Protein AF-A0A0B7N0Z1-F1 (afdb_monomer)

Nearest PDB structures (foldseek):
  6rzz-assembly1_u  TM=1.588E-01  e=2.566E+00  Saccharomyces cerevisiae
  6ywx-assembly1_UU  TM=1.601E-01  e=4.530E+00  Neurospora crassa OR74A

Foldseek 3Di:
DDDDDDDDDDDDDDDDDDDDDDDDDDDDDDDDDDDDDDDDDDDDDDDDDDDDDDDDDDDDDDDDDDDDDDDDDDDDDDDDDDDDDDDDDDDDDDDDDDDDDDDDDDDDDDDDDDDDDDDDDDDDDDDDDDDDDDDDDDDDDDDDDDDDDDDDDDDDDDDDDDDYDDDDDDDDDDDDDDDDDDDDDDDDDDDDDDDDQPPPDQADLCDPQLAGPSVGDGDPDSVRSNVCCCPPVVDPHDDDQDDLPQPAPPDDADLCPPQLAGPRSRDGDPDSVVSNVCCCRPVVDPDDDDDDDDDQPPPDDADLDDPQLAGPRVRDGDPDSVVSNVCCCPPVVDPRDPDPPDAPPDPVQQADLPPVQLARSVVRDGDPDSVVSNVCCCPRRVDPDDDPAQDPQQDQVDDFDLPPPQLAGRNRGDGDPDNQVSNVCCCPPVVPPDPDPCPDPQDFPALPDQADLPPVQLAGPRRRDGDPDSVVSVVCCCRRVVDDDDDDDDDDDQPPPDQADLQPPQLAGPSVRDRDDDSVVSNVCSCPVVVDDPDDLQADPQADCVDDFDLCPVQLAGRNRGDHDPDSVRSNVCCCPPVVDPDDDDDDDPDDDPVVPPDAPPLPDPQLAGPSPGDGDPDSVVSNVCCCPPVVDDDDPPLPPDDQQPLPDDFDLCPPQLAGPRRRDGDPDSQVSNVNCCVNVVDPDDPPDLPVQADPPPDADLCPVQLAGPRNRDGDPDSVVSNVCCCPVVVDDDDQPPPDAPACPDDQPLPDPQLAGPRHGDGDPDSVVSNVCCCPRVVDPDRDDPDDDFPALPDQADLPPPQLAGPRRRDGDPDSVVSNVCCCPPVVDPRDDDPQDFDDDDDFDLCPVQLAGPRSRDGDPDNVVSLVCCCPVVVPVVSVDDDDDDDAADLPPVQLAGPRVRDGDPDSVVSVVCCCVPVVDDPVVPPDDDDDDDDDDDDDDDDDDDDDDDDDDDDDDDDDDDDDDDDDDDD

Sequence (971 aa):
MVDPSKSKHDLKGDIRRYLSVSCSSDSNKAARSASTSPQPSSGDQGPVKKRAREPEEDSLLDSEKRKQRLVYCLAPQDKENDPPSQADSLVVFDTQTPDSGRLTPDSGRLTPDSGRLTPDSGRSTPNVNASPSLSQSPTPTIVDLVSPEPSDNMETSSVTSTPEKPSNLKVKSENEDVKVDSTQQHVVVKVKNANKNNPEVLPDENDPDNFCCACQKTYGDRNKYRNHLRQYHKMKLTKIPPATSIKHPDLEPDIDDPNWSCRACETQYPTRARYRSHLKGCHGFVLAPLFGDDKVVSDIIPDEFDKNFHCVACNITKPSRSTYRGHLKHYHRMKLTNMRYKMIDDPKNMPDPLDPNFYCRVCKITKSCSKEYRCHLREKHSMKLPPPYKGPNANPSLKPDLEDPNFYCRTCDTKQISRARYRTHLRSAHKIDLPPIITKTVHNKNPDILPDLYDPNFWCRSCLIRKDTLARYRHHCRTVHKMQFKPIKGKPKIRSTKLPDPDDPNFYCRVCKVTKKDKQTYRSHCSVSHFMDLGSRHKGPNADPSLVPDVDDPNFYCRTCDSTKPNNSSFRTHLRLVHNMELAPFCPKPPVPLEELEKLPDPDDPTFYCCICDKTKESRGTFRTHLRDVHKMVFPSEARRFFDKDPNIIPDIDDPNFYCRSCKIYKSDRRIYRKHLRAAHNMVLKPLKGEESRDPNAVIDVDDPNFYCASCMLHKPDRRRYRNHLRRVHHMVLEPIYKQWPFPDAPINVNDPNFHCARCDVRLKNKSKFRHHVRYVHNIILKPITRRKYTNPDIIPDIDDPNFYCKSCLITKDSRSHYRRHLITFHKMKVPPLKVKPKEKIVPDVNDPNFYCKVCQLSCSDNYQYRAHLVQDHKMKHLIQCKDKRLPPDPDDSNFYCRLCKLIYADREKYWSHLRNKHDMIPELFGNTGPQIKTEDVFDNQVLNQEDQPMEDASAEPDVYNETKETFPCR

Structure (mmCIF, N/CA/C/O backbone):
data_AF-A0A0B7N0Z1-F1
#
_entry.id   AF-A0A0B7N0Z1-F1
#
loop_
_atom_site.group_PDB
_atom_site.id
_atom_site.type_symbol
_atom_site.label_atom_id
_atom_site.label_alt_id
_atom_site.label_comp_id
_atom_site.label_asym_id
_atom_site.label_entity_id
_atom_site.label_seq_id
_atom_site.pdbx_PDB_ins_code
_atom_site.Cartn_x
_atom_site.Cartn_y
_atom_site.Cartn_z
_atom_site.occupancy
_atom_site.B_iso_or_equiv
_atom_site.auth_seq_id
_atom_site.auth_comp_id
_atom_site.auth_asym_id
_atom_site.auth_atom_id
_atom_site.pdbx_PDB_model_num
ATOM 1 N N . MET A 1 1 ? -36.728 -45.225 -56.119 1.00 30.39 1 MET A N 1
ATOM 2 C CA . MET A 1 1 ? -37.350 -46.540 -55.854 1.00 30.39 1 MET A CA 1
ATOM 3 C C . MET A 1 1 ? -36.954 -46.993 -54.456 1.00 30.39 1 MET A C 1
ATOM 5 O O . MET A 1 1 ? -35.814 -46.756 -54.093 1.00 30.39 1 MET A O 1
ATOM 9 N N . VAL A 1 2 ? -37.891 -47.623 -53.738 1.00 34.03 2 VAL A N 1
ATOM 10 C CA . VAL A 1 2 ? -37.685 -48.614 -52.656 1.00 34.03 2 VAL A CA 1
ATOM 11 C C . VAL A 1 2 ? -36.739 -48.237 -51.494 1.00 34.03 2 VAL A C 1
ATOM 13 O O . VAL A 1 2 ? -35.554 -48.549 -51.490 1.00 34.03 2 VAL A O 1
ATOM 16 N N . ASP A 1 3 ? -37.346 -47.661 -50.455 1.00 40.84 3 ASP A N 1
ATOM 17 C CA . ASP A 1 3 ? -37.020 -47.907 -49.037 1.00 40.84 3 ASP A CA 1
ATOM 18 C C . ASP A 1 3 ? -37.389 -49.362 -48.658 1.00 40.84 3 ASP A C 1
ATOM 20 O O . ASP A 1 3 ? -38.383 -49.873 -49.188 1.00 40.84 3 ASP A O 1
ATOM 24 N N . PRO A 1 4 ? -36.642 -50.030 -47.754 1.00 55.88 4 PRO A N 1
ATOM 25 C CA . PRO A 1 4 ? -37.336 -50.864 -46.769 1.00 55.88 4 PRO A CA 1
ATOM 26 C C . PRO A 1 4 ? -36.768 -50.822 -45.325 1.00 55.88 4 PRO A C 1
ATOM 28 O O . PRO A 1 4 ? -36.019 -51.696 -44.903 1.00 55.88 4 PRO A O 1
ATOM 31 N N . SER A 1 5 ? -37.319 -49.917 -44.513 1.00 32.53 5 SER A N 1
ATOM 32 C CA . SER A 1 5 ? -38.251 -50.251 -43.412 1.00 32.53 5 SER A CA 1
ATOM 33 C C . SER A 1 5 ? -37.786 -50.940 -42.102 1.00 32.53 5 SER A C 1
ATOM 35 O O . SER A 1 5 ? -37.188 -52.006 -42.135 1.00 32.53 5 SER A O 1
ATOM 37 N N . LYS A 1 6 ? -38.368 -50.450 -40.981 1.00 34.41 6 LYS A N 1
ATOM 38 C CA . LYS A 1 6 ? -38.932 -51.204 -39.814 1.00 34.41 6 LYS A CA 1
ATOM 39 C C . LYS A 1 6 ? -37.961 -52.022 -38.913 1.00 34.41 6 LYS A C 1
ATOM 41 O O . LYS A 1 6 ? -36.929 -52.487 -39.355 1.00 34.41 6 LYS A O 1
ATOM 46 N N . SER A 1 7 ? -38.218 -52.242 -37.612 1.00 29.81 7 SER A N 1
ATOM 47 C CA . SER A 1 7 ? -39.331 -51.848 -36.711 1.00 29.81 7 SER A CA 1
ATOM 48 C C . SER A 1 7 ? -38.903 -51.773 -35.226 1.00 29.81 7 SER A C 1
ATOM 50 O O . SER A 1 7 ? -37.854 -52.276 -34.841 1.00 29.81 7 SER A O 1
ATOM 52 N N . LYS A 1 8 ? -39.761 -51.174 -34.385 1.00 36.84 8 LYS A N 1
ATOM 53 C CA . LYS A 1 8 ? -39.700 -51.171 -32.904 1.00 36.84 8 LYS A CA 1
ATOM 54 C C . LYS A 1 8 ? -39.861 -52.589 -32.314 1.00 36.84 8 LYS A C 1
ATOM 56 O O . LYS A 1 8 ? -40.658 -53.341 -32.870 1.00 36.84 8 LYS A O 1
ATOM 61 N N . HIS A 1 9 ? -39.292 -52.885 -31.135 1.00 30.45 9 HIS A N 1
ATOM 62 C CA . HIS A 1 9 ? -40.002 -52.763 -29.837 1.00 30.45 9 HIS A CA 1
ATOM 63 C C . HIS A 1 9 ? -39.111 -53.082 -28.609 1.00 30.45 9 HIS A C 1
ATOM 65 O O . HIS A 1 9 ? -37.903 -53.258 -28.743 1.00 30.45 9 HIS A O 1
ATOM 71 N N . ASP A 1 10 ? -39.708 -53.041 -27.413 1.00 34.44 10 ASP A N 1
ATOM 72 C CA . ASP A 1 10 ? -39.074 -52.918 -26.092 1.00 34.44 10 ASP A CA 1
ATOM 73 C C . ASP A 1 10 ? -38.993 -54.237 -25.278 1.00 34.44 10 ASP A C 1
ATOM 75 O O . ASP A 1 10 ? -39.617 -55.232 -25.633 1.00 34.44 10 ASP A O 1
ATOM 79 N N . LEU A 1 11 ? -38.358 -54.128 -24.091 1.00 31.75 11 LEU A N 1
ATOM 80 C CA . LEU A 1 11 ? -38.522 -54.902 -22.830 1.00 31.75 11 LEU A CA 1
ATOM 81 C C . LEU A 1 11 ? -37.482 -55.988 -22.441 1.00 31.75 11 LEU A C 1
ATOM 83 O O . LEU A 1 11 ? -37.425 -57.056 -23.026 1.00 31.75 11 LEU A O 1
ATOM 87 N N . LYS A 1 12 ? -36.808 -55.707 -21.302 1.00 30.45 12 LYS A N 1
ATOM 88 C CA . LYS A 1 12 ? -36.380 -56.584 -20.169 1.00 30.45 12 LYS A CA 1
ATOM 89 C C . LYS A 1 12 ? -35.660 -57.926 -20.458 1.00 30.45 12 LYS A C 1
ATOM 91 O O . LYS A 1 12 ? -36.245 -58.806 -21.070 1.00 30.45 12 LYS A O 1
ATOM 96 N N . GLY A 1 13 ? -34.474 -58.159 -19.854 1.00 28.33 13 GLY A N 1
ATOM 97 C CA . GLY A 1 13 ? -33.757 -59.442 -20.054 1.00 28.33 13 GLY A CA 1
ATOM 98 C C . GLY A 1 13 ? -32.618 -59.935 -19.127 1.00 28.33 13 GLY A C 1
ATOM 99 O O . GLY A 1 13 ? -32.231 -61.076 -19.317 1.00 28.33 13 GLY A O 1
ATOM 100 N N . ASP A 1 14 ? -32.136 -59.185 -18.121 1.00 32.56 14 ASP A N 1
ATOM 101 C CA . ASP A 1 14 ? -31.448 -59.724 -16.907 1.00 32.56 14 ASP A CA 1
ATOM 102 C C . ASP A 1 14 ? -30.088 -60.519 -17.012 1.00 32.56 14 ASP A C 1
ATOM 104 O O . ASP A 1 14 ? -29.581 -60.823 -18.085 1.00 32.56 14 ASP A O 1
ATOM 108 N N . ILE A 1 15 ? -29.517 -60.865 -15.838 1.00 30.62 15 ILE A N 1
ATOM 109 C CA . ILE A 1 15 ? -28.527 -61.936 -15.512 1.00 30.62 15 ILE A CA 1
ATOM 110 C C . ILE A 1 15 ? -26.999 -61.728 -15.763 1.00 30.62 15 ILE A C 1
ATOM 112 O O . ILE A 1 15 ? -26.480 -62.011 -16.835 1.00 30.62 15 ILE A O 1
ATOM 116 N N . ARG A 1 16 ? -26.269 -61.493 -14.639 1.00 30.83 16 ARG A N 1
ATOM 117 C CA . ARG A 1 16 ? -24.847 -61.856 -14.293 1.00 30.83 16 ARG A CA 1
ATOM 118 C C . ARG A 1 16 ? -23.722 -61.270 -15.197 1.00 30.83 16 ARG A C 1
ATOM 120 O O . ARG A 1 16 ? -23.930 -61.000 -16.362 1.00 30.83 16 ARG A O 1
ATOM 127 N N . ARG A 1 17 ? -22.469 -61.016 -14.776 1.00 31.98 17 ARG A N 1
ATOM 128 C CA . ARG A 1 17 ? -21.570 -61.336 -13.625 1.00 31.98 17 ARG A CA 1
ATOM 129 C C . ARG A 1 17 ? -20.771 -60.042 -13.232 1.00 31.98 17 ARG A C 1
ATOM 131 O O . ARG A 1 17 ? -20.855 -59.088 -13.990 1.00 31.98 17 ARG A O 1
ATOM 138 N N . TYR A 1 18 ? -19.961 -59.875 -12.165 1.00 30.47 18 TYR A N 1
ATOM 139 C CA . TYR A 1 18 ? -19.541 -60.665 -10.979 1.00 30.47 18 TYR A CA 1
ATOM 140 C C . TYR A 1 18 ? -18.934 -59.745 -9.868 1.00 30.47 18 TYR A C 1
ATOM 142 O O . TYR A 1 18 ? -18.933 -58.527 -9.998 1.00 30.47 18 TYR A O 1
ATOM 150 N N . LEU A 1 19 ? -18.451 -60.386 -8.790 1.00 31.61 19 LEU A N 1
ATOM 151 C CA . LEU A 1 19 ? -17.374 -60.065 -7.815 1.00 31.61 19 LEU A CA 1
ATOM 152 C C . LEU A 1 19 ? -16.468 -58.814 -8.009 1.00 31.61 19 LEU A C 1
ATOM 154 O O . LEU A 1 19 ? -16.116 -58.492 -9.138 1.00 31.61 19 LEU A O 1
ATOM 158 N N . SER A 1 20 ? -15.886 -58.184 -6.967 1.00 32.41 20 SER A N 1
ATOM 159 C CA . SER A 1 20 ? -16.095 -58.175 -5.486 1.00 32.41 20 SER A CA 1
ATOM 160 C C . SER A 1 20 ? -15.146 -57.114 -4.848 1.00 32.41 20 SER A C 1
ATOM 162 O O . SER A 1 20 ? -14.058 -56.927 -5.377 1.00 32.41 20 SER A O 1
ATOM 164 N N . VAL A 1 21 ? -15.538 -56.270 -3.868 1.00 34.66 21 VAL A N 1
ATOM 165 C CA . VAL A 1 21 ? -15.423 -56.432 -2.377 1.00 34.66 21 VAL A CA 1
ATOM 166 C C . VAL A 1 21 ? -13.966 -56.683 -1.904 1.00 34.66 21 VAL A C 1
ATOM 168 O O . VAL A 1 21 ? -13.270 -57.456 -2.547 1.00 34.66 21 VAL A O 1
ATOM 171 N N . SER A 1 22 ? -13.395 -56.077 -0.846 1.00 32.25 22 SER A N 1
ATOM 172 C CA . SER A 1 22 ? -13.902 -55.408 0.390 1.00 32.25 22 SER A CA 1
ATOM 173 C C . SER A 1 22 ? -13.052 -54.152 0.746 1.00 32.25 22 SER A C 1
ATOM 175 O O . SER A 1 22 ? -12.024 -53.935 0.114 1.00 32.25 22 SER A O 1
ATOM 177 N N . CYS A 1 23 ? -13.416 -53.197 1.624 1.00 32.12 23 CYS A N 1
ATOM 178 C CA . CYS A 1 23 ? -13.969 -53.254 3.005 1.00 32.12 23 CYS A CA 1
ATOM 179 C C . CYS A 1 23 ? -12.964 -53.884 4.012 1.00 32.12 23 CYS A C 1
ATOM 181 O O . CYS A 1 23 ? -12.013 -54.524 3.583 1.00 32.12 23 CYS A O 1
ATOM 183 N N . SER A 1 24 ? -13.016 -53.712 5.335 1.00 32.78 24 SER A N 1
ATOM 184 C CA . SER A 1 24 ? -13.995 -53.156 6.297 1.00 32.78 24 SER A CA 1
ATOM 185 C C . SER A 1 24 ? -13.195 -52.482 7.446 1.00 32.78 24 SER A C 1
ATOM 187 O O . SER A 1 24 ? -11.989 -52.697 7.514 1.00 32.78 24 SER A O 1
ATOM 189 N N . SER A 1 25 ? -13.698 -51.689 8.399 1.00 36.34 25 SER A N 1
ATOM 190 C CA . SER A 1 25 ? -15.000 -51.044 8.710 1.00 36.34 25 SER A CA 1
ATOM 191 C C . SER A 1 25 ? -14.661 -49.823 9.627 1.00 36.34 25 SER A C 1
ATOM 193 O O . SER A 1 25 ? -13.683 -49.156 9.302 1.00 36.34 25 SER A O 1
ATOM 195 N N . ASP A 1 26 ? -15.289 -49.350 10.718 1.00 31.91 26 ASP A N 1
ATOM 196 C CA . ASP A 1 26 ? -16.497 -49.591 11.544 1.00 31.91 26 ASP A CA 1
ATOM 197 C C . ASP A 1 26 ? -16.783 -48.267 12.325 1.00 31.91 26 ASP A C 1
ATOM 199 O O . ASP A 1 26 ? -16.157 -47.240 12.067 1.00 31.91 26 ASP A O 1
ATOM 203 N N . SER A 1 27 ? -17.594 -48.238 13.385 1.00 34.25 27 SER A N 1
ATOM 204 C CA . SER A 1 27 ? -19.055 -48.096 13.428 1.00 34.25 27 SER A CA 1
ATOM 205 C C . SER A 1 27 ? -19.498 -47.743 14.863 1.00 34.25 27 SER A C 1
ATOM 207 O O . SER A 1 27 ? -18.866 -48.161 15.833 1.00 34.25 27 SER A O 1
ATOM 209 N N . ASN A 1 28 ? -20.582 -46.964 15.012 1.00 30.62 28 ASN A N 1
ATOM 210 C CA . ASN A 1 28 ? -21.635 -47.189 16.023 1.00 30.62 28 ASN A CA 1
ATOM 211 C C . ASN A 1 28 ? -22.805 -46.192 15.907 1.00 30.62 28 ASN A C 1
ATOM 213 O O . ASN A 1 28 ? -22.640 -45.094 15.373 1.00 30.62 28 ASN A O 1
ATOM 217 N N . LYS A 1 29 ? -24.012 -46.598 16.348 1.00 35.41 29 LYS A N 1
ATOM 218 C CA . LYS A 1 29 ? -25.278 -45.900 16.025 1.00 35.41 29 LYS A CA 1
ATOM 219 C C . LYS A 1 29 ? -26.486 -46.323 16.896 1.00 35.41 29 LYS A C 1
ATOM 221 O O . LYS A 1 29 ? -27.092 -47.351 16.617 1.00 35.41 29 LYS A O 1
ATOM 226 N N . ALA A 1 30 ? -26.910 -45.485 17.851 1.00 32.94 30 ALA A N 1
ATOM 227 C CA . ALA A 1 30 ? -28.267 -45.409 18.449 1.00 32.94 30 ALA A CA 1
ATOM 228 C C . ALA A 1 30 ? -28.353 -44.129 19.328 1.00 32.94 30 ALA A C 1
ATOM 230 O O . ALA A 1 30 ? -27.326 -43.736 19.867 1.00 32.94 30 ALA A O 1
ATOM 231 N N . ALA A 1 31 ? -29.428 -43.343 19.509 1.00 35.97 31 ALA A N 1
ATOM 232 C CA . ALA A 1 31 ? -30.869 -43.388 19.192 1.00 35.97 31 ALA A CA 1
ATOM 233 C C . ALA A 1 31 ? -31.825 -43.906 20.295 1.00 35.97 31 ALA A C 1
ATOM 235 O O . ALA A 1 31 ? -32.183 -45.081 20.288 1.00 35.97 31 ALA A O 1
ATOM 236 N N . ARG A 1 32 ? -32.358 -42.992 21.136 1.00 30.28 32 ARG A N 1
ATOM 237 C CA . ARG A 1 32 ? -33.791 -42.939 21.528 1.00 30.28 32 ARG A CA 1
ATOM 238 C C . ARG A 1 32 ? -34.197 -41.620 22.219 1.00 30.28 32 ARG A C 1
ATOM 240 O O . ARG A 1 32 ? -33.378 -40.729 22.407 1.00 30.28 32 ARG A O 1
ATOM 247 N N . SER A 1 33 ? -35.501 -41.488 22.450 1.00 32.88 33 SER A N 1
ATOM 248 C CA . SER A 1 33 ? -36.309 -40.273 22.646 1.00 32.88 33 SER A CA 1
ATOM 249 C C . SER A 1 33 ? -36.763 -39.997 24.091 1.00 32.88 33 SER A C 1
ATOM 251 O O . SER A 1 33 ? -36.730 -40.910 24.908 1.00 32.88 33 SER A O 1
ATOM 253 N N . ALA A 1 34 ? -37.372 -38.811 24.289 1.00 29.16 34 ALA A N 1
ATOM 254 C CA . ALA A 1 34 ? -38.479 -38.471 25.216 1.00 29.16 34 ALA A CA 1
ATOM 255 C C . ALA A 1 34 ? -38.211 -37.410 26.315 1.00 29.16 34 ALA A C 1
ATOM 257 O O . ALA A 1 34 ? -37.082 -37.011 26.581 1.00 29.16 34 ALA A O 1
ATOM 258 N N . SER A 1 35 ? -39.326 -36.896 26.851 1.00 30.20 35 SER A N 1
ATOM 259 C CA . SER A 1 35 ? -39.515 -35.850 27.875 1.00 30.20 35 SER A CA 1
ATOM 260 C C . SER A 1 35 ? -39.006 -36.284 29.275 1.00 30.20 35 SER A C 1
ATOM 262 O O . SER A 1 35 ? -38.624 -37.434 29.445 1.00 30.20 35 SER A O 1
ATOM 264 N N . THR A 1 36 ? -38.926 -35.457 30.332 1.00 29.08 36 THR A N 1
ATOM 265 C CA . THR A 1 36 ? -39.916 -34.488 30.868 1.00 29.08 36 THR A CA 1
ATOM 266 C C . THR A 1 36 ? -39.249 -33.510 31.868 1.00 29.08 36 THR A C 1
ATOM 268 O O . THR A 1 36 ? -38.127 -33.744 32.306 1.00 29.08 36 THR A O 1
ATOM 271 N N . SER A 1 37 ? -39.915 -32.410 32.249 1.00 32.66 37 SER A N 1
ATOM 272 C CA . SER A 1 37 ? -39.528 -31.558 33.404 1.00 32.66 37 SER A CA 1
ATOM 273 C C . SER A 1 37 ? -39.855 -32.243 34.751 1.00 32.66 37 SER A C 1
ATOM 275 O O . SER A 1 37 ? -40.707 -33.133 34.754 1.00 32.66 37 SER A O 1
ATOM 277 N N . PRO A 1 38 ? -39.232 -31.853 35.890 1.00 42.41 38 PRO A N 1
ATOM 278 C CA . PRO A 1 38 ? -39.784 -30.728 36.669 1.00 42.41 38 PRO A CA 1
ATOM 279 C C . PRO A 1 38 ? -38.769 -29.860 37.470 1.00 42.41 38 PRO A C 1
ATOM 281 O O . PRO A 1 38 ? -37.569 -30.112 37.528 1.00 42.41 38 PRO A O 1
ATOM 284 N N . GLN A 1 39 ? -39.313 -28.822 38.111 1.00 34.38 39 GLN A N 1
ATOM 285 C CA . GLN A 1 39 ? -38.827 -28.066 39.287 1.00 34.38 39 GLN A CA 1
ATOM 286 C C . GLN A 1 39 ? -39.868 -28.313 40.419 1.00 34.38 39 GLN A C 1
ATOM 288 O O . GLN A 1 39 ? -40.984 -28.687 40.041 1.00 34.38 39 GLN A O 1
ATOM 293 N N . PRO A 1 40 ? -39.618 -28.096 41.741 1.00 47.03 40 PRO A N 1
ATOM 294 C CA . PRO A 1 40 ? -38.900 -26.927 42.286 1.00 47.03 40 PRO A CA 1
ATOM 295 C C . PRO A 1 40 ? -38.151 -27.108 43.649 1.00 47.03 40 PRO A C 1
ATOM 297 O O . PRO A 1 40 ? -38.001 -28.206 44.168 1.00 47.03 40 PRO A O 1
ATOM 300 N N . SER A 1 41 ? -37.773 -25.955 44.234 1.00 30.70 41 SER A N 1
ATOM 301 C CA . SER A 1 41 ? -37.743 -25.595 45.679 1.00 30.70 41 SER A CA 1
ATOM 302 C C . SER A 1 41 ? -36.686 -26.143 46.662 1.00 30.70 41 SER A C 1
ATOM 304 O O . SER A 1 41 ? -36.515 -27.345 46.806 1.00 30.70 41 SER A O 1
ATOM 306 N N . SER A 1 42 ? -36.162 -25.201 47.476 1.00 31.20 42 SER A N 1
ATOM 307 C CA . SER A 1 42 ? -35.501 -25.338 48.804 1.00 31.20 42 SER A CA 1
ATOM 308 C C . SER A 1 42 ? -34.209 -26.181 48.925 1.00 31.20 42 SER A C 1
ATOM 310 O O . SER A 1 42 ? -34.004 -27.133 48.190 1.00 31.20 42 SER A O 1
ATOM 312 N N . GLY A 1 43 ? -33.289 -25.878 49.852 1.00 29.83 43 GLY A N 1
ATOM 313 C CA . GLY A 1 43 ? -33.206 -24.685 50.705 1.00 29.83 43 GLY A CA 1
ATOM 314 C C . GLY A 1 43 ? -32.174 -24.784 51.844 1.00 29.83 43 GLY A C 1
ATOM 315 O O . GLY A 1 43 ? -32.049 -25.828 52.464 1.00 29.83 43 GLY A O 1
ATOM 316 N N . ASP A 1 44 ? -31.544 -23.640 52.127 1.00 32.16 44 ASP A N 1
ATOM 317 C CA . ASP A 1 44 ? -31.001 -23.186 53.422 1.00 32.16 44 ASP A CA 1
ATOM 318 C C . ASP A 1 44 ? -29.704 -23.775 54.054 1.00 32.16 44 ASP A C 1
ATOM 320 O O . ASP A 1 44 ? -29.377 -24.947 53.925 1.00 32.16 44 ASP A O 1
ATOM 324 N N . GLN A 1 45 ? -29.006 -22.873 54.769 1.00 33.59 45 GLN A N 1
ATOM 325 C CA . GLN A 1 45 ? -27.969 -23.020 55.821 1.00 33.59 45 GLN A CA 1
ATOM 326 C C . GLN A 1 45 ? -26.666 -23.858 55.637 1.00 33.59 45 GLN A C 1
ATOM 328 O O . GLN A 1 45 ? -26.577 -24.868 54.950 1.00 33.59 45 GLN A O 1
ATOM 333 N N . GLY A 1 46 ? -25.607 -23.387 56.322 1.00 27.52 46 GLY A N 1
ATOM 334 C CA . GLY A 1 46 ? -24.370 -24.127 56.658 1.00 27.52 46 GLY A CA 1
ATOM 335 C C . GLY A 1 46 ? -24.330 -24.431 58.175 1.00 27.52 46 GLY A C 1
ATOM 336 O O . GLY A 1 46 ? -25.396 -24.705 58.717 1.00 27.52 46 GLY A O 1
ATOM 337 N N . PRO A 1 47 ? -23.201 -24.280 58.918 1.00 52.72 47 PRO A N 1
ATOM 338 C CA . PRO A 1 47 ? -21.850 -23.899 58.475 1.00 52.72 47 PRO A CA 1
ATOM 339 C C . PRO A 1 47 ? -20.671 -24.591 59.251 1.00 52.72 47 PRO A C 1
ATOM 341 O O . PRO A 1 47 ? -20.876 -25.445 60.102 1.00 52.72 47 PRO A O 1
ATOM 344 N N . VAL A 1 48 ? -19.423 -24.149 58.998 1.00 34.03 48 VAL A N 1
ATOM 345 C CA . VAL A 1 48 ? -18.187 -24.278 59.833 1.00 34.03 48 VAL A CA 1
ATOM 346 C C . VAL A 1 48 ? -17.740 -25.670 60.356 1.00 34.03 48 VAL A C 1
ATOM 348 O O . VAL A 1 48 ? -18.284 -26.179 61.331 1.00 34.03 48 VAL A O 1
ATOM 351 N N . LYS A 1 49 ? -16.538 -26.122 59.934 1.00 33.31 49 LYS A N 1
ATOM 352 C CA . LYS A 1 49 ? -15.411 -26.414 60.867 1.00 33.31 49 LYS A CA 1
ATOM 353 C C . LYS A 1 49 ? -14.039 -26.543 60.185 1.00 33.31 49 LYS A C 1
ATOM 355 O O . LYS A 1 49 ? -13.935 -26.824 58.999 1.00 33.31 49 LYS A O 1
ATOM 360 N N . LYS A 1 50 ? -12.988 -26.270 60.970 1.00 36.34 50 LYS A N 1
ATOM 361 C CA . LYS A 1 50 ? -11.564 -26.266 60.581 1.00 36.34 50 LYS A CA 1
ATOM 362 C C . LYS A 1 50 ? -10.910 -27.622 60.875 1.00 36.34 50 LYS A C 1
ATOM 364 O O . LYS A 1 50 ? -11.218 -28.207 61.912 1.00 36.34 50 LYS A O 1
ATOM 369 N N . ARG A 1 51 ? -9.865 -27.985 60.124 1.00 31.73 51 ARG A N 1
ATOM 370 C CA . ARG A 1 51 ? -8.617 -28.527 60.701 1.00 31.73 51 ARG A CA 1
ATOM 371 C C . ARG A 1 51 ? -7.447 -28.358 59.729 1.00 31.73 51 ARG A C 1
ATOM 373 O O . ARG A 1 51 ? -7.657 -28.305 58.525 1.00 31.73 51 ARG A O 1
ATOM 380 N N . ALA A 1 52 ? -6.243 -28.247 60.279 1.00 35.72 52 ALA A N 1
ATOM 381 C CA . ALA A 1 52 ? -4.981 -28.157 59.551 1.00 35.72 52 ALA A CA 1
ATOM 382 C C . ALA A 1 52 ? -4.016 -29.222 60.090 1.00 35.72 52 ALA A C 1
ATOM 384 O O . ALA A 1 52 ? -4.140 -29.595 61.261 1.00 35.72 52 ALA A O 1
ATOM 385 N N . ARG A 1 53 ? -3.073 -29.674 59.255 1.00 30.19 53 ARG A N 1
ATOM 386 C CA . ARG A 1 53 ? -1.809 -30.304 59.668 1.00 30.19 53 ARG A CA 1
ATOM 387 C C . ARG A 1 53 ? -0.846 -30.429 58.482 1.00 30.19 53 ARG A C 1
ATOM 389 O O . ARG A 1 53 ? -1.138 -31.130 57.522 1.00 30.19 53 ARG A O 1
ATOM 396 N N . GLU A 1 54 ? 0.287 -29.760 58.616 1.00 37.84 54 GLU A N 1
ATOM 397 C CA . GLU A 1 54 ? 1.612 -30.196 58.154 1.00 37.84 54 GLU A CA 1
ATOM 398 C C . GLU A 1 54 ? 2.376 -30.663 59.425 1.00 37.84 54 GLU A C 1
ATOM 400 O O . GLU A 1 54 ? 1.806 -30.524 60.522 1.00 37.84 54 GLU A O 1
ATOM 405 N N . PRO A 1 55 ? 3.639 -31.132 59.363 1.00 58.44 55 PRO A N 1
ATOM 406 C CA . PRO A 1 55 ? 4.438 -31.598 58.220 1.00 58.44 55 PRO A CA 1
ATOM 407 C C . PRO A 1 55 ? 4.871 -33.078 58.397 1.00 58.44 55 PRO A C 1
ATOM 409 O O . PRO A 1 55 ? 4.427 -33.729 59.338 1.00 58.44 55 PRO A O 1
ATOM 412 N N . GLU A 1 56 ? 5.705 -33.613 57.496 1.00 32.00 56 GLU A N 1
ATOM 413 C CA . GLU A 1 56 ? 7.081 -34.090 57.797 1.00 32.00 56 GLU A CA 1
ATOM 414 C C . GLU A 1 56 ? 7.759 -34.703 56.552 1.00 32.00 56 GLU A C 1
ATOM 416 O O . GLU A 1 56 ? 7.115 -34.944 55.528 1.00 32.00 56 GLU A O 1
ATOM 421 N N . GLU A 1 57 ? 9.081 -34.867 56.626 1.00 40.59 57 GLU A N 1
ATOM 422 C CA . GLU A 1 57 ? 9.954 -35.447 55.595 1.00 40.59 57 GLU A CA 1
ATOM 423 C C . GLU A 1 57 ? 10.253 -36.932 55.911 1.00 40.59 57 GLU A C 1
ATOM 425 O O . GLU A 1 57 ? 10.021 -37.373 57.034 1.00 40.59 57 GLU A O 1
ATOM 430 N N . ASP A 1 58 ? 10.760 -37.708 54.939 1.00 31.30 58 ASP A N 1
ATOM 431 C CA . ASP A 1 58 ? 12.139 -38.267 54.942 1.00 31.30 58 ASP A CA 1
ATOM 432 C C . ASP A 1 58 ? 12.302 -39.561 54.087 1.00 31.30 58 ASP A C 1
ATOM 434 O O . ASP A 1 58 ? 11.357 -40.297 53.806 1.00 31.30 58 ASP A O 1
ATOM 438 N N . SER A 1 59 ? 13.555 -39.876 53.749 1.00 31.59 59 SER A N 1
ATOM 439 C CA . SER A 1 59 ? 14.134 -41.195 53.427 1.00 31.59 59 SER A CA 1
ATOM 440 C C . SER A 1 59 ? 13.857 -41.916 52.081 1.00 31.59 59 SER A C 1
ATOM 442 O O . SER A 1 59 ? 12.827 -42.517 51.794 1.00 31.59 59 SER A O 1
ATOM 444 N N . LEU A 1 60 ? 14.940 -41.899 51.302 1.00 40.22 60 LEU A N 1
ATOM 445 C CA . LEU A 1 60 ? 15.485 -42.805 50.276 1.00 40.22 60 LEU A CA 1
ATOM 446 C C . LEU A 1 60 ? 15.239 -44.347 50.332 1.00 40.22 60 LEU A C 1
ATOM 448 O O . LEU A 1 60 ? 15.032 -44.929 51.388 1.00 40.22 60 LEU A O 1
ATOM 452 N N . LEU A 1 61 ? 15.558 -44.974 49.175 1.00 34.53 61 LEU A N 1
ATOM 453 C CA . LEU A 1 61 ? 16.202 -46.300 48.940 1.00 34.53 61 LEU A CA 1
ATOM 454 C C . LEU A 1 61 ? 15.384 -47.614 48.728 1.00 34.53 61 LEU A C 1
ATOM 456 O O . LEU A 1 61 ? 14.984 -48.295 49.662 1.00 34.53 61 LEU A O 1
ATOM 460 N N . ASP A 1 62 ? 15.382 -48.045 47.451 1.00 30.89 62 ASP A N 1
ATOM 461 C CA . ASP A 1 62 ? 16.045 -49.273 46.925 1.00 30.89 62 ASP A CA 1
ATOM 462 C C . ASP A 1 62 ? 15.230 -50.483 46.385 1.00 30.89 62 ASP A C 1
ATOM 464 O O . ASP A 1 62 ? 14.239 -50.938 46.948 1.00 30.89 62 ASP A O 1
ATOM 468 N N . SER A 1 63 ? 15.796 -51.074 45.320 1.00 31.89 63 SER A N 1
ATOM 469 C CA . SER A 1 63 ? 15.534 -52.373 44.670 1.00 31.89 63 SER A CA 1
ATOM 470 C C . SER A 1 63 ? 14.161 -52.597 43.995 1.00 31.89 63 SER A C 1
ATOM 472 O O . SER A 1 63 ? 13.146 -52.091 44.449 1.00 31.89 63 SER A O 1
ATOM 474 N N . GLU A 1 64 ? 13.935 -53.385 42.932 1.00 31.33 64 GLU A N 1
ATOM 475 C CA . GLU A 1 64 ? 14.653 -54.165 41.888 1.00 31.33 64 GLU A CA 1
ATOM 476 C C . GLU A 1 64 ? 13.872 -55.488 41.661 1.00 31.33 64 GLU A C 1
ATOM 478 O O . GLU A 1 64 ? 13.210 -55.988 42.569 1.00 31.33 64 GLU A O 1
ATOM 483 N N . LYS A 1 65 ? 14.045 -56.116 40.483 1.00 35.00 65 LYS A N 1
ATOM 484 C CA . LYS A 1 65 ? 13.405 -57.379 40.009 1.00 35.00 65 LYS A CA 1
ATOM 485 C C . LYS A 1 65 ? 11.946 -57.208 39.512 1.00 35.00 65 LYS A C 1
ATOM 487 O O . LYS A 1 65 ? 11.211 -56.353 39.977 1.00 35.00 65 LYS A O 1
ATOM 492 N N . ARG A 1 66 ? 11.470 -57.990 38.525 1.00 31.89 66 ARG A N 1
ATOM 493 C CA . ARG A 1 66 ? 11.995 -59.258 37.957 1.00 31.89 66 ARG A CA 1
ATOM 494 C C . ARG A 1 66 ? 11.864 -59.327 36.415 1.00 31.89 66 ARG A C 1
ATOM 496 O O . ARG A 1 66 ? 11.005 -58.678 35.835 1.00 31.89 66 ARG A O 1
ATOM 503 N N . LYS A 1 67 ? 12.727 -60.123 35.763 1.00 37.09 67 LYS A N 1
ATOM 504 C CA . LYS A 1 67 ? 12.848 -60.322 34.291 1.00 37.09 67 LYS A CA 1
ATOM 505 C C . LYS A 1 67 ? 12.291 -61.692 33.819 1.00 37.09 67 LYS A C 1
ATOM 507 O O . LYS A 1 67 ? 11.971 -62.523 34.664 1.00 37.09 67 LYS A O 1
ATOM 512 N N . GLN A 1 68 ? 12.423 -61.951 32.500 1.00 37.47 68 GLN A N 1
ATOM 513 C CA . GLN A 1 68 ? 12.364 -63.235 31.736 1.00 37.47 68 GLN A CA 1
ATOM 514 C C . GLN A 1 68 ? 11.006 -63.552 31.068 1.00 37.47 68 GLN A C 1
ATOM 516 O O . GLN A 1 68 ? 9.979 -63.210 31.639 1.00 37.47 68 GLN A O 1
ATOM 521 N N . ARG A 1 69 ? 10.912 -64.185 29.875 1.00 37.94 69 ARG A N 1
ATOM 522 C CA . ARG A 1 69 ? 11.858 -64.826 28.889 1.00 37.94 69 ARG A CA 1
ATOM 523 C C . ARG A 1 69 ? 11.185 -64.747 27.471 1.00 37.94 69 ARG A C 1
ATOM 525 O O . ARG A 1 69 ? 10.057 -64.275 27.435 1.00 37.94 69 ARG A O 1
ATOM 532 N N . LEU A 1 70 ? 11.673 -65.123 26.270 1.00 34.12 70 LEU A N 1
ATOM 533 C CA . LEU A 1 70 ? 12.792 -65.898 25.654 1.00 34.12 70 LEU A CA 1
ATOM 534 C C . LEU A 1 70 ? 13.559 -64.990 24.613 1.00 34.12 70 LEU A C 1
ATOM 536 O O . LEU A 1 70 ? 13.308 -63.790 24.648 1.00 34.12 70 LEU A O 1
ATOM 540 N N . VAL A 1 71 ? 14.570 -65.317 23.765 1.00 38.28 71 VAL A N 1
ATOM 541 C CA . VAL A 1 71 ? 15.130 -66.529 23.071 1.00 38.28 71 VAL A CA 1
ATOM 542 C C . VAL A 1 71 ? 14.295 -66.956 21.821 1.00 38.28 71 VAL A C 1
ATOM 544 O O . VAL A 1 71 ? 13.076 -66.912 21.909 1.00 38.28 71 VAL A O 1
ATOM 547 N N . TYR A 1 72 ? 14.804 -67.298 20.610 1.00 33.00 72 TYR A N 1
ATOM 548 C CA . TYR A 1 72 ? 16.114 -67.836 20.127 1.00 33.00 72 TYR A CA 1
ATOM 549 C C . TYR A 1 72 ? 16.853 -66.987 19.033 1.00 33.00 72 TYR A C 1
ATOM 551 O O . TYR A 1 72 ? 16.540 -65.816 18.851 1.00 33.00 72 TYR A O 1
ATOM 559 N N . CYS A 1 73 ? 17.877 -67.553 18.358 1.00 31.75 73 CYS A N 1
ATOM 560 C CA . CYS A 1 73 ? 19.024 -66.866 17.710 1.00 31.75 73 CYS A CA 1
ATOM 561 C C . CYS A 1 73 ? 19.268 -67.248 16.225 1.00 31.75 73 CYS A C 1
ATOM 563 O O . CYS A 1 73 ? 18.774 -68.288 15.802 1.00 31.75 73 CYS A O 1
ATOM 565 N N . LEU A 1 74 ? 20.142 -66.506 15.503 1.00 30.48 74 LEU A N 1
ATOM 566 C CA . LEU A 1 74 ? 21.337 -67.018 14.766 1.00 30.48 74 LEU A CA 1
ATOM 567 C C . LEU A 1 74 ? 22.222 -65.872 14.176 1.00 30.48 74 LEU A C 1
ATOM 569 O O . LEU A 1 74 ? 21.939 -64.707 14.448 1.00 30.48 74 LEU A O 1
ATOM 573 N N . ALA A 1 75 ? 23.338 -66.195 13.492 1.00 32.34 75 ALA A N 1
ATOM 574 C CA . ALA A 1 75 ? 24.554 -65.355 13.332 1.00 32.34 75 ALA A CA 1
ATOM 575 C C . ALA A 1 75 ? 25.074 -65.198 11.851 1.00 32.34 75 ALA A C 1
ATOM 577 O O . ALA A 1 75 ? 24.455 -65.783 10.962 1.00 32.34 75 ALA A O 1
ATOM 578 N N . PRO A 1 76 ? 26.141 -64.400 11.553 1.00 49.53 76 PRO A N 1
ATOM 579 C CA . PRO A 1 76 ? 26.469 -63.870 10.202 1.00 49.53 76 PRO A CA 1
ATOM 580 C C . PRO A 1 76 ? 27.726 -64.465 9.502 1.00 49.53 76 PRO A C 1
ATOM 582 O O . PRO A 1 76 ? 28.438 -65.254 10.116 1.00 49.53 76 PRO A O 1
ATOM 585 N N . GLN A 1 77 ? 28.037 -64.006 8.267 1.00 34.03 77 GLN A N 1
ATOM 586 C CA . GLN A 1 77 ? 29.368 -64.089 7.607 1.00 34.03 77 GLN A CA 1
ATOM 587 C C . GLN A 1 77 ? 29.675 -62.909 6.636 1.00 34.03 77 GLN A C 1
ATOM 589 O O . GLN A 1 77 ? 28.973 -62.725 5.648 1.00 34.03 77 GLN A O 1
ATOM 594 N N . ASP A 1 78 ? 30.714 -62.131 6.969 1.00 33.59 78 ASP A N 1
ATOM 595 C CA . ASP A 1 78 ? 31.964 -61.783 6.239 1.00 33.59 78 ASP A CA 1
ATOM 596 C C . ASP A 1 78 ? 32.069 -61.292 4.763 1.00 33.59 78 ASP A C 1
ATOM 598 O O . ASP A 1 78 ? 31.333 -61.697 3.867 1.00 33.59 78 ASP A O 1
ATOM 602 N N . LYS A 1 79 ? 33.186 -60.552 4.549 1.00 32.22 79 LYS A N 1
ATOM 603 C CA . LYS A 1 79 ? 33.926 -60.132 3.319 1.00 32.22 79 LYS A CA 1
ATOM 604 C C . LYS A 1 79 ? 33.660 -58.715 2.777 1.00 32.22 79 LYS A C 1
ATOM 606 O O . LYS A 1 79 ? 32.551 -58.398 2.369 1.00 32.22 79 LYS A O 1
ATOM 611 N N . GLU A 1 80 ? 34.585 -57.749 2.905 1.00 32.09 80 GLU A N 1
ATOM 612 C CA . GLU A 1 80 ? 35.973 -57.598 2.371 1.00 32.09 80 GLU A CA 1
ATOM 613 C C . GLU A 1 80 ? 36.032 -57.035 0.933 1.00 32.09 80 GLU A C 1
ATOM 615 O O . GLU A 1 80 ? 35.813 -57.772 -0.028 1.00 32.09 80 GLU A O 1
ATOM 620 N N . ASN A 1 81 ? 36.410 -55.755 0.778 1.00 32.06 81 ASN A N 1
ATOM 621 C CA . ASN A 1 81 ? 37.719 -55.316 0.238 1.00 32.06 81 ASN A CA 1
ATOM 622 C C . ASN A 1 81 ? 37.803 -53.776 0.091 1.00 32.06 81 ASN A C 1
ATOM 624 O O . ASN A 1 81 ? 36.795 -53.119 -0.160 1.00 32.06 81 ASN A O 1
ATOM 628 N N . ASP A 1 82 ? 39.017 -53.227 0.221 1.00 36.22 82 ASP A N 1
ATOM 629 C CA . ASP A 1 82 ? 39.355 -51.790 0.135 1.00 36.22 82 ASP A CA 1
ATOM 630 C C . ASP A 1 82 ? 40.203 -51.464 -1.130 1.00 36.22 82 ASP A C 1
ATOM 632 O O . ASP A 1 82 ? 40.653 -52.387 -1.816 1.00 36.22 82 ASP A O 1
ATOM 636 N N . PRO A 1 83 ? 40.414 -50.179 -1.497 1.00 52.94 83 PRO A N 1
ATOM 637 C CA . PRO A 1 83 ? 41.028 -49.783 -2.772 1.00 52.94 83 PRO A CA 1
ATOM 638 C C . PRO A 1 83 ? 42.558 -49.541 -2.717 1.00 52.94 83 PRO A C 1
ATOM 640 O O . PRO A 1 83 ? 43.087 -49.150 -1.676 1.00 52.94 83 PRO A O 1
ATOM 643 N N . PRO A 1 84 ? 43.279 -49.658 -3.854 1.00 52.34 84 PRO A N 1
ATOM 644 C CA . PRO A 1 84 ? 44.690 -49.276 -3.982 1.00 52.34 84 PRO A CA 1
ATOM 645 C C . PRO A 1 84 ? 44.899 -47.848 -4.533 1.00 52.34 84 PRO A C 1
ATOM 647 O O . PRO A 1 84 ? 43.991 -47.229 -5.090 1.00 52.34 84 PRO A O 1
ATOM 650 N N . SER A 1 85 ? 46.132 -47.333 -4.431 1.00 38.91 85 SER A N 1
ATOM 651 C CA . SER A 1 85 ? 46.565 -46.060 -5.036 1.00 38.91 85 SER A CA 1
ATOM 652 C C . SER A 1 85 ? 48.077 -46.041 -5.346 1.00 38.91 85 SER A C 1
ATOM 654 O O . SER A 1 85 ? 48.800 -46.893 -4.842 1.00 38.91 85 SER A O 1
ATOM 656 N N . GLN A 1 86 ? 48.517 -45.012 -6.092 1.00 36.66 86 GLN A N 1
ATOM 657 C CA . GLN A 1 86 ? 49.906 -44.560 -6.357 1.00 36.66 86 GLN A CA 1
ATOM 658 C C . GLN A 1 86 ? 50.739 -45.166 -7.520 1.00 36.66 86 GLN A C 1
ATOM 660 O O . GLN A 1 86 ? 50.685 -46.353 -7.816 1.00 36.66 86 GLN A O 1
ATOM 665 N N . ALA A 1 87 ? 51.579 -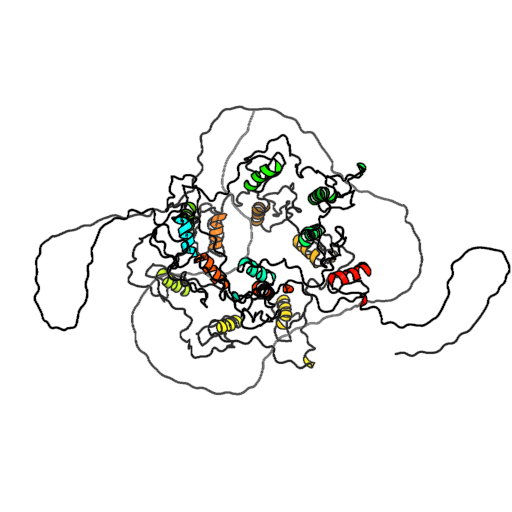44.260 -8.060 1.00 33.69 87 ALA A N 1
ATOM 666 C CA . ALA A 1 87 ? 52.931 -44.421 -8.634 1.00 33.69 87 ALA A CA 1
ATOM 667 C C . ALA A 1 87 ? 53.163 -44.770 -10.136 1.00 33.69 87 ALA A C 1
ATOM 669 O O . ALA A 1 87 ? 53.212 -45.926 -10.535 1.00 33.69 87 ALA A O 1
ATOM 670 N N . ASP A 1 88 ? 53.482 -43.700 -10.885 1.00 32.94 88 ASP A N 1
ATOM 671 C CA . ASP A 1 88 ? 54.757 -43.461 -11.606 1.00 32.94 88 ASP A CA 1
ATOM 672 C C . ASP A 1 88 ? 55.108 -43.983 -13.026 1.00 32.94 88 ASP A C 1
ATOM 674 O O . ASP A 1 88 ? 54.771 -45.074 -13.467 1.00 32.94 88 ASP A O 1
ATOM 678 N N . SER A 1 89 ? 55.950 -43.145 -13.666 1.00 31.77 89 SER A N 1
ATOM 679 C CA . SER A 1 89 ? 56.889 -43.379 -14.788 1.00 31.77 89 SER A CA 1
ATOM 680 C C . SER A 1 89 ? 56.423 -43.337 -16.260 1.00 31.77 89 SER A C 1
ATOM 682 O O . SER A 1 89 ? 56.269 -44.363 -16.906 1.00 31.77 89 SER A O 1
ATOM 684 N N . LEU A 1 90 ? 56.414 -42.102 -16.796 1.00 33.56 90 LEU A N 1
ATOM 685 C CA . LEU A 1 90 ? 57.277 -41.598 -17.901 1.00 33.56 90 LEU A CA 1
ATOM 686 C C . LEU A 1 90 ? 57.261 -42.210 -19.334 1.00 33.56 90 LEU A C 1
ATOM 688 O O . LEU A 1 90 ? 56.953 -43.368 -19.563 1.00 33.56 90 LEU A O 1
ATOM 692 N N . VAL A 1 91 ? 57.779 -41.384 -20.268 1.00 34.25 91 VAL A N 1
ATOM 693 C CA . VAL A 1 91 ? 58.193 -41.661 -21.673 1.00 34.25 91 VAL A CA 1
ATOM 694 C C . VAL A 1 91 ? 57.055 -41.762 -22.726 1.00 34.25 91 VAL A C 1
ATOM 696 O O . VAL A 1 91 ? 56.033 -42.373 -22.453 1.00 34.25 91 VAL A O 1
ATOM 699 N N . VAL A 1 92 ? 57.164 -41.281 -23.985 1.00 33.53 92 VAL A N 1
ATOM 700 C CA . VAL A 1 92 ? 57.648 -39.981 -24.533 1.00 33.53 92 VAL A CA 1
ATOM 701 C C . VAL A 1 92 ? 57.189 -39.819 -26.017 1.00 33.53 92 VAL A C 1
ATOM 703 O O . VAL A 1 92 ? 57.080 -40.819 -26.712 1.00 33.53 92 VAL A O 1
ATOM 706 N N . PHE A 1 93 ? 56.988 -38.575 -26.492 1.00 32.84 93 PHE A N 1
ATOM 707 C CA . PHE A 1 93 ? 56.895 -38.105 -27.908 1.00 32.84 93 PHE A CA 1
ATOM 708 C C . PHE A 1 93 ? 55.731 -38.523 -28.869 1.00 32.84 93 PHE A C 1
ATOM 710 O O . PHE A 1 93 ? 55.626 -39.655 -29.320 1.00 32.84 93 PHE A O 1
ATOM 717 N N . ASP A 1 94 ? 54.981 -37.485 -29.283 1.00 31.31 94 ASP A N 1
ATOM 718 C CA . ASP A 1 94 ? 54.750 -36.994 -30.667 1.00 31.31 94 ASP A CA 1
ATOM 719 C C . ASP A 1 94 ? 53.752 -37.538 -31.738 1.00 31.31 94 ASP A C 1
ATOM 721 O O . ASP A 1 94 ? 53.471 -38.717 -31.911 1.00 31.31 94 ASP A O 1
ATOM 725 N N . THR A 1 95 ? 53.274 -36.517 -32.482 1.00 31.06 95 THR A N 1
ATOM 726 C CA . THR A 1 95 ? 52.853 -36.387 -33.904 1.00 31.06 95 THR A CA 1
ATOM 727 C C . THR A 1 95 ? 51.595 -37.048 -34.526 1.00 31.06 95 THR A C 1
ATOM 729 O O . THR A 1 95 ? 51.629 -38.118 -35.112 1.00 31.06 95 THR A O 1
ATOM 732 N N . GLN A 1 96 ? 50.566 -36.188 -34.658 1.00 32.47 96 GLN A N 1
ATOM 733 C CA . GLN A 1 96 ? 49.883 -35.772 -35.914 1.00 32.47 96 GLN A CA 1
ATOM 734 C C . GLN A 1 96 ? 48.874 -36.669 -36.690 1.00 32.47 96 GLN A C 1
ATOM 736 O O . GLN A 1 96 ? 49.086 -37.834 -36.983 1.00 32.47 96 GLN A O 1
ATOM 741 N N . THR A 1 97 ? 47.825 -35.967 -37.164 1.00 34.72 97 THR A N 1
ATOM 742 C CA . THR A 1 97 ? 46.964 -36.193 -38.359 1.00 34.72 97 THR A CA 1
ATOM 743 C C . THR A 1 97 ? 46.148 -37.493 -38.522 1.00 34.72 97 THR A C 1
ATOM 745 O O . THR A 1 97 ? 46.719 -38.560 -38.715 1.00 34.72 97 THR A O 1
ATOM 748 N N . PRO A 1 98 ? 44.803 -37.393 -38.621 1.00 42.03 98 PRO A N 1
ATOM 749 C CA . PRO A 1 98 ? 43.938 -38.436 -39.179 1.00 42.03 98 PRO A CA 1
ATOM 750 C C . PRO A 1 98 ? 43.570 -38.172 -40.655 1.00 42.03 98 PRO A C 1
ATOM 752 O O . PRO A 1 98 ? 43.281 -37.030 -41.016 1.00 42.03 98 PRO A O 1
ATOM 755 N N . ASP A 1 99 ? 43.458 -39.221 -41.479 1.00 31.97 99 ASP A N 1
ATOM 756 C CA . ASP A 1 99 ? 42.776 -39.157 -42.784 1.00 31.97 99 ASP A CA 1
ATOM 757 C C . ASP A 1 99 ? 42.103 -40.501 -43.168 1.00 31.97 99 ASP A C 1
ATOM 759 O O . ASP A 1 99 ? 42.632 -41.569 -42.884 1.00 31.97 99 ASP A O 1
ATOM 763 N N . SER A 1 100 ? 40.935 -40.392 -43.815 1.00 35.88 100 SER A N 1
ATOM 764 C CA . SER A 1 100 ? 40.228 -41.319 -44.729 1.00 35.88 100 SER A CA 1
ATOM 765 C C . SER A 1 100 ? 39.997 -42.822 -44.421 1.00 35.88 100 SER A C 1
ATOM 767 O O . SER A 1 100 ? 40.901 -43.589 -44.124 1.00 35.88 100 SER A O 1
ATOM 769 N N . GLY A 1 101 ? 38.759 -43.282 -44.705 1.00 30.44 101 GLY A N 1
ATOM 770 C CA . GLY A 1 101 ? 38.369 -44.708 -44.850 1.00 30.44 101 GLY A CA 1
ATOM 771 C C . GLY A 1 101 ? 37.350 -45.205 -43.802 1.00 30.44 101 GLY A C 1
ATOM 772 O O . GLY A 1 101 ? 37.748 -45.675 -42.749 1.00 30.44 101 GLY A O 1
ATOM 773 N N . ARG A 1 102 ? 36.020 -45.028 -43.917 1.00 32.16 102 ARG A N 1
ATOM 774 C CA . ARG A 1 102 ? 35.034 -45.490 -44.933 1.00 32.16 102 ARG A CA 1
ATOM 775 C C . ARG A 1 102 ? 34.761 -47.010 -44.906 1.00 32.16 102 ARG A C 1
ATOM 777 O O . ARG A 1 102 ? 35.582 -47.748 -45.430 1.00 32.16 102 ARG A O 1
ATOM 784 N N . LEU A 1 103 ? 33.559 -47.432 -44.456 1.00 32.09 103 LEU A N 1
ATOM 785 C CA . LEU A 1 103 ? 32.587 -48.288 -45.197 1.00 32.09 103 LEU A CA 1
ATOM 786 C C . LEU A 1 103 ? 31.364 -48.766 -44.355 1.00 32.09 103 LEU A C 1
ATOM 788 O O . LEU A 1 103 ? 31.532 -49.233 -43.236 1.00 32.09 103 LEU A O 1
ATOM 792 N N . THR A 1 104 ? 30.174 -48.792 -44.993 1.00 34.59 104 THR A N 1
ATOM 793 C CA . THR A 1 104 ? 28.982 -49.673 -44.749 1.00 34.59 104 THR A CA 1
ATOM 794 C C . THR A 1 104 ? 28.167 -49.596 -43.428 1.00 34.59 104 THR A C 1
ATOM 796 O O . THR A 1 104 ? 28.719 -49.239 -42.394 1.00 34.59 104 THR A O 1
ATOM 799 N N . PRO A 1 105 ? 26.886 -50.056 -43.403 1.00 47.69 105 PRO A N 1
ATOM 800 C CA . PRO A 1 105 ? 25.838 -49.921 -44.438 1.00 47.69 105 PRO A CA 1
ATOM 801 C C . PRO A 1 105 ? 24.417 -49.568 -43.894 1.00 47.69 105 PRO A C 1
ATOM 803 O O . PRO A 1 105 ? 24.208 -49.327 -42.709 1.00 47.69 105 PRO A O 1
ATOM 806 N N . ASP A 1 106 ? 23.440 -49.553 -44.807 1.00 31.52 106 ASP A N 1
ATOM 807 C CA . ASP A 1 106 ? 22.027 -49.157 -44.681 1.00 31.52 106 ASP A CA 1
ATOM 808 C C . ASP A 1 106 ? 21.147 -49.797 -43.586 1.00 31.52 106 ASP A C 1
ATOM 810 O O . ASP A 1 106 ? 21.236 -50.981 -43.267 1.00 31.52 106 ASP A O 1
ATOM 814 N N . SER A 1 107 ? 20.103 -49.057 -43.191 1.00 37.03 107 SER A N 1
ATOM 815 C CA . SER A 1 107 ? 18.707 -49.519 -43.360 1.00 37.03 107 SER A CA 1
ATOM 816 C C . SER A 1 107 ? 17.710 -48.359 -43.203 1.00 37.03 107 SER A C 1
ATOM 818 O O . SER A 1 107 ? 17.826 -47.541 -42.295 1.00 37.03 107 SER A O 1
ATOM 820 N N . GLY A 1 108 ? 16.719 -48.262 -44.098 1.00 33.50 108 GLY A N 1
ATOM 821 C CA . GLY A 1 108 ? 15.750 -47.156 -44.119 1.00 33.50 108 GLY A CA 1
ATOM 822 C C . GLY A 1 108 ? 14.297 -47.609 -44.278 1.00 33.50 108 GLY A C 1
ATOM 823 O O . GLY A 1 108 ? 14.022 -48.729 -44.712 1.00 33.50 108 GLY A O 1
ATOM 824 N N . ARG A 1 109 ? 13.345 -46.721 -43.962 1.00 31.80 109 ARG A N 1
ATOM 825 C CA . ARG A 1 109 ? 11.931 -46.878 -44.344 1.00 31.80 109 ARG A CA 1
ATOM 826 C C . ARG A 1 109 ? 11.232 -45.527 -44.506 1.00 31.80 109 ARG A C 1
ATOM 828 O O . ARG A 1 109 ? 11.549 -44.571 -43.808 1.00 31.80 109 ARG A O 1
ATOM 835 N N . LEU A 1 110 ? 10.299 -45.473 -45.454 1.00 38.19 110 LEU A N 1
ATOM 836 C CA . LEU A 1 110 ? 9.650 -44.258 -45.957 1.00 38.19 110 LEU A CA 1
ATOM 837 C C . LEU A 1 110 ? 8.216 -44.101 -45.426 1.00 38.19 110 LEU A C 1
ATOM 839 O O . LEU A 1 110 ? 7.496 -45.093 -45.312 1.00 38.19 110 LEU A O 1
ATOM 843 N N . THR A 1 111 ? 7.765 -42.853 -45.281 1.00 36.41 111 THR A N 1
ATOM 844 C CA . THR A 1 111 ? 6.372 -42.426 -45.524 1.00 36.41 111 THR A CA 1
ATOM 845 C C . THR A 1 111 ? 6.376 -41.060 -46.244 1.00 36.41 111 THR A C 1
ATOM 847 O O . THR A 1 111 ? 7.365 -40.336 -46.117 1.00 36.41 111 THR A O 1
ATOM 850 N N . PRO A 1 112 ? 5.358 -40.722 -47.069 1.00 48.91 112 PRO A N 1
ATOM 851 C CA . PRO A 1 112 ? 5.547 -39.767 -48.168 1.00 48.91 112 PRO A CA 1
ATOM 852 C C . PRO A 1 112 ? 4.880 -38.391 -47.989 1.00 48.91 112 PRO A C 1
ATOM 854 O O . PRO A 1 112 ? 3.890 -38.243 -47.274 1.00 48.91 112 PRO A O 1
ATOM 857 N N . ASP A 1 113 ? 5.373 -37.417 -48.758 1.00 34.91 113 ASP A N 1
ATOM 858 C CA . ASP A 1 113 ? 4.669 -36.173 -49.087 1.00 34.91 113 ASP A CA 1
ATOM 859 C C . ASP A 1 113 ? 3.491 -36.416 -50.047 1.00 34.91 113 ASP A C 1
ATOM 861 O O . ASP A 1 113 ? 3.583 -37.216 -50.981 1.00 34.91 113 ASP A O 1
ATOM 865 N N . SER A 1 114 ? 2.414 -35.638 -49.894 1.00 37.19 114 SER A N 1
ATOM 866 C CA . SER A 1 114 ? 1.393 -35.474 -50.939 1.00 37.19 114 SER A CA 1
ATOM 867 C C . SER A 1 114 ? 0.595 -34.179 -50.752 1.00 37.19 114 SER A C 1
ATOM 869 O O . SER A 1 114 ? -0.268 -34.092 -49.878 1.00 37.19 114 SER A O 1
ATOM 871 N N . GLY A 1 115 ? 0.844 -33.172 -51.592 1.00 32.81 115 GLY A N 1
ATOM 872 C CA . GLY A 1 115 ? 0.034 -31.951 -51.648 1.00 32.81 115 GLY A CA 1
ATOM 873 C C . GLY A 1 115 ? -0.957 -31.964 -52.814 1.00 32.81 115 GLY A C 1
ATOM 874 O O . GLY A 1 115 ? -0.608 -32.401 -53.910 1.00 32.81 115 GLY A O 1
ATOM 875 N N . ARG A 1 116 ? -2.172 -31.425 -52.623 1.00 30.67 116 ARG A N 1
ATOM 876 C CA . ARG A 1 116 ? -3.039 -30.996 -53.738 1.00 30.67 116 ARG A CA 1
ATOM 877 C C . ARG A 1 116 ? -4.086 -29.942 -53.344 1.00 30.67 116 ARG A C 1
ATOM 879 O O . ARG A 1 116 ? -4.873 -30.156 -52.435 1.00 30.67 116 ARG A O 1
ATOM 886 N N . LEU A 1 117 ? -4.091 -28.861 -54.128 1.00 32.69 117 LEU A N 1
ATOM 887 C CA . LEU A 1 117 ? -5.235 -28.078 -54.629 1.00 32.69 117 LEU A CA 1
ATOM 888 C C . LEU A 1 117 ? -6.410 -27.731 -53.688 1.00 32.69 117 LEU A C 1
ATOM 890 O O . LEU A 1 117 ? -7.261 -28.557 -53.370 1.00 32.69 117 LEU A O 1
ATOM 894 N N . THR A 1 118 ? -6.560 -26.429 -53.444 1.00 35.88 118 THR A N 1
ATOM 895 C CA . THR A 1 118 ? -7.835 -25.774 -53.115 1.00 35.88 118 THR A CA 1
ATOM 896 C C . THR A 1 118 ? -8.775 -25.722 -54.331 1.00 35.88 118 THR A C 1
ATOM 898 O O . THR A 1 118 ? -8.315 -25.340 -55.410 1.00 35.88 118 THR A O 1
ATOM 901 N N . PRO A 1 119 ? -10.084 -25.992 -54.180 1.00 44.28 119 PRO A N 1
ATOM 902 C CA . PRO A 1 119 ? -11.097 -25.610 -55.160 1.00 44.28 119 PRO A CA 1
ATOM 903 C C . PRO A 1 119 ? -11.710 -24.237 -54.831 1.00 44.28 119 PRO A C 1
ATOM 905 O O . PRO A 1 119 ? -12.105 -23.980 -53.693 1.00 44.28 119 PRO A O 1
ATOM 908 N N . ASP A 1 120 ? -11.841 -23.376 -55.839 1.00 36.97 120 ASP A N 1
ATOM 909 C CA . ASP A 1 120 ? -12.682 -22.175 -55.766 1.00 36.97 120 ASP A CA 1
ATOM 910 C C . ASP A 1 120 ? -14.172 -22.552 -55.836 1.00 36.97 120 ASP A C 1
ATOM 912 O O . ASP A 1 120 ? -14.558 -23.482 -56.547 1.00 36.97 120 ASP A O 1
ATOM 916 N N . SER A 1 121 ? -15.034 -21.817 -55.129 1.00 34.81 121 SER A N 1
ATOM 917 C CA . SER A 1 121 ? -16.500 -21.909 -55.259 1.00 34.81 121 SER A CA 1
ATOM 918 C C . SER A 1 121 ? -17.165 -20.660 -54.685 1.00 34.81 121 SER A C 1
ATOM 920 O O . SER A 1 121 ? -17.277 -20.492 -53.472 1.00 34.81 121 SER A O 1
ATOM 922 N N . GLY A 1 122 ? -17.589 -19.754 -55.564 1.00 31.80 122 GLY A N 1
ATOM 923 C CA . GLY A 1 122 ? -18.182 -18.479 -55.169 1.00 31.80 122 GLY A CA 1
ATOM 924 C C . GLY A 1 122 ? -19.712 -18.473 -55.099 1.00 31.80 122 GLY A C 1
ATOM 925 O O . GLY A 1 122 ? -20.392 -19.334 -55.646 1.00 31.80 122 GLY A O 1
ATOM 926 N N . ARG A 1 123 ? -20.225 -17.365 -54.544 1.00 32.53 123 ARG A N 1
ATOM 927 C CA . ARG A 1 123 ? -21.532 -16.755 -54.853 1.00 32.53 123 ARG A CA 1
ATOM 928 C C . ARG A 1 123 ? -22.798 -17.524 -54.446 1.00 32.53 123 ARG A C 1
ATOM 930 O O . ARG A 1 123 ? -23.335 -18.311 -55.216 1.00 32.53 123 ARG A O 1
ATOM 937 N N . SER A 1 124 ? -23.435 -17.050 -53.373 1.00 28.94 124 SER A N 1
ATOM 938 C CA . SER A 1 124 ? -24.829 -16.569 -53.449 1.00 28.94 124 SER A CA 1
ATOM 939 C C . SER A 1 124 ? -25.205 -15.674 -52.269 1.00 28.94 124 SER A C 1
ATOM 941 O O . SER A 1 124 ? -24.862 -15.951 -51.124 1.00 28.94 124 SER A O 1
ATOM 943 N N . THR A 1 125 ? -25.922 -14.590 -52.560 1.00 39.00 125 THR A N 1
ATOM 944 C CA . THR A 1 125 ? -26.680 -13.809 -51.575 1.00 39.00 125 THR A CA 1
ATOM 945 C C . THR A 1 125 ? -28.091 -14.382 -51.445 1.00 39.00 125 THR A C 1
ATOM 947 O O . THR A 1 125 ? -28.618 -14.957 -52.397 1.00 39.00 125 THR A O 1
ATOM 950 N N . PRO A 1 126 ? -28.749 -14.153 -50.302 1.00 40.44 126 PRO A N 1
ATOM 951 C CA . PRO A 1 126 ? -30.154 -13.765 -50.353 1.00 40.44 126 PRO A CA 1
ATOM 952 C C . PRO A 1 126 ? -30.400 -12.442 -49.617 1.00 40.44 126 PRO A C 1
ATOM 954 O O . PRO A 1 126 ? -29.832 -12.174 -48.560 1.00 40.44 126 PRO A O 1
ATOM 957 N N . ASN A 1 127 ? -31.280 -11.618 -50.184 1.00 35.47 127 ASN A N 1
ATOM 958 C CA . ASN A 1 127 ? -31.785 -10.389 -49.577 1.00 35.47 127 ASN A CA 1
ATOM 959 C C . ASN A 1 127 ? -33.239 -10.620 -49.144 1.00 35.47 127 ASN A C 1
ATOM 961 O O . ASN A 1 127 ? -34.086 -10.849 -50.004 1.00 35.47 127 ASN A O 1
ATOM 965 N N . VAL A 1 128 ? -33.532 -10.556 -47.842 1.00 36.19 128 VAL A N 1
ATOM 966 C CA . VAL A 1 128 ? -34.904 -10.611 -47.309 1.00 36.19 128 VAL A CA 1
ATOM 967 C C . VAL A 1 128 ? -35.042 -9.625 -46.149 1.00 36.19 128 VAL A C 1
ATOM 969 O O . VAL A 1 128 ? -34.264 -9.656 -45.197 1.00 36.19 128 VAL A O 1
ATOM 972 N N . ASN A 1 129 ? -36.059 -8.764 -46.219 1.00 36.22 129 ASN A N 1
ATOM 973 C CA . ASN A 1 129 ? -36.410 -7.830 -45.151 1.00 36.22 129 ASN A CA 1
ATOM 974 C C . ASN A 1 129 ? -37.120 -8.550 -43.995 1.00 36.22 129 ASN A C 1
ATOM 976 O O . ASN A 1 129 ? -38.148 -9.185 -44.219 1.00 36.22 129 ASN A O 1
ATOM 980 N N . ALA A 1 130 ? -36.657 -8.355 -42.757 1.00 31.27 130 ALA A N 1
ATOM 981 C CA . ALA A 1 130 ? -37.464 -8.582 -41.556 1.00 31.27 130 ALA A CA 1
ATOM 982 C C . ALA A 1 130 ? -36.946 -7.742 -40.375 1.00 31.27 130 ALA A C 1
ATOM 984 O O . ALA A 1 130 ? -35.822 -7.930 -39.911 1.00 31.27 130 ALA A O 1
ATOM 985 N N . SER A 1 131 ? -37.780 -6.839 -39.859 1.00 40.69 131 SER A N 1
ATOM 986 C CA . SER A 1 131 ? -37.536 -6.144 -38.588 1.00 40.69 131 SER A CA 1
ATOM 987 C C . SER A 1 131 ? -38.023 -6.995 -37.414 1.00 40.69 131 SER A C 1
ATOM 989 O O . SER A 1 131 ? -39.142 -7.503 -37.476 1.00 40.69 131 SER A O 1
ATOM 991 N N . PRO A 1 132 ? -37.273 -7.058 -36.300 1.00 38.47 132 PRO A N 1
ATOM 992 C CA . PRO A 1 132 ? -37.884 -7.276 -34.990 1.00 38.47 132 PRO A CA 1
ATOM 993 C C . PRO A 1 132 ? -37.710 -6.082 -34.044 1.00 38.47 132 PRO A C 1
ATOM 995 O O . PRO A 1 132 ? -36.639 -5.498 -33.893 1.00 38.47 132 PRO A O 1
ATOM 998 N N . SER A 1 133 ? -38.812 -5.781 -33.370 1.00 32.72 133 SER A N 1
ATOM 999 C CA . SER A 1 133 ? -38.994 -4.857 -32.251 1.00 32.72 133 SER A CA 1
ATOM 1000 C C . SER A 1 133 ? -37.987 -4.977 -31.096 1.00 32.72 133 SER A C 1
ATOM 1002 O O . SER A 1 133 ? -37.435 -6.042 -30.827 1.00 32.72 133 SER A O 1
ATOM 1004 N N . LEU A 1 134 ? -37.876 -3.884 -30.330 1.00 40.56 134 LEU A N 1
ATOM 1005 C CA . LEU A 1 134 ? -37.150 -3.777 -29.060 1.00 40.56 134 LEU A CA 1
ATOM 1006 C C . LEU A 1 134 ? -37.331 -4.992 -28.127 1.00 40.56 134 LEU A C 1
ATOM 1008 O O . LEU A 1 134 ? -38.452 -5.311 -27.731 1.00 40.56 134 LEU A O 1
ATOM 1012 N N . SER A 1 135 ? -36.220 -5.544 -27.634 1.00 31.64 135 SER A N 1
ATOM 1013 C CA . SER A 1 135 ? -36.180 -6.350 -26.409 1.00 31.64 135 SER A CA 1
ATOM 1014 C C . SER A 1 135 ? -35.548 -5.538 -25.269 1.00 31.64 135 SER A C 1
ATOM 1016 O O . SER A 1 135 ? -34.507 -4.898 -25.426 1.00 31.64 135 SER A O 1
ATOM 1018 N N . GLN A 1 136 ? -36.219 -5.492 -24.117 1.00 33.47 136 GLN A N 1
ATOM 1019 C CA . GLN A 1 136 ? -35.811 -4.650 -22.987 1.00 33.47 136 GLN A CA 1
ATOM 1020 C C . GLN A 1 136 ? -34.659 -5.289 -22.196 1.00 33.47 136 GLN A C 1
ATOM 1022 O O . GLN A 1 136 ? -34.594 -6.508 -22.044 1.00 33.47 136 GLN A O 1
ATOM 1027 N N . SER A 1 137 ? -33.757 -4.468 -21.646 1.00 31.38 137 SER A N 1
ATOM 1028 C CA . SER A 1 137 ? -32.689 -4.955 -20.764 1.00 31.38 137 SER A CA 1
ATOM 1029 C C . SER A 1 137 ? -33.188 -5.123 -19.317 1.00 31.38 137 SER A C 1
ATOM 1031 O O . SER A 1 137 ? -33.961 -4.290 -18.837 1.00 31.38 137 SER A O 1
ATOM 1033 N N . PRO A 1 138 ? -32.766 -6.180 -18.592 1.00 35.22 138 PRO A N 1
ATOM 1034 C CA . PRO A 1 138 ? -33.280 -6.464 -17.256 1.00 35.22 138 PRO A CA 1
ATOM 1035 C C . PRO A 1 138 ? -32.808 -5.421 -16.236 1.00 35.22 138 PRO A C 1
ATOM 1037 O O . PRO A 1 138 ? -31.609 -5.205 -16.032 1.00 35.22 138 PRO A O 1
ATOM 1040 N N . THR A 1 139 ? -33.764 -4.791 -15.557 1.00 36.16 139 THR A N 1
ATOM 1041 C CA . THR A 1 139 ? -33.506 -3.852 -14.462 1.00 36.16 139 THR A CA 1
ATOM 1042 C C . THR A 1 139 ? -33.013 -4.584 -13.203 1.00 36.16 139 THR A C 1
ATOM 1044 O O . THR A 1 139 ? -33.370 -5.738 -12.962 1.00 36.16 139 THR A O 1
ATOM 1047 N N . PRO A 1 140 ? -32.164 -3.952 -12.369 1.00 32.19 140 PRO A N 1
ATOM 1048 C CA . PRO A 1 140 ? -31.625 -4.600 -11.177 1.00 32.19 140 PRO A CA 1
ATOM 1049 C C . PRO A 1 140 ? -32.702 -4.746 -10.094 1.00 32.19 140 PRO A C 1
ATOM 1051 O O . PRO A 1 140 ? -33.103 -3.760 -9.477 1.00 32.19 140 PRO A O 1
ATOM 1054 N N . THR A 1 141 ? -33.127 -5.983 -9.830 1.00 33.94 141 THR A N 1
ATOM 1055 C CA . THR A 1 141 ? -34.155 -6.313 -8.834 1.00 33.94 141 THR A CA 1
ATOM 1056 C C . THR A 1 141 ? -33.781 -5.802 -7.439 1.00 33.94 141 THR A C 1
ATOM 1058 O O . THR A 1 141 ? -32.797 -6.244 -6.836 1.00 33.94 141 THR A O 1
ATOM 1061 N N . ILE A 1 142 ? -34.590 -4.890 -6.900 1.00 37.66 142 ILE A N 1
ATOM 1062 C CA . ILE A 1 142 ? -34.567 -4.523 -5.482 1.00 37.66 142 ILE A CA 1
ATOM 1063 C C . ILE A 1 142 ? -35.584 -5.422 -4.783 1.00 37.66 142 ILE A C 1
ATOM 1065 O O . ILE A 1 142 ? -36.773 -5.343 -5.064 1.00 37.66 142 ILE A O 1
ATOM 1069 N N . VAL A 1 143 ? -35.105 -6.294 -3.895 1.00 35.06 143 VAL A N 1
ATOM 1070 C CA . VAL A 1 143 ? -35.968 -7.142 -3.066 1.00 35.06 143 VAL A CA 1
ATOM 1071 C C . VAL A 1 143 ? -36.242 -6.414 -1.754 1.00 35.06 143 VAL A C 1
ATOM 1073 O O . VAL A 1 143 ? -35.385 -6.392 -0.865 1.00 35.06 143 VAL A O 1
ATOM 1076 N N . ASP A 1 144 ? -37.427 -5.823 -1.648 1.00 31.31 144 ASP A N 1
ATOM 1077 C CA . ASP A 1 144 ? -38.020 -5.418 -0.375 1.00 31.31 144 ASP A CA 1
ATOM 1078 C C . ASP A 1 144 ? -39.004 -6.509 0.077 1.00 31.31 144 ASP A C 1
ATOM 1080 O O . ASP A 1 144 ? -39.747 -7.063 -0.733 1.00 31.31 144 ASP A O 1
ATOM 1084 N N . LEU A 1 145 ? -38.967 -6.868 1.364 1.00 34.47 145 LEU A N 1
ATOM 1085 C CA . LEU A 1 145 ? -39.869 -7.869 1.936 1.00 34.47 145 LEU A CA 1
ATOM 1086 C C . LEU A 1 145 ? -41.120 -7.181 2.483 1.00 34.47 145 LEU A C 1
ATOM 1088 O O . LEU A 1 145 ? -41.018 -6.333 3.370 1.00 34.47 145 LEU A O 1
ATOM 1092 N N . VAL A 1 146 ? -42.282 -7.619 2.006 1.00 35.56 146 VAL A N 1
ATOM 1093 C CA . VAL A 1 146 ? -43.568 -7.427 2.687 1.00 35.56 146 VAL A CA 1
ATOM 1094 C C . VAL A 1 146 ? -43.706 -8.488 3.787 1.00 35.56 146 VAL A C 1
ATOM 1096 O O . VAL A 1 146 ? -43.121 -9.571 3.713 1.00 35.56 146 VAL A O 1
ATOM 1099 N N . SER A 1 147 ? -44.461 -8.185 4.837 1.00 31.83 147 SER A N 1
ATOM 1100 C CA . SER A 1 147 ? -44.951 -9.145 5.835 1.00 31.83 147 SER A CA 1
ATOM 1101 C C . SER A 1 147 ? -46.314 -8.636 6.336 1.00 31.83 147 SER A C 1
ATOM 1103 O O . SER A 1 147 ? -46.525 -7.424 6.284 1.00 31.83 147 SER A O 1
ATOM 1105 N N . PRO A 1 148 ? -47.254 -9.516 6.725 1.00 42.62 148 PRO A N 1
ATOM 1106 C CA . PRO A 1 148 ? -48.671 -9.155 6.810 1.00 42.62 148 PRO A CA 1
ATOM 1107 C C . PRO A 1 148 ? -49.069 -8.415 8.097 1.00 42.62 148 PRO A C 1
ATOM 1109 O O . PRO A 1 148 ? -48.530 -8.675 9.172 1.00 42.62 148 PRO A O 1
ATOM 1112 N N . GLU A 1 149 ? -50.077 -7.553 7.961 1.00 36.56 149 GLU A N 1
ATOM 1113 C CA . GLU A 1 149 ? -50.916 -7.026 9.048 1.00 36.56 149 GLU A CA 1
ATOM 1114 C C . GLU A 1 149 ? -51.999 -8.061 9.429 1.00 36.56 149 GLU A C 1
ATOM 1116 O O . GLU A 1 149 ? -52.432 -8.828 8.562 1.00 36.56 149 GLU A O 1
ATOM 1121 N N . PRO A 1 150 ? -52.491 -8.045 10.680 1.00 46.09 150 PRO A N 1
ATOM 1122 C CA . PRO A 1 150 ? -53.825 -8.536 11.013 1.00 46.09 150 PRO A CA 1
ATOM 1123 C C . PRO A 1 150 ? -54.716 -7.454 11.660 1.00 46.09 150 PRO A C 1
ATOM 1125 O O . PRO A 1 150 ? -54.375 -6.872 12.690 1.00 46.09 150 PRO A O 1
ATOM 1128 N N . SER A 1 151 ? -55.886 -7.257 11.058 1.00 35.22 151 SER A N 1
ATOM 1129 C CA . SER A 1 151 ? -57.127 -6.699 11.623 1.00 35.22 151 SER A CA 1
ATOM 1130 C C . SER A 1 151 ? -57.732 -7.624 12.710 1.00 35.22 151 SER A C 1
ATOM 1132 O O . SER A 1 151 ? -57.296 -8.769 12.829 1.00 35.22 151 SER A O 1
ATOM 1134 N N . ASP A 1 152 ? -58.740 -7.271 13.525 1.00 35.88 152 ASP A N 1
ATOM 1135 C CA . ASP A 1 152 ? -59.479 -6.012 13.796 1.00 35.88 152 ASP A CA 1
ATOM 1136 C C . ASP A 1 152 ? -60.241 -6.136 15.149 1.00 35.88 152 ASP A C 1
ATOM 1138 O O . ASP A 1 152 ? -60.413 -7.251 15.643 1.00 35.88 152 ASP A O 1
ATOM 1142 N N . ASN A 1 153 ? -60.801 -5.020 15.661 1.00 36.25 153 ASN A N 1
ATOM 1143 C CA . ASN A 1 153 ? -61.881 -4.932 16.684 1.00 36.25 153 ASN A CA 1
ATOM 1144 C C . ASN A 1 153 ? -61.561 -5.465 18.116 1.00 36.25 153 ASN A C 1
ATOM 1146 O O . ASN A 1 153 ? -60.538 -6.106 18.330 1.00 36.25 153 ASN A O 1
ATOM 1150 N N . MET A 1 154 ? -62.319 -5.206 19.200 1.00 30.73 154 MET A N 1
ATOM 1151 C CA . MET A 1 154 ? -63.546 -4.416 19.501 1.00 30.73 154 MET A CA 1
ATOM 1152 C C . MET A 1 154 ? -63.216 -3.390 20.630 1.00 30.73 154 MET A C 1
ATOM 1154 O O . MET A 1 154 ? -62.324 -3.657 21.428 1.00 30.73 154 MET A O 1
ATOM 1158 N N . GLU A 1 155 ? -63.682 -2.131 20.648 1.00 31.28 155 GLU A N 1
ATOM 1159 C CA . GLU A 1 155 ? -65.032 -1.564 20.928 1.00 31.28 155 GLU A CA 1
ATOM 1160 C C . GLU A 1 155 ? -65.329 -1.289 22.432 1.00 31.28 155 GLU A C 1
ATOM 1162 O O . GLU A 1 155 ? -64.833 -1.996 23.302 1.00 31.28 155 GLU A O 1
ATOM 1167 N N . THR A 1 156 ? -66.186 -0.278 22.692 1.00 30.12 156 THR A N 1
ATOM 1168 C CA . THR A 1 156 ? -66.946 0.103 23.923 1.00 30.12 156 THR A CA 1
ATOM 1169 C C . THR A 1 156 ? -66.554 1.392 24.702 1.00 30.12 156 THR A C 1
ATOM 1171 O O . THR A 1 156 ? -65.507 1.479 25.330 1.00 30.12 156 THR A O 1
ATOM 1174 N N . SER A 1 157 ? -67.452 2.400 24.610 1.00 30.72 157 SER A N 1
ATOM 1175 C CA . SER A 1 157 ? -68.067 3.285 25.651 1.00 30.72 157 SER A CA 1
ATOM 1176 C C . SER A 1 157 ? -67.322 3.738 26.936 1.00 30.72 157 SER A C 1
ATOM 1178 O O . SER A 1 157 ? -66.586 2.959 27.520 1.00 30.72 157 SER A O 1
ATOM 1180 N N . SER A 1 158 ? -67.605 4.896 27.570 1.00 30.67 158 SER A N 1
ATOM 1181 C CA . SER A 1 158 ? -68.388 6.129 27.259 1.00 30.67 158 SER A CA 1
ATOM 1182 C C . SER A 1 158 ? -68.250 7.150 28.439 1.00 30.67 158 SER A C 1
ATOM 1184 O O . SER A 1 158 ? -67.363 6.974 29.269 1.00 30.67 158 SER A O 1
ATOM 1186 N N . VAL A 1 159 ? -69.144 8.161 28.543 1.00 30.22 159 VAL A N 1
ATOM 1187 C CA . VAL A 1 159 ? -69.340 9.143 29.660 1.00 30.22 159 VAL A CA 1
ATOM 1188 C C . VAL A 1 159 ? -68.285 10.285 29.717 1.00 30.22 159 VAL A C 1
ATOM 1190 O O . VAL A 1 159 ? -67.090 10.020 29.739 1.00 30.22 159 VAL A O 1
ATOM 1193 N N . THR A 1 160 ? -68.606 11.568 29.449 1.00 29.77 160 THR A N 1
ATOM 1194 C CA . THR A 1 160 ? -69.122 12.661 30.343 1.00 29.77 160 THR A CA 1
ATOM 1195 C C . THR A 1 160 ? -68.342 12.882 31.667 1.00 29.77 160 THR A C 1
ATOM 1197 O O . THR A 1 160 ? -67.819 11.935 32.230 1.00 29.77 160 THR A O 1
ATOM 1200 N N . SER A 1 161 ? -68.185 14.091 32.236 1.00 31.20 161 SER A N 1
ATOM 1201 C CA . SER A 1 161 ? -68.697 15.443 31.914 1.00 31.20 161 SER A CA 1
ATOM 1202 C C . SER A 1 161 ? -67.760 16.578 32.408 1.00 31.20 161 SER A C 1
ATOM 1204 O O . SER A 1 161 ? -66.822 16.356 33.167 1.00 31.20 161 SER A O 1
ATOM 1206 N N . THR A 1 162 ? -68.053 17.819 32.002 1.00 32.56 162 THR A N 1
ATOM 1207 C CA . THR A 1 162 ? -67.666 19.099 32.657 1.00 32.56 162 THR A CA 1
ATOM 1208 C C . THR A 1 162 ? -68.439 19.300 33.996 1.00 32.56 162 THR A C 1
ATOM 1210 O O . THR A 1 162 ? -69.318 18.465 34.237 1.00 32.56 162 THR A O 1
ATOM 1213 N N . PRO A 1 163 ? -68.216 20.344 34.853 1.00 47.50 163 PRO A N 1
ATOM 1214 C CA . PRO A 1 163 ? -67.593 21.658 34.575 1.00 47.50 163 PRO A CA 1
ATOM 1215 C C . PRO A 1 163 ? -66.720 22.320 35.691 1.00 47.50 163 PRO A C 1
ATOM 1217 O O . PRO A 1 163 ? -66.404 21.733 36.717 1.00 47.50 163 PRO A O 1
ATOM 1220 N N . GLU A 1 164 ? -66.405 23.605 35.450 1.00 28.83 164 GLU A N 1
ATOM 1221 C CA . GLU A 1 164 ? -66.348 24.721 36.424 1.00 28.83 164 GLU A CA 1
ATOM 1222 C C . GLU A 1 164 ? -65.075 25.166 37.191 1.00 28.83 164 GLU A C 1
ATOM 1224 O O . GLU A 1 164 ? -64.015 24.547 37.216 1.00 28.83 164 GLU A O 1
ATOM 1229 N N . LYS A 1 165 ? -65.214 26.410 37.676 1.00 36.06 165 LYS A N 1
ATOM 1230 C CA . LYS A 1 165 ? -64.305 27.357 38.370 1.00 36.06 165 LYS A CA 1
ATOM 1231 C C . LYS A 1 165 ? -64.843 27.509 39.834 1.00 36.06 165 LYS A C 1
ATOM 1233 O O . LYS A 1 165 ? -65.762 26.757 40.141 1.00 36.06 165 LYS A O 1
ATOM 1238 N N . PRO A 1 166 ? -64.425 28.450 40.731 1.00 45.66 166 PRO A N 1
ATOM 1239 C CA . PRO A 1 166 ? -63.551 29.632 40.580 1.00 45.66 166 PRO A CA 1
ATOM 1240 C C . PRO A 1 166 ? -62.522 29.864 41.734 1.00 45.66 166 PRO A C 1
ATOM 1242 O O . PRO A 1 166 ? -62.454 29.106 42.689 1.00 45.66 166 PRO A O 1
ATOM 1245 N N . SER A 1 167 ? -61.830 31.021 41.687 1.00 31.88 167 SER A N 1
ATOM 1246 C CA . SER A 1 167 ? -61.451 31.893 42.841 1.00 31.88 167 SER A CA 1
ATOM 1247 C C . SER A 1 167 ? -60.517 31.393 43.973 1.00 31.88 167 SER A C 1
ATOM 1249 O O . SER A 1 167 ? -60.238 30.212 44.080 1.00 31.88 167 SER A O 1
ATOM 1251 N N . ASN A 1 168 ? -60.055 32.239 44.914 1.00 29.22 168 ASN A N 1
ATOM 1252 C CA . ASN A 1 168 ? -59.379 33.563 44.854 1.00 29.22 168 ASN A CA 1
ATOM 1253 C C . ASN A 1 168 ? -58.867 33.920 46.285 1.00 29.22 168 ASN A C 1
ATOM 1255 O O . ASN A 1 168 ? -59.440 33.417 47.242 1.00 29.22 168 ASN A O 1
ATOM 1259 N N . LEU A 1 169 ? -57.909 34.858 46.423 1.00 31.45 169 LEU A N 1
ATOM 1260 C CA . LEU A 1 169 ? -57.391 35.459 47.689 1.00 31.45 169 LEU A CA 1
ATOM 1261 C C . LEU A 1 169 ? -56.630 34.479 48.638 1.00 31.45 169 LEU A C 1
ATOM 1263 O O . LEU A 1 169 ? -56.982 33.313 48.717 1.00 31.45 169 LEU A O 1
ATOM 1267 N N . LYS A 1 170 ? -55.515 34.778 49.340 1.00 30.62 170 LYS A N 1
ATOM 1268 C CA . LYS A 1 170 ? -54.767 35.991 49.787 1.00 30.62 170 LYS A CA 1
ATOM 1269 C C . LYS A 1 170 ? -55.156 36.546 51.173 1.00 30.62 170 LYS A C 1
ATOM 1271 O O . LYS A 1 170 ? -56.187 37.194 51.272 1.00 30.62 170 LYS A O 1
ATOM 1276 N N . VAL A 1 171 ? -54.239 36.442 52.154 1.00 32.62 171 VAL A N 1
ATOM 1277 C CA . VAL A 1 171 ? -54.076 37.266 53.390 1.00 32.62 171 VAL A CA 1
ATOM 1278 C C . VAL A 1 171 ? -52.712 36.871 54.031 1.00 32.62 171 VAL A C 1
ATOM 1280 O O . VAL A 1 171 ? -52.441 35.678 54.075 1.00 32.62 171 VAL A O 1
ATOM 1283 N N . LYS A 1 172 ? -51.736 37.804 54.153 1.00 30.36 172 LYS A N 1
ATOM 1284 C CA . LYS A 1 172 ? -51.099 38.360 55.398 1.00 30.36 172 LYS A CA 1
ATOM 1285 C C . LYS A 1 172 ? -50.211 37.373 56.209 1.00 30.36 172 LYS A C 1
ATOM 1287 O O . LYS A 1 172 ? -50.517 36.191 56.195 1.00 30.36 172 LYS A O 1
ATOM 1292 N N . SER A 1 173 ? -49.145 37.734 56.942 1.00 34.28 173 SER A N 1
ATOM 1293 C CA . SER A 1 173 ? -48.307 38.954 57.188 1.00 34.28 173 SER A CA 1
ATOM 1294 C C . SER A 1 173 ? -47.136 38.513 58.132 1.00 34.28 173 SER A C 1
ATOM 1296 O O . SER A 1 173 ? -47.005 37.304 58.317 1.00 34.28 173 SER A O 1
ATOM 1298 N N . GLU A 1 174 ? -46.204 39.267 58.746 1.00 33.62 174 GLU A N 1
ATOM 1299 C CA . GLU A 1 174 ? -45.751 40.689 58.872 1.00 33.62 174 GLU A CA 1
ATOM 1300 C C . GLU A 1 174 ? -44.384 40.852 58.099 1.00 33.62 174 GLU A C 1
ATOM 1302 O O . GLU A 1 174 ? -44.166 40.046 57.193 1.00 33.62 174 GLU A O 1
ATOM 1307 N N . ASN A 1 175 ? -43.438 41.818 58.172 1.00 35.22 175 ASN A N 1
ATOM 1308 C CA . ASN A 1 175 ? -42.927 42.915 59.049 1.00 35.22 175 ASN A CA 1
ATOM 1309 C C . ASN A 1 175 ? -41.983 42.495 60.211 1.00 35.22 175 ASN A C 1
ATOM 1311 O O . ASN A 1 175 ? -42.239 41.490 60.864 1.00 35.22 175 ASN A O 1
ATOM 1315 N N . GLU A 1 176 ? -40.872 43.189 60.538 1.00 35.44 176 GLU A N 1
ATOM 1316 C CA . GLU A 1 176 ? -40.160 44.392 60.002 1.00 35.44 176 GLU A CA 1
ATOM 1317 C C . GLU A 1 176 ? -38.680 44.372 60.508 1.00 35.44 176 GLU A C 1
ATOM 1319 O O . GLU A 1 176 ? -38.388 43.623 61.438 1.00 35.44 176 GLU A O 1
ATOM 1324 N N . ASP A 1 177 ? -37.673 45.127 60.033 1.00 35.16 177 ASP A N 1
ATOM 1325 C CA . ASP A 1 177 ? -37.531 46.058 58.886 1.00 35.16 177 ASP A CA 1
ATOM 1326 C C . ASP A 1 177 ? -36.401 45.539 57.927 1.00 35.16 177 ASP A C 1
ATOM 1328 O O . ASP A 1 177 ? -36.683 44.590 57.199 1.00 35.16 177 ASP A O 1
ATOM 1332 N N . VAL A 1 178 ? -35.112 45.944 57.865 1.00 38.81 178 VAL A N 1
ATOM 1333 C CA . VAL A 1 178 ? -34.357 47.072 58.451 1.00 38.81 178 VAL A CA 1
ATOM 1334 C C . VAL A 1 178 ? -33.275 47.641 57.503 1.00 38.81 178 VAL A C 1
ATOM 1336 O O . VAL A 1 178 ? -32.492 46.906 56.904 1.00 38.81 178 VAL A O 1
ATOM 1339 N N . LYS A 1 179 ? -33.262 48.981 57.405 1.00 37.03 179 LYS A N 1
ATOM 1340 C CA . LYS A 1 179 ? -32.193 49.939 57.001 1.00 37.03 179 LYS A CA 1
ATOM 1341 C C . LYS A 1 179 ? -30.744 49.404 56.986 1.00 37.03 179 LYS A C 1
ATOM 1343 O O . LYS A 1 179 ? -30.330 48.759 57.942 1.00 37.03 179 LYS A O 1
ATOM 1348 N N . VAL A 1 180 ? -29.862 49.729 56.025 1.00 35.44 180 VAL A N 1
ATOM 1349 C CA . VAL A 1 180 ? -29.652 50.985 55.245 1.00 35.44 180 VAL A CA 1
ATOM 1350 C C . VAL A 1 180 ? -28.769 50.661 53.999 1.00 35.44 180 VAL A C 1
ATOM 1352 O O . VAL A 1 180 ? -27.961 49.741 54.088 1.00 35.44 180 VAL A O 1
ATOM 1355 N N . ASP A 1 181 ? -28.765 51.352 52.843 1.00 29.53 181 ASP A N 1
ATOM 1356 C CA . ASP A 1 181 ? -29.730 52.272 52.202 1.00 29.53 181 ASP A CA 1
ATOM 1357 C C . ASP A 1 181 ? -29.330 52.567 50.714 1.00 29.53 181 ASP A C 1
ATOM 1359 O O . ASP A 1 181 ? -28.496 51.881 50.127 1.00 29.53 181 ASP A O 1
ATOM 1363 N N . SER A 1 182 ? -29.949 53.598 50.126 1.00 39.06 182 SER A N 1
ATOM 1364 C CA . SER A 1 182 ? -29.662 54.433 48.937 1.00 39.06 182 SER A CA 1
ATOM 1365 C C . SER A 1 182 ? -28.239 54.472 48.337 1.00 39.06 182 SER A C 1
ATOM 1367 O O . SER A 1 182 ? -27.251 54.501 49.059 1.00 39.06 182 SER A O 1
ATOM 1369 N N . THR A 1 183 ? -28.027 54.662 47.021 1.00 34.44 183 THR A N 1
ATOM 1370 C CA . THR A 1 183 ? -28.897 54.834 45.815 1.00 34.44 183 THR A CA 1
ATOM 1371 C C . THR A 1 183 ? -28.079 54.437 44.551 1.00 34.44 183 THR A C 1
ATOM 1373 O O . THR A 1 183 ? -26.933 54.033 44.701 1.00 34.44 183 THR A O 1
ATOM 1376 N N . GLN A 1 184 ? -28.509 54.481 43.275 1.00 35.81 184 GLN A N 1
ATOM 1377 C CA . GLN A 1 184 ? -29.701 54.968 42.534 1.00 35.81 184 GLN A CA 1
ATOM 1378 C C . GLN A 1 184 ? -29.965 53.940 41.393 1.00 35.81 184 GLN A C 1
ATOM 1380 O O . GLN A 1 184 ? -29.032 53.333 40.879 1.00 35.81 184 GLN A O 1
ATOM 1385 N N . GLN A 1 185 ? -31.201 53.524 41.098 1.00 34.16 185 GLN A N 1
ATOM 1386 C CA . GLN A 1 185 ? -32.124 54.099 40.094 1.00 34.16 185 GLN A CA 1
ATOM 1387 C C . GLN A 1 185 ? -31.505 54.336 38.691 1.00 34.16 185 GLN A C 1
ATOM 1389 O O . GLN A 1 185 ? -30.602 55.144 38.540 1.00 34.16 185 GLN A O 1
ATOM 1394 N N . HIS A 1 186 ? -31.846 53.520 37.677 1.00 30.25 186 HIS A N 1
ATOM 1395 C CA . HIS A 1 186 ? -33.035 53.591 36.781 1.00 30.25 186 HIS A CA 1
ATOM 1396 C C . HIS A 1 186 ? -32.846 54.582 35.602 1.00 30.25 186 HIS A C 1
ATOM 1398 O O . HIS A 1 186 ? -32.148 55.571 35.738 1.00 30.25 186 HIS A O 1
ATOM 1404 N N . VAL A 1 187 ? -33.384 54.375 34.389 1.00 30.89 187 VAL A N 1
ATOM 1405 C CA . VAL A 1 187 ? -34.613 53.661 33.973 1.00 30.89 187 VAL A CA 1
ATOM 1406 C C . VAL A 1 187 ? -34.379 52.730 32.766 1.00 30.89 187 VAL A C 1
ATOM 1408 O O . VAL A 1 187 ? -33.630 53.053 31.848 1.00 30.89 187 VAL A O 1
ATOM 1411 N N . VAL A 1 188 ? -35.101 51.603 32.702 1.00 37.28 188 VAL A N 1
ATOM 1412 C CA . VAL A 1 188 ? -35.202 50.760 31.492 1.00 37.28 188 VAL A CA 1
ATOM 1413 C C . VAL A 1 188 ? -36.243 51.328 30.518 1.00 37.28 188 VAL A C 1
ATOM 1415 O O . VAL A 1 188 ? -37.433 51.326 30.827 1.00 37.28 188 VAL A O 1
ATOM 1418 N N . VAL A 1 189 ? -35.831 51.712 29.303 1.00 32.22 189 VAL A N 1
ATOM 1419 C CA . VAL A 1 189 ? -36.753 52.057 28.200 1.00 32.22 189 VAL A CA 1
ATOM 1420 C C . VAL A 1 189 ? -36.651 51.020 27.079 1.00 32.22 189 VAL A C 1
ATOM 1422 O O . VAL A 1 189 ? -35.572 50.714 26.576 1.00 32.22 189 VAL A O 1
ATOM 1425 N N . LYS A 1 190 ? -37.794 50.450 26.684 1.00 38.78 190 LYS A N 1
ATOM 1426 C CA . LYS A 1 190 ? -37.884 49.260 25.820 1.00 38.78 190 LYS A CA 1
ATOM 1427 C C . LYS A 1 190 ? -38.353 49.621 24.403 1.00 38.78 190 LYS A C 1
ATOM 1429 O O . LYS A 1 190 ? -39.517 49.420 24.059 1.00 38.78 190 LYS A O 1
ATOM 1434 N N . VAL A 1 191 ? -37.451 50.162 23.581 1.00 32.28 191 VAL A N 1
ATOM 1435 C CA . VAL A 1 191 ? -37.745 50.568 22.188 1.00 32.28 191 VAL A CA 1
ATOM 1436 C C . VAL A 1 191 ? -37.620 49.386 21.211 1.00 32.28 191 VAL A C 1
ATOM 1438 O O . VAL A 1 191 ? -36.821 48.471 21.404 1.00 32.28 191 VAL A O 1
ATOM 1441 N N . LYS A 1 192 ? -38.455 49.386 20.164 1.00 33.81 192 LYS A N 1
ATOM 1442 C CA . LYS A 1 192 ? -38.563 48.328 19.143 1.00 33.81 192 LYS A CA 1
ATOM 1443 C C . LYS A 1 192 ? -37.698 48.638 17.911 1.00 33.81 192 LYS A C 1
ATOM 1445 O O . LYS A 1 192 ? -37.519 49.798 17.570 1.00 33.81 192 LYS A O 1
ATOM 1450 N N . ASN A 1 193 ? -37.260 47.583 17.217 1.00 43.22 193 ASN A N 1
ATOM 1451 C CA . ASN A 1 193 ? -36.785 47.535 15.823 1.00 43.22 193 ASN A CA 1
ATOM 1452 C C . ASN A 1 193 ? -36.496 48.871 15.100 1.00 43.22 193 ASN A C 1
ATOM 1454 O O . ASN A 1 193 ? -37.355 49.398 14.395 1.00 43.22 193 ASN A O 1
ATOM 1458 N N . ALA A 1 194 ? -35.229 49.281 15.095 1.00 34.53 194 ALA A N 1
ATOM 1459 C CA . ALA A 1 194 ? -34.652 50.035 13.986 1.00 34.53 194 ALA A CA 1
ATOM 1460 C C . ALA A 1 194 ? -33.175 49.651 13.837 1.00 34.53 194 ALA A C 1
ATOM 1462 O O . ALA A 1 194 ? -32.359 49.980 14.689 1.00 34.53 194 ALA A O 1
ATOM 1463 N N . ASN A 1 195 ? -32.822 48.953 12.755 1.00 33.81 195 ASN A N 1
ATOM 1464 C CA . ASN A 1 195 ? -31.424 48.775 12.362 1.00 33.81 195 ASN A CA 1
ATOM 1465 C C . ASN A 1 195 ? -31.266 49.141 10.882 1.00 33.81 195 ASN A C 1
ATOM 1467 O O . ASN A 1 195 ? -31.133 48.284 10.007 1.00 33.81 195 ASN A O 1
ATOM 1471 N N . LYS A 1 196 ? -31.361 50.447 10.604 1.00 39.41 196 LYS A N 1
ATOM 1472 C CA . LYS A 1 196 ? -30.827 51.015 9.367 1.00 39.41 196 LYS A CA 1
ATOM 1473 C C . LYS A 1 196 ? -29.305 50.965 9.497 1.00 39.41 196 LYS A C 1
ATOM 1475 O O . LYS A 1 196 ? -28.761 51.626 10.376 1.00 39.41 196 LYS A O 1
ATOM 1480 N N . ASN A 1 197 ? -28.632 50.204 8.636 1.00 41.09 197 ASN A N 1
ATOM 1481 C CA . ASN A 1 197 ? -27.173 50.236 8.568 1.00 41.09 197 ASN A CA 1
ATOM 1482 C C . ASN A 1 197 ? -26.739 51.662 8.195 1.00 41.09 197 ASN A C 1
ATOM 1484 O O . ASN A 1 197 ? -27.011 52.087 7.072 1.00 41.09 197 ASN A O 1
ATOM 1488 N N . ASN A 1 198 ? -26.082 52.390 9.101 1.00 45.78 198 ASN A N 1
ATOM 1489 C CA . ASN A 1 198 ? -25.443 53.653 8.742 1.00 45.78 198 ASN A CA 1
ATOM 1490 C C . ASN A 1 198 ? -24.190 53.328 7.894 1.00 45.78 198 ASN A C 1
ATOM 1492 O O . ASN A 1 198 ? -23.294 52.671 8.430 1.00 45.78 198 ASN A O 1
ATOM 1496 N N . PRO A 1 199 ? -24.111 53.682 6.593 1.00 57.62 199 PRO A N 1
ATOM 1497 C CA . PRO A 1 199 ? -23.085 53.123 5.702 1.00 57.62 199 PRO A CA 1
ATOM 1498 C C . PRO A 1 199 ? -21.659 53.636 5.941 1.00 57.62 199 PRO A C 1
ATOM 1500 O O . PRO A 1 199 ? -20.717 53.071 5.389 1.00 57.62 199 PRO A O 1
ATOM 1503 N N . GLU A 1 200 ? -21.508 54.720 6.702 1.00 68.06 200 GLU A N 1
ATOM 1504 C CA . GLU A 1 200 ? -20.353 55.621 6.603 1.00 68.06 200 GLU A CA 1
ATOM 1505 C C . GLU A 1 200 ? -19.280 55.413 7.687 1.00 68.06 200 GLU A C 1
ATOM 1507 O O . GLU A 1 200 ? -18.152 55.886 7.553 1.00 68.06 200 GLU A O 1
ATOM 1512 N N . VAL A 1 201 ? -19.579 54.645 8.743 1.00 80.31 201 VAL A N 1
ATOM 1513 C CA . VAL A 1 201 ? -18.602 54.335 9.800 1.00 80.31 201 VAL A CA 1
ATOM 1514 C C . VAL A 1 201 ? -17.641 53.243 9.320 1.00 80.31 201 VAL A C 1
ATOM 1516 O O . VAL A 1 201 ? -17.924 52.047 9.421 1.00 80.31 201 VAL A O 1
ATOM 1519 N N . LEU A 1 202 ? -16.486 53.652 8.794 1.00 88.50 202 LEU A N 1
ATOM 1520 C CA . LEU A 1 202 ? -15.399 52.743 8.425 1.00 88.50 202 LEU A CA 1
ATOM 1521 C C . LEU A 1 202 ? -14.738 52.134 9.682 1.00 88.50 202 LEU A C 1
ATOM 1523 O O . LEU A 1 202 ? -14.382 52.879 10.594 1.00 88.50 202 LEU A O 1
ATOM 1527 N N . PRO A 1 203 ? -14.523 50.804 9.747 1.00 92.31 203 PRO A N 1
ATOM 1528 C CA . PRO A 1 203 ? -13.738 50.191 10.818 1.00 92.31 203 PRO A CA 1
ATOM 1529 C C . PRO A 1 203 ? -12.278 50.638 10.799 1.00 92.31 203 PRO A C 1
ATOM 1531 O O . PRO A 1 203 ? -11.669 50.676 9.730 1.00 92.31 203 PRO A O 1
ATOM 1534 N N . ASP A 1 204 ? -11.682 50.862 11.972 1.00 94.00 204 ASP A N 1
ATOM 1535 C CA . ASP A 1 204 ? -10.230 51.007 12.064 1.00 94.00 204 ASP A CA 1
ATOM 1536 C C . ASP A 1 204 ? -9.552 49.666 11.737 1.00 94.00 204 ASP A C 1
ATOM 1538 O O . ASP A 1 204 ? -9.811 48.630 12.350 1.00 94.00 204 ASP A O 1
ATOM 1542 N N . GLU A 1 205 ? -8.641 49.688 10.768 1.00 95.62 205 GLU A N 1
ATOM 1543 C CA . GLU A 1 205 ? -7.780 48.567 10.398 1.00 95.62 205 GLU A CA 1
ATOM 1544 C C . GLU A 1 205 ? -6.910 48.056 11.573 1.00 95.62 205 GLU A C 1
ATOM 1546 O O . GLU A 1 205 ? -6.442 46.902 11.559 1.00 95.62 205 GLU A O 1
ATOM 1551 N N . ASN A 1 206 ? -6.669 48.917 12.564 1.00 93.00 206 ASN A N 1
ATOM 1552 C CA . ASN A 1 206 ? -5.697 48.733 13.629 1.00 93.00 206 ASN A CA 1
ATOM 1553 C C . ASN A 1 206 ? -6.266 48.661 15.053 1.00 93.00 206 ASN A C 1
ATOM 1555 O O . ASN A 1 206 ? -5.451 48.488 15.966 1.00 93.00 206 ASN A O 1
ATOM 1559 N N . ASP A 1 207 ? -7.592 48.674 15.211 1.00 93.25 207 ASP A N 1
ATOM 1560 C CA . ASP A 1 207 ? -8.322 48.640 16.487 1.00 93.25 207 ASP A CA 1
ATOM 1561 C C . ASP A 1 207 ? -7.656 47.705 17.532 1.00 93.25 207 ASP A C 1
ATOM 1563 O O . ASP A 1 207 ? -7.329 46.552 17.199 1.00 93.25 207 ASP A O 1
ATOM 1567 N N . PRO A 1 208 ? -7.380 48.187 18.764 1.00 90.56 208 PRO A N 1
ATOM 1568 C CA . PRO A 1 208 ? -6.577 47.456 19.746 1.00 90.56 208 PRO A CA 1
ATOM 1569 C C . PRO A 1 208 ? -7.308 46.226 20.299 1.00 90.56 208 PRO A C 1
ATOM 1571 O O . PRO A 1 208 ? -6.717 45.142 20.370 1.00 90.56 208 PRO A O 1
ATOM 1574 N N . ASP A 1 209 ? -8.601 46.365 20.598 1.00 94.88 209 ASP A N 1
ATOM 1575 C CA . ASP A 1 209 ? -9.472 45.295 21.098 1.00 94.88 209 ASP A CA 1
ATOM 1576 C C . ASP A 1 209 ? -9.939 44.346 19.986 1.00 94.88 209 ASP A C 1
ATOM 1578 O O . ASP A 1 209 ? -10.465 43.261 20.247 1.00 94.88 209 ASP A O 1
ATOM 1582 N N . ASN A 1 210 ? -9.638 44.688 18.731 1.00 96.88 210 ASN A N 1
ATOM 1583 C CA . ASN A 1 210 ? -10.002 43.962 17.522 1.00 96.88 210 ASN A CA 1
ATOM 1584 C C . ASN A 1 210 ? -11.530 43.953 17.311 1.00 96.88 210 ASN A C 1
ATOM 1586 O O . ASN A 1 210 ? -12.120 42.936 16.920 1.00 96.88 210 ASN A O 1
ATOM 1590 N N . PHE A 1 211 ? -12.169 45.084 17.609 1.00 96.94 211 PHE A N 1
ATOM 1591 C CA . PHE A 1 211 ? -13.597 45.342 17.500 1.00 96.94 211 PHE A CA 1
ATOM 1592 C C . PHE A 1 211 ? -13.961 45.993 16.160 1.00 96.94 211 PHE A C 1
ATOM 1594 O O . PHE A 1 211 ? -13.495 47.068 15.805 1.00 96.94 211 PHE A O 1
ATOM 1601 N N . CYS A 1 212 ? -14.858 45.363 15.399 1.00 97.56 212 CYS A N 1
ATOM 1602 C CA . CYS A 1 212 ? -15.442 46.000 14.223 1.00 97.56 212 CYS A CA 1
ATOM 1603 C C . CYS A 1 212 ? -16.645 46.851 14.636 1.00 97.56 212 CYS A C 1
ATOM 1605 O O . CYS A 1 212 ? -17.728 46.300 14.845 1.00 97.56 212 CYS A O 1
ATOM 1607 N N . CYS A 1 213 ? -16.496 48.175 14.670 1.00 95.50 213 CYS A N 1
ATOM 1608 C CA . CYS A 1 213 ? -17.613 49.095 14.903 1.00 95.50 213 CYS A CA 1
ATOM 1609 C C . CYS A 1 213 ? -18.758 48.899 13.884 1.00 95.50 213 CYS A C 1
ATOM 1611 O O . CYS A 1 213 ? -19.915 48.760 14.280 1.00 95.50 213 CYS A O 1
ATOM 1613 N N . ALA A 1 214 ? -18.441 48.746 12.592 1.00 93.94 214 ALA A N 1
ATOM 1614 C CA . ALA A 1 214 ? -19.420 48.600 11.506 1.00 93.94 214 ALA A CA 1
ATOM 1615 C C . ALA A 1 214 ? -20.216 47.277 11.502 1.00 93.94 214 ALA A C 1
ATOM 1617 O O . ALA A 1 214 ? -21.130 47.113 10.693 1.00 93.94 214 ALA A O 1
ATOM 1618 N N . CYS A 1 215 ? -19.888 46.304 12.361 1.00 95.19 215 CYS A N 1
ATOM 1619 C CA . CYS A 1 215 ? -20.738 45.123 12.566 1.00 95.19 215 CYS A CA 1
ATOM 1620 C C . CYS A 1 215 ? -20.880 44.675 14.032 1.00 95.19 215 CYS A C 1
ATOM 1622 O O . CYS A 1 215 ? -21.413 43.588 14.281 1.00 95.19 215 CYS A O 1
ATOM 1624 N N . GLN A 1 216 ? -20.412 45.516 14.962 1.00 96.06 216 GLN A N 1
ATOM 1625 C CA . GLN A 1 216 ? -20.429 45.369 16.421 1.00 96.06 216 GLN A CA 1
ATOM 1626 C C . GLN A 1 216 ? -19.918 44.005 16.916 1.00 96.06 216 GLN A C 1
ATOM 1628 O O . GLN A 1 216 ? -20.606 43.286 17.642 1.00 96.06 216 GLN A O 1
ATOM 1633 N N . LYS A 1 217 ? -18.707 43.612 16.489 1.00 95.81 217 LYS A N 1
ATOM 1634 C CA . LYS A 1 217 ? -18.091 42.316 16.848 1.00 95.81 217 LYS A CA 1
ATOM 1635 C C . LYS A 1 217 ? -16.621 42.437 17.212 1.00 95.81 217 LYS A C 1
ATOM 1637 O O . LYS A 1 217 ? -15.815 42.864 16.390 1.00 95.81 217 LYS A O 1
ATOM 1642 N N . THR A 1 218 ? -16.279 41.947 18.397 1.00 94.56 218 THR A N 1
ATOM 1643 C CA . THR A 1 218 ? -14.905 41.745 18.872 1.00 94.56 218 THR A CA 1
ATOM 1644 C C . THR A 1 218 ? -14.346 40.417 18.358 1.00 94.56 218 THR A C 1
ATOM 1646 O O . THR A 1 218 ? -15.040 39.396 18.350 1.00 94.56 218 THR A O 1
ATOM 1649 N N . TYR A 1 219 ? -13.081 40.400 17.939 1.00 95.94 219 TYR A N 1
ATOM 1650 C CA . TYR A 1 219 ? -12.422 39.220 17.379 1.00 95.94 219 TYR A CA 1
ATOM 1651 C C . TYR A 1 219 ? -11.176 38.856 18.182 1.00 95.94 219 TYR A C 1
ATOM 1653 O O . TYR A 1 219 ? -10.165 39.537 18.096 1.00 95.94 219 TYR A O 1
ATOM 1661 N N . GLY A 1 220 ? -11.185 37.711 18.872 1.00 89.38 220 GLY A N 1
ATOM 1662 C CA . GLY A 1 220 ? -10.059 37.249 19.706 1.00 89.38 220 GLY A CA 1
ATOM 1663 C C . GLY A 1 220 ? -8.771 36.830 18.967 1.00 89.38 220 GLY A C 1
ATOM 1664 O O . GLY A 1 220 ? -8.163 35.840 19.359 1.00 89.38 220 GLY A O 1
ATOM 1665 N N . ASP A 1 221 ? -8.441 37.441 17.824 1.00 91.25 221 ASP A N 1
ATOM 1666 C CA . ASP A 1 221 ? -7.075 37.806 17.409 1.00 91.25 221 ASP A CA 1
ATOM 1667 C C . ASP A 1 221 ? -7.100 38.761 16.189 1.00 91.25 221 ASP A C 1
ATOM 1669 O O . ASP A 1 221 ? -8.013 38.723 15.354 1.00 91.25 221 ASP A O 1
ATOM 1673 N N . ARG A 1 222 ? -6.040 39.567 16.039 1.00 92.75 222 ARG A N 1
ATOM 1674 C CA . ARG A 1 222 ? -5.868 40.565 14.963 1.00 92.75 222 ARG A CA 1
ATOM 1675 C C . ARG A 1 222 ? -5.888 39.979 13.547 1.00 92.75 222 ARG A C 1
ATOM 1677 O O . ARG A 1 222 ? -6.250 40.673 12.598 1.00 92.75 222 ARG A O 1
ATOM 1684 N N . ASN A 1 223 ? -5.557 38.696 13.367 1.00 90.56 223 ASN A N 1
ATOM 1685 C CA . ASN A 1 223 ? -5.647 38.032 12.062 1.00 90.56 223 ASN A CA 1
ATOM 1686 C C . ASN A 1 223 ? -7.088 37.627 11.719 1.00 90.56 223 ASN A C 1
ATOM 1688 O O . ASN A 1 223 ? -7.477 37.734 10.554 1.00 90.56 223 ASN A O 1
ATOM 1692 N N . LYS A 1 224 ? -7.908 37.205 12.693 1.00 93.50 224 LYS A N 1
ATOM 1693 C CA . LYS A 1 224 ? -9.360 37.031 12.509 1.00 93.50 224 LYS A CA 1
ATOM 1694 C C . LYS A 1 224 ? -10.006 38.367 12.153 1.00 93.50 224 LYS A C 1
ATOM 1696 O O . LYS A 1 224 ? -10.717 38.421 11.152 1.00 93.50 224 LYS A O 1
ATOM 1701 N N . TYR A 1 225 ? -9.695 39.427 12.901 1.00 97.19 225 TYR A N 1
ATOM 1702 C CA . TYR A 1 225 ? -10.217 40.775 12.666 1.00 97.19 225 TYR A CA 1
ATOM 1703 C C . TYR A 1 225 ? -9.913 41.276 11.251 1.00 97.19 225 TYR A C 1
ATOM 1705 O O . TYR A 1 225 ? -10.817 41.511 10.450 1.00 97.19 225 TYR A O 1
ATOM 1713 N N . ARG A 1 226 ? -8.633 41.289 10.867 1.00 95.38 226 ARG A N 1
ATOM 1714 C CA . ARG A 1 226 ? -8.184 41.739 9.540 1.00 95.38 226 ARG A CA 1
ATOM 1715 C C . ARG A 1 226 ? -8.612 40.809 8.395 1.00 95.38 226 ARG A C 1
ATOM 1717 O O . ARG A 1 226 ? -8.662 41.221 7.236 1.00 95.38 226 ARG A O 1
ATOM 1724 N N . ASN A 1 227 ? -8.962 39.552 8.670 1.00 94.25 227 ASN A N 1
ATOM 1725 C CA . ASN A 1 227 ? -9.629 38.696 7.682 1.00 94.25 227 ASN A CA 1
ATOM 1726 C C . ASN A 1 227 ? -11.126 39.000 7.565 1.00 94.25 227 ASN A C 1
ATOM 1728 O O . ASN A 1 227 ? -11.656 38.950 6.458 1.00 94.25 227 ASN A O 1
ATOM 1732 N N . HIS A 1 228 ? -11.792 39.363 8.660 1.00 97.12 228 HIS A N 1
ATOM 1733 C CA . HIS A 1 228 ? -13.173 39.825 8.643 1.00 97.12 228 HIS A CA 1
ATOM 1734 C C . HIS A 1 228 ? -13.313 41.164 7.891 1.00 97.12 228 HIS A C 1
ATOM 1736 O O . HIS A 1 228 ? -14.108 41.230 6.954 1.00 97.12 228 HIS A O 1
ATOM 1742 N N . LEU A 1 229 ? -12.487 42.177 8.181 1.00 96.62 229 LEU A N 1
ATOM 1743 C CA . LEU A 1 229 ? -12.506 43.454 7.450 1.00 96.62 229 LEU A CA 1
ATOM 1744 C C . LEU A 1 229 ? -12.318 43.261 5.932 1.00 96.62 229 LEU A C 1
ATOM 1746 O O . LEU A 1 229 ? -13.056 43.834 5.130 1.00 96.62 229 LEU A O 1
ATOM 1750 N N . ARG A 1 230 ? -11.402 42.369 5.520 1.00 95.75 230 ARG A N 1
ATOM 1751 C CA . ARG A 1 230 ? -11.194 42.015 4.101 1.00 95.75 230 ARG A CA 1
ATOM 1752 C C . ARG A 1 230 ? -12.367 41.262 3.466 1.00 95.75 230 ARG A C 1
ATOM 1754 O O . ARG A 1 230 ? -12.621 41.451 2.282 1.00 95.75 230 ARG A O 1
ATOM 1761 N N . GLN A 1 231 ? -13.060 40.397 4.209 1.00 94.62 231 GLN A N 1
ATOM 1762 C CA . GLN A 1 231 ? -14.136 39.553 3.665 1.00 94.62 231 GLN A CA 1
ATOM 1763 C C . GLN A 1 231 ? -15.511 40.229 3.661 1.00 94.62 231 GLN A C 1
ATOM 1765 O O . GLN A 1 231 ? -16.276 40.015 2.725 1.00 94.62 231 GLN A O 1
ATOM 1770 N N . TYR A 1 232 ? -15.825 41.021 4.688 1.00 94.62 232 TYR A N 1
ATOM 1771 C CA . TYR A 1 232 ? -17.163 41.584 4.908 1.00 94.62 232 TYR A CA 1
ATOM 1772 C C . TYR A 1 232 ? -17.227 43.080 4.579 1.00 94.62 232 TYR A C 1
ATOM 1774 O O . TYR A 1 232 ? -18.208 43.519 3.988 1.00 94.62 232 TYR A O 1
ATOM 1782 N N . HIS A 1 233 ? -16.158 43.834 4.859 1.00 94.44 233 HIS A N 1
ATOM 1783 C CA . HIS A 1 233 ? -16.070 45.280 4.592 1.00 94.44 233 HIS A CA 1
ATOM 1784 C C . HIS A 1 233 ? -15.202 45.612 3.361 1.00 94.44 233 HIS A C 1
ATOM 1786 O O . HIS A 1 233 ? -15.019 46.775 3.022 1.00 94.44 233 HIS A O 1
ATOM 1792 N N . LYS A 1 234 ? -14.675 44.589 2.662 1.00 94.00 234 LYS A N 1
ATOM 1793 C CA . LYS A 1 234 ? -13.845 44.681 1.437 1.00 94.00 234 LYS A CA 1
ATOM 1794 C C . LYS A 1 234 ? -12.598 45.583 1.546 1.00 94.00 234 LYS A C 1
ATOM 1796 O O . LYS A 1 234 ? -12.004 45.927 0.524 1.00 94.00 234 LYS A O 1
ATOM 1801 N N . MET A 1 235 ? -12.167 45.941 2.757 1.00 93.06 235 MET A N 1
ATOM 1802 C CA . MET A 1 235 ? -11.075 46.895 2.977 1.00 93.06 235 MET A CA 1
ATOM 1803 C C . MET A 1 235 ? -9.736 46.381 2.423 1.00 93.06 235 MET A C 1
ATOM 1805 O O . MET A 1 235 ? -9.336 45.242 2.684 1.00 93.06 235 MET A O 1
ATOM 1809 N N . LYS A 1 236 ? -9.003 47.234 1.695 1.00 90.81 236 LYS A N 1
ATOM 1810 C CA . LYS A 1 236 ? -7.652 46.946 1.178 1.00 90.81 236 LYS A CA 1
ATOM 1811 C C . LYS A 1 236 ? -6.594 47.131 2.272 1.00 90.81 236 LYS A C 1
ATOM 1813 O O . LYS A 1 236 ? -5.811 48.072 2.221 1.00 90.81 236 LYS A O 1
ATOM 1818 N N . LEU A 1 237 ? -6.582 46.231 3.253 1.00 90.25 237 LEU A N 1
ATOM 1819 C CA . LEU A 1 237 ? -5.708 46.394 4.416 1.00 90.25 237 LEU A CA 1
ATOM 1820 C C . LEU A 1 237 ? -4.216 46.373 4.072 1.00 90.25 237 LEU A C 1
ATOM 1822 O O . LEU A 1 237 ? -3.785 45.593 3.212 1.00 90.25 237 LEU A O 1
ATOM 1826 N N . THR A 1 238 ? -3.420 47.134 4.824 1.00 85.88 238 THR A N 1
ATOM 1827 C CA . THR A 1 238 ? -1.958 47.138 4.688 1.00 85.88 238 THR A CA 1
ATOM 1828 C C . THR A 1 238 ? -1.341 45.762 4.995 1.00 85.88 238 THR A C 1
ATOM 1830 O O . THR A 1 238 ? -1.922 44.895 5.674 1.00 85.88 238 THR A O 1
ATOM 1833 N N . LYS A 1 239 ? -0.131 45.530 4.472 1.00 68.75 239 LYS A N 1
ATOM 1834 C CA . LYS A 1 239 ? 0.661 44.336 4.787 1.00 68.75 239 LYS A CA 1
ATOM 1835 C C . LYS A 1 239 ? 1.355 44.542 6.133 1.00 68.75 239 LYS A C 1
ATOM 1837 O O . LYS A 1 239 ? 2.350 45.253 6.194 1.00 68.75 239 LYS A O 1
ATOM 1842 N N . ILE A 1 240 ? 0.869 43.867 7.175 1.00 57.19 240 ILE A N 1
ATOM 1843 C CA . ILE A 1 240 ? 1.605 43.760 8.443 1.00 57.19 240 ILE A CA 1
ATOM 1844 C C . ILE A 1 240 ? 2.983 43.132 8.149 1.00 57.19 240 ILE A C 1
ATOM 1846 O O . ILE A 1 240 ? 3.017 42.090 7.478 1.00 57.19 240 ILE A O 1
ATOM 1850 N N . PRO A 1 241 ? 4.095 43.701 8.647 1.00 49.97 241 PRO A N 1
ATOM 1851 C CA . PRO A 1 241 ? 5.379 43.009 8.697 1.00 49.97 241 PRO A CA 1
ATOM 1852 C C . PRO A 1 241 ? 5.257 41.645 9.407 1.00 49.97 241 PRO A C 1
ATOM 1854 O O . PRO A 1 241 ? 4.383 41.467 10.262 1.00 49.97 241 PRO A O 1
ATOM 1857 N N . PRO A 1 242 ? 6.089 40.644 9.066 1.00 52.22 242 PRO A N 1
ATOM 1858 C CA . PRO A 1 242 ? 6.048 39.348 9.736 1.00 52.22 242 PRO A CA 1
ATOM 1859 C C . PRO A 1 242 ? 6.384 39.516 11.223 1.00 52.22 242 PRO A C 1
ATOM 1861 O O . PRO A 1 242 ? 7.449 40.012 11.571 1.00 52.22 242 PRO A O 1
ATOM 1864 N N . ALA A 1 243 ? 5.471 39.093 12.099 1.00 49.56 243 ALA A N 1
ATOM 1865 C CA . ALA A 1 243 ? 5.555 39.357 13.533 1.00 49.56 243 ALA A CA 1
ATOM 1866 C C . ALA A 1 243 ? 6.665 38.554 14.244 1.00 49.56 243 ALA A C 1
ATOM 1868 O O . ALA A 1 243 ? 6.405 37.541 14.892 1.00 49.56 243 ALA A O 1
ATOM 1869 N N . THR A 1 244 ? 7.897 39.055 14.178 1.00 53.56 244 THR A N 1
ATOM 1870 C CA . THR A 1 244 ? 8.772 39.106 15.353 1.00 53.56 244 THR A CA 1
ATOM 1871 C C . THR A 1 244 ? 8.602 40.490 15.962 1.00 53.56 244 THR A C 1
ATOM 1873 O O . THR A 1 244 ? 9.061 41.471 15.381 1.00 53.56 244 THR A O 1
ATOM 1876 N N . SER A 1 245 ? 7.921 40.591 17.103 1.00 61.50 245 SER A N 1
ATOM 1877 C CA . SER A 1 245 ? 7.944 41.822 17.893 1.00 61.50 245 SER A CA 1
ATOM 1878 C C . SER A 1 245 ? 9.389 42.104 18.295 1.00 61.50 245 SER A C 1
ATOM 1880 O O . SER A 1 245 ? 10.024 41.253 18.928 1.00 61.50 245 SER A O 1
ATOM 1882 N N . ILE A 1 246 ? 9.905 43.271 17.923 1.00 83.81 246 ILE A N 1
ATOM 1883 C CA . ILE A 1 246 ? 11.130 43.796 18.518 1.00 83.81 246 ILE A CA 1
ATOM 1884 C C . ILE A 1 246 ? 10.781 44.059 19.986 1.00 83.81 246 ILE A C 1
ATOM 1886 O O . ILE A 1 246 ? 9.855 44.813 20.272 1.00 83.81 246 ILE A O 1
ATOM 1890 N N . LYS A 1 247 ? 11.414 43.312 20.892 1.00 84.94 247 LYS A N 1
ATOM 1891 C CA . LYS A 1 247 ? 11.170 43.378 22.339 1.00 84.94 247 LYS A CA 1
ATOM 1892 C C . LYS A 1 247 ? 11.903 44.559 22.958 1.00 84.94 247 LYS A C 1
ATOM 1894 O O . LYS A 1 247 ? 11.352 45.229 23.818 1.00 84.94 247 LYS A O 1
ATOM 1899 N N . HIS A 1 248 ? 13.118 44.784 22.468 1.00 88.62 248 HIS A N 1
ATOM 1900 C CA . HIS A 1 248 ? 14.027 45.837 22.893 1.00 88.62 248 HIS A CA 1
ATOM 1901 C C . HIS A 1 248 ? 14.323 46.689 21.654 1.00 88.62 248 HIS A C 1
ATOM 1903 O O . HIS A 1 248 ? 15.229 46.332 20.898 1.00 88.62 248 HIS A O 1
ATOM 1909 N N . PRO A 1 249 ? 13.506 47.719 21.354 1.00 86.00 249 PRO A N 1
ATOM 1910 C CA . PRO A 1 249 ? 13.686 48.547 20.159 1.00 86.00 249 PRO A CA 1
ATOM 1911 C C . PRO A 1 249 ? 14.998 49.339 20.195 1.00 86.00 249 PRO A C 1
ATOM 1913 O O . PRO A 1 249 ? 15.559 49.625 19.144 1.00 86.00 249 PRO A O 1
ATOM 1916 N N . ASP A 1 250 ? 15.504 49.613 21.396 1.00 87.88 250 ASP A N 1
ATOM 1917 C CA . ASP A 1 250 ? 16.706 50.408 21.662 1.00 87.88 250 ASP A CA 1
ATOM 1918 C C . ASP A 1 250 ? 18.007 49.578 21.602 1.00 87.88 250 ASP A C 1
ATOM 1920 O O . ASP A 1 250 ? 19.100 50.114 21.764 1.00 87.88 250 ASP A O 1
ATOM 1924 N N . LEU A 1 251 ? 17.909 48.258 21.381 1.00 90.94 251 LEU A N 1
ATOM 1925 C CA . LEU A 1 251 ? 19.064 47.378 21.194 1.00 90.94 251 LEU A CA 1
ATOM 1926 C C . LEU A 1 251 ? 19.262 47.066 19.713 1.00 90.94 251 LEU A C 1
ATOM 1928 O O . LEU A 1 251 ? 18.486 46.313 19.125 1.00 90.94 251 LEU A O 1
ATOM 1932 N N . GLU A 1 252 ? 20.354 47.548 19.123 1.00 91.94 252 GLU A N 1
ATOM 1933 C CA . GLU A 1 252 ? 20.716 47.158 17.761 1.00 91.94 252 GLU A CA 1
ATOM 1934 C C . GLU A 1 252 ? 21.083 45.657 17.681 1.00 91.94 252 GLU A C 1
ATOM 1936 O O . GLU A 1 252 ? 21.844 45.139 18.508 1.00 91.94 252 GLU A O 1
ATOM 1941 N N . PRO A 1 253 ? 20.556 44.907 16.694 1.00 94.44 253 PRO A N 1
ATOM 1942 C CA . PRO A 1 253 ? 21.006 43.548 16.424 1.00 94.44 253 PRO A CA 1
ATOM 1943 C C . PRO A 1 253 ? 22.439 43.500 15.875 1.00 94.44 253 PRO A C 1
ATOM 1945 O O . PRO A 1 253 ? 22.693 43.938 14.755 1.00 94.44 253 PRO A O 1
ATOM 1948 N N . ASP A 1 254 ? 23.344 42.856 16.613 1.00 95.50 254 ASP A N 1
ATOM 1949 C CA . ASP A 1 254 ? 24.674 42.476 16.121 1.00 95.50 254 ASP A CA 1
ATOM 1950 C C . ASP A 1 254 ? 24.548 41.641 14.832 1.00 95.50 254 ASP A C 1
ATOM 1952 O O . ASP A 1 254 ? 23.976 40.548 14.829 1.00 95.50 254 ASP A O 1
ATOM 1956 N N . ILE A 1 255 ? 25.066 42.169 13.723 1.00 95.88 255 ILE A N 1
ATOM 1957 C CA . ILE A 1 255 ? 24.922 41.599 12.378 1.00 95.88 255 ILE A CA 1
ATOM 1958 C C . ILE A 1 255 ? 25.578 40.213 12.257 1.00 95.88 255 ILE A C 1
ATOM 1960 O O . ILE A 1 255 ? 25.127 39.388 11.447 1.00 95.88 255 ILE A O 1
ATOM 1964 N N . ASP A 1 256 ? 26.607 39.944 13.061 1.00 91.50 256 ASP A N 1
ATOM 1965 C CA . ASP A 1 256 ? 27.450 38.756 12.961 1.00 91.50 256 ASP A CA 1
ATOM 1966 C C . ASP A 1 256 ? 27.637 38.012 14.300 1.00 91.50 256 ASP A C 1
ATOM 1968 O O . ASP A 1 256 ? 28.544 37.188 14.423 1.00 91.50 256 ASP A O 1
ATOM 1972 N N . ASP A 1 257 ? 26.687 38.196 15.236 1.00 92.62 257 ASP A N 1
ATOM 1973 C CA . ASP A 1 257 ? 26.556 37.442 16.496 1.00 92.62 257 ASP A CA 1
ATOM 1974 C C . ASP A 1 257 ? 26.874 35.944 16.286 1.00 92.62 257 ASP A C 1
ATOM 1976 O O . ASP A 1 257 ? 26.180 35.263 15.512 1.00 92.62 257 ASP A O 1
ATOM 1980 N N . PRO A 1 258 ? 27.895 35.387 16.967 1.00 90.19 258 PRO A N 1
ATOM 1981 C CA . PRO A 1 258 ? 28.419 34.053 16.664 1.00 90.19 258 PRO A CA 1
ATOM 1982 C C . PRO A 1 258 ? 27.436 32.929 17.020 1.00 90.19 258 PRO A C 1
ATOM 1984 O O . PRO A 1 258 ? 27.540 31.819 16.496 1.00 90.19 258 PRO A O 1
ATOM 1987 N N . ASN A 1 259 ? 26.449 33.216 17.874 1.00 92.88 259 ASN A N 1
ATOM 1988 C CA . ASN A 1 259 ? 25.367 32.306 18.239 1.00 92.88 259 ASN A CA 1
ATOM 1989 C C . ASN A 1 259 ? 24.132 32.455 17.331 1.00 92.88 259 ASN A C 1
ATOM 1991 O O . ASN A 1 259 ? 23.145 31.736 17.528 1.00 92.88 259 ASN A O 1
ATOM 1995 N N . TRP A 1 260 ? 24.182 33.360 16.346 1.00 96.44 260 TRP A N 1
ATOM 1996 C CA . TRP A 1 260 ? 23.105 33.716 15.421 1.00 96.44 260 TRP A CA 1
ATOM 1997 C C . TRP A 1 260 ? 21.819 34.137 16.146 1.00 96.44 260 TRP A C 1
ATOM 1999 O O . TR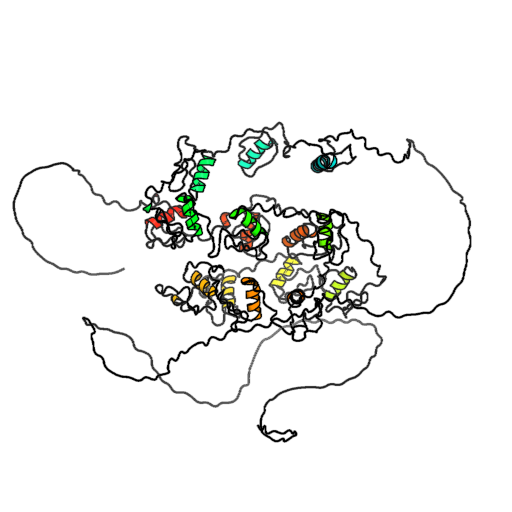P A 1 260 ? 20.710 33.706 15.801 1.00 96.44 260 TRP A O 1
ATOM 2009 N N . SER A 1 261 ? 21.979 34.948 17.190 1.00 96.25 261 SER A N 1
ATOM 2010 C CA . SER A 1 261 ? 20.933 35.388 18.105 1.00 96.25 261 SER A CA 1
ATOM 2011 C C . SER A 1 261 ? 20.653 36.888 17.999 1.00 96.25 261 SER A C 1
ATOM 2013 O O . SER A 1 261 ? 21.518 37.731 18.195 1.00 96.25 261 SER A O 1
ATOM 2015 N N . CYS A 1 262 ? 19.400 37.238 17.697 1.00 97.56 262 CYS A N 1
ATOM 2016 C CA . CYS A 1 262 ? 18.972 38.632 17.697 1.00 97.56 262 CYS A CA 1
ATOM 2017 C C . CYS A 1 262 ? 18.681 39.064 19.133 1.00 97.56 262 CYS A C 1
ATOM 2019 O O . CYS A 1 262 ? 17.695 38.590 19.704 1.00 97.56 262 CYS A O 1
ATOM 2021 N N . ARG A 1 263 ? 19.477 39.988 19.684 1.00 95.50 263 ARG A N 1
ATOM 2022 C CA . ARG A 1 263 ? 19.230 40.581 21.012 1.00 95.50 263 ARG A CA 1
ATOM 2023 C C . ARG A 1 263 ? 17.899 41.341 21.046 1.00 95.50 263 ARG A C 1
ATOM 2025 O O . ARG A 1 263 ? 17.036 41.011 21.853 1.00 95.50 263 ARG A O 1
ATOM 2032 N N . ALA A 1 264 ? 17.668 42.224 20.074 1.00 94.50 264 ALA A N 1
ATOM 2033 C CA . ALA A 1 264 ? 16.447 43.029 19.929 1.00 94.50 264 ALA A CA 1
ATOM 2034 C C . ALA A 1 264 ? 15.127 42.222 19.895 1.00 94.50 264 ALA A C 1
ATOM 2036 O O . ALA A 1 264 ? 14.075 42.711 20.301 1.00 94.50 264 ALA A O 1
ATOM 2037 N N . CYS A 1 265 ? 15.159 40.969 19.420 1.00 94.94 265 CYS A N 1
ATOM 2038 C CA . CYS A 1 265 ? 14.005 40.055 19.389 1.00 94.94 265 CYS A CA 1
ATOM 2039 C C . CYS A 1 265 ? 14.131 38.854 20.348 1.00 94.94 265 CYS A C 1
ATOM 2041 O O . CYS A 1 265 ? 13.275 37.967 20.309 1.00 94.94 265 CYS A O 1
ATOM 2043 N N . GLU A 1 266 ? 15.193 38.770 21.155 1.00 94.88 266 GLU A N 1
ATOM 2044 C CA . GLU A 1 266 ? 15.564 37.608 21.988 1.00 94.88 266 GLU A CA 1
ATOM 2045 C C . GLU A 1 266 ? 15.404 36.249 21.270 1.00 94.88 266 GLU A C 1
ATOM 2047 O O . GLU A 1 266 ? 14.868 35.284 21.821 1.00 94.88 266 GLU A O 1
ATOM 2052 N N . THR A 1 267 ? 15.786 36.172 19.991 1.00 92.50 267 THR A N 1
ATOM 2053 C CA . THR A 1 267 ? 15.494 35.004 19.140 1.00 92.50 267 THR A CA 1
ATOM 2054 C C . THR A 1 267 ? 16.760 34.445 18.503 1.00 92.50 267 THR A C 1
ATOM 2056 O O . THR A 1 267 ? 17.423 35.129 17.726 1.00 92.50 267 THR A O 1
ATOM 2059 N N . GLN A 1 268 ? 17.061 33.174 18.785 1.00 93.06 268 GLN A N 1
ATOM 2060 C CA . GLN A 1 268 ? 18.179 32.439 18.189 1.00 93.06 268 GLN A CA 1
ATOM 2061 C C . GLN A 1 268 ? 17.774 31.699 16.905 1.00 93.06 268 GLN A C 1
ATOM 2063 O O . GLN A 1 268 ? 16.715 31.065 16.835 1.00 93.06 268 GLN A O 1
ATOM 2068 N N . TYR A 1 269 ? 18.641 31.739 15.892 1.00 93.69 269 TYR A N 1
ATOM 2069 C CA . TYR A 1 269 ? 18.410 31.159 14.571 1.00 93.69 269 TYR A CA 1
ATOM 2070 C C . TYR A 1 269 ? 19.405 30.028 14.265 1.00 93.69 269 TYR A C 1
ATOM 2072 O O . TYR A 1 269 ? 20.597 30.171 14.490 1.00 93.69 269 TYR A O 1
ATOM 2080 N N . PRO A 1 270 ? 18.974 28.901 13.666 1.00 83.69 270 PRO A N 1
ATOM 2081 C CA . PRO A 1 270 ? 19.820 27.708 13.534 1.00 83.69 270 PRO A CA 1
ATOM 2082 C C . PRO A 1 270 ? 20.882 27.776 12.413 1.00 83.69 270 PRO A C 1
ATOM 2084 O O . PRO A 1 270 ? 21.463 26.746 12.087 1.00 83.69 270 PRO A O 1
ATOM 2087 N N . THR A 1 271 ? 21.073 28.933 11.762 1.00 90.06 271 THR A N 1
ATOM 2088 C CA . THR A 1 271 ? 22.005 29.157 10.629 1.00 90.06 271 THR A CA 1
ATOM 2089 C C . THR A 1 271 ? 22.223 30.665 10.394 1.00 90.06 271 THR A C 1
ATOM 2091 O O . THR A 1 271 ? 21.210 31.368 10.286 1.00 90.06 271 THR A O 1
ATOM 2094 N N . ARG A 1 272 ? 23.463 31.138 10.142 1.00 92.25 272 ARG A N 1
ATOM 2095 C CA . ARG A 1 272 ? 23.795 32.546 9.758 1.00 92.25 272 ARG A CA 1
ATOM 2096 C C . ARG A 1 272 ? 22.891 33.084 8.632 1.00 92.25 272 ARG A C 1
ATOM 2098 O O . ARG A 1 272 ? 22.399 34.205 8.695 1.00 92.25 272 ARG A O 1
ATOM 2105 N N . ALA A 1 273 ? 22.560 32.246 7.643 1.00 86.88 273 ALA A N 1
ATOM 2106 C CA . ALA A 1 273 ? 21.662 32.602 6.535 1.00 86.88 273 ALA A CA 1
ATOM 2107 C C . ALA A 1 273 ? 20.208 32.909 6.963 1.00 86.88 273 ALA A C 1
ATOM 2109 O O . ALA A 1 273 ? 19.577 33.809 6.410 1.00 86.88 273 ALA A O 1
ATOM 2110 N N . ARG A 1 274 ? 19.659 32.193 7.958 1.00 88.25 274 ARG A N 1
ATOM 2111 C CA . ARG A 1 274 ? 18.337 32.518 8.533 1.00 88.25 274 ARG A CA 1
ATOM 2112 C C . ARG A 1 274 ? 18.397 33.738 9.438 1.00 88.25 274 ARG A C 1
ATOM 2114 O O . ARG A 1 274 ? 17.444 34.507 9.432 1.00 88.25 274 ARG A O 1
ATOM 2121 N N . TYR A 1 275 ? 19.504 33.921 10.154 1.00 96.38 275 TYR A N 1
ATOM 2122 C CA . TYR A 1 275 ? 19.721 35.095 10.989 1.00 96.38 275 TYR A CA 1
ATOM 2123 C C . TYR A 1 275 ? 19.720 36.380 10.157 1.00 96.38 275 TYR A C 1
ATOM 2125 O O . TYR A 1 275 ? 18.847 37.225 10.330 1.00 96.38 275 TYR A O 1
ATOM 2133 N N . ARG A 1 276 ? 20.570 36.458 9.127 1.00 93.31 276 ARG A N 1
ATOM 2134 C CA . ARG A 1 276 ? 20.621 37.608 8.207 1.00 93.31 276 ARG A CA 1
ATOM 2135 C C . ARG A 1 276 ? 19.310 37.802 7.424 1.00 93.31 276 ARG A C 1
ATOM 2137 O O . ARG A 1 276 ? 18.925 38.933 7.141 1.00 93.31 276 ARG A O 1
ATOM 2144 N N . SER A 1 277 ? 18.557 36.730 7.147 1.00 90.25 277 SER A N 1
ATOM 2145 C CA . SER A 1 277 ? 17.196 36.834 6.588 1.00 90.25 277 SER A CA 1
ATOM 2146 C C . SER A 1 277 ? 16.160 37.399 7.573 1.00 90.25 277 SER A C 1
ATOM 2148 O O . SER A 1 277 ? 15.171 37.972 7.117 1.00 90.25 277 SER A O 1
ATOM 2150 N N . HIS A 1 278 ? 16.346 37.232 8.885 1.00 95.94 278 HIS A N 1
ATOM 2151 C CA . HIS A 1 278 ? 15.534 37.885 9.912 1.00 95.94 278 HIS A CA 1
ATOM 2152 C C . HIS A 1 278 ? 15.938 39.352 10.070 1.00 95.94 278 HIS A C 1
ATOM 2154 O O . HIS A 1 278 ? 15.065 40.208 9.976 1.00 95.94 278 HIS A O 1
ATOM 2160 N N . LEU A 1 279 ? 17.237 39.652 10.199 1.00 94.81 279 LEU A N 1
ATOM 2161 C CA . LEU A 1 279 ? 17.746 41.026 10.290 1.00 94.81 279 LEU A CA 1
ATOM 2162 C C . LEU A 1 279 ? 17.237 41.897 9.134 1.00 94.81 279 LEU A C 1
ATOM 2164 O O . LEU A 1 279 ? 16.609 42.927 9.362 1.00 94.81 279 LEU A O 1
ATOM 2168 N N . LYS A 1 280 ? 17.368 41.417 7.893 1.00 92.81 280 LYS A N 1
ATOM 2169 C CA . LYS A 1 280 ? 16.842 42.108 6.707 1.00 92.81 280 LYS A CA 1
ATOM 2170 C C . LYS A 1 280 ? 15.309 42.195 6.653 1.00 92.81 280 LYS A C 1
ATOM 2172 O O . LYS A 1 280 ? 14.770 43.132 6.077 1.00 92.81 280 LYS A O 1
ATOM 2177 N N . GLY A 1 281 ? 14.599 41.200 7.188 1.00 88.44 281 GLY A N 1
ATOM 2178 C CA . GLY A 1 281 ? 13.138 41.096 7.079 1.00 88.44 281 GLY A CA 1
ATOM 2179 C C . GLY A 1 281 ? 12.344 41.753 8.212 1.00 88.44 281 GLY A C 1
ATOM 2180 O O . GLY A 1 281 ? 11.151 41.988 8.040 1.00 88.44 281 GLY A O 1
ATOM 2181 N N . CYS A 1 282 ? 12.983 41.997 9.359 1.00 91.94 282 CYS A N 1
ATOM 2182 C CA . CYS A 1 282 ? 12.333 42.429 10.603 1.00 91.94 282 CYS A CA 1
ATOM 2183 C C . CYS A 1 282 ? 12.950 43.712 11.180 1.00 91.94 282 CYS A C 1
ATOM 2185 O O . CYS A 1 282 ? 12.236 44.476 11.814 1.00 91.94 282 CYS A O 1
ATOM 2187 N N . HIS A 1 283 ? 14.237 43.961 10.910 1.00 92.50 283 HIS A N 1
ATOM 2188 C CA . HIS A 1 283 ? 14.996 45.136 11.367 1.00 92.50 283 HIS A CA 1
ATOM 2189 C C . HIS A 1 283 ? 15.517 45.996 10.199 1.00 92.50 283 HIS A C 1
ATOM 2191 O O . HIS A 1 283 ? 16.314 46.902 10.390 1.00 92.50 283 HIS A O 1
ATOM 2197 N N . GLY A 1 284 ? 15.117 45.691 8.960 1.00 89.12 284 GLY A N 1
ATOM 2198 C CA . GLY A 1 284 ? 15.427 46.494 7.769 1.00 89.12 284 GLY A CA 1
ATOM 2199 C C . GLY A 1 284 ? 16.869 46.438 7.239 1.00 89.12 284 GLY A C 1
ATOM 2200 O O . GLY A 1 284 ? 17.100 46.940 6.141 1.00 89.12 284 GLY A O 1
ATOM 2201 N N . PHE A 1 285 ? 17.822 45.808 7.942 1.00 91.62 285 PHE A N 1
ATOM 2202 C CA . PHE A 1 285 ? 19.247 45.843 7.576 1.00 91.62 285 PHE A CA 1
ATOM 2203 C C . PHE A 1 285 ? 19.526 45.483 6.105 1.00 91.62 285 PHE A C 1
ATOM 2205 O O . PHE A 1 285 ? 19.205 44.388 5.621 1.00 91.62 285 PHE A O 1
ATOM 2212 N N . VAL A 1 286 ? 20.235 46.378 5.411 1.00 87.44 286 VAL A N 1
ATOM 2213 C CA . VAL A 1 286 ? 20.703 46.196 4.028 1.00 87.44 286 VAL A CA 1
ATOM 2214 C C . VAL A 1 286 ? 21.967 45.328 4.017 1.00 87.44 286 VAL A C 1
ATOM 2216 O O . VAL A 1 286 ? 23.062 45.759 3.677 1.00 87.44 286 VAL A O 1
ATOM 2219 N N . LEU A 1 287 ? 21.818 44.068 4.426 1.00 83.88 287 LEU A N 1
ATOM 2220 C CA . LEU A 1 287 ? 22.951 43.158 4.568 1.00 83.88 287 LEU A CA 1
ATOM 2221 C C . LEU A 1 287 ? 23.535 42.733 3.220 1.00 83.88 287 LEU A C 1
ATOM 2223 O O . LEU A 1 287 ? 22.814 42.245 2.338 1.00 83.88 287 LEU A O 1
ATOM 2227 N N . ALA A 1 288 ? 24.862 42.839 3.118 1.00 77.38 288 ALA A N 1
ATOM 2228 C CA . AL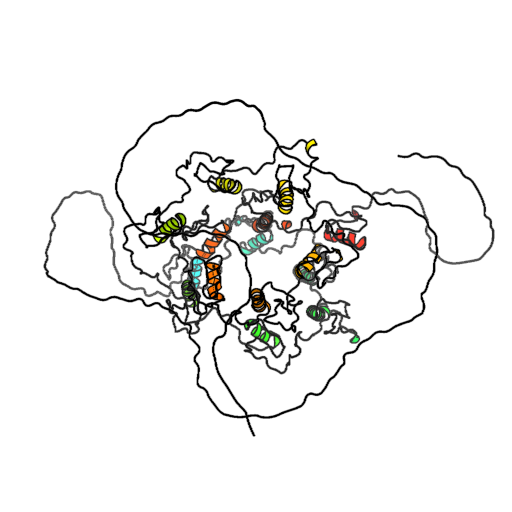A A 1 288 ? 25.644 42.268 2.031 1.00 77.38 288 ALA A CA 1
ATOM 2229 C C . ALA A 1 288 ? 25.423 40.740 1.932 1.00 77.38 288 ALA A C 1
ATOM 2231 O O . ALA A 1 288 ? 25.235 40.080 2.970 1.00 77.38 288 ALA A O 1
ATOM 2232 N N . PRO A 1 289 ? 25.437 40.161 0.711 1.00 64.12 289 PRO A N 1
ATOM 2233 C CA . PRO A 1 289 ? 25.341 38.717 0.518 1.00 64.12 289 PRO A CA 1
ATOM 2234 C C . PRO A 1 289 ? 26.453 37.978 1.266 1.00 64.12 289 PRO A C 1
ATOM 2236 O O . PRO A 1 289 ? 27.603 38.404 1.231 1.00 64.12 289 PRO A O 1
ATOM 2239 N N . LEU A 1 290 ? 26.119 36.848 1.895 1.00 51.78 290 LEU A N 1
ATOM 2240 C CA . LEU A 1 290 ? 27.130 35.954 2.460 1.00 51.78 290 LEU A CA 1
ATOM 2241 C C . LEU A 1 290 ? 27.910 35.273 1.332 1.00 51.78 290 LEU A C 1
ATOM 2243 O O . LEU A 1 290 ? 27.452 34.282 0.757 1.00 51.78 290 LEU A O 1
ATOM 2247 N N . PHE A 1 291 ? 29.096 35.803 1.061 1.00 51.12 291 PHE A N 1
ATOM 2248 C CA . PHE A 1 291 ? 30.232 34.992 0.644 1.00 51.12 291 PHE A CA 1
ATOM 2249 C C . PHE A 1 291 ? 30.842 34.333 1.896 1.00 51.12 291 PHE A C 1
ATOM 2251 O O . PHE A 1 291 ? 30.444 34.654 3.018 1.00 51.12 291 PHE A O 1
ATOM 2258 N N . GLY A 1 292 ? 31.698 33.331 1.707 1.00 51.91 292 GLY A N 1
ATOM 2259 C CA . GLY A 1 292 ? 32.339 32.627 2.815 1.00 51.91 292 GLY A CA 1
ATOM 2260 C C . GLY A 1 292 ? 33.691 33.245 3.141 1.00 51.91 292 GLY A C 1
ATOM 2261 O O . GLY A 1 292 ? 34.538 33.331 2.256 1.00 51.91 292 GLY A O 1
ATOM 2262 N N . ASP A 1 293 ? 33.868 33.620 4.399 1.00 47.81 293 ASP A N 1
ATOM 2263 C CA . ASP A 1 293 ? 35.168 33.865 5.024 1.00 47.81 293 ASP A CA 1
ATOM 2264 C C . ASP A 1 293 ? 35.874 32.482 5.145 1.00 47.81 293 ASP A C 1
ATOM 2266 O O . ASP A 1 293 ? 35.216 31.503 5.509 1.00 47.81 293 ASP A O 1
ATOM 2270 N N . ASP A 1 294 ? 37.140 32.253 4.771 1.00 41.12 294 ASP A N 1
ATOM 2271 C CA . ASP A 1 294 ? 38.234 33.169 4.408 1.00 41.12 294 ASP A CA 1
ATOM 2272 C C . ASP A 1 294 ? 38.898 32.855 3.045 1.00 41.12 294 ASP A C 1
ATOM 2274 O O . ASP A 1 294 ? 38.717 31.785 2.462 1.00 41.12 294 ASP A O 1
ATOM 2278 N N . LYS A 1 295 ? 39.758 33.783 2.589 1.00 42.41 295 LYS A N 1
ATOM 2279 C CA . LYS A 1 295 ? 40.639 33.701 1.399 1.00 42.41 295 LYS A CA 1
ATOM 2280 C C . LYS A 1 295 ? 39.933 33.610 0.037 1.00 42.41 295 LYS A C 1
ATOM 2282 O O . LYS A 1 295 ? 40.168 32.698 -0.755 1.00 42.41 295 LYS A O 1
ATOM 2287 N N . VAL A 1 296 ? 39.190 34.662 -0.308 1.00 41.53 296 VAL A N 1
ATOM 2288 C CA . VAL A 1 296 ? 38.999 35.028 -1.722 1.00 41.53 296 VAL A CA 1
ATOM 2289 C C . VAL A 1 296 ? 40.290 35.672 -2.237 1.00 41.53 296 VAL A C 1
ATOM 2291 O O . VAL A 1 296 ? 40.567 36.829 -1.933 1.00 41.53 296 VAL A O 1
ATOM 2294 N N . VAL A 1 297 ? 41.065 34.941 -3.041 1.00 44.22 297 VAL A N 1
ATOM 2295 C CA . VAL A 1 297 ? 42.014 35.562 -3.980 1.00 44.22 297 VAL A CA 1
ATOM 2296 C C . VAL A 1 297 ? 41.175 36.109 -5.134 1.00 44.22 297 VAL A C 1
ATOM 2298 O O . VAL A 1 297 ? 40.501 35.336 -5.817 1.00 44.22 297 VAL A O 1
AT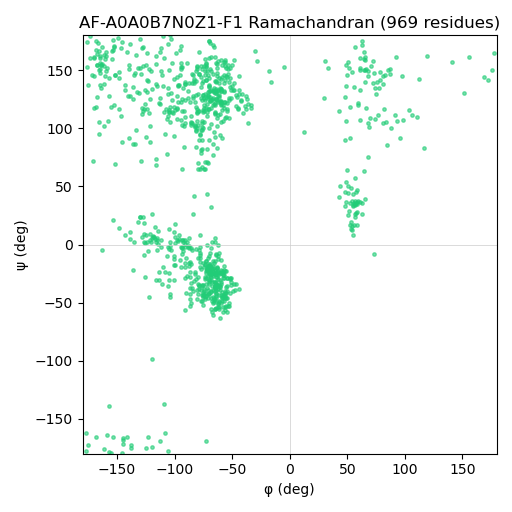OM 2301 N N . SER A 1 298 ? 41.158 37.430 -5.319 1.00 48.06 298 SER A N 1
ATOM 2302 C CA . SER A 1 298 ? 40.235 38.127 -6.232 1.00 48.06 298 SER A CA 1
ATOM 2303 C C . SER A 1 298 ? 40.396 37.747 -7.706 1.00 48.06 298 SER A C 1
ATOM 2305 O O . SER A 1 298 ? 39.443 37.866 -8.476 1.00 48.06 298 SER A O 1
ATOM 2307 N N . ASP A 1 299 ? 41.580 37.264 -8.079 1.00 60.75 299 ASP A N 1
ATOM 2308 C CA . ASP A 1 299 ? 42.046 37.276 -9.469 1.00 60.75 299 ASP A CA 1
ATOM 2309 C C . ASP A 1 299 ? 41.943 35.898 -10.151 1.00 60.75 299 ASP A C 1
ATOM 2311 O O . ASP A 1 299 ? 42.172 35.763 -11.353 1.00 60.75 299 ASP A O 1
ATOM 2315 N N . ILE A 1 300 ? 41.554 34.855 -9.403 1.00 73.31 300 ILE A N 1
ATOM 2316 C CA . ILE A 1 300 ? 41.394 33.496 -9.936 1.00 73.31 300 ILE A CA 1
ATOM 2317 C C . ILE A 1 300 ? 40.070 33.398 -10.703 1.00 73.31 300 ILE A C 1
ATOM 2319 O O . ILE A 1 300 ? 39.015 33.094 -10.144 1.00 73.31 300 ILE A O 1
ATOM 2323 N N . ILE A 1 301 ? 40.127 33.610 -12.017 1.00 85.75 301 ILE A N 1
ATOM 2324 C CA . ILE A 1 301 ? 39.011 33.332 -12.929 1.00 85.75 301 ILE A CA 1
ATOM 2325 C C . ILE A 1 301 ? 38.857 31.802 -13.070 1.00 85.75 301 ILE A C 1
ATOM 2327 O O . ILE A 1 301 ? 39.799 31.144 -13.512 1.00 85.75 301 ILE A O 1
ATOM 2331 N N . PRO A 1 302 ? 37.697 31.195 -12.740 1.00 87.00 302 PRO A N 1
ATOM 2332 C CA . PRO A 1 302 ? 37.479 29.767 -12.969 1.00 87.00 302 PRO A CA 1
ATOM 2333 C C . PRO A 1 302 ? 37.495 29.423 -14.460 1.00 87.00 302 PRO A C 1
ATOM 2335 O O . PRO A 1 302 ? 36.869 30.125 -15.256 1.00 87.00 302 PRO A O 1
ATOM 2338 N N . ASP A 1 303 ? 38.097 28.295 -14.840 1.00 92.88 303 ASP A N 1
ATOM 2339 C CA . ASP A 1 303 ? 37.973 27.804 -16.213 1.00 92.88 303 ASP A CA 1
ATOM 2340 C C . ASP A 1 303 ? 36.520 27.378 -16.506 1.00 92.88 303 ASP A C 1
ATOM 2342 O O . ASP A 1 303 ? 35.967 26.461 -15.888 1.00 92.88 303 ASP A O 1
ATOM 2346 N N . GLU A 1 304 ? 35.896 28.023 -17.497 1.00 94.56 304 GLU A N 1
ATOM 2347 C CA . GLU A 1 304 ? 34.583 27.651 -18.037 1.00 94.56 304 GLU A CA 1
ATOM 2348 C C . GLU A 1 304 ? 34.568 26.210 -18.604 1.00 94.56 304 GLU A C 1
ATOM 2350 O O . GLU A 1 304 ? 33.500 25.582 -18.729 1.00 94.56 304 GLU A O 1
ATOM 2355 N N . PHE A 1 305 ? 35.745 25.682 -18.947 1.00 92.06 305 PHE A N 1
ATOM 2356 C CA . PHE A 1 305 ? 35.938 24.434 -19.661 1.00 92.06 305 PHE A CA 1
ATOM 2357 C C . PHE A 1 305 ? 36.441 23.260 -18.821 1.00 92.06 305 PHE A C 1
ATOM 2359 O O . PHE A 1 305 ? 36.428 22.155 -19.374 1.00 92.06 305 PHE A O 1
ATOM 2366 N N . ASP A 1 306 ? 36.707 23.450 -17.523 1.00 91.31 306 ASP A N 1
ATOM 2367 C CA . ASP A 1 306 ? 37.375 22.473 -16.655 1.00 91.31 306 ASP A CA 1
ATOM 2368 C C . ASP A 1 306 ? 36.852 21.035 -16.841 1.00 91.31 306 ASP A C 1
ATOM 2370 O O . ASP A 1 306 ? 35.639 20.763 -16.839 1.00 91.31 306 ASP A O 1
ATOM 2374 N N . LYS A 1 307 ? 37.796 20.105 -17.039 1.00 88.69 307 LYS A N 1
ATOM 2375 C CA . LYS A 1 307 ? 37.522 18.699 -17.384 1.00 88.69 307 LYS A CA 1
ATOM 2376 C C . LYS A 1 307 ? 36.901 17.923 -16.218 1.00 88.69 307 LYS A C 1
ATOM 2378 O O . LYS A 1 307 ? 36.108 17.013 -16.459 1.00 88.69 307 LYS A O 1
ATOM 2383 N N . ASN A 1 308 ? 37.233 18.304 -14.985 1.00 92.88 308 ASN A N 1
ATOM 2384 C CA . ASN A 1 308 ? 36.795 17.664 -13.745 1.00 92.88 308 ASN A CA 1
ATOM 2385 C C . ASN A 1 308 ? 35.523 18.306 -13.161 1.00 92.88 308 ASN A C 1
ATOM 2387 O O . ASN A 1 308 ? 34.958 17.786 -12.199 1.00 92.88 308 ASN A O 1
ATOM 2391 N N . PHE A 1 309 ? 35.052 19.407 -13.757 1.00 96.19 309 PHE A N 1
ATOM 2392 C CA . PHE A 1 309 ? 33.969 20.266 -13.275 1.00 96.19 309 PHE A CA 1
ATOM 2393 C C . PHE A 1 309 ? 34.280 20.929 -11.922 1.00 96.19 309 PHE A C 1
ATOM 2395 O O . PHE A 1 309 ? 33.388 21.095 -11.082 1.00 96.19 309 PHE A O 1
ATOM 2402 N N . HIS A 1 310 ? 35.547 21.281 -11.710 1.00 95.81 310 HIS A N 1
ATOM 2403 C CA . HIS A 1 310 ? 36.092 21.884 -10.504 1.00 95.81 310 HIS A CA 1
ATOM 2404 C C . HIS A 1 310 ? 36.199 23.411 -10.614 1.00 95.81 310 HIS A C 1
ATOM 2406 O O . HIS A 1 310 ? 36.865 23.931 -11.501 1.00 95.81 310 HIS A O 1
ATOM 2412 N N . CYS A 1 311 ? 35.563 24.144 -9.694 1.00 96.00 311 CYS A N 1
ATOM 2413 C CA . CYS A 1 311 ? 35.684 25.601 -9.632 1.00 96.00 311 CYS A CA 1
ATOM 2414 C C . CYS A 1 311 ? 36.793 25.987 -8.654 1.00 96.00 311 CYS A C 1
ATOM 2416 O O . CYS A 1 311 ? 36.565 25.964 -7.442 1.00 96.00 311 CYS A O 1
ATOM 2418 N N . VAL A 1 312 ? 37.961 26.370 -9.180 1.00 91.56 312 VAL A N 1
ATOM 2419 C CA . VAL A 1 312 ? 39.135 26.756 -8.376 1.00 91.56 312 VAL A CA 1
ATOM 2420 C C . VAL A 1 312 ? 38.794 27.902 -7.412 1.00 91.56 312 VAL A C 1
ATOM 2422 O O . VAL A 1 312 ? 39.036 27.785 -6.216 1.00 91.56 312 VAL A O 1
ATOM 2425 N N . ALA A 1 313 ? 38.107 28.949 -7.888 1.00 87.31 313 ALA A N 1
ATOM 2426 C CA . ALA A 1 313 ? 37.759 30.144 -7.103 1.00 87.31 313 ALA A CA 1
ATOM 2427 C C . ALA A 1 313 ? 36.738 29.929 -5.963 1.00 87.31 313 ALA A C 1
ATOM 2429 O O . ALA A 1 313 ? 36.319 30.887 -5.315 1.00 87.31 313 ALA A O 1
ATOM 2430 N N . CYS A 1 314 ? 36.281 28.698 -5.725 1.00 90.62 314 CYS A N 1
ATOM 2431 C CA . CYS A 1 314 ? 35.603 28.338 -4.477 1.00 90.62 314 CYS A CA 1
ATOM 2432 C C . CYS A 1 314 ? 35.944 26.923 -3.978 1.00 90.62 314 CYS A C 1
ATOM 2434 O O . CYS A 1 314 ? 35.280 26.439 -3.066 1.00 90.62 314 CYS A O 1
ATOM 2436 N N . ASN A 1 315 ? 36.911 26.240 -4.600 1.00 90.12 315 ASN A N 1
ATOM 2437 C CA . ASN A 1 315 ? 37.280 24.847 -4.339 1.00 90.12 315 ASN A CA 1
ATOM 2438 C C . ASN A 1 315 ? 36.079 23.860 -4.358 1.00 90.12 315 ASN A C 1
ATOM 2440 O O . ASN A 1 315 ? 35.936 23.016 -3.474 1.00 90.12 315 ASN A O 1
ATOM 2444 N N . ILE A 1 316 ? 35.161 23.966 -5.342 1.00 90.50 316 ILE A N 1
ATOM 2445 C CA . ILE A 1 316 ? 34.006 23.039 -5.447 1.00 90.50 316 ILE A CA 1
ATOM 2446 C C . ILE A 1 316 ? 33.917 22.324 -6.797 1.00 90.50 316 ILE A C 1
ATOM 2448 O O . ILE A 1 316 ? 33.566 22.915 -7.820 1.00 90.50 316 ILE A O 1
ATOM 2452 N N . THR A 1 317 ? 34.054 20.999 -6.752 1.00 93.75 317 THR A N 1
ATOM 2453 C CA . THR A 1 317 ? 33.731 20.078 -7.852 1.00 93.75 317 THR A CA 1
ATOM 2454 C C . THR A 1 317 ? 32.219 19.844 -7.970 1.00 93.75 317 THR A C 1
ATOM 2456 O O . THR A 1 317 ? 31.523 19.632 -6.973 1.00 93.75 317 THR A O 1
ATOM 2459 N N . LYS A 1 318 ? 31.668 19.874 -9.191 1.00 95.88 318 LYS A N 1
ATOM 2460 C CA . LYS A 1 318 ? 30.239 19.627 -9.473 1.00 95.88 318 LYS A CA 1
ATOM 2461 C C . LYS A 1 318 ? 30.045 18.308 -10.233 1.00 95.88 318 LYS A C 1
ATOM 2463 O O . LYS A 1 318 ? 30.840 17.981 -11.099 1.00 95.88 318 LYS A O 1
ATOM 2468 N N . PRO A 1 319 ? 28.949 17.558 -10.013 1.00 85.12 319 PRO A N 1
ATOM 2469 C CA . PRO A 1 319 ? 28.788 16.212 -10.581 1.00 85.12 319 PRO A CA 1
ATOM 2470 C C . PRO A 1 319 ? 28.537 16.166 -12.102 1.00 85.12 319 PRO A C 1
ATOM 2472 O O . PRO A 1 319 ? 28.329 15.087 -12.650 1.00 85.12 319 PRO A O 1
ATOM 2475 N N . SER A 1 320 ? 28.473 17.310 -12.792 1.00 91.31 320 SER A N 1
ATOM 2476 C CA . SER A 1 320 ? 28.292 17.375 -14.247 1.00 91.31 320 SER A CA 1
ATOM 2477 C C . SER A 1 320 ? 28.619 18.763 -14.802 1.00 91.31 320 SER A C 1
ATOM 2479 O O . SER A 1 320 ? 28.432 19.773 -14.121 1.00 91.31 320 SER A O 1
ATOM 2481 N N . ARG A 1 321 ? 28.966 18.846 -16.092 1.00 90.12 321 ARG A N 1
ATOM 2482 C CA . ARG A 1 321 ? 29.194 20.126 -16.787 1.00 90.12 321 ARG A CA 1
ATOM 2483 C C . ARG A 1 321 ? 27.986 21.079 -16.764 1.00 90.12 321 ARG A C 1
ATOM 2485 O O . ARG A 1 321 ? 28.175 22.290 -16.809 1.00 90.12 321 ARG A O 1
ATOM 2492 N N . SER A 1 322 ? 26.748 20.577 -16.692 1.00 87.06 322 SER A N 1
ATOM 2493 C CA . SER A 1 322 ? 25.556 21.438 -16.609 1.00 87.06 322 SER A CA 1
ATOM 2494 C C . SER A 1 322 ? 25.400 22.060 -15.220 1.00 87.06 322 SER A C 1
ATOM 2496 O O . SER A 1 322 ? 25.166 23.263 -15.117 1.00 87.06 322 SER A O 1
ATOM 2498 N N . THR A 1 323 ? 25.610 21.285 -14.150 1.00 90.81 323 THR A N 1
ATOM 2499 C CA . THR A 1 323 ? 25.638 21.812 -12.774 1.00 90.81 323 THR A CA 1
ATOM 2500 C C . THR A 1 323 ? 26.854 22.704 -12.515 1.00 90.81 323 THR A C 1
ATOM 2502 O O . THR A 1 323 ? 26.735 23.667 -11.762 1.00 90.81 323 THR A O 1
ATOM 2505 N N . TYR A 1 324 ? 27.980 22.453 -13.188 1.00 95.94 324 TYR A N 1
ATOM 2506 C CA . TYR A 1 324 ? 29.164 23.317 -13.188 1.00 95.94 324 TYR A CA 1
ATOM 2507 C C . TYR A 1 324 ? 28.893 24.686 -13.811 1.00 95.94 324 TYR A C 1
ATOM 2509 O O . TYR A 1 324 ? 29.034 25.710 -13.150 1.00 95.94 324 TYR A O 1
ATOM 2517 N N . ARG A 1 325 ? 28.386 24.714 -15.047 1.00 93.06 325 ARG A N 1
ATOM 2518 C CA . ARG A 1 325 ? 28.046 25.960 -15.749 1.00 93.06 325 ARG A CA 1
ATOM 2519 C C . ARG A 1 325 ? 26.908 26.719 -15.060 1.00 93.06 325 ARG A C 1
ATOM 2521 O O . ARG A 1 325 ? 26.951 27.941 -14.967 1.00 93.06 325 ARG A O 1
ATOM 2528 N N . GLY A 1 326 ? 25.925 26.013 -14.496 1.00 90.56 326 GLY A N 1
ATOM 2529 C CA . GLY A 1 326 ? 24.932 26.627 -13.611 1.00 90.56 326 GLY A CA 1
ATOM 2530 C C . GLY A 1 326 ? 25.583 27.312 -12.404 1.00 90.56 326 GLY A C 1
ATOM 2531 O O . GLY A 1 326 ? 25.246 28.446 -12.078 1.00 90.56 326 GLY A O 1
ATOM 2532 N N . HIS A 1 327 ? 26.565 26.665 -11.776 1.00 96.06 327 HIS A N 1
ATOM 2533 C CA . HIS A 1 327 ? 27.303 27.229 -10.652 1.00 96.06 327 HIS A CA 1
ATOM 2534 C C . HIS A 1 327 ? 28.164 28.446 -11.038 1.00 96.06 327 HIS A C 1
ATOM 2536 O O . HIS A 1 327 ? 28.002 29.493 -10.414 1.00 96.06 327 HIS A O 1
ATOM 2542 N N . LEU A 1 328 ? 28.993 28.372 -12.084 1.00 93.81 328 LEU A N 1
ATOM 2543 C CA . LEU A 1 328 ? 29.794 29.516 -12.545 1.00 93.81 328 LEU A CA 1
ATOM 2544 C C . LEU A 1 328 ? 28.915 30.731 -12.893 1.00 93.81 328 LEU A C 1
ATOM 2546 O O . LEU A 1 328 ? 29.196 31.853 -12.471 1.00 93.81 328 LEU A O 1
ATOM 2550 N N . LYS A 1 329 ? 27.788 30.504 -13.583 1.00 93.25 329 LYS A N 1
ATOM 2551 C CA . LYS A 1 329 ? 26.835 31.562 -13.948 1.00 93.25 329 LYS A CA 1
ATOM 2552 C C . LYS A 1 329 ? 26.118 32.182 -12.742 1.00 93.25 329 LYS A C 1
ATOM 2554 O O . LYS A 1 329 ? 25.881 33.386 -12.740 1.00 93.25 329 LYS A O 1
ATOM 2559 N N . HIS A 1 330 ? 25.732 31.386 -11.742 1.00 90.31 330 HIS A N 1
ATOM 2560 C CA . HIS A 1 330 ? 24.925 31.872 -10.613 1.00 90.31 330 HIS A CA 1
ATOM 2561 C C . HIS A 1 330 ? 25.738 32.366 -9.409 1.00 90.31 330 HIS A C 1
ATOM 2563 O O . HIS A 1 330 ? 25.257 33.250 -8.705 1.00 90.31 330 HIS A O 1
ATOM 2569 N N . TYR A 1 331 ? 26.939 31.830 -9.176 1.00 87.31 331 TYR A N 1
ATOM 2570 C CA . TYR A 1 331 ? 27.768 32.162 -8.009 1.00 87.31 331 TYR A CA 1
ATOM 2571 C C . TYR A 1 331 ? 28.928 33.097 -8.372 1.00 87.31 331 TYR A C 1
ATOM 2573 O O . TYR A 1 331 ? 29.135 34.086 -7.680 1.00 87.31 331 TYR A O 1
ATOM 2581 N N . HIS A 1 332 ? 29.606 32.856 -9.500 1.00 90.69 332 HIS A N 1
ATOM 2582 C CA . HIS A 1 332 ? 30.730 33.681 -9.976 1.00 90.69 332 HIS A CA 1
ATOM 2583 C C . HIS A 1 332 ? 30.308 34.719 -11.035 1.00 90.69 332 HIS A C 1
ATOM 2585 O O . HIS A 1 332 ? 31.144 35.423 -11.587 1.00 90.69 332 HIS A O 1
ATOM 2591 N N . ARG A 1 333 ? 29.001 34.812 -11.341 1.00 89.25 333 ARG A N 1
ATOM 2592 C CA . ARG A 1 333 ? 28.389 35.728 -12.332 1.00 89.25 333 ARG A CA 1
ATOM 2593 C C . ARG A 1 333 ? 29.009 35.687 -13.741 1.00 89.25 333 ARG A C 1
ATOM 2595 O O . ARG A 1 333 ? 28.749 36.583 -14.544 1.00 89.25 333 ARG A O 1
ATOM 2602 N N . MET A 1 334 ? 29.777 34.648 -14.070 1.00 90.31 334 MET A N 1
ATOM 2603 C CA . MET A 1 334 ? 30.508 34.566 -15.335 1.00 90.31 334 MET A CA 1
ATOM 2604 C C . MET A 1 334 ? 29.557 34.626 -16.538 1.00 90.31 334 MET A C 1
ATOM 2606 O O . MET A 1 334 ? 28.573 33.878 -16.615 1.00 90.31 334 MET A O 1
ATOM 2610 N N . LYS A 1 335 ? 29.890 35.477 -17.518 1.00 89.06 335 LYS A N 1
ATOM 2611 C CA . LYS A 1 335 ? 29.255 35.508 -18.845 1.00 89.06 335 LYS A CA 1
ATOM 2612 C C . LYS A 1 335 ? 29.729 34.307 -19.671 1.00 89.06 335 LYS A C 1
ATOM 2614 O O . LYS A 1 335 ? 30.496 34.459 -20.613 1.00 89.06 335 LYS A O 1
ATOM 2619 N N . LEU A 1 336 ? 29.274 33.117 -19.284 1.00 88.06 336 LEU A N 1
ATOM 2620 C CA . LEU A 1 336 ? 29.620 31.861 -19.946 1.00 88.06 336 LEU A CA 1
ATOM 2621 C C . LEU A 1 336 ? 29.344 31.930 -21.448 1.00 88.06 336 LEU A C 1
ATOM 2623 O O . LEU A 1 336 ? 28.218 32.227 -21.864 1.00 88.06 336 LEU A O 1
ATOM 2627 N N . THR A 1 337 ? 30.363 31.621 -22.242 1.00 84.94 337 THR A N 1
ATOM 2628 C CA . THR A 1 337 ? 30.270 31.573 -23.697 1.00 84.94 337 THR A CA 1
ATOM 2629 C C . THR A 1 337 ? 29.216 30.549 -24.122 1.00 84.94 337 THR A C 1
ATOM 2631 O O . THR A 1 337 ? 29.145 29.423 -23.620 1.00 84.94 337 THR A O 1
ATOM 2634 N N . ASN A 1 338 ? 28.341 30.919 -25.060 1.00 64.81 338 ASN A N 1
ATOM 2635 C CA . ASN A 1 338 ? 27.448 29.939 -25.671 1.00 64.81 338 ASN A CA 1
ATOM 2636 C C . ASN A 1 338 ? 28.306 29.003 -26.525 1.00 64.81 338 ASN A C 1
ATOM 2638 O O . ASN A 1 338 ? 28.715 29.390 -27.618 1.00 64.81 338 ASN A O 1
ATOM 2642 N N . MET A 1 339 ? 28.568 27.783 -26.039 1.00 54.34 339 MET A N 1
ATOM 2643 C CA . MET A 1 339 ? 29.296 26.773 -26.808 1.00 54.34 339 MET A CA 1
ATOM 2644 C C . MET A 1 339 ? 28.538 26.448 -28.102 1.00 54.34 339 MET A C 1
ATOM 2646 O O . MET A 1 339 ? 27.691 25.551 -28.140 1.00 54.34 339 MET A O 1
ATOM 2650 N N . ARG A 1 340 ? 28.920 27.127 -29.187 1.00 45.16 340 ARG A N 1
ATOM 2651 C CA . ARG A 1 340 ? 28.949 26.522 -30.514 1.00 45.16 340 ARG A CA 1
ATOM 2652 C C . ARG A 1 340 ? 29.904 25.331 -30.414 1.00 45.16 340 ARG A C 1
ATOM 2654 O O . ARG A 1 340 ? 31.111 25.478 -30.572 1.00 45.16 340 ARG A O 1
ATOM 2661 N N . TYR A 1 341 ? 29.360 24.153 -30.106 1.00 55.34 341 TYR A N 1
ATOM 2662 C CA . TYR A 1 341 ? 29.996 22.908 -30.534 1.00 55.34 341 TYR A CA 1
ATOM 2663 C C . TYR A 1 341 ? 30.323 23.055 -32.026 1.00 55.34 341 TYR A C 1
ATOM 2665 O O . TYR A 1 341 ? 29.501 23.633 -32.747 1.00 55.34 341 TYR A O 1
ATOM 2673 N N . LYS A 1 342 ? 31.506 22.587 -32.465 1.00 51.66 342 LYS A N 1
ATOM 2674 C CA . LYS A 1 342 ? 31.897 22.633 -33.884 1.00 51.66 342 LYS A CA 1
ATOM 2675 C C . LYS A 1 342 ? 30.716 22.181 -34.740 1.00 51.66 342 LYS A C 1
ATOM 2677 O O . LYS A 1 342 ? 30.069 21.181 -34.409 1.00 51.66 342 LYS A O 1
ATOM 2682 N N . MET A 1 343 ? 30.423 22.932 -35.799 1.00 56.00 343 MET A N 1
ATOM 2683 C CA . MET A 1 343 ? 29.483 22.432 -36.789 1.00 56.00 343 MET A CA 1
ATOM 2684 C C . MET A 1 343 ? 30.090 21.180 -37.431 1.00 56.00 343 MET A C 1
ATOM 2686 O O . MET A 1 343 ? 31.290 20.919 -37.333 1.00 56.00 343 MET A O 1
ATOM 2690 N N . ILE A 1 344 ? 29.232 20.318 -37.969 1.00 64.12 344 ILE A N 1
ATOM 2691 C CA . ILE A 1 344 ? 29.696 19.117 -38.660 1.00 64.12 344 ILE A CA 1
ATOM 2692 C C . ILE A 1 344 ? 30.067 19.586 -40.066 1.00 64.12 344 ILE A C 1
ATOM 2694 O O . ILE A 1 344 ? 29.233 19.575 -40.966 1.00 64.12 344 ILE A O 1
ATOM 2698 N N . ASP A 1 345 ? 31.292 20.098 -40.186 1.00 68.75 345 ASP A N 1
ATOM 2699 C CA . ASP A 1 345 ? 31.783 20.796 -41.380 1.00 68.75 345 ASP A CA 1
ATOM 2700 C C . ASP A 1 345 ? 31.960 19.839 -42.582 1.00 68.75 345 ASP A C 1
ATOM 2702 O O . ASP A 1 345 ? 31.937 20.272 -43.730 1.00 68.75 345 ASP A O 1
ATOM 2706 N N . ASP A 1 346 ? 32.055 18.527 -42.324 1.00 75.88 346 ASP A N 1
ATOM 2707 C CA . ASP A 1 346 ? 31.986 17.455 -43.326 1.00 75.88 346 ASP A CA 1
ATOM 2708 C C . ASP A 1 346 ? 30.633 16.708 -43.258 1.00 75.88 346 ASP A C 1
ATOM 2710 O O . ASP A 1 346 ? 30.404 15.934 -42.317 1.00 75.88 346 ASP A O 1
ATOM 2714 N N . PRO A 1 347 ? 29.752 16.849 -44.271 1.00 79.56 347 PRO A N 1
ATOM 2715 C CA . PRO A 1 347 ? 28.473 16.141 -44.341 1.00 79.56 347 PRO A CA 1
ATOM 2716 C C . PRO A 1 347 ? 28.569 14.611 -44.229 1.00 79.56 347 PRO A C 1
ATOM 2718 O O . PRO A 1 347 ? 27.633 13.989 -43.721 1.00 79.56 347 PRO A O 1
ATOM 2721 N N . LYS A 1 348 ? 29.684 13.989 -44.648 1.00 83.12 348 LYS A N 1
ATOM 2722 C CA . LYS A 1 348 ? 29.874 12.524 -44.592 1.00 83.12 348 LYS A CA 1
ATOM 2723 C C . LYS A 1 348 ? 29.965 11.996 -43.158 1.00 83.12 348 LYS A C 1
ATOM 2725 O O . LYS A 1 348 ? 29.699 10.820 -42.918 1.00 83.12 348 LYS A O 1
ATOM 2730 N N . ASN A 1 349 ? 30.297 12.862 -42.201 1.00 83.69 349 ASN A N 1
ATOM 2731 C CA . ASN A 1 349 ? 30.391 12.532 -40.782 1.00 83.69 349 ASN A CA 1
ATOM 2732 C C . ASN A 1 349 ? 29.093 12.798 -39.990 1.00 83.69 349 ASN A C 1
ATOM 2734 O O . ASN A 1 349 ? 29.071 12.589 -38.774 1.00 83.69 349 ASN A O 1
ATOM 2738 N N . MET A 1 350 ? 27.991 13.218 -40.629 1.00 88.44 350 MET A N 1
ATOM 2739 C CA . MET A 1 350 ? 26.714 13.403 -39.929 1.00 88.44 350 MET A CA 1
ATOM 2740 C C . MET A 1 350 ? 26.197 12.062 -39.353 1.00 88.44 350 MET A C 1
ATOM 2742 O O . MET A 1 350 ? 26.105 11.075 -40.083 1.00 88.44 350 MET A O 1
ATOM 2746 N N . PRO A 1 351 ? 25.846 11.983 -38.054 1.00 92.38 351 PRO A N 1
ATOM 2747 C CA . PRO A 1 351 ? 25.475 10.723 -37.421 1.00 92.38 351 PRO A CA 1
ATOM 2748 C C . PRO A 1 351 ? 24.010 10.394 -37.726 1.00 92.38 351 PRO A C 1
ATOM 2750 O O . PRO A 1 351 ? 23.123 11.221 -37.502 1.00 92.38 351 PRO A O 1
ATOM 2753 N N . ASP A 1 352 ? 23.749 9.183 -38.219 1.00 92.94 352 ASP A N 1
ATOM 2754 C CA . ASP A 1 352 ? 22.407 8.744 -38.613 1.00 92.94 352 ASP A CA 1
ATOM 2755 C C . ASP A 1 352 ? 21.423 8.806 -37.421 1.00 92.94 352 ASP A C 1
ATOM 2757 O O . ASP A 1 352 ? 21.635 8.111 -36.424 1.00 92.94 352 ASP A O 1
ATOM 2761 N N . PRO A 1 353 ? 20.323 9.589 -37.491 1.00 93.50 353 PRO A N 1
ATOM 2762 C CA . PRO A 1 353 ? 19.290 9.653 -36.451 1.00 93.50 353 PRO A CA 1
ATOM 2763 C C . PRO A 1 353 ? 18.503 8.357 -36.199 1.00 93.50 353 PRO A C 1
ATOM 2765 O O . PRO A 1 353 ? 17.670 8.331 -35.277 1.00 93.50 353 PRO A O 1
ATOM 2768 N N . LEU A 1 354 ? 18.697 7.342 -37.044 1.00 92.12 354 LEU A N 1
ATOM 2769 C CA . LEU A 1 354 ? 18.068 6.023 -37.007 1.00 92.12 354 LEU A CA 1
ATOM 2770 C C . LEU A 1 354 ? 19.070 4.871 -36.802 1.00 92.12 354 LEU A C 1
ATOM 2772 O O . LEU A 1 354 ? 18.624 3.726 -36.805 1.00 92.12 354 LEU A O 1
ATOM 2776 N N . ASP A 1 355 ? 20.359 5.162 -36.552 1.00 91.62 355 ASP A N 1
ATOM 2777 C CA . ASP A 1 355 ? 21.411 4.154 -36.322 1.00 91.62 355 ASP A CA 1
ATOM 2778 C C . ASP A 1 355 ? 20.915 3.055 -35.351 1.00 91.62 355 ASP A C 1
ATOM 2780 O O . ASP A 1 355 ? 20.585 3.366 -34.196 1.00 91.62 355 ASP A O 1
ATOM 2784 N N . PRO A 1 356 ? 20.812 1.785 -35.794 1.00 91.06 356 PRO A N 1
ATOM 2785 C CA . PRO A 1 356 ? 20.133 0.733 -35.035 1.00 91.06 356 PRO A CA 1
ATOM 2786 C C . PRO A 1 356 ? 20.919 0.295 -33.795 1.00 91.06 356 PRO A C 1
ATOM 2788 O O . PRO A 1 356 ? 20.330 -0.224 -32.848 1.00 91.06 356 PRO A O 1
ATOM 2791 N N . ASN A 1 357 ? 22.228 0.559 -33.773 1.00 94.38 357 ASN A N 1
ATOM 2792 C CA . ASN A 1 357 ? 23.103 0.336 -32.625 1.00 94.38 357 ASN A CA 1
ATOM 2793 C C . ASN A 1 357 ? 23.141 1.551 -31.683 1.00 94.38 357 ASN A C 1
ATOM 2795 O O . ASN A 1 357 ? 23.794 1.503 -30.641 1.00 94.38 357 ASN A O 1
ATOM 2799 N N . PHE A 1 358 ? 22.442 2.641 -32.024 1.00 96.69 358 PHE A N 1
ATOM 2800 C CA . PHE A 1 358 ? 22.418 3.904 -31.288 1.00 96.69 358 PHE A CA 1
ATOM 2801 C C . PHE A 1 358 ? 23.814 4.539 -31.137 1.00 96.69 358 PHE A C 1
ATOM 2803 O O . PHE A 1 358 ? 24.121 5.142 -30.099 1.00 96.69 358 PHE A O 1
ATOM 2810 N N . TYR A 1 359 ? 24.666 4.382 -32.155 1.00 96.56 359 TYR A N 1
ATOM 2811 C CA . TYR A 1 359 ? 26.063 4.812 -32.160 1.00 96.56 359 TYR A CA 1
ATOM 2812 C C . TYR A 1 359 ? 26.266 6.162 -32.862 1.00 96.56 359 TYR A C 1
ATOM 2814 O O . TYR A 1 359 ? 26.068 6.308 -34.066 1.00 96.56 359 TYR A O 1
ATOM 2822 N N . CYS A 1 360 ? 26.724 7.176 -32.121 1.00 96.69 360 CYS A N 1
ATOM 2823 C CA . CYS A 1 360 ? 27.020 8.481 -32.709 1.00 96.69 360 CYS A CA 1
ATOM 2824 C C . CYS A 1 360 ? 28.436 8.511 -33.285 1.00 96.69 360 CYS A C 1
ATOM 2826 O O . CYS A 1 360 ? 29.405 8.660 -32.537 1.00 96.69 360 CYS A O 1
ATOM 2828 N N . ARG A 1 361 ? 28.550 8.455 -34.616 1.00 93.19 361 ARG A N 1
ATOM 2829 C CA . ARG A 1 361 ? 29.835 8.482 -35.341 1.00 93.19 361 ARG A CA 1
ATOM 2830 C C . ARG A 1 361 ? 30.711 9.695 -34.981 1.00 93.19 361 ARG A C 1
ATOM 2832 O O . ARG A 1 361 ? 31.903 9.520 -34.754 1.00 93.19 361 ARG A O 1
ATOM 2839 N N . VAL A 1 362 ? 30.118 10.885 -34.812 1.00 93.00 362 VAL A N 1
ATOM 2840 C CA . VAL A 1 362 ? 30.839 12.148 -34.519 1.00 93.00 362 VAL A CA 1
ATOM 2841 C C . VAL A 1 362 ? 31.597 12.127 -33.189 1.00 93.00 362 VAL A C 1
ATOM 2843 O O . VAL A 1 362 ? 32.676 12.701 -33.092 1.00 93.00 362 VAL A O 1
ATOM 2846 N N . CYS A 1 363 ? 31.039 11.510 -32.143 1.00 93.06 363 CYS A N 1
ATOM 2847 C CA . CYS A 1 363 ? 31.677 11.466 -30.818 1.00 93.06 363 CYS A CA 1
ATOM 2848 C C . CYS A 1 363 ? 32.090 10.059 -30.366 1.00 93.06 363 CYS A C 1
ATOM 2850 O O . CYS A 1 363 ? 32.621 9.917 -29.268 1.00 93.06 363 CYS A O 1
ATOM 2852 N N . LYS A 1 364 ? 31.853 9.039 -31.199 1.00 94.31 364 LYS A N 1
ATOM 2853 C CA . LYS A 1 364 ? 32.115 7.616 -30.938 1.00 94.31 364 LYS A CA 1
ATOM 2854 C C . LYS A 1 364 ? 31.420 7.070 -29.676 1.00 94.31 364 LYS A C 1
ATOM 2856 O O . LYS A 1 364 ? 31.960 6.214 -28.984 1.00 94.31 364 LYS A O 1
ATOM 2861 N N . ILE A 1 365 ? 30.209 7.556 -29.367 1.00 91.62 365 ILE A N 1
ATOM 2862 C CA . ILE A 1 365 ? 29.431 7.129 -28.187 1.00 91.62 365 ILE A CA 1
ATOM 2863 C C . ILE A 1 365 ? 28.163 6.368 -28.589 1.00 91.62 365 ILE A C 1
ATOM 2865 O O . ILE A 1 365 ? 27.252 6.934 -29.197 1.00 91.62 365 ILE A O 1
ATOM 2869 N N . THR A 1 366 ? 28.059 5.121 -28.130 1.00 94.31 366 THR A N 1
ATOM 2870 C CA . THR A 1 366 ? 26.832 4.307 -28.133 1.00 94.31 366 THR A CA 1
ATOM 2871 C C . THR A 1 366 ? 25.879 4.734 -27.007 1.00 94.31 366 THR A C 1
ATOM 2873 O O . THR A 1 366 ? 26.322 5.090 -25.909 1.00 94.31 366 THR A O 1
ATOM 2876 N N . LYS A 1 367 ? 24.560 4.705 -27.236 1.00 96.88 367 LYS A N 1
ATOM 2877 C CA . LYS A 1 367 ? 23.526 4.981 -26.214 1.00 96.88 367 LYS A CA 1
ATOM 2878 C C . LYS A 1 367 ? 22.646 3.765 -25.940 1.00 96.88 367 LYS A C 1
ATOM 2880 O O . LYS A 1 367 ? 22.499 2.898 -26.786 1.00 96.88 367 LYS A O 1
ATOM 2885 N N . SER A 1 368 ? 22.039 3.694 -24.750 1.00 88.31 368 SER A N 1
ATOM 2886 C CA . SER A 1 368 ? 21.326 2.475 -24.327 1.00 88.31 368 SER A CA 1
ATOM 2887 C C . SER A 1 368 ? 19.981 2.262 -25.035 1.00 88.31 368 SER A C 1
ATOM 2889 O O . SER A 1 368 ? 19.433 1.161 -25.001 1.00 88.31 368 SER A O 1
ATOM 2891 N N . CYS A 1 369 ? 19.435 3.311 -25.661 1.00 90.81 369 CYS A N 1
ATOM 2892 C CA . CYS A 1 369 ? 18.222 3.253 -26.472 1.00 90.81 369 CYS A CA 1
ATOM 2893 C C . CYS A 1 369 ? 18.098 4.457 -27.426 1.00 90.81 369 CYS A C 1
ATOM 2895 O O . CYS A 1 369 ? 18.618 5.545 -27.153 1.00 90.81 369 CYS A O 1
ATOM 2897 N N . SER A 1 370 ? 17.284 4.308 -28.479 1.00 89.56 370 SER A N 1
ATOM 2898 C CA . SER A 1 370 ? 16.934 5.372 -29.441 1.00 89.56 370 SER A CA 1
ATOM 2899 C C . SER A 1 370 ? 16.494 6.695 -28.786 1.00 89.56 370 SER A C 1
ATOM 2901 O O . SER A 1 370 ? 16.803 7.782 -29.277 1.00 89.56 370 SER A O 1
ATOM 2903 N N . LYS A 1 371 ? 15.807 6.647 -27.633 1.00 89.38 371 LYS A N 1
ATOM 2904 C CA . LYS A 1 371 ? 15.376 7.859 -26.915 1.00 89.38 371 LYS A CA 1
ATOM 2905 C C . LYS A 1 371 ? 16.562 8.664 -26.377 1.00 89.38 371 LYS A C 1
ATOM 2907 O O . LYS A 1 371 ? 16.573 9.885 -26.529 1.00 89.38 371 LYS A O 1
ATOM 2912 N N . GLU A 1 372 ? 17.533 7.999 -25.753 1.00 87.38 372 GLU A N 1
ATOM 2913 C CA . GLU A 1 372 ? 18.763 8.633 -25.265 1.00 87.38 372 GLU A CA 1
ATOM 2914 C C . GLU A 1 372 ? 19.634 9.100 -26.425 1.00 87.38 372 GLU A C 1
ATOM 2916 O O . GLU A 1 372 ? 20.150 10.213 -26.385 1.00 87.38 372 GLU A O 1
ATOM 2921 N N . TYR A 1 373 ? 19.722 8.297 -27.486 1.00 95.88 373 TYR A N 1
ATOM 2922 C CA . TYR A 1 373 ? 20.436 8.630 -28.713 1.00 95.88 373 TYR A CA 1
ATOM 2923 C C . TYR A 1 373 ? 19.917 9.920 -29.359 1.00 95.88 373 TYR A C 1
ATOM 2925 O O . TYR A 1 373 ? 20.658 10.890 -29.508 1.00 95.88 373 TYR A O 1
ATOM 2933 N N . ARG A 1 374 ? 18.607 10.012 -29.613 1.00 92.12 374 ARG A N 1
ATOM 2934 C CA . ARG A 1 374 ? 17.979 11.221 -30.171 1.00 92.12 374 ARG A CA 1
ATOM 2935 C C . ARG A 1 374 ? 18.020 12.416 -29.208 1.00 92.12 374 ARG A C 1
ATOM 2937 O O . ARG A 1 374 ? 17.882 13.548 -29.660 1.00 92.12 374 ARG A O 1
ATOM 2944 N N . CYS A 1 375 ? 18.201 12.207 -27.899 1.00 90.62 375 CYS A N 1
ATOM 2945 C CA . CYS A 1 375 ? 18.470 13.296 -26.949 1.00 90.62 375 CYS A CA 1
ATOM 2946 C C . CYS A 1 375 ? 19.915 13.785 -27.063 1.00 90.62 375 CYS A C 1
ATOM 2948 O O . CYS A 1 375 ? 20.148 14.973 -27.252 1.00 90.62 375 CYS A O 1
ATOM 2950 N N . HIS A 1 376 ? 20.867 12.856 -27.071 1.00 95.56 376 HIS A N 1
ATOM 2951 C CA . HIS A 1 376 ? 22.283 13.115 -27.289 1.00 95.56 376 HIS A CA 1
ATOM 2952 C C . HIS A 1 376 ? 22.551 13.869 -28.606 1.00 95.56 376 HIS A C 1
ATOM 2954 O O . HIS A 1 376 ? 23.256 14.876 -28.580 1.00 95.56 376 HIS A O 1
ATOM 2960 N N . LEU A 1 377 ? 21.938 13.466 -29.724 1.00 94.31 377 LEU A N 1
ATOM 2961 C CA . LEU A 1 377 ? 22.073 14.162 -31.011 1.00 94.31 377 LEU A CA 1
ATOM 2962 C C . LEU A 1 377 ? 21.533 15.607 -30.978 1.00 94.31 377 LEU A C 1
ATOM 2964 O O . LEU A 1 377 ? 22.137 16.503 -31.570 1.00 94.31 377 LEU A O 1
ATOM 2968 N N . ARG A 1 378 ? 20.451 15.873 -30.231 1.00 91.81 378 ARG A N 1
ATOM 2969 C CA . ARG A 1 378 ? 19.955 17.244 -29.996 1.00 91.81 378 ARG A CA 1
ATOM 2970 C C . ARG A 1 378 ? 20.877 18.059 -29.082 1.00 91.81 378 ARG A C 1
ATOM 2972 O O . ARG A 1 378 ? 21.088 19.236 -29.338 1.00 91.81 378 ARG A O 1
ATOM 2979 N N . GLU A 1 379 ? 21.406 17.456 -28.019 1.00 88.38 379 GLU A N 1
ATOM 2980 C CA . GLU A 1 379 ? 22.152 18.155 -26.955 1.00 88.38 379 GLU A CA 1
ATOM 2981 C C . GLU A 1 379 ? 23.653 18.334 -27.233 1.00 88.38 379 GLU A C 1
ATOM 2983 O O . GLU A 1 379 ? 24.282 19.207 -26.637 1.00 88.38 379 GLU A O 1
ATOM 2988 N N . LYS A 1 380 ? 24.248 17.489 -28.085 1.00 92.62 380 LYS A N 1
ATOM 2989 C CA . LYS A 1 380 ? 25.691 17.498 -28.400 1.00 92.62 380 LYS A CA 1
ATOM 2990 C C . LYS A 1 380 ? 26.016 17.882 -29.836 1.00 92.62 380 LYS A C 1
ATOM 2992 O O . LYS A 1 380 ? 27.114 18.367 -30.078 1.00 92.62 380 LYS A O 1
ATOM 2997 N N . HIS A 1 381 ? 25.072 17.693 -30.754 1.00 92.06 381 HIS A N 1
ATOM 2998 C CA . HIS A 1 381 ? 25.259 17.952 -32.185 1.00 92.06 381 HIS A CA 1
ATOM 2999 C C . HIS A 1 381 ? 24.200 18.916 -32.747 1.00 92.06 381 HIS A C 1
ATOM 3001 O O . HIS A 1 381 ? 24.129 19.121 -33.954 1.00 92.06 381 HIS A O 1
ATOM 3007 N N . SER A 1 382 ? 23.369 19.515 -31.879 1.00 88.69 382 SER A N 1
ATOM 3008 C CA . SER A 1 382 ? 22.327 20.501 -32.222 1.00 88.69 382 SER A CA 1
ATOM 3009 C C . SER A 1 382 ? 21.339 20.055 -33.314 1.00 88.69 382 SER A C 1
ATOM 3011 O O . SER A 1 382 ? 20.658 20.886 -33.919 1.00 88.69 382 SER A O 1
ATOM 3013 N N . MET A 1 383 ? 21.233 18.747 -33.580 1.00 90.56 383 MET A N 1
ATOM 3014 C CA . MET A 1 383 ? 20.483 18.234 -34.725 1.00 90.56 383 MET A CA 1
ATOM 3015 C C . MET A 1 383 ? 18.978 18.454 -34.549 1.00 90.56 383 MET A C 1
ATOM 3017 O O . MET A 1 383 ? 18.381 18.014 -33.562 1.00 90.56 383 MET A O 1
ATOM 3021 N N . LYS A 1 384 ? 18.337 19.075 -35.547 1.00 84.50 384 LYS A N 1
ATOM 3022 C CA . LYS A 1 384 ? 16.880 19.288 -35.614 1.00 84.50 384 LYS A CA 1
ATOM 3023 C C . LYS A 1 384 ? 16.138 17.983 -35.944 1.00 84.50 384 LYS A C 1
ATOM 3025 O O . LYS A 1 384 ? 15.538 17.842 -37.004 1.00 84.50 384 LYS A O 1
ATOM 3030 N N . LEU A 1 385 ? 16.199 17.007 -35.040 1.00 84.38 385 LEU A N 1
ATOM 3031 C CA . LEU A 1 385 ? 15.572 15.703 -35.250 1.00 84.38 385 LEU A CA 1
ATOM 3032 C C . LEU A 1 385 ? 14.037 15.786 -35.198 1.00 84.38 385 LEU A C 1
ATOM 3034 O O . LEU A 1 385 ? 13.505 16.362 -34.242 1.00 84.38 385 LEU A O 1
ATOM 3038 N N . PRO A 1 386 ? 13.314 15.138 -36.133 1.00 73.94 386 PRO A N 1
ATOM 3039 C CA . PRO A 1 386 ? 11.861 15.041 -36.058 1.00 73.94 386 PRO A CA 1
ATOM 3040 C C . PRO A 1 386 ? 11.415 14.250 -34.811 1.00 73.94 386 PRO A C 1
ATOM 3042 O O . PRO A 1 386 ? 12.183 13.417 -34.294 1.00 73.94 386 PRO A O 1
ATOM 3045 N N . PRO A 1 387 ? 10.179 14.477 -34.317 1.00 67.56 387 PRO A N 1
ATOM 3046 C CA . PRO A 1 387 ? 9.652 13.790 -33.142 1.00 67.56 387 PRO A CA 1
ATOM 3047 C C . PRO A 1 387 ? 9.780 12.261 -33.255 1.00 67.56 387 PRO A C 1
ATOM 3049 O O . PRO A 1 387 ? 9.503 11.706 -34.319 1.00 67.56 387 PRO A O 1
ATOM 3052 N N . PRO A 1 388 ? 10.214 11.557 -32.193 1.00 63.41 388 PRO A N 1
ATOM 3053 C CA . PRO A 1 388 ? 10.150 10.101 -32.166 1.00 63.41 388 PRO A CA 1
ATOM 3054 C C . PRO A 1 388 ? 8.685 9.645 -32.077 1.00 63.41 388 PRO A C 1
ATOM 3056 O O . PRO A 1 388 ? 7.870 10.328 -31.458 1.00 63.41 388 PRO A O 1
ATOM 3059 N N . TYR A 1 389 ? 8.395 8.465 -32.629 1.00 54.78 389 TYR A N 1
ATOM 3060 C CA . TYR A 1 389 ? 7.059 7.858 -32.716 1.00 54.78 389 TYR A CA 1
ATOM 3061 C C . TYR A 1 389 ? 6.085 8.592 -33.649 1.00 54.78 389 TYR A C 1
ATOM 3063 O O . TYR A 1 389 ? 5.122 9.236 -33.240 1.00 54.78 389 TYR A O 1
ATOM 3071 N N . LYS A 1 390 ? 6.329 8.393 -34.945 1.00 59.59 390 LYS A N 1
ATOM 3072 C CA . LYS A 1 390 ? 5.306 7.783 -35.796 1.00 59.59 390 LYS A CA 1
ATOM 3073 C C . LYS A 1 390 ? 5.411 6.266 -35.597 1.00 59.59 390 LYS A C 1
ATOM 3075 O O . LYS A 1 390 ? 6.506 5.737 -35.781 1.00 59.59 390 LYS A O 1
ATOM 3080 N N . GLY A 1 391 ? 4.345 5.586 -35.179 1.00 60.09 391 GLY A N 1
ATOM 3081 C CA . GLY A 1 391 ? 4.249 4.128 -35.356 1.00 60.09 391 GLY A CA 1
ATOM 3082 C C . GLY A 1 391 ? 4.074 3.760 -36.839 1.00 60.09 391 GLY A C 1
ATOM 3083 O O . GLY A 1 391 ? 3.915 4.662 -37.668 1.00 60.09 391 GLY A O 1
ATOM 3084 N N . PRO A 1 392 ? 4.108 2.467 -37.208 1.00 66.69 392 PRO A N 1
ATOM 3085 C CA . PRO A 1 392 ? 4.055 2.044 -38.610 1.00 66.69 392 PRO A CA 1
ATOM 3086 C C . PRO A 1 392 ? 2.779 2.498 -39.339 1.00 66.69 392 PRO A C 1
ATOM 3088 O O . PRO A 1 392 ? 2.820 2.698 -40.548 1.00 66.69 392 PRO A O 1
ATOM 3091 N N . ASN A 1 393 ? 1.675 2.745 -38.620 1.00 69.56 393 ASN A N 1
ATOM 3092 C CA . ASN A 1 393 ? 0.399 3.182 -39.203 1.00 69.56 393 ASN A CA 1
ATOM 3093 C C . ASN A 1 393 ? 0.151 4.701 -39.088 1.00 69.56 393 ASN A C 1
ATOM 3095 O O . ASN A 1 393 ? -0.942 5.184 -39.388 1.00 69.56 393 ASN A O 1
ATOM 3099 N N . ALA A 1 394 ? 1.133 5.473 -38.611 1.00 74.38 394 ALA A N 1
ATOM 3100 C CA . ALA A 1 394 ? 0.973 6.885 -38.266 1.00 74.38 394 ALA A CA 1
ATOM 3101 C C . ALA A 1 394 ? 0.938 7.810 -39.494 1.00 74.38 394 ALA A C 1
ATOM 3103 O O . ALA A 1 394 ? 1.937 8.445 -39.855 1.00 74.38 394 ALA A O 1
ATOM 3104 N N . ASN A 1 395 ? -0.234 7.919 -40.116 1.00 81.62 395 ASN A N 1
ATOM 3105 C CA . ASN A 1 395 ? -0.448 8.779 -41.273 1.00 81.62 395 ASN A CA 1
ATOM 3106 C C . ASN A 1 395 ? -0.671 10.258 -40.860 1.00 81.62 395 ASN A C 1
ATOM 3108 O O . ASN A 1 395 ? -1.688 10.561 -40.229 1.00 81.62 395 ASN A O 1
ATOM 3112 N N . PRO A 1 396 ? 0.213 11.208 -41.244 1.00 79.88 396 PRO A N 1
ATOM 3113 C CA . PRO A 1 396 ? 0.083 12.620 -40.875 1.00 79.88 396 PRO A CA 1
ATOM 3114 C C . PRO A 1 396 ? -1.100 13.354 -41.514 1.00 79.88 396 PRO A C 1
ATOM 3116 O O . PRO A 1 396 ? -1.480 14.403 -41.000 1.00 79.88 396 PRO A O 1
ATOM 3119 N N . SER A 1 397 ? -1.656 12.857 -42.628 1.00 87.00 397 SER A N 1
ATOM 3120 C CA . SER A 1 397 ? -2.796 13.508 -43.294 1.00 87.00 397 SER A CA 1
ATOM 3121 C C . SER A 1 397 ? -4.128 13.240 -42.587 1.00 87.00 397 SER A C 1
ATOM 3123 O O . SER A 1 397 ? -5.080 14.006 -42.749 1.00 87.00 397 SER A O 1
ATOM 3125 N N . LEU A 1 398 ? -4.200 12.197 -41.753 1.00 89.31 398 LEU A N 1
ATOM 3126 C CA . LEU A 1 398 ? -5.368 11.928 -40.923 1.00 89.31 398 LEU A CA 1
ATOM 3127 C C . LEU A 1 398 ? -5.422 12.923 -39.762 1.00 89.31 398 LEU A C 1
ATOM 3129 O O . LEU A 1 398 ? -4.486 13.018 -38.969 1.00 89.31 398 LEU A O 1
ATOM 3133 N N . LYS A 1 399 ? -6.548 13.622 -39.600 1.00 93.50 399 LYS A N 1
ATOM 3134 C CA . LYS A 1 399 ? -6.814 14.412 -38.388 1.00 93.50 399 LYS A CA 1
ATOM 3135 C C . LYS A 1 399 ? -7.055 13.459 -37.202 1.00 93.50 399 LYS A C 1
ATOM 3137 O O . LYS A 1 399 ? -7.785 12.481 -37.374 1.00 93.50 399 LYS A O 1
ATOM 3142 N N . PRO A 1 400 ? -6.495 13.716 -36.004 1.00 95.44 400 PRO A N 1
ATOM 3143 C CA . PRO A 1 400 ? -6.808 12.920 -34.824 1.00 95.44 400 PRO A CA 1
ATOM 3144 C C . PRO A 1 400 ? -8.296 12.994 -34.477 1.00 95.44 400 PRO A C 1
ATOM 3146 O O . PRO A 1 400 ? -8.861 14.085 -34.400 1.00 95.44 400 PRO A O 1
ATOM 3149 N N . ASP A 1 401 ? -8.907 11.849 -34.182 1.00 96.31 401 ASP A N 1
ATOM 3150 C CA . ASP A 1 401 ? -10.218 11.808 -33.535 1.00 96.31 401 ASP A CA 1
ATOM 3151 C C . ASP A 1 401 ? -10.087 12.399 -32.118 1.00 96.31 401 ASP A C 1
ATOM 3153 O O . ASP A 1 401 ? -9.278 11.943 -31.309 1.00 96.31 401 ASP A O 1
ATOM 3157 N N . LEU A 1 402 ? -10.853 13.449 -31.817 1.00 96.38 402 LEU A N 1
ATOM 3158 C CA . LEU A 1 402 ? -10.778 14.187 -30.549 1.00 96.38 402 LEU A CA 1
ATOM 3159 C C . LEU A 1 402 ? -11.429 13.432 -29.376 1.00 96.38 402 LEU A C 1
ATOM 3161 O O . LEU A 1 402 ? -11.214 13.784 -28.207 1.00 96.38 402 LEU A O 1
ATOM 3165 N N . GLU A 1 403 ? -12.232 12.419 -29.699 1.00 94.06 403 GLU A N 1
ATOM 3166 C CA . GLU A 1 403 ? -13.160 11.720 -28.817 1.00 94.06 403 GLU A CA 1
ATOM 3167 C C . GLU A 1 403 ? -12.947 10.192 -28.793 1.00 94.06 403 GLU A C 1
ATOM 3169 O O . GLU A 1 403 ? -13.642 9.523 -28.027 1.00 94.06 403 GLU A O 1
ATOM 3174 N N . ASP A 1 404 ? -11.952 9.671 -29.532 1.00 93.62 404 ASP A N 1
ATOM 3175 C CA . ASP A 1 404 ? -11.621 8.239 -29.674 1.00 93.62 404 ASP A CA 1
ATOM 3176 C C . ASP A 1 404 ? -11.805 7.457 -28.349 1.00 93.62 404 ASP A C 1
ATOM 3178 O O . ASP A 1 404 ? -11.097 7.729 -27.364 1.00 93.62 404 ASP A O 1
ATOM 3182 N N . PRO A 1 405 ? -12.733 6.475 -28.287 1.00 91.75 405 PRO A N 1
ATOM 3183 C CA . PRO A 1 405 ? -13.077 5.773 -27.044 1.00 91.75 405 PRO A CA 1
ATOM 3184 C C . PRO A 1 405 ? -11.916 4.996 -26.414 1.00 91.75 405 PRO A C 1
ATOM 3186 O O . PRO A 1 405 ? -11.930 4.711 -25.216 1.00 91.75 405 PRO A O 1
ATOM 3189 N N . ASN A 1 406 ? -10.913 4.647 -27.222 1.00 94.31 406 ASN A N 1
ATOM 3190 C CA . ASN A 1 406 ? -9.709 3.931 -26.825 1.00 94.31 406 ASN A CA 1
ATOM 3191 C C . ASN A 1 406 ? -8.547 4.873 -26.470 1.00 94.31 406 ASN A C 1
ATOM 3193 O O . ASN A 1 406 ? -7.496 4.390 -26.040 1.00 94.31 406 ASN A O 1
ATOM 3197 N N . PHE A 1 407 ? -8.726 6.189 -26.621 1.00 97.25 407 PHE A N 1
ATOM 3198 C CA . PHE A 1 407 ? -7.696 7.215 -26.455 1.00 97.25 407 PHE A CA 1
ATOM 3199 C C . PHE A 1 407 ? -6.501 7.011 -27.406 1.00 97.25 407 PHE A C 1
ATOM 3201 O O . PHE A 1 407 ? -5.345 7.209 -27.016 1.00 97.25 407 PHE A O 1
ATOM 3208 N N . TYR A 1 408 ? -6.776 6.567 -28.635 1.00 96.75 408 TYR A N 1
ATOM 3209 C CA . TYR A 1 408 ? -5.788 6.233 -29.659 1.00 96.75 408 TYR A CA 1
ATOM 3210 C C . TYR A 1 408 ? -5.683 7.317 -30.744 1.00 96.75 408 TYR A C 1
ATOM 3212 O O . TYR A 1 408 ? -6.635 7.592 -31.470 1.00 96.75 408 TYR A O 1
ATOM 3220 N N . CYS A 1 409 ? -4.502 7.930 -30.875 1.00 97.12 409 CYS A N 1
ATOM 3221 C CA . CYS A 1 409 ? -4.249 8.967 -31.872 1.00 97.12 409 CYS A CA 1
ATOM 3222 C C . CYS A 1 409 ? -3.721 8.341 -33.166 1.00 97.12 409 CYS A C 1
ATOM 3224 O O . CYS A 1 409 ? -2.545 7.987 -33.262 1.00 97.12 409 CYS A O 1
ATOM 3226 N N . ARG A 1 410 ? -4.588 8.263 -34.178 1.00 95.69 410 ARG A N 1
ATOM 3227 C CA . ARG A 1 410 ? -4.301 7.656 -35.494 1.00 95.69 410 ARG A CA 1
ATOM 3228 C C . ARG A 1 410 ? -3.183 8.378 -36.266 1.00 95.69 410 ARG A C 1
ATOM 3230 O O . ARG A 1 410 ? -2.467 7.759 -37.038 1.00 95.69 410 ARG A O 1
ATOM 3237 N N . THR A 1 411 ? -2.987 9.669 -36.005 1.00 93.88 411 THR A N 1
ATOM 3238 C CA . THR A 1 411 ? -2.015 10.541 -36.696 1.00 93.88 411 THR A CA 1
ATOM 3239 C C . THR A 1 411 ? -0.563 10.337 -36.246 1.00 93.88 411 THR A C 1
ATOM 3241 O O . THR A 1 411 ? 0.364 10.718 -36.958 1.00 93.88 411 THR A O 1
ATOM 3244 N N . CYS A 1 412 ? -0.338 9.764 -35.058 1.00 93.00 412 CYS A N 1
ATOM 3245 C CA . CYS A 1 412 ? 0.998 9.390 -34.566 1.00 93.00 412 CYS A CA 1
ATOM 3246 C C . CYS A 1 412 ? 1.131 7.905 -34.194 1.00 93.00 412 CYS A C 1
ATOM 3248 O O . CYS A 1 412 ? 2.243 7.472 -33.898 1.00 93.00 412 CYS A O 1
ATOM 3250 N N . ASP A 1 413 ? 0.033 7.139 -34.230 1.00 92.31 413 ASP A N 1
ATOM 3251 C CA . ASP A 1 413 ? -0.040 5.744 -33.777 1.00 92.31 413 ASP A CA 1
ATOM 3252 C C . ASP A 1 413 ? 0.400 5.623 -32.298 1.00 92.31 413 ASP A C 1
ATOM 3254 O O . ASP A 1 413 ? 1.367 4.953 -31.941 1.00 92.31 413 ASP A O 1
ATOM 3258 N N . THR A 1 414 ? -0.284 6.361 -31.402 1.00 91.56 414 THR A N 1
ATOM 3259 C CA . THR A 1 414 ? -0.074 6.240 -29.941 1.00 91.56 414 THR A CA 1
ATOM 3260 C C . THR A 1 414 ? -1.381 6.130 -29.153 1.00 91.56 414 THR A C 1
ATOM 3262 O O . THR A 1 414 ? -2.302 6.934 -29.311 1.00 91.56 414 THR A O 1
ATOM 3265 N N . LYS A 1 415 ? -1.454 5.144 -28.247 1.00 94.56 415 LYS A N 1
ATOM 3266 C CA . LYS A 1 415 ? -2.577 4.937 -27.317 1.00 94.56 415 LYS A CA 1
ATOM 3267 C C . LYS A 1 415 ? -2.255 5.528 -25.943 1.00 94.56 415 LYS A C 1
ATOM 3269 O O . LYS A 1 415 ? -1.209 5.247 -25.362 1.00 94.56 415 LYS A O 1
ATOM 3274 N N . GLN A 1 416 ? -3.145 6.361 -25.410 1.00 96.56 416 GLN A N 1
ATOM 3275 C CA . GLN A 1 416 ? -2.912 7.132 -24.186 1.00 96.56 416 GLN A CA 1
ATOM 3276 C C . GLN A 1 416 ? -3.695 6.553 -23.000 1.00 96.56 416 GLN A C 1
ATOM 3278 O O . GLN A 1 416 ? -4.888 6.304 -23.087 1.00 96.56 416 GLN A O 1
ATOM 3283 N N . ILE A 1 417 ? -3.057 6.413 -21.833 1.00 89.06 417 ILE A N 1
ATOM 3284 C CA . ILE A 1 417 ? -3.640 5.736 -20.648 1.00 89.06 417 ILE A CA 1
ATOM 3285 C C . ILE A 1 417 ? -4.922 6.372 -20.064 1.00 89.06 417 ILE A C 1
ATOM 3287 O O . ILE A 1 417 ? -5.495 5.846 -19.114 1.00 89.06 417 ILE A O 1
ATOM 3291 N N . SER A 1 418 ? -5.336 7.548 -20.544 1.00 93.50 418 SER A N 1
ATOM 3292 C CA . SER A 1 418 ? -6.595 8.201 -20.164 1.00 93.50 418 SER A CA 1
ATOM 3293 C C . SER A 1 418 ? -6.926 9.358 -21.105 1.00 93.50 418 SER A C 1
ATOM 3295 O O . SER A 1 418 ? -6.022 10.044 -21.587 1.00 93.50 418 SER A O 1
ATOM 3297 N N . ARG A 1 419 ? -8.217 9.686 -21.230 1.00 94.25 419 ARG A N 1
ATOM 3298 C CA . ARG A 1 419 ? -8.739 10.889 -21.906 1.00 94.25 419 ARG A CA 1
ATOM 3299 C C . ARG A 1 419 ? -8.022 12.199 -21.530 1.00 94.25 419 ARG A C 1
ATOM 3301 O O . ARG A 1 419 ? -7.860 13.084 -22.367 1.00 94.25 419 ARG A O 1
ATOM 3308 N N . ALA A 1 420 ? -7.571 12.329 -20.279 1.00 91.81 420 ALA A N 1
ATOM 3309 C CA . ALA A 1 420 ? -6.846 13.511 -19.807 1.00 91.81 420 ALA A CA 1
ATOM 3310 C C . ALA A 1 420 ? -5.424 13.603 -20.388 1.00 91.81 420 ALA A C 1
ATOM 3312 O O . ALA A 1 420 ? -4.987 14.688 -20.783 1.00 91.81 420 ALA A O 1
ATOM 3313 N N . ARG A 1 421 ? -4.718 12.468 -20.502 1.00 93.25 421 ARG A N 1
ATOM 3314 C CA . ARG A 1 421 ? -3.450 12.413 -21.243 1.00 93.25 421 ARG A CA 1
ATOM 3315 C C . ARG A 1 421 ? -3.669 12.522 -22.745 1.00 93.25 421 ARG A C 1
ATOM 3317 O O . ARG A 1 421 ? -2.920 13.254 -23.373 1.00 93.25 421 ARG A O 1
ATOM 3324 N N . TYR A 1 422 ? -4.735 11.933 -23.282 1.00 97.00 422 TYR A N 1
ATOM 3325 C CA . TYR A 1 422 ? -5.100 12.032 -24.695 1.00 97.00 422 TYR A CA 1
ATOM 3326 C C . TYR A 1 422 ? -5.227 13.481 -25.178 1.00 97.00 422 TYR A C 1
ATOM 3328 O O . TYR A 1 422 ? -4.454 13.921 -26.021 1.00 97.00 422 TYR A O 1
ATOM 3336 N N . ARG A 1 423 ? -6.095 14.288 -24.555 1.00 94.62 423 ARG A N 1
ATOM 3337 C CA . ARG A 1 423 ? -6.276 15.702 -24.946 1.00 94.62 423 ARG A CA 1
ATOM 3338 C C . ARG A 1 423 ? -5.065 16.589 -24.625 1.00 94.62 423 ARG A C 1
ATOM 3340 O O . ARG A 1 423 ? -4.953 17.689 -25.154 1.00 94.62 423 ARG A O 1
ATOM 3347 N N . THR A 1 424 ? -4.154 16.134 -23.764 1.00 93.81 424 THR A N 1
ATOM 3348 C CA . THR A 1 424 ? -2.862 16.805 -23.534 1.00 93.81 424 THR A CA 1
ATOM 3349 C C . THR A 1 424 ? -1.867 16.467 -24.642 1.00 93.81 424 THR A C 1
ATOM 3351 O O . THR A 1 424 ? -1.231 17.371 -25.168 1.00 93.81 424 THR A O 1
ATOM 3354 N N . HIS A 1 425 ? -1.809 15.199 -25.053 1.00 96.25 425 HIS A N 1
ATOM 3355 C CA . HIS A 1 425 ? -1.051 14.721 -26.205 1.00 96.25 425 HIS A CA 1
ATOM 3356 C C . HIS A 1 425 ? -1.503 15.409 -27.508 1.00 96.25 425 HIS A C 1
ATOM 3358 O O . HIS A 1 425 ? -0.654 15.905 -28.242 1.00 96.25 425 HIS A O 1
ATOM 3364 N N . LEU A 1 426 ? -2.813 15.538 -27.759 1.00 95.75 426 LEU A N 1
ATOM 3365 C CA . LEU A 1 426 ? -3.336 16.239 -28.942 1.00 95.75 426 LEU A CA 1
ATOM 3366 C C . LEU A 1 426 ? -2.917 17.721 -28.988 1.00 95.75 426 LEU A C 1
ATOM 3368 O O . LEU A 1 426 ? -2.510 18.206 -30.043 1.00 95.75 426 LEU A O 1
ATOM 3372 N N . ARG A 1 427 ? -2.906 18.416 -27.840 1.00 94.50 427 ARG A N 1
ATOM 3373 C CA . ARG A 1 427 ? -2.338 19.773 -27.733 1.00 94.50 427 ARG A CA 1
ATOM 3374 C C . ARG A 1 427 ? -0.826 19.796 -27.986 1.00 94.50 427 ARG A C 1
ATOM 3376 O O . ARG A 1 427 ? -0.357 20.620 -28.759 1.00 94.50 427 ARG A O 1
ATOM 3383 N N . SER A 1 428 ? -0.050 18.905 -27.363 1.00 92.25 428 SER A N 1
ATOM 3384 C CA . SER A 1 428 ? 1.420 18.978 -27.415 1.00 92.25 428 SER A CA 1
ATOM 3385 C C . SER A 1 428 ? 2.050 18.439 -28.703 1.00 92.25 428 SER A C 1
ATOM 3387 O O . SER A 1 428 ? 3.098 18.928 -29.106 1.00 92.25 428 SER A O 1
ATOM 3389 N N . ALA A 1 429 ? 1.460 17.409 -29.315 1.00 92.56 429 ALA A N 1
ATOM 3390 C CA . ALA A 1 429 ? 2.017 16.717 -30.481 1.00 92.56 429 ALA A CA 1
ATOM 3391 C C . ALA A 1 429 ? 1.376 17.158 -31.806 1.00 92.56 429 ALA A C 1
ATOM 3393 O O . ALA A 1 429 ? 2.055 17.171 -32.828 1.00 92.56 429 ALA A O 1
ATOM 3394 N N . HIS A 1 430 ? 0.097 17.548 -31.783 1.00 93.50 430 HIS A N 1
ATOM 3395 C CA . HIS A 1 430 ? -0.669 17.906 -32.984 1.00 93.50 430 HIS A CA 1
ATOM 3396 C C . HIS A 1 430 ? -1.127 19.374 -33.004 1.00 93.50 430 HIS A C 1
ATOM 3398 O O . HIS A 1 430 ? -1.802 19.774 -33.946 1.00 93.50 430 HIS A O 1
ATOM 3404 N N . LYS A 1 431 ? -0.762 20.178 -31.988 1.00 93.19 431 LYS A N 1
ATOM 3405 C CA . LYS A 1 431 ? -1.164 21.592 -31.826 1.00 93.19 431 LYS A CA 1
ATOM 3406 C C . LYS A 1 431 ? -2.679 21.832 -31.938 1.00 93.19 431 LYS A C 1
ATOM 3408 O O . LYS A 1 431 ? -3.108 22.906 -32.338 1.00 93.19 431 LYS A O 1
ATOM 3413 N N . ILE A 1 432 ? -3.501 20.842 -31.587 1.00 95.19 432 ILE A N 1
ATOM 3414 C CA . ILE A 1 432 ? -4.958 21.003 -31.625 1.00 95.19 432 ILE A CA 1
ATOM 3415 C C . ILE A 1 432 ? -5.383 21.751 -30.368 1.00 95.19 432 ILE A C 1
ATOM 3417 O O . ILE A 1 432 ? -5.283 21.195 -29.269 1.00 95.19 432 ILE A O 1
ATOM 3421 N N . ASP A 1 433 ? -5.893 22.971 -30.536 1.00 90.75 433 ASP A N 1
ATOM 3422 C CA . ASP A 1 433 ? -6.409 23.824 -29.460 1.00 90.75 433 ASP A CA 1
ATOM 3423 C C . ASP A 1 433 ? -7.731 23.300 -28.891 1.00 90.75 433 ASP A C 1
ATOM 3425 O O . ASP A 1 433 ? -8.821 23.847 -29.039 1.00 90.75 433 ASP A O 1
ATOM 3429 N N . LEU A 1 434 ? -7.616 22.181 -28.182 1.00 90.06 434 LEU A N 1
ATOM 3430 C CA . LEU A 1 434 ? -8.685 21.644 -27.368 1.00 90.06 434 LEU A CA 1
ATOM 3431 C C . LEU A 1 434 ? -8.876 22.549 -26.151 1.00 90.06 434 LEU A C 1
ATOM 3433 O O . LEU A 1 434 ? -7.901 22.743 -25.408 1.00 90.06 434 LEU A O 1
ATOM 3437 N N . PRO A 1 435 ? -10.110 23.008 -25.857 1.00 82.12 435 PRO A N 1
ATOM 3438 C CA . PRO A 1 435 ? -10.368 23.814 -24.675 1.00 82.12 435 PRO A CA 1
ATOM 3439 C C . PRO A 1 435 ? -9.850 23.100 -23.415 1.00 82.12 435 PRO A C 1
ATOM 3441 O O . PRO A 1 435 ? -9.841 21.854 -23.362 1.00 82.12 435 PRO A O 1
ATOM 3444 N N . PRO A 1 436 ? -9.373 23.850 -22.403 1.00 64.38 436 PRO A N 1
ATOM 3445 C CA . PRO A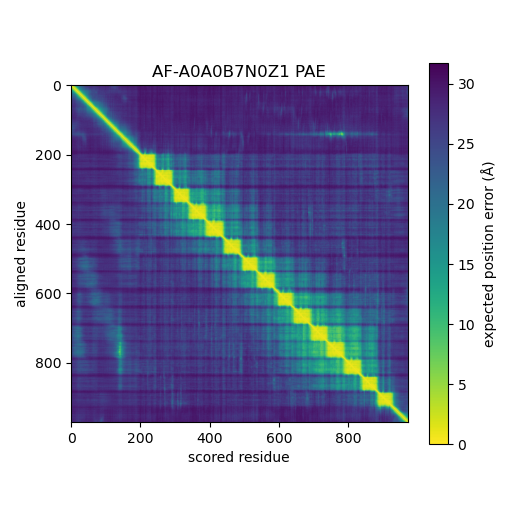 1 436 ? -8.838 23.264 -21.186 1.00 64.38 436 PRO A CA 1
ATOM 3446 C C . PRO A 1 436 ? -9.801 22.224 -20.619 1.00 64.38 436 PRO A C 1
ATOM 3448 O O . PRO A 1 436 ? -10.995 22.486 -20.464 1.00 64.38 436 PRO A O 1
ATOM 3451 N N . ILE A 1 437 ? -9.282 21.044 -20.256 1.00 56.41 437 ILE A N 1
ATOM 3452 C CA . ILE A 1 437 ? -10.034 20.192 -19.336 1.00 56.41 437 ILE A CA 1
ATOM 3453 C C . ILE A 1 437 ? -9.966 20.925 -18.005 1.00 56.41 437 ILE A C 1
ATOM 3455 O O . ILE A 1 437 ? -9.029 20.727 -17.234 1.00 56.41 437 ILE A O 1
ATOM 3459 N N . ILE A 1 438 ? -10.941 21.798 -17.753 1.00 41.72 438 ILE A N 1
ATOM 3460 C CA . ILE A 1 438 ? -11.135 22.369 -16.432 1.00 41.72 438 ILE A CA 1
ATOM 3461 C C . ILE A 1 438 ? -11.398 21.166 -15.530 1.00 41.72 438 ILE A C 1
ATOM 3463 O O . ILE A 1 438 ? -12.464 20.548 -15.594 1.00 41.72 438 ILE A O 1
ATOM 3467 N N . THR A 1 439 ? -10.412 20.795 -14.715 1.00 42.50 439 THR A N 1
ATOM 3468 C CA . THR A 1 439 ? -10.554 19.786 -13.664 1.00 42.50 439 THR A CA 1
ATOM 3469 C C . THR A 1 439 ? -11.409 20.400 -12.564 1.00 42.50 439 THR A C 1
ATOM 3471 O O . THR A 1 439 ? -10.899 20.801 -11.520 1.00 42.50 439 THR A O 1
ATOM 3474 N N . LYS A 1 440 ? -12.704 20.574 -12.866 1.00 45.22 440 LYS A N 1
ATOM 3475 C CA . LYS A 1 440 ? -13.635 21.401 -12.106 1.00 45.22 440 LYS A CA 1
ATOM 3476 C C . LYS A 1 440 ? -13.644 20.952 -10.646 1.00 45.22 440 LYS A C 1
ATOM 3478 O O . LYS A 1 440 ? -14.238 19.932 -10.295 1.00 45.22 440 LYS A O 1
ATOM 3483 N N . THR A 1 441 ? -13.085 21.803 -9.787 1.00 47.91 441 THR A N 1
ATOM 3484 C CA . THR A 1 441 ? -13.799 22.263 -8.594 1.00 47.91 441 THR A CA 1
ATOM 3485 C C . THR A 1 441 ? -15.263 22.416 -8.986 1.00 47.91 441 THR A C 1
ATOM 3487 O O . THR A 1 441 ? -15.610 23.287 -9.777 1.00 47.91 441 THR A O 1
ATOM 3490 N N . VAL A 1 442 ? -16.088 21.461 -8.556 1.00 46.69 442 VAL A N 1
ATOM 3491 C CA . VAL A 1 442 ? -17.393 21.201 -9.171 1.00 46.69 442 VAL A CA 1
ATOM 3492 C C . VAL A 1 442 ? -18.291 22.425 -9.015 1.00 46.69 442 VAL A C 1
ATOM 3494 O O . VAL A 1 442 ? -18.841 22.668 -7.948 1.00 46.69 442 VAL A O 1
ATOM 3497 N N . HIS A 1 443 ? -18.433 23.212 -10.077 1.00 51.16 443 HIS A N 1
ATOM 3498 C CA . HIS A 1 443 ? -19.555 24.130 -10.207 1.00 51.16 443 HIS A CA 1
ATOM 3499 C C . HIS A 1 443 ? -20.807 23.318 -10.533 1.00 51.16 443 HIS A C 1
ATOM 3501 O O . HIS A 1 443 ? -20.710 22.237 -11.129 1.00 51.16 443 HIS A O 1
ATOM 3507 N N . ASN A 1 444 ? -21.963 23.818 -10.092 1.00 55.53 444 ASN A N 1
ATOM 3508 C CA . ASN A 1 444 ? -23.251 23.204 -10.391 1.00 55.53 444 ASN A CA 1
ATOM 3509 C C . ASN A 1 444 ? -23.366 22.955 -11.899 1.00 55.53 444 ASN A C 1
ATOM 3511 O O . ASN A 1 444 ? -23.046 23.832 -12.698 1.00 55.53 444 ASN A O 1
ATOM 3515 N N . LYS A 1 445 ? -23.794 21.747 -12.275 1.00 60.34 445 LYS A N 1
ATOM 3516 C CA . LYS A 1 445 ? -24.213 21.470 -13.654 1.00 60.34 445 LYS A CA 1
ATOM 3517 C C . LYS A 1 445 ? -25.604 22.048 -13.892 1.00 60.34 445 LYS A C 1
ATOM 3519 O O . LYS A 1 445 ? -25.826 22.646 -14.931 1.00 60.34 445 LYS A O 1
ATOM 3524 N N . ASN A 1 446 ? -26.462 21.929 -12.879 1.00 71.62 446 ASN A N 1
ATOM 3525 C CA . ASN A 1 446 ? -27.789 22.521 -12.828 1.00 71.62 446 ASN A CA 1
ATOM 3526 C C . ASN A 1 446 ? -27.802 23.425 -11.579 1.00 71.62 446 ASN A C 1
ATOM 3528 O O . ASN A 1 446 ? -27.817 22.880 -10.469 1.00 71.62 446 ASN A O 1
ATOM 3532 N N . PRO A 1 447 ? -27.668 24.761 -11.704 1.00 72.38 447 PRO A N 1
ATOM 3533 C CA . PRO A 1 447 ? -27.592 25.650 -10.544 1.00 72.38 447 PRO A CA 1
ATOM 3534 C C . PRO A 1 447 ? -28.902 25.720 -9.756 1.00 72.38 447 PRO A C 1
ATOM 3536 O O . PRO A 1 447 ? -28.859 25.811 -8.531 1.00 72.38 447 PRO A O 1
ATOM 3539 N N . ASP A 1 448 ? -30.023 25.583 -10.457 1.00 80.06 448 ASP A N 1
ATOM 3540 C CA . ASP A 1 448 ? -31.385 25.834 -9.973 1.00 80.06 448 ASP A CA 1
ATOM 3541 C C . ASP A 1 448 ? -32.008 24.596 -9.304 1.00 80.06 448 ASP A C 1
ATOM 3543 O O . ASP A 1 448 ? -32.937 24.693 -8.505 1.00 80.06 448 ASP A O 1
ATOM 3547 N N . ILE A 1 449 ? -31.455 23.408 -9.575 1.00 82.75 449 ILE A N 1
ATOM 3548 C CA . ILE A 1 449 ? -31.854 22.162 -8.915 1.00 82.75 449 ILE A CA 1
ATOM 3549 C C . ILE A 1 449 ? -31.065 22.027 -7.613 1.00 82.75 449 ILE A C 1
ATOM 3551 O O . ILE A 1 449 ? -29.865 21.745 -7.632 1.00 82.75 449 ILE A O 1
ATOM 3555 N N . LEU A 1 450 ? -31.733 22.160 -6.467 1.00 87.62 450 LEU A N 1
ATOM 3556 C CA . LEU A 1 450 ? -31.125 21.910 -5.158 1.00 87.62 450 LEU A CA 1
ATOM 3557 C C . LEU A 1 450 ? -30.845 20.405 -4.932 1.00 87.62 450 LEU A C 1
ATOM 3559 O O . LEU A 1 450 ? -31.655 19.563 -5.328 1.00 87.62 450 LEU A O 1
ATOM 3563 N N . PRO A 1 451 ? -29.731 20.028 -4.270 1.00 91.38 451 PRO A N 1
ATOM 3564 C CA . PRO A 1 451 ? -29.486 18.639 -3.887 1.00 91.38 451 PRO A CA 1
ATOM 3565 C C . PRO A 1 451 ? -30.512 18.143 -2.860 1.00 91.38 451 PRO A C 1
ATOM 3567 O O . PRO A 1 451 ? -30.560 18.652 -1.738 1.00 91.38 451 PRO A O 1
ATOM 3570 N N . ASP A 1 452 ? -31.270 17.094 -3.192 1.00 91.75 452 ASP A N 1
ATOM 3571 C CA . ASP A 1 452 ? -32.057 16.354 -2.199 1.00 91.75 452 ASP A CA 1
ATOM 3572 C C . ASP A 1 452 ? -31.111 15.785 -1.130 1.00 91.75 452 ASP A C 1
ATOM 3574 O O . ASP A 1 452 ? -30.186 15.032 -1.427 1.00 91.75 452 ASP A O 1
ATOM 3578 N N . LEU A 1 453 ? -31.329 16.160 0.130 1.00 88.69 453 LEU A N 1
ATOM 3579 C CA . LEU A 1 453 ? -30.472 15.825 1.269 1.00 88.69 453 LEU A CA 1
ATOM 3580 C C . LEU A 1 453 ? -30.684 14.412 1.821 1.00 88.69 453 LEU A C 1
ATOM 3582 O O . LEU A 1 453 ? -29.889 13.961 2.664 1.00 88.69 453 LEU A O 1
ATOM 3586 N N . TYR A 1 454 ? -31.749 13.749 1.379 1.00 85.19 454 TYR A N 1
ATOM 3587 C CA . TYR A 1 454 ? -32.186 12.429 1.813 1.00 85.19 454 TYR A CA 1
ATOM 3588 C C . TYR A 1 454 ? -32.253 11.413 0.666 1.00 85.19 454 TYR A C 1
ATOM 3590 O O . TYR A 1 454 ? -32.573 10.260 0.950 1.00 85.19 454 TYR A O 1
ATOM 3598 N N . ASP A 1 455 ? -31.850 11.799 -0.558 1.00 85.94 455 ASP A N 1
ATOM 3599 C CA . ASP A 1 455 ? -31.733 10.922 -1.733 1.00 85.94 455 ASP A CA 1
ATOM 3600 C C . ASP A 1 455 ? -31.132 9.557 -1.326 1.00 85.94 455 ASP A C 1
ATOM 3602 O O . ASP A 1 455 ? -29.967 9.491 -0.895 1.00 85.94 455 ASP A O 1
ATOM 3606 N N . PRO A 1 456 ? -31.908 8.458 -1.414 1.00 84.19 456 PRO A N 1
ATOM 3607 C CA . PRO A 1 456 ? -31.522 7.169 -0.840 1.00 84.19 456 PRO A CA 1
ATOM 3608 C C . PRO A 1 456 ? -30.364 6.510 -1.601 1.00 84.19 456 PRO A C 1
ATOM 3610 O O . PRO A 1 456 ? -29.693 5.625 -1.068 1.00 84.19 456 PRO A O 1
ATOM 3613 N N . ASN A 1 457 ? -30.091 6.977 -2.824 1.00 89.94 457 ASN A N 1
ATOM 3614 C CA . ASN A 1 457 ? -28.985 6.547 -3.670 1.00 89.94 457 ASN A CA 1
ATOM 3615 C C . ASN A 1 457 ? -27.717 7.397 -3.472 1.00 89.94 457 ASN A C 1
ATOM 3617 O O . ASN A 1 457 ? -26.684 7.103 -4.081 1.00 89.94 457 ASN A O 1
ATOM 3621 N N . PHE A 1 458 ? -27.772 8.424 -2.616 1.00 95.81 458 PHE A N 1
ATOM 3622 C CA . PHE A 1 458 ? -26.704 9.390 -2.360 1.00 95.81 458 PHE A CA 1
ATOM 3623 C C . PHE A 1 458 ? -26.237 10.114 -3.636 1.00 95.81 458 PHE A C 1
ATOM 3625 O O . PHE A 1 458 ? -25.033 10.340 -3.830 1.00 95.81 458 PHE A O 1
ATOM 3632 N N . TRP A 1 459 ? -27.174 10.431 -4.532 1.00 96.00 459 TRP A N 1
ATOM 3633 C CA . TRP A 1 459 ? -26.923 11.006 -5.851 1.00 96.00 459 TRP A CA 1
ATOM 3634 C C . TRP A 1 459 ? -27.270 12.496 -5.918 1.00 96.00 459 TRP A C 1
ATOM 3636 O O . TRP A 1 459 ? -28.421 12.905 -5.824 1.00 96.00 459 TRP A O 1
ATOM 3646 N N . CYS A 1 460 ? -26.248 13.333 -6.110 1.00 96.56 460 CYS A N 1
ATOM 3647 C CA . CYS A 1 460 ? -26.434 14.779 -6.144 1.00 96.56 460 CYS A CA 1
ATOM 3648 C C . CYS A 1 460 ? -26.920 15.217 -7.527 1.00 96.56 460 CYS A C 1
ATOM 3650 O O . CYS A 1 460 ? -26.101 15.381 -8.435 1.00 96.56 460 CYS A O 1
ATOM 3652 N N . ARG A 1 461 ? -28.230 15.434 -7.688 1.00 93.25 461 ARG A N 1
ATOM 3653 C CA . ARG A 1 461 ? -28.846 15.836 -8.969 1.00 93.25 461 ARG A CA 1
ATOM 3654 C C . ARG A 1 461 ? -28.213 17.107 -9.567 1.00 93.25 461 ARG A C 1
ATOM 3656 O O . ARG A 1 461 ? -27.966 17.151 -10.765 1.00 93.25 461 ARG A O 1
ATOM 3663 N N . SER A 1 462 ? -27.815 18.074 -8.738 1.00 91.50 462 SER A N 1
ATOM 3664 C CA . SER A 1 462 ? -27.228 19.371 -9.140 1.00 91.50 462 SER A CA 1
ATOM 3665 C C . SER A 1 462 ? -25.864 19.285 -9.841 1.00 91.50 462 SER A C 1
ATOM 3667 O O . SER A 1 462 ? -25.454 20.209 -10.546 1.00 91.50 462 SER A O 1
ATOM 3669 N N . CYS A 1 463 ? -25.120 18.189 -9.656 1.00 92.62 463 CYS A N 1
ATOM 3670 C CA . CYS A 1 463 ? -23.837 17.955 -10.340 1.00 92.62 463 CYS A CA 1
ATOM 3671 C C . CYS A 1 463 ? -23.661 16.536 -10.910 1.00 92.62 463 CYS A C 1
ATOM 3673 O O . CYS A 1 463 ? -22.622 16.233 -11.503 1.00 92.62 463 CYS A O 1
ATOM 3675 N N . LEU A 1 464 ? -24.687 15.693 -10.771 1.00 92.75 464 LEU A N 1
ATOM 3676 C CA . LEU A 1 464 ? -24.774 14.293 -11.193 1.00 92.75 464 LEU A CA 1
ATOM 3677 C C . LEU A 1 464 ? -23.762 13.351 -10.505 1.00 92.75 464 LEU A C 1
ATOM 3679 O O . LEU A 1 464 ? -23.398 12.310 -11.051 1.00 92.75 464 LEU A O 1
ATOM 3683 N N . ILE A 1 465 ? -23.307 13.684 -9.291 1.00 89.31 465 ILE A N 1
ATOM 3684 C CA . ILE A 1 465 ? -22.287 12.912 -8.560 1.00 89.31 465 ILE A CA 1
ATOM 3685 C C . ILE A 1 465 ? -22.930 12.000 -7.509 1.00 89.31 465 ILE A C 1
ATOM 3687 O O . ILE A 1 465 ? -23.460 12.472 -6.504 1.00 89.31 465 ILE A O 1
ATOM 3691 N N . ARG A 1 466 ? -22.794 10.677 -7.680 1.00 91.69 466 ARG A N 1
ATOM 3692 C CA . ARG A 1 466 ? -23.152 9.687 -6.647 1.00 91.69 466 ARG A CA 1
ATOM 3693 C C . ARG A 1 466 ? -22.036 9.529 -5.610 1.00 91.69 466 ARG A C 1
ATOM 3695 O O . ARG A 1 466 ? -20.851 9.541 -5.955 1.00 91.69 466 ARG A O 1
ATOM 3702 N N . LYS A 1 467 ? -22.396 9.378 -4.334 1.00 95.06 467 LYS A N 1
ATOM 3703 C CA . LYS A 1 467 ? -21.484 9.041 -3.226 1.00 95.06 467 LYS A CA 1
ATOM 3704 C C . LYS A 1 467 ? -21.788 7.647 -2.669 1.00 95.06 467 LYS A C 1
ATOM 3706 O O . LYS A 1 467 ? -22.806 7.044 -2.965 1.00 95.06 467 LYS A O 1
ATOM 3711 N N . ASP A 1 468 ? -20.863 7.111 -1.882 1.00 81.56 468 ASP A N 1
ATOM 3712 C CA . ASP A 1 468 ? -20.924 5.751 -1.321 1.00 81.56 468 ASP A CA 1
ATOM 3713 C C . ASP A 1 468 ? -21.698 5.653 0.007 1.00 81.56 468 ASP A C 1
ATOM 3715 O O . ASP A 1 468 ? -22.001 4.557 0.478 1.00 81.56 468 ASP A O 1
ATOM 3719 N N . THR A 1 469 ? -21.952 6.795 0.649 1.00 84.19 469 THR A N 1
ATOM 3720 C CA . THR A 1 469 ? -22.491 6.907 2.005 1.00 84.19 469 THR A CA 1
ATOM 3721 C C . THR A 1 469 ? -23.174 8.259 2.207 1.00 84.19 469 THR A C 1
ATOM 3723 O O . THR A 1 469 ? -22.639 9.295 1.803 1.00 84.19 469 THR A O 1
ATOM 3726 N N . LEU A 1 470 ? -24.280 8.278 2.961 1.00 90.81 470 LEU A N 1
ATOM 3727 C CA . LEU A 1 470 ? -24.975 9.503 3.389 1.00 90.81 470 LEU A CA 1
ATOM 3728 C C . LEU A 1 470 ? -24.036 10.533 4.053 1.00 90.81 470 LEU A C 1
ATOM 3730 O O . LEU A 1 470 ? -24.215 11.740 3.906 1.00 90.81 470 LEU A O 1
ATOM 3734 N N . ALA A 1 471 ? -22.999 10.070 4.759 1.00 81.19 471 ALA A N 1
ATOM 3735 C CA . ALA A 1 471 ? -22.001 10.935 5.387 1.00 81.19 471 ALA A CA 1
ATOM 3736 C C . ALA A 1 471 ? -21.113 11.661 4.359 1.00 81.19 471 ALA A C 1
ATOM 3738 O O . ALA A 1 471 ? -20.925 12.874 4.465 1.00 81.19 471 ALA A O 1
ATOM 3739 N N . ARG A 1 472 ? -20.599 10.956 3.337 1.00 83.81 472 ARG A N 1
ATOM 3740 C CA . ARG A 1 472 ? -19.845 11.579 2.232 1.00 83.81 472 ARG A CA 1
ATOM 3741 C C . ARG A 1 472 ? -20.751 12.414 1.327 1.00 83.81 472 ARG A C 1
ATOM 3743 O O . ARG A 1 472 ? -20.302 13.439 0.822 1.00 83.81 472 ARG A O 1
ATOM 3750 N N . TYR A 1 473 ? -22.021 12.042 1.199 1.00 94.94 473 TYR A N 1
ATOM 3751 C CA . TYR A 1 473 ? -23.045 12.799 0.484 1.00 94.94 473 TYR A CA 1
ATOM 3752 C C . TYR A 1 473 ? -23.356 14.152 1.142 1.00 94.94 473 TYR A C 1
ATOM 3754 O O . TYR A 1 473 ? -23.128 15.203 0.545 1.00 94.94 473 TYR A O 1
ATOM 3762 N N . ARG A 1 474 ? -23.723 14.159 2.429 1.00 91.44 474 ARG A N 1
ATOM 3763 C CA . ARG A 1 474 ? -23.929 15.391 3.216 1.00 91.44 474 ARG A CA 1
ATOM 3764 C C . ARG A 1 474 ? -22.623 16.136 3.519 1.00 91.44 474 ARG A C 1
ATOM 3766 O O . ARG A 1 474 ? -22.658 17.253 4.029 1.00 91.44 474 ARG A O 1
ATOM 3773 N N . HIS A 1 475 ? -21.449 15.560 3.258 1.00 88.38 475 HIS A N 1
ATOM 3774 C CA . HIS A 1 475 ? -20.199 16.325 3.220 1.00 88.38 475 HIS A CA 1
ATOM 3775 C C . HIS A 1 475 ? -20.040 17.053 1.880 1.00 88.38 475 HIS A C 1
ATOM 3777 O O . HIS A 1 475 ? -19.783 18.252 1.879 1.00 88.38 475 HIS A O 1
ATOM 3783 N N . HIS A 1 476 ? -20.271 16.354 0.768 1.00 94.69 476 HIS A N 1
ATOM 3784 C CA . HIS A 1 476 ? -20.253 16.897 -0.589 1.00 94.69 476 HIS A CA 1
ATOM 3785 C C . HIS A 1 476 ? -21.251 18.051 -0.782 1.00 94.69 476 HIS A C 1
ATOM 3787 O O . HIS A 1 476 ? -20.854 19.099 -1.285 1.00 94.69 476 HIS A O 1
ATOM 3793 N N . CYS A 1 477 ? -22.491 17.918 -0.302 1.00 93.00 477 CYS A N 1
ATOM 3794 C CA . CYS A 1 477 ? -23.491 18.989 -0.391 1.00 93.00 477 CYS A CA 1
ATOM 3795 C C . CYS A 1 477 ? -23.096 20.241 0.419 1.00 93.00 477 CYS A C 1
ATOM 3797 O O . CYS A 1 477 ? -23.330 21.362 -0.023 1.00 93.00 477 CYS A O 1
ATOM 3799 N N . ARG A 1 478 ? -22.386 20.067 1.545 1.00 91.56 478 ARG A N 1
ATOM 3800 C CA . ARG A 1 478 ? -21.796 21.176 2.320 1.00 91.56 478 ARG A CA 1
ATOM 3801 C C . ARG A 1 478 ? -20.608 21.844 1.626 1.00 91.56 478 ARG A C 1
ATOM 3803 O O . ARG A 1 478 ? -20.477 23.060 1.684 1.00 91.56 478 ARG A O 1
ATOM 3810 N N . THR A 1 479 ? -19.697 21.082 1.018 1.00 84.56 479 THR A N 1
ATOM 3811 C CA . THR A 1 479 ? -18.448 21.653 0.474 1.00 84.56 479 THR A CA 1
ATOM 3812 C C . THR A 1 479 ? -18.606 22.230 -0.925 1.00 84.56 479 THR A C 1
ATOM 3814 O O . THR A 1 479 ? -18.049 23.297 -1.200 1.00 84.56 479 THR A O 1
ATOM 3817 N N . VAL A 1 480 ? -19.364 21.538 -1.779 1.00 90.94 480 VAL A N 1
ATOM 3818 C CA . VAL A 1 480 ? -19.594 21.894 -3.184 1.00 90.94 480 VAL A CA 1
ATOM 3819 C C . VAL A 1 480 ? -20.768 22.862 -3.308 1.00 90.94 480 VAL A C 1
ATOM 3821 O O . VAL A 1 480 ? -20.588 23.958 -3.824 1.00 90.94 480 VAL A O 1
ATOM 3824 N N . HIS A 1 481 ? -21.927 22.509 -2.746 1.00 91.50 481 HIS A N 1
ATOM 3825 C CA . HIS A 1 481 ? -23.178 23.271 -2.891 1.00 91.50 481 HIS A CA 1
ATOM 3826 C C . HIS A 1 481 ? -23.458 24.238 -1.723 1.00 91.50 481 HIS A C 1
ATOM 3828 O O . HIS A 1 481 ? -24.539 24.805 -1.638 1.00 91.50 481 HIS A O 1
ATOM 3834 N N . LYS A 1 482 ? -22.492 24.413 -0.805 1.00 88.56 482 LYS A N 1
ATOM 3835 C CA . LYS A 1 482 ? -22.514 25.331 0.361 1.00 88.56 482 LYS A CA 1
ATOM 3836 C C . LYS A 1 482 ? -23.697 25.191 1.334 1.00 88.56 482 LYS A C 1
ATOM 3838 O O . LYS A 1 482 ? -23.804 25.979 2.271 1.00 88.56 482 LYS A O 1
ATOM 3843 N N . MET A 1 483 ? -24.533 24.167 1.178 1.00 86.56 483 MET A N 1
ATOM 3844 C CA . MET A 1 483 ? -25.754 23.989 1.964 1.00 86.56 483 MET A CA 1
ATOM 3845 C C . MET A 1 483 ? -25.444 23.785 3.452 1.00 86.56 483 MET A C 1
ATOM 3847 O O . MET A 1 483 ? -24.632 22.929 3.810 1.00 86.56 483 MET A O 1
ATOM 3851 N N . GLN A 1 484 ? -26.121 24.532 4.323 1.00 70.81 484 GLN A N 1
ATOM 3852 C CA . GLN A 1 484 ? -26.024 24.387 5.778 1.00 70.81 484 GLN A CA 1
ATOM 3853 C C . GLN A 1 484 ? -27.147 23.483 6.308 1.00 70.81 484 GLN A C 1
ATOM 3855 O O . GLN A 1 484 ? -28.252 23.490 5.771 1.00 70.81 484 GLN A O 1
ATOM 3860 N N . PHE A 1 485 ? -26.884 22.695 7.359 1.00 80.06 485 PHE A N 1
ATOM 3861 C CA . PHE A 1 485 ? -27.832 21.697 7.878 1.00 80.06 485 PHE A CA 1
ATOM 3862 C C . PHE A 1 485 ? -28.015 21.810 9.392 1.00 80.06 485 PHE A C 1
ATOM 3864 O O . PHE A 1 485 ? -27.035 21.759 10.134 1.00 80.06 485 PHE A O 1
ATOM 3871 N N . LYS A 1 486 ? -29.273 21.855 9.846 1.00 60.22 486 LYS A N 1
ATOM 3872 C CA . LYS A 1 486 ? -29.635 21.662 11.259 1.00 60.22 486 LYS A CA 1
ATOM 3873 C C . LYS A 1 486 ? -29.480 20.174 11.658 1.00 60.22 486 LYS A C 1
ATOM 3875 O O . LYS A 1 486 ? -29.604 19.302 10.788 1.00 60.22 486 LYS A O 1
ATOM 3880 N N . PRO A 1 487 ? -29.215 19.847 12.939 1.00 46.97 487 PRO A N 1
ATOM 3881 C CA . PRO A 1 487 ? -29.250 18.468 13.431 1.00 46.97 487 PRO A CA 1
ATOM 3882 C C . PRO A 1 487 ? -30.638 17.834 13.252 1.00 46.97 487 PRO A C 1
ATOM 3884 O O . PRO A 1 487 ? -31.657 18.498 13.432 1.00 46.97 487 PRO A O 1
ATOM 3887 N N . ILE A 1 488 ? -30.686 16.542 12.915 1.00 46.91 488 ILE A N 1
ATOM 3888 C CA . ILE A 1 488 ? -31.949 15.805 12.750 1.00 46.91 488 ILE A CA 1
ATOM 3889 C C . ILE A 1 488 ? -32.485 15.432 14.138 1.00 46.91 488 ILE A C 1
ATOM 3891 O O . ILE A 1 488 ? -31.858 14.631 14.833 1.00 46.91 488 ILE A O 1
ATOM 3895 N N . LYS A 1 489 ? -33.641 15.982 14.524 1.00 38.94 489 LYS A N 1
ATOM 3896 C CA . LYS A 1 489 ? -34.425 15.519 15.681 1.00 38.94 489 LYS A CA 1
ATOM 3897 C C . LYS A 1 489 ? -35.320 14.338 15.267 1.00 38.94 489 LYS A C 1
ATOM 3899 O O . LYS A 1 489 ? -35.831 14.332 14.153 1.00 38.94 489 LYS A O 1
ATOM 3904 N N . GLY A 1 490 ? -35.545 13.391 16.183 1.00 54.03 490 GLY A N 1
ATOM 3905 C CA . GLY A 1 490 ? -36.583 12.354 16.067 1.00 54.03 490 GLY A CA 1
ATOM 3906 C C . GLY A 1 490 ? -36.098 10.934 15.732 1.00 54.03 490 GLY A C 1
ATOM 3907 O O . GLY A 1 490 ? -35.673 10.660 14.613 1.00 54.03 490 GLY A O 1
ATOM 3908 N N . LYS A 1 491 ? -36.224 10.030 16.716 1.00 42.31 491 LYS A N 1
ATOM 3909 C CA . LYS A 1 491 ? -36.480 8.569 16.649 1.00 42.31 491 LYS A CA 1
ATOM 3910 C C . LYS A 1 491 ? -36.943 8.131 18.067 1.00 42.31 491 LYS A C 1
ATOM 3912 O O . LYS A 1 491 ? -36.681 8.874 19.016 1.00 42.31 491 LYS A O 1
ATOM 3917 N N . PRO A 1 492 ? -37.704 7.032 18.226 1.00 36.31 492 PRO A N 1
ATOM 3918 C CA . PRO A 1 492 ? -38.573 6.836 19.397 1.00 36.31 492 PRO A CA 1
ATOM 3919 C C . PRO A 1 492 ? -37.847 6.410 20.685 1.00 36.31 492 PRO A C 1
ATOM 3921 O O . PRO A 1 492 ? -36.807 5.755 20.642 1.00 36.31 492 PRO A O 1
ATOM 3924 N N . LYS A 1 493 ? -38.444 6.746 21.840 1.00 37.56 493 LYS A N 1
ATOM 3925 C CA . LYS A 1 493 ? -38.016 6.282 23.171 1.00 37.56 493 LYS A CA 1
ATOM 3926 C C . LYS A 1 493 ? -38.408 4.811 23.369 1.00 37.56 493 LYS A C 1
ATOM 3928 O O . LYS A 1 493 ? -39.596 4.498 23.381 1.00 37.56 493 LYS A O 1
ATOM 3933 N N . ILE A 1 494 ? -37.436 3.929 23.598 1.00 39.41 494 ILE A N 1
ATOM 3934 C CA . ILE A 1 494 ? -37.692 2.553 24.057 1.00 39.41 494 ILE A CA 1
ATOM 3935 C C . ILE A 1 494 ? -38.072 2.622 25.544 1.00 39.41 494 ILE A C 1
ATOM 3937 O O . ILE A 1 494 ? -37.250 3.016 26.365 1.00 39.41 494 ILE A O 1
ATOM 3941 N N . ARG A 1 495 ? -39.312 2.258 25.900 1.00 38.97 495 ARG A N 1
ATOM 3942 C CA . ARG A 1 495 ? -39.852 2.346 27.276 1.00 38.97 495 ARG A CA 1
ATOM 3943 C C . ARG A 1 495 ? -39.508 1.136 28.176 1.00 38.97 495 ARG A C 1
ATOM 3945 O O . ARG A 1 495 ? -40.245 0.846 29.111 1.00 38.97 495 ARG A O 1
ATOM 3952 N N . SER A 1 496 ? -38.405 0.423 27.925 1.00 49.75 496 SER A N 1
ATOM 3953 C CA . SER A 1 496 ? -37.946 -0.635 28.844 1.00 49.75 496 SER A CA 1
ATOM 3954 C C . SER A 1 496 ? -37.205 -0.009 30.022 1.00 49.75 496 SER A C 1
ATOM 3956 O O . SER A 1 496 ? -36.046 0.373 29.883 1.00 49.75 496 SER A O 1
ATOM 3958 N N . THR A 1 497 ? -37.858 0.082 31.180 1.00 62.31 497 THR A N 1
ATOM 3959 C CA . THR A 1 497 ? -37.237 0.545 32.437 1.00 62.31 497 THR A CA 1
ATOM 3960 C C . THR A 1 497 ? -36.266 -0.472 33.037 1.00 62.31 497 THR A C 1
ATOM 3962 O O . THR A 1 497 ? -35.405 -0.105 33.829 1.00 62.31 497 THR A O 1
ATOM 3965 N N . LYS A 1 498 ? -36.376 -1.749 32.652 1.00 73.19 498 LYS A N 1
ATOM 3966 C CA . LYS A 1 498 ? -35.472 -2.815 33.095 1.00 73.19 498 LYS A CA 1
ATOM 3967 C C . LYS A 1 498 ? -34.218 -2.829 32.215 1.00 73.19 498 LYS A C 1
ATOM 3969 O O . LYS A 1 498 ? -34.330 -2.906 30.989 1.00 73.19 498 LYS A O 1
ATOM 3974 N N . LEU A 1 499 ? -33.046 -2.758 32.849 1.00 89.81 499 LEU A N 1
ATOM 3975 C CA . LEU A 1 499 ? -31.739 -3.010 32.231 1.00 89.81 499 LEU A CA 1
ATOM 3976 C C . LEU A 1 499 ? -31.540 -4.524 32.011 1.00 89.81 499 LEU A C 1
ATOM 3978 O O . LEU A 1 499 ? -32.141 -5.322 32.734 1.00 89.81 499 LEU A O 1
ATOM 3982 N N . PRO A 1 500 ? -30.725 -4.952 31.030 1.00 91.81 500 PRO A N 1
ATOM 3983 C CA . PRO A 1 500 ? -30.380 -6.361 30.890 1.00 91.81 500 PRO A CA 1
ATOM 3984 C C . PRO A 1 500 ? -29.353 -6.769 31.950 1.00 91.81 500 PRO A C 1
ATOM 3986 O O . PRO A 1 500 ? -28.392 -6.047 32.195 1.00 91.81 500 PRO A O 1
ATOM 3989 N N . ASP A 1 501 ? -29.522 -7.955 32.530 1.00 94.31 501 ASP A N 1
ATOM 3990 C CA . ASP A 1 501 ? -28.496 -8.585 33.365 1.00 94.31 501 ASP A CA 1
ATOM 3991 C C . ASP A 1 501 ? -27.189 -8.729 32.547 1.00 94.31 501 ASP A C 1
ATOM 3993 O O . ASP A 1 501 ? -27.228 -9.327 31.469 1.00 94.31 501 ASP A O 1
ATOM 3997 N N . PRO A 1 502 ? -26.045 -8.169 32.988 1.00 94.00 502 PRO A N 1
ATOM 3998 C CA . PRO A 1 502 ? -24.778 -8.214 32.259 1.00 94.00 502 PRO A CA 1
ATOM 3999 C C . PRO A 1 502 ? -23.963 -9.496 32.505 1.00 94.00 502 PRO A C 1
ATOM 4001 O O . PRO A 1 502 ? -22.898 -9.677 31.901 1.00 94.00 502 PRO A O 1
ATOM 4004 N N . ASP A 1 503 ? -24.423 -10.367 33.399 1.00 93.62 503 ASP A N 1
ATOM 4005 C CA . ASP A 1 503 ? -23.799 -11.631 33.766 1.00 93.62 503 ASP A CA 1
ATOM 4006 C C . ASP A 1 503 ? -24.644 -12.867 33.383 1.00 93.62 503 ASP A C 1
ATOM 4008 O O . ASP A 1 503 ? -24.089 -13.966 33.496 1.00 93.62 503 ASP A O 1
ATOM 4012 N N . ASP A 1 504 ? -25.872 -12.675 32.851 1.00 94.06 504 ASP A N 1
ATOM 4013 C CA . ASP A 1 504 ? -26.831 -13.698 32.361 1.00 94.06 504 ASP A CA 1
ATOM 4014 C C . ASP A 1 504 ? -26.116 -14.914 31.726 1.00 94.06 504 ASP A C 1
ATOM 4016 O O . ASP A 1 504 ? -25.361 -14.754 30.755 1.00 94.06 504 ASP A O 1
ATOM 4020 N N . PRO A 1 505 ? -26.325 -16.135 32.260 1.00 94.81 505 PRO A N 1
ATOM 4021 C CA . PRO A 1 505 ? -25.513 -17.305 31.921 1.00 94.81 505 PRO A CA 1
ATOM 4022 C C . PRO A 1 505 ? -25.770 -17.837 30.506 1.00 94.81 505 PRO A C 1
ATOM 4024 O O . PRO A 1 505 ? -24.897 -18.484 29.936 1.00 94.81 505 PRO A O 1
ATOM 4027 N N . ASN A 1 506 ? -26.930 -17.524 29.919 1.00 96.31 506 ASN A N 1
ATOM 4028 C CA . ASN A 1 506 ? -27.273 -17.869 28.538 1.00 96.31 506 ASN A CA 1
ATOM 4029 C C . ASN A 1 506 ? -26.842 -16.779 27.543 1.00 96.31 506 ASN A C 1
ATOM 4031 O O . ASN A 1 506 ? -27.121 -16.880 26.346 1.00 96.31 506 ASN A O 1
ATOM 4035 N N . PHE A 1 507 ? -26.186 -15.718 28.028 1.00 97.12 507 PHE A N 1
ATOM 4036 C CA . PHE A 1 507 ? -25.749 -14.567 27.243 1.00 97.12 507 PHE A CA 1
ATOM 4037 C C . PHE A 1 507 ? -26.905 -13.910 26.467 1.00 97.12 507 PHE A C 1
ATOM 4039 O O . PHE A 1 507 ? -26.711 -13.425 25.344 1.00 97.12 507 PHE A O 1
ATOM 4046 N N . TYR A 1 508 ? -28.118 -13.922 27.036 1.00 97.00 508 TYR A N 1
ATOM 4047 C CA . TYR A 1 508 ? -29.345 -13.497 26.364 1.00 97.00 508 TYR A CA 1
ATOM 4048 C C . TYR A 1 508 ? -29.861 -12.149 26.877 1.00 97.00 508 TYR A C 1
ATOM 4050 O O . TYR A 1 508 ? -30.440 -12.030 27.957 1.00 97.00 508 TYR A O 1
ATOM 4058 N N . CYS A 1 509 ? -29.730 -11.110 26.047 1.00 96.69 509 CYS A N 1
ATOM 4059 C CA . CYS A 1 509 ? -30.198 -9.781 26.416 1.00 96.69 509 CYS A CA 1
ATOM 4060 C C . CYS A 1 509 ? -31.721 -9.703 26.292 1.00 96.69 509 CYS A C 1
ATOM 4062 O O . CYS A 1 509 ? -32.261 -9.453 25.210 1.00 96.69 509 CYS A O 1
ATOM 4064 N N . ARG A 1 510 ? -32.412 -9.847 27.425 1.00 93.69 510 ARG A N 1
ATOM 4065 C CA . ARG A 1 510 ? -33.882 -9.786 27.525 1.00 93.69 510 ARG A CA 1
ATOM 4066 C C . ARG A 1 510 ? -34.477 -8.471 26.994 1.00 93.69 510 ARG A C 1
ATOM 4068 O O . ARG A 1 510 ? -35.603 -8.470 26.512 1.00 93.69 510 ARG A O 1
ATOM 4075 N N . VAL A 1 511 ? -33.712 -7.372 27.021 1.00 92.94 511 VAL A N 1
ATOM 4076 C CA . VAL A 1 511 ? -34.169 -6.019 26.634 1.00 92.94 511 VAL A CA 1
ATOM 4077 C C . VAL A 1 511 ? -34.196 -5.791 25.117 1.00 92.94 511 VAL A C 1
ATOM 4079 O O . VAL A 1 511 ? -35.007 -5.003 24.638 1.00 92.94 511 VAL A O 1
ATOM 4082 N N . CYS A 1 512 ? -33.352 -6.476 24.336 1.00 92.69 512 CYS A N 1
ATOM 4083 C CA . CYS A 1 512 ? -33.409 -6.423 22.864 1.00 92.69 512 CYS A CA 1
ATOM 4084 C C . CYS A 1 512 ? -33.649 -7.781 22.186 1.00 92.69 512 CYS A C 1
ATOM 4086 O O . CYS A 1 512 ? -33.695 -7.836 20.959 1.00 92.69 512 CYS A O 1
ATOM 4088 N N . LYS A 1 513 ? -33.830 -8.851 22.972 1.00 94.94 513 LYS A N 1
ATOM 4089 C CA . LYS A 1 513 ? -34.019 -10.244 22.536 1.00 94.94 513 LYS A CA 1
ATOM 4090 C C . LYS A 1 513 ? -32.852 -10.781 21.693 1.00 94.94 513 LYS A C 1
ATOM 4092 O O . LYS A 1 513 ? -33.052 -11.378 20.639 1.00 94.94 513 LYS A O 1
ATOM 4097 N N . VAL A 1 514 ? -31.614 -10.556 22.149 1.00 91.25 514 VAL A N 1
ATOM 4098 C CA . VAL A 1 514 ? -30.400 -10.954 21.413 1.00 91.25 514 VAL A CA 1
ATOM 4099 C C . VAL A 1 514 ? -29.449 -11.790 22.269 1.00 91.25 514 VAL A C 1
ATOM 4101 O O . VAL A 1 514 ? -28.841 -11.285 23.212 1.00 91.25 514 VAL A O 1
ATOM 4104 N N . THR A 1 515 ? -29.242 -13.041 21.861 1.00 95.44 515 THR A N 1
ATOM 4105 C CA . THR A 1 515 ? -28.211 -13.940 22.403 1.00 95.44 515 THR A CA 1
ATOM 4106 C C . THR A 1 515 ? -26.813 -13.581 21.883 1.00 95.44 515 THR A C 1
ATOM 4108 O O . THR A 1 515 ? -26.649 -13.055 20.769 1.00 95.44 515 THR A O 1
ATOM 4111 N N . LYS A 1 516 ? -25.778 -13.871 22.675 1.00 97.38 516 LYS A N 1
ATOM 4112 C CA . LYS A 1 516 ? -24.359 -13.812 22.287 1.00 97.38 516 LYS A CA 1
ATOM 4113 C C . LYS A 1 516 ? -23.674 -15.157 22.516 1.00 97.38 516 LYS A C 1
ATOM 4115 O O . LYS A 1 516 ? -24.220 -16.041 23.154 1.00 97.38 516 LYS A O 1
ATOM 4120 N N . LYS A 1 517 ? -22.493 -15.327 21.916 1.00 91.38 517 LYS A N 1
ATOM 4121 C CA . LYS A 1 517 ? -21.783 -16.618 21.886 1.00 91.38 517 LYS A CA 1
ATOM 4122 C C . LYS A 1 517 ? -20.871 -16.854 23.094 1.00 91.38 517 LYS A C 1
ATOM 4124 O O . LYS A 1 517 ? -20.385 -17.959 23.276 1.00 91.38 517 LYS A O 1
ATOM 4129 N N . ASP A 1 518 ? -20.561 -15.796 23.841 1.00 94.12 518 ASP A N 1
ATOM 4130 C CA . ASP A 1 518 ? -19.701 -15.827 25.021 1.00 94.12 518 ASP A CA 1
ATOM 4131 C C . ASP A 1 518 ? -19.962 -14.601 25.912 1.00 94.12 518 ASP A C 1
ATOM 4133 O O . ASP A 1 518 ? -20.491 -13.575 25.465 1.00 94.12 518 ASP A O 1
ATOM 4137 N N . LYS A 1 519 ? -19.529 -14.689 27.174 1.00 93.56 519 LYS A N 1
ATOM 4138 C CA . LYS A 1 519 ? -19.722 -13.645 28.189 1.00 93.56 519 LYS A CA 1
ATOM 4139 C C . LYS A 1 519 ? -19.079 -12.300 27.826 1.00 93.56 519 LYS A C 1
ATOM 4141 O O . LYS A 1 519 ? -19.610 -11.249 28.180 1.00 93.56 519 LYS A O 1
ATOM 4146 N N . GLN A 1 520 ? -17.971 -12.296 27.083 1.00 90.19 520 GLN A N 1
ATOM 4147 C CA . GLN A 1 520 ? -17.263 -11.062 26.724 1.00 90.19 520 GLN A CA 1
ATOM 4148 C C . GLN A 1 520 ? -17.985 -10.285 25.613 1.00 90.19 520 GLN A C 1
ATOM 4150 O O . GLN A 1 520 ? -18.150 -9.066 25.700 1.00 90.19 520 GLN A O 1
ATOM 4155 N N . THR A 1 521 ? -18.468 -10.979 24.582 1.00 91.50 521 THR A N 1
ATOM 4156 C CA . THR A 1 521 ? -19.327 -10.420 23.529 1.00 91.50 521 THR A CA 1
ATOM 4157 C C . THR A 1 521 ? -20.722 -10.079 24.043 1.00 91.50 521 THR A C 1
ATOM 4159 O O . THR A 1 521 ? -21.344 -9.167 23.496 1.00 91.50 521 THR A O 1
ATOM 4162 N N . TYR A 1 522 ? -21.179 -10.735 25.116 1.00 96.50 522 TYR A N 1
ATOM 4163 C CA . TYR A 1 522 ? -22.377 -10.362 25.863 1.00 96.50 522 TYR A CA 1
ATOM 4164 C C . TYR A 1 522 ? -22.223 -9.040 26.617 1.00 96.50 522 TYR A C 1
ATOM 4166 O O . TYR A 1 522 ? -22.944 -8.088 26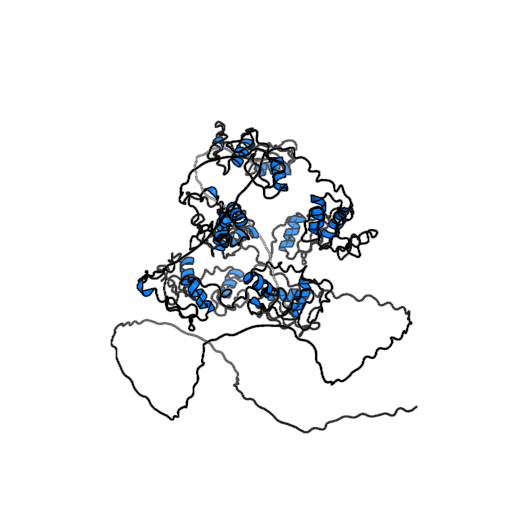.322 1.00 96.50 522 TYR A O 1
ATOM 4174 N N . ARG A 1 523 ? -21.210 -8.902 27.481 1.00 91.31 523 ARG A N 1
ATOM 4175 C CA . ARG A 1 523 ? -20.927 -7.632 28.176 1.00 91.31 523 ARG A CA 1
ATOM 4176 C C . ARG A 1 523 ? -20.644 -6.488 27.200 1.00 91.31 523 ARG A C 1
ATOM 4178 O O . ARG A 1 523 ? -21.206 -5.410 27.355 1.00 91.31 523 ARG A O 1
ATOM 4185 N N . SER A 1 524 ? -19.890 -6.744 26.125 1.00 88.81 524 SER A N 1
ATOM 4186 C CA . SER A 1 524 ? -19.664 -5.779 25.027 1.00 88.81 524 SER A CA 1
ATOM 4187 C C . SER A 1 524 ? -20.940 -5.395 24.264 1.00 88.81 524 SER A C 1
ATOM 4189 O O . SER A 1 524 ? -20.971 -4.391 23.549 1.00 88.81 524 SER A O 1
ATOM 4191 N N . HIS A 1 525 ? -21.986 -6.216 24.345 1.00 95.62 525 HIS A N 1
ATOM 4192 C CA . HIS A 1 525 ? -23.292 -5.918 23.782 1.00 95.62 525 HIS A CA 1
ATOM 4193 C C . HIS A 1 525 ? -24.141 -5.107 24.767 1.00 95.62 525 HIS A C 1
ATOM 4195 O O . HIS A 1 525 ? -24.662 -4.070 24.354 1.00 95.62 525 HIS A O 1
ATOM 4201 N N . CYS A 1 526 ? -24.218 -5.497 26.041 1.00 91.75 526 CYS A N 1
ATOM 4202 C CA . CYS A 1 526 ? -24.930 -4.742 27.073 1.00 91.75 526 CYS A CA 1
ATOM 4203 C C . CYS A 1 526 ? -24.361 -3.322 27.229 1.00 91.75 526 CYS A C 1
ATOM 4205 O O . CYS A 1 526 ? -25.118 -2.353 27.152 1.00 91.75 526 CYS A O 1
ATOM 4207 N N . SER A 1 527 ? -23.035 -3.164 27.291 1.00 87.44 527 SER A N 1
ATOM 4208 C CA . SER A 1 527 ? -22.413 -1.843 27.440 1.00 87.44 527 SER A CA 1
ATOM 4209 C C . SER A 1 527 ? -22.640 -0.909 26.249 1.00 87.44 527 SER A C 1
ATOM 4211 O O . SER A 1 527 ? -22.881 0.276 26.443 1.00 87.44 527 SER A O 1
ATOM 4213 N N . VAL A 1 528 ? -22.643 -1.408 25.004 1.00 83.81 528 VAL A N 1
ATOM 4214 C CA . VAL A 1 528 ? -22.763 -0.533 23.812 1.00 83.81 528 VAL A CA 1
ATOM 4215 C C . VAL A 1 528 ? -24.170 -0.486 23.199 1.00 83.81 528 VAL A C 1
ATOM 4217 O O . VAL A 1 528 ? -24.428 0.335 22.321 1.00 83.81 528 VAL A O 1
ATOM 4220 N N . SER A 1 529 ? -25.087 -1.357 23.626 1.00 87.38 529 SER A N 1
ATOM 4221 C CA . SER A 1 529 ? -26.481 -1.379 23.133 1.00 87.38 529 SER A CA 1
ATOM 4222 C C . SER A 1 529 ? -27.476 -0.887 24.186 1.00 87.38 529 SER A C 1
ATOM 4224 O O . SER A 1 529 ? -28.546 -0.410 23.820 1.00 87.38 529 SER A O 1
ATOM 4226 N N . HIS A 1 530 ? -27.104 -0.966 25.468 1.00 89.56 530 HIS A N 1
ATOM 4227 C CA . HIS A 1 530 ? -27.911 -0.543 26.616 1.00 89.56 530 HIS A CA 1
ATOM 4228 C C . HIS A 1 530 ? -27.166 0.445 27.535 1.00 89.56 530 HIS A C 1
ATOM 4230 O O . HIS A 1 530 ? -27.679 0.783 28.594 1.00 89.56 530 HIS A O 1
ATOM 4236 N N . PHE A 1 531 ? -25.989 0.936 27.115 1.00 85.44 531 PHE A N 1
ATOM 4237 C CA . PHE A 1 531 ? -25.201 1.984 27.788 1.00 85.44 531 PHE A CA 1
ATOM 4238 C C . PHE A 1 531 ? -24.822 1.681 29.247 1.00 85.44 531 PHE A C 1
ATOM 4240 O O . PHE A 1 531 ? -24.594 2.592 30.036 1.00 85.44 531 PHE A O 1
ATOM 4247 N N . MET A 1 532 ? -24.726 0.398 29.599 1.00 84.75 532 MET A N 1
ATOM 4248 C CA . MET A 1 532 ? -24.307 -0.037 30.931 1.00 84.75 532 MET A CA 1
ATOM 4249 C C . MET A 1 532 ? -22.798 0.129 31.112 1.00 84.75 532 MET A C 1
ATOM 4251 O O . MET A 1 532 ? -22.025 -0.391 30.301 1.00 84.75 532 MET A O 1
ATOM 4255 N N . ASP A 1 533 ? -22.375 0.779 32.194 1.00 78.94 533 ASP A N 1
ATOM 4256 C CA . ASP A 1 533 ? -20.968 0.765 32.584 1.00 78.94 533 ASP A CA 1
ATOM 4257 C C . ASP A 1 533 ? -20.631 -0.584 33.231 1.00 78.94 533 ASP A C 1
ATOM 4259 O O . ASP A 1 533 ? -21.071 -0.914 34.331 1.00 78.94 533 ASP A O 1
ATOM 4263 N N . LEU A 1 534 ? -19.910 -1.413 32.479 1.00 81.06 534 LEU A N 1
ATOM 4264 C CA . LEU A 1 534 ? -19.518 -2.765 32.860 1.00 81.06 534 LEU A CA 1
ATOM 4265 C C . LEU A 1 534 ? -17.996 -2.797 32.947 1.00 81.06 534 LEU A C 1
ATOM 4267 O O . LEU A 1 534 ? -17.336 -3.329 32.051 1.00 81.06 534 LEU A O 1
ATOM 4271 N N . GLY A 1 535 ? -17.479 -2.181 34.014 1.00 67.94 535 GLY A N 1
ATOM 4272 C CA . GLY A 1 535 ? -16.058 -1.923 34.241 1.00 67.94 535 GLY A CA 1
ATOM 4273 C C . GLY A 1 535 ? -15.136 -3.108 33.928 1.00 67.94 535 GLY A C 1
ATOM 4274 O O . GLY A 1 535 ? -15.489 -4.278 34.110 1.00 67.94 535 GLY A O 1
ATOM 4275 N N . SER A 1 536 ? -13.940 -2.791 33.424 1.00 54.44 536 SER A N 1
ATOM 4276 C CA . SER A 1 536 ? -12.965 -3.777 32.953 1.00 54.44 536 SER A CA 1
ATOM 4277 C C . SER A 1 536 ? -12.635 -4.822 34.020 1.00 54.44 536 SER A C 1
ATOM 4279 O O . SER A 1 536 ? -12.102 -4.496 35.079 1.00 54.44 536 SER A O 1
ATOM 4281 N N . ARG A 1 537 ? -12.872 -6.100 33.695 1.00 57.59 537 ARG A N 1
ATOM 4282 C CA . ARG A 1 537 ? -12.407 -7.265 34.466 1.00 57.59 537 ARG A CA 1
ATOM 4283 C C . ARG A 1 537 ? -10.873 -7.368 34.407 1.00 57.59 537 ARG A C 1
ATOM 4285 O O . ARG A 1 537 ? -10.326 -8.151 33.633 1.00 57.59 537 ARG A O 1
ATOM 4292 N N . HIS A 1 538 ? -10.189 -6.531 35.182 1.00 55.41 538 HIS A N 1
ATOM 4293 C CA . HIS A 1 538 ? -8.741 -6.584 35.456 1.00 55.41 538 HIS A CA 1
ATOM 4294 C C . HIS A 1 538 ? -8.446 -6.823 36.946 1.00 55.41 538 HIS A C 1
ATOM 4296 O O . HIS A 1 538 ? -7.328 -6.641 37.411 1.00 55.41 538 HIS A O 1
ATOM 4302 N N . LYS A 1 539 ? -9.479 -7.256 37.670 1.00 56.75 539 LYS A N 1
ATOM 4303 C CA . LYS A 1 539 ? -9.409 -7.963 38.939 1.00 56.75 539 LYS A CA 1
ATOM 4304 C C . LYS A 1 539 ? -10.269 -9.214 38.771 1.00 56.75 539 LYS A C 1
ATOM 4306 O O . LYS A 1 539 ? -11.460 -9.086 38.467 1.00 56.75 539 LYS A O 1
ATOM 4311 N N . GLY A 1 540 ? -9.671 -10.397 38.866 1.00 59.22 540 GLY A N 1
ATOM 4312 C CA . GLY A 1 540 ? -10.419 -11.612 39.197 1.00 59.22 540 GLY A CA 1
ATOM 4313 C C . GLY A 1 540 ? -10.890 -11.579 40.661 1.00 59.22 540 GLY A C 1
ATOM 4314 O O . GLY A 1 540 ? -10.578 -10.620 41.375 1.00 59.22 540 GLY A O 1
ATOM 4315 N N . PRO A 1 541 ? -11.681 -12.566 41.116 1.00 64.19 541 PRO A N 1
ATOM 4316 C CA . PRO A 1 541 ? -12.200 -12.594 42.485 1.00 64.19 541 PRO A CA 1
ATOM 4317 C C . PRO A 1 541 ? -11.100 -12.573 43.560 1.00 64.19 541 PRO A C 1
ATOM 4319 O O . PRO A 1 541 ? -11.354 -12.064 44.646 1.00 64.19 541 PRO A O 1
ATOM 4322 N N . ASN A 1 542 ? -9.891 -13.056 43.248 1.00 66.31 542 ASN A N 1
ATOM 4323 C CA . ASN A 1 542 ? -8.782 -13.180 44.199 1.00 66.31 542 ASN A CA 1
ATOM 4324 C C . ASN A 1 542 ? -7.693 -12.100 44.011 1.00 66.31 542 ASN A C 1
ATOM 4326 O O . ASN A 1 542 ? -6.583 -12.240 44.520 1.00 66.31 542 ASN A O 1
ATOM 4330 N N . ALA A 1 543 ? -7.974 -11.041 43.243 1.00 73.31 543 ALA A N 1
ATOM 4331 C CA . ALA A 1 543 ? -6.992 -10.020 42.877 1.00 73.31 543 ALA A CA 1
ATOM 4332 C C . ALA A 1 543 ? -6.735 -8.997 43.999 1.00 73.31 543 ALA A C 1
ATOM 4334 O O . ALA A 1 543 ? -7.378 -7.941 44.047 1.00 73.31 543 ALA A O 1
ATOM 4335 N N . ASP A 1 544 ? -5.761 -9.289 44.860 1.00 80.25 544 ASP A N 1
ATOM 4336 C CA . ASP A 1 544 ? -5.271 -8.368 45.889 1.00 80.25 544 ASP A CA 1
ATOM 4337 C C . ASP A 1 544 ? -4.285 -7.330 45.299 1.00 80.25 544 ASP A C 1
ATOM 4339 O O . ASP A 1 544 ? -3.192 -7.703 44.867 1.00 80.25 544 ASP A O 1
ATOM 4343 N N . PRO A 1 545 ? -4.615 -6.020 45.285 1.00 79.00 545 PRO A N 1
ATOM 4344 C CA . PRO A 1 545 ? -3.731 -4.979 44.755 1.00 79.00 545 PRO A CA 1
ATOM 4345 C C . PRO A 1 545 ? -2.495 -4.683 45.614 1.00 79.00 545 PRO A C 1
ATOM 4347 O O . PRO A 1 545 ? -1.636 -3.936 45.153 1.00 79.00 545 PRO A O 1
ATOM 4350 N N . SER A 1 546 ? -2.430 -5.185 46.853 1.00 85.56 546 SER A N 1
ATOM 4351 C CA . SER A 1 546 ? -1.301 -4.968 47.767 1.00 85.56 546 SER A CA 1
ATOM 4352 C C . SER A 1 546 ? -0.131 -5.923 47.512 1.00 85.56 546 SER A C 1
ATOM 4354 O O . SER A 1 546 ? 1.012 -5.594 47.826 1.00 85.56 546 SER A O 1
ATOM 4356 N N . LEU A 1 547 ? -0.394 -7.081 46.897 1.00 88.06 547 LEU A N 1
ATOM 4357 C CA . LEU A 1 547 ? 0.639 -8.057 46.565 1.00 88.06 547 LEU A CA 1
ATOM 4358 C C . LEU A 1 547 ? 1.486 -7.574 45.386 1.00 88.06 547 LEU A C 1
ATOM 4360 O O . LEU A 1 547 ? 0.961 -7.250 44.320 1.00 88.06 547 LEU A O 1
ATOM 4364 N N . VAL A 1 548 ? 2.810 -7.603 45.533 1.00 91.44 548 VAL A N 1
ATOM 4365 C CA . VAL A 1 548 ? 3.735 -7.431 44.404 1.00 91.44 548 VAL A CA 1
ATOM 4366 C C . VAL A 1 548 ? 3.617 -8.656 43.481 1.00 91.44 548 VAL A C 1
ATOM 4368 O O . VAL A 1 548 ? 3.621 -9.781 43.986 1.00 91.44 548 VAL A O 1
ATOM 4371 N N . PRO A 1 549 ? 3.506 -8.492 42.148 1.00 94.56 549 PRO A N 1
ATOM 4372 C CA . PRO A 1 549 ? 3.512 -9.636 41.247 1.00 94.56 549 PRO A CA 1
ATOM 4373 C C . PRO A 1 549 ? 4.847 -10.381 41.308 1.00 94.56 549 PRO A C 1
ATOM 4375 O O . PRO A 1 549 ? 5.907 -9.774 41.160 1.00 94.56 549 PRO A O 1
ATOM 4378 N N . ASP A 1 550 ? 4.789 -11.703 41.444 1.00 95.31 550 ASP A N 1
ATOM 4379 C CA . ASP A 1 550 ? 5.941 -12.562 41.177 1.00 95.31 550 ASP A CA 1
ATOM 4380 C C . ASP A 1 550 ? 6.345 -12.412 39.696 1.00 95.31 550 ASP A C 1
ATOM 4382 O O . ASP A 1 550 ? 5.506 -12.466 38.792 1.00 95.31 550 ASP A O 1
ATOM 4386 N N . VAL A 1 551 ? 7.630 -12.152 39.459 1.00 95.88 551 VAL A N 1
ATOM 4387 C CA . VAL A 1 551 ? 8.206 -11.870 38.136 1.00 95.88 551 VAL A CA 1
ATOM 4388 C C . VAL A 1 551 ? 8.496 -13.154 37.354 1.00 95.88 551 VAL A C 1
ATOM 4390 O O . VAL A 1 551 ? 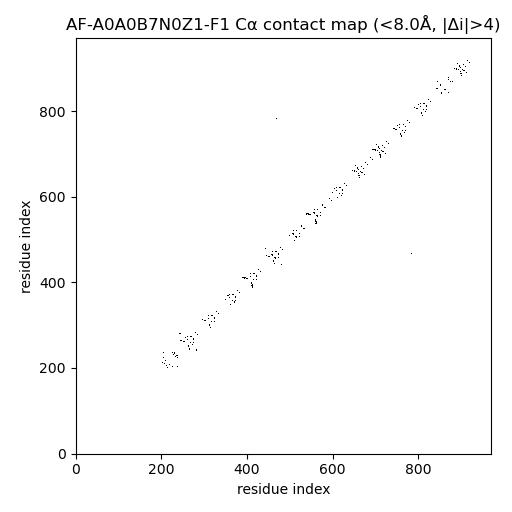8.497 -13.134 36.117 1.00 95.88 551 VAL A O 1
ATOM 4393 N N . ASP A 1 552 ? 8.702 -14.264 38.063 1.00 92.12 552 ASP A N 1
ATOM 4394 C CA . ASP A 1 552 ? 9.151 -15.545 37.520 1.00 92.12 552 ASP A CA 1
ATOM 4395 C C . ASP A 1 552 ? 8.235 -16.721 37.908 1.00 92.12 552 ASP A C 1
ATOM 4397 O O . ASP A 1 552 ? 8.617 -17.878 37.729 1.00 92.12 552 ASP A O 1
ATOM 4401 N N . ASP A 1 553 ? 6.991 -16.427 38.324 1.00 92.38 553 ASP A N 1
ATOM 4402 C CA . ASP A 1 553 ? 5.924 -17.414 38.554 1.00 92.38 553 ASP A CA 1
ATOM 4403 C C . ASP A 1 553 ? 5.874 -18.432 37.388 1.00 92.38 553 ASP A C 1
ATOM 4405 O O . ASP A 1 553 ? 5.624 -18.049 36.232 1.00 92.38 553 ASP A O 1
ATOM 4409 N N . PRO A 1 554 ? 6.116 -19.733 37.651 1.00 91.94 554 PRO A N 1
ATOM 4410 C CA . PRO A 1 554 ? 6.348 -20.726 36.601 1.00 91.94 554 PRO A CA 1
ATOM 4411 C C . PRO A 1 554 ? 5.087 -21.041 35.787 1.00 91.94 554 PRO A C 1
ATOM 4413 O O . PRO A 1 554 ? 5.185 -21.543 34.667 1.00 91.94 554 PRO A O 1
ATOM 4416 N N . ASN A 1 555 ? 3.907 -20.707 36.319 1.00 94.50 555 ASN A N 1
ATOM 4417 C CA . ASN A 1 555 ? 2.620 -20.837 35.640 1.00 94.50 555 ASN A CA 1
ATOM 4418 C C . ASN A 1 555 ? 2.211 -19.545 34.913 1.00 94.50 555 ASN A C 1
ATOM 4420 O O . ASN A 1 555 ? 1.130 -19.486 34.321 1.00 94.50 555 ASN A O 1
ATOM 4424 N N . PHE A 1 556 ? 3.057 -18.509 34.939 1.00 96.94 556 PHE A N 1
ATOM 4425 C CA . PHE A 1 556 ? 2.804 -17.193 34.353 1.00 96.94 556 PHE A CA 1
ATOM 4426 C C . PHE A 1 556 ? 1.544 -16.522 34.931 1.00 96.94 556 PHE A C 1
ATOM 4428 O O . PHE A 1 556 ? 0.780 -15.868 34.204 1.00 96.94 556 PHE A O 1
ATOM 4435 N N . TYR A 1 557 ? 1.297 -16.720 36.229 1.00 96.88 557 TYR A N 1
ATOM 4436 C CA . TYR A 1 557 ? 0.118 -16.243 36.949 1.00 96.88 557 TYR A CA 1
ATOM 4437 C C . TYR A 1 557 ? 0.401 -14.968 37.756 1.00 96.88 557 TYR A C 1
ATOM 4439 O O . TYR A 1 557 ? 1.208 -14.950 38.679 1.00 96.88 557 TYR A O 1
ATOM 4447 N N . CYS A 1 558 ? -0.298 -13.874 37.426 1.00 96.62 558 CYS A N 1
ATOM 4448 C CA . CYS A 1 558 ? -0.186 -12.630 38.185 1.00 96.62 558 CYS A CA 1
ATOM 4449 C C . CYS A 1 558 ? -1.238 -12.601 39.293 1.00 96.62 558 CYS A C 1
ATOM 4451 O O . CYS A 1 558 ? -2.429 -12.432 39.017 1.00 96.62 558 CYS A O 1
ATOM 4453 N N . ARG A 1 559 ? -0.774 -12.719 40.539 1.00 94.75 559 ARG A N 1
ATOM 4454 C CA . ARG A 1 559 ? -1.600 -12.734 41.758 1.00 94.75 559 ARG A CA 1
ATOM 4455 C C . ARG A 1 559 ? -2.328 -11.395 41.957 1.00 94.75 559 ARG A C 1
ATOM 4457 O O . ARG A 1 559 ? -3.530 -11.372 42.187 1.00 94.75 559 ARG A O 1
ATOM 4464 N N . THR A 1 560 ? -1.638 -10.284 41.704 1.00 93.19 560 THR A N 1
ATOM 4465 C CA . THR A 1 560 ? -2.105 -8.895 41.904 1.00 93.19 560 THR A CA 1
ATOM 4466 C C . THR A 1 560 ? -3.303 -8.474 41.043 1.00 93.19 560 THR A C 1
ATOM 4468 O O . THR A 1 560 ? -3.988 -7.497 41.344 1.00 93.19 560 THR A O 1
ATOM 4471 N N . CYS A 1 561 ? -3.568 -9.177 39.939 1.00 93.06 561 CYS A N 1
ATOM 4472 C CA . CYS A 1 561 ? -4.758 -8.956 39.106 1.00 93.06 561 CYS A CA 1
ATOM 4473 C C . CYS A 1 561 ? -5.585 -10.228 38.862 1.00 93.06 561 CYS A C 1
ATOM 4475 O O . CYS A 1 561 ? -6.588 -10.155 38.148 1.00 93.06 561 CYS A O 1
ATOM 4477 N N . ASP A 1 562 ? -5.181 -11.360 39.457 1.00 92.25 562 ASP A N 1
ATOM 4478 C CA . ASP A 1 562 ? -5.755 -12.695 39.252 1.00 92.25 562 ASP A CA 1
ATOM 4479 C C . ASP A 1 562 ? -5.864 -13.023 37.749 1.00 92.25 562 ASP A C 1
ATOM 4481 O O . ASP A 1 562 ? -6.947 -13.089 37.158 1.00 92.25 562 ASP A O 1
ATOM 4485 N N . SER A 1 563 ? -4.707 -13.108 37.068 1.00 91.06 563 SER A N 1
ATOM 4486 C CA . SER A 1 563 ? -4.699 -13.479 35.647 1.00 91.06 563 SER A CA 1
ATOM 4487 C C . SER A 1 563 ? -3.425 -14.163 35.122 1.00 91.06 563 SER A C 1
ATOM 4489 O O . SER A 1 563 ? -2.340 -13.581 35.028 1.00 91.06 563 SER A O 1
ATOM 4491 N N . THR A 1 564 ? -3.600 -15.386 34.621 1.00 94.88 564 THR A N 1
ATOM 4492 C CA . THR A 1 564 ? -2.585 -16.200 33.927 1.00 94.88 564 THR A CA 1
ATOM 4493 C C . THR A 1 564 ? -2.274 -15.677 32.519 1.00 94.88 564 THR A C 1
ATOM 4495 O O . THR A 1 564 ? -3.088 -14.970 31.908 1.00 94.88 564 THR A O 1
ATOM 4498 N N . LYS A 1 565 ? -1.087 -15.991 31.983 1.00 96.62 565 LYS A N 1
ATOM 4499 C CA . LYS A 1 565 ? -0.645 -15.653 30.616 1.00 96.62 565 LYS A CA 1
ATOM 4500 C C . LYS A 1 565 ? -0.097 -16.898 29.896 1.00 96.62 565 LYS A C 1
ATOM 4502 O O . LYS A 1 565 ? 0.420 -17.791 30.546 1.00 96.62 565 LYS A O 1
ATOM 4507 N N . PRO A 1 566 ? -0.169 -16.984 28.554 1.00 88.06 566 PRO A N 1
ATOM 4508 C CA . PRO A 1 566 ? 0.170 -18.217 27.830 1.00 88.06 566 PRO A CA 1
ATOM 4509 C C . PRO A 1 566 ? 1.679 -18.489 27.669 1.00 88.06 566 PRO A C 1
ATOM 4511 O O . PRO A 1 566 ? 2.042 -19.467 27.024 1.00 88.06 566 PRO A O 1
ATOM 4514 N N . ASN A 1 567 ? 2.560 -17.597 28.139 1.00 92.62 567 ASN A N 1
ATOM 4515 C CA . ASN A 1 567 ? 4.022 -17.755 28.137 1.00 92.62 567 ASN A CA 1
ATOM 4516 C C . ASN A 1 567 ? 4.708 -16.604 28.897 1.00 92.62 567 ASN A C 1
ATOM 4518 O O . ASN A 1 567 ? 4.146 -15.510 29.014 1.00 92.62 567 ASN A O 1
ATOM 4522 N N . ASN A 1 568 ? 5.963 -16.821 29.306 1.00 92.00 568 ASN A N 1
ATOM 4523 C CA . ASN A 1 568 ? 6.812 -15.851 30.012 1.00 92.00 568 ASN A CA 1
ATOM 4524 C C . ASN A 1 568 ? 6.905 -14.482 29.296 1.00 92.00 568 ASN A C 1
ATOM 4526 O O . ASN A 1 568 ? 6.773 -13.438 29.928 1.00 92.00 568 ASN A O 1
ATOM 4530 N N . SER A 1 569 ? 7.028 -14.442 27.962 1.00 89.56 569 SER A N 1
ATOM 4531 C CA . SER A 1 569 ? 7.069 -13.172 27.213 1.00 89.56 569 SER A CA 1
ATOM 4532 C C . SER A 1 569 ? 5.758 -12.381 27.305 1.00 89.56 569 SER A C 1
ATOM 4534 O O . SER A 1 569 ? 5.782 -11.153 27.416 1.00 89.56 569 SER A O 1
ATOM 4536 N N . SER A 1 570 ? 4.611 -13.066 27.300 1.00 91.25 570 SER A N 1
ATOM 4537 C CA . SER A 1 570 ? 3.297 -12.457 27.542 1.00 91.25 570 SER A CA 1
ATOM 4538 C C . SER A 1 570 ? 3.141 -12.024 29.002 1.00 91.25 570 SER A C 1
ATOM 4540 O O . SER A 1 570 ? 2.532 -10.989 29.265 1.00 91.25 570 SER A O 1
ATOM 4542 N N . PHE A 1 571 ? 3.733 -12.771 29.937 1.00 96.75 571 PHE A N 1
ATOM 4543 C CA . PHE A 1 571 ? 3.760 -12.478 31.370 1.00 96.75 571 PHE A CA 1
ATOM 4544 C C . PHE A 1 571 ? 4.565 -11.220 31.696 1.00 96.75 571 PHE A C 1
ATOM 4546 O O . PHE A 1 571 ? 3.983 -10.215 32.097 1.00 96.75 571 PHE A O 1
ATOM 4553 N N . ARG A 1 572 ? 5.863 -11.195 31.372 1.00 92.81 572 ARG A N 1
ATOM 4554 C CA . ARG A 1 572 ? 6.730 -10.016 31.533 1.00 92.81 572 ARG A CA 1
ATOM 4555 C C . ARG A 1 572 ? 6.235 -8.789 30.755 1.00 92.81 572 ARG A C 1
ATOM 4557 O O . ARG A 1 572 ? 6.556 -7.656 31.102 1.00 92.81 572 ARG A O 1
ATOM 4564 N N . THR A 1 573 ? 5.445 -8.966 29.695 1.00 92.00 573 THR A N 1
ATOM 4565 C CA . THR A 1 573 ? 4.781 -7.845 28.998 1.00 92.00 573 THR A CA 1
ATOM 4566 C C . THR A 1 573 ? 3.536 -7.360 29.737 1.00 92.00 573 THR A C 1
ATOM 4568 O O . THR A 1 573 ? 3.317 -6.158 29.830 1.00 92.00 573 THR A O 1
ATOM 4571 N N . HIS A 1 574 ? 2.753 -8.263 30.322 1.00 96.44 574 HIS A N 1
ATOM 4572 C CA . HIS A 1 574 ? 1.637 -7.916 31.195 1.00 96.44 574 HIS A CA 1
ATOM 4573 C C . HIS A 1 574 ? 2.095 -7.193 32.473 1.00 96.44 574 HIS A C 1
ATOM 4575 O O . HIS A 1 574 ? 1.524 -6.152 32.790 1.00 96.44 574 HIS A O 1
ATOM 4581 N N . LEU A 1 575 ? 3.138 -7.675 33.157 1.00 95.06 575 LEU A N 1
ATOM 4582 C CA . LEU A 1 575 ? 3.680 -7.032 34.360 1.00 95.06 575 LEU A CA 1
ATOM 4583 C C . LEU A 1 575 ? 4.151 -5.594 34.075 1.00 95.06 575 LEU A C 1
ATOM 4585 O O . LEU A 1 575 ? 3.780 -4.667 34.794 1.00 95.06 575 LEU A O 1
ATOM 4589 N N . ARG A 1 576 ? 4.853 -5.380 32.953 1.00 93.19 576 ARG A N 1
ATOM 4590 C CA . ARG A 1 576 ? 5.258 -4.039 32.489 1.00 93.19 576 ARG A CA 1
ATOM 4591 C C . ARG A 1 576 ? 4.088 -3.121 32.113 1.00 93.19 576 ARG A C 1
ATOM 4593 O O . ARG A 1 576 ? 4.191 -1.924 32.327 1.00 93.19 576 ARG A O 1
ATOM 4600 N N . LEU A 1 577 ? 3.005 -3.645 31.528 1.00 89.56 577 LEU A N 1
ATOM 4601 C CA . LEU A 1 577 ? 1.895 -2.826 30.999 1.00 89.56 577 LEU A CA 1
ATOM 4602 C C . LEU A 1 577 ? 0.713 -2.626 31.961 1.00 89.56 577 LEU A C 1
ATOM 4604 O O . LEU A 1 577 ? -0.096 -1.733 31.729 1.00 89.56 577 LEU A O 1
ATOM 4608 N N . VAL A 1 578 ? 0.564 -3.476 32.980 1.00 92.31 578 VAL A N 1
ATOM 4609 C CA . VAL A 1 578 ? -0.564 -3.430 33.935 1.00 92.31 578 VAL A CA 1
ATOM 4610 C C . VAL A 1 578 ? -0.098 -3.069 35.345 1.00 92.31 578 VAL A C 1
ATOM 4612 O O . VAL A 1 578 ? -0.837 -2.411 36.070 1.00 92.31 578 VAL A O 1
ATOM 4615 N N . HIS A 1 579 ? 1.129 -3.449 35.714 1.00 91.62 579 HIS A N 1
ATOM 4616 C CA . HIS A 1 579 ? 1.706 -3.205 37.041 1.00 91.62 579 HIS A CA 1
ATOM 4617 C C . HIS A 1 579 ? 2.923 -2.262 36.999 1.00 91.62 579 HIS A C 1
ATOM 4619 O O . HIS A 1 579 ? 3.540 -2.028 38.030 1.00 91.62 579 HIS A O 1
ATOM 4625 N N . ASN A 1 580 ? 3.263 -1.712 35.822 1.00 91.19 580 ASN A N 1
ATOM 4626 C CA . ASN A 1 580 ? 4.391 -0.796 35.586 1.00 91.19 580 ASN A CA 1
ATOM 4627 C C . ASN A 1 580 ? 5.754 -1.284 36.125 1.00 91.19 580 ASN A C 1
ATOM 4629 O O . ASN A 1 580 ? 6.635 -0.474 36.396 1.00 91.19 580 ASN A O 1
ATOM 4633 N N . MET A 1 581 ? 5.946 -2.599 36.275 1.00 91.06 581 MET A N 1
ATOM 4634 C CA . MET A 1 581 ? 7.175 -3.146 36.856 1.00 91.06 581 MET A CA 1
ATOM 4635 C C . MET A 1 581 ? 8.363 -2.995 35.904 1.00 91.06 581 MET A C 1
ATOM 4637 O O . MET A 1 581 ? 8.313 -3.474 34.767 1.00 91.06 581 MET A O 1
ATOM 4641 N N . GLU A 1 582 ? 9.459 -2.404 36.378 1.00 87.56 582 GLU A N 1
ATOM 4642 C CA . GLU A 1 582 ? 10.726 -2.359 35.645 1.00 87.56 582 GLU A CA 1
ATOM 4643 C C . GLU A 1 582 ? 11.429 -3.719 35.714 1.00 87.56 582 GLU A C 1
ATOM 4645 O O . GLU A 1 582 ? 12.189 -4.023 36.629 1.00 87.56 582 GLU A O 1
ATOM 4650 N N . LEU A 1 583 ? 11.136 -4.577 34.737 1.00 88.00 583 LEU A N 1
ATOM 4651 C CA . LEU A 1 583 ? 11.748 -5.898 34.639 1.00 88.00 583 LEU A CA 1
ATOM 4652 C C . LEU A 1 583 ? 13.068 -5.824 33.873 1.00 88.00 583 LEU A C 1
ATOM 4654 O O . LEU A 1 583 ? 13.087 -5.419 32.706 1.00 88.00 583 LEU A O 1
ATOM 4658 N N . ALA A 1 584 ? 14.149 -6.273 34.513 1.00 71.25 584 ALA A N 1
ATOM 4659 C CA . ALA A 1 584 ? 15.462 -6.374 33.890 1.00 71.25 584 ALA A CA 1
ATOM 4660 C C . ALA A 1 584 ? 15.421 -7.233 32.603 1.00 71.25 584 ALA A C 1
ATOM 4662 O O . ALA A 1 584 ? 14.680 -8.225 32.537 1.00 71.25 584 ALA A O 1
ATOM 4663 N N . PRO A 1 585 ? 16.221 -6.896 31.572 1.00 53.56 585 PRO A N 1
ATOM 4664 C CA . PRO A 1 585 ? 16.506 -7.815 30.475 1.00 53.56 585 PRO A CA 1
ATOM 4665 C C . PRO A 1 585 ? 17.113 -9.122 31.003 1.00 53.56 585 PRO A C 1
ATOM 4667 O O . PRO A 1 585 ? 17.732 -9.135 32.064 1.00 53.56 585 PRO A O 1
ATOM 4670 N N . PHE A 1 586 ? 16.994 -10.213 30.240 1.00 50.12 586 PHE A N 1
ATOM 4671 C CA . PHE A 1 586 ? 17.734 -11.444 30.534 1.00 50.12 586 PHE A CA 1
ATOM 4672 C C . PHE A 1 586 ? 19.241 -11.151 30.543 1.00 50.12 586 PHE A C 1
ATOM 4674 O O . PHE A 1 586 ? 19.843 -10.982 29.479 1.00 50.12 586 PHE A O 1
ATOM 4681 N N . CYS A 1 587 ? 19.850 -11.121 31.728 1.00 36.06 587 CYS A N 1
ATOM 4682 C CA . CYS A 1 587 ? 21.297 -11.216 31.842 1.00 36.06 587 CYS A CA 1
ATOM 4683 C C . CYS A 1 587 ? 21.758 -12.585 31.310 1.00 36.06 587 CYS A C 1
ATOM 4685 O O . CYS A 1 587 ? 21.064 -13.588 31.517 1.00 36.06 587 CYS A O 1
ATOM 4687 N N . PRO A 1 588 ? 22.933 -12.669 30.662 1.00 47.47 588 PRO A N 1
ATOM 4688 C CA . PRO A 1 588 ? 23.658 -13.930 30.635 1.00 47.47 588 PRO A CA 1
ATOM 4689 C C . PRO A 1 588 ? 23.991 -14.353 32.078 1.00 47.47 588 PRO A C 1
ATOM 4691 O O . PRO A 1 588 ? 24.041 -13.518 32.986 1.00 47.47 588 PRO A O 1
ATOM 4694 N N . LYS A 1 589 ? 24.250 -15.648 32.288 1.00 43.50 589 LYS A N 1
ATOM 4695 C CA . LYS A 1 589 ? 24.930 -16.119 33.506 1.00 43.50 589 LYS A CA 1
ATOM 4696 C C . LYS A 1 589 ? 26.291 -15.393 33.656 1.00 43.50 589 LYS A C 1
ATOM 4698 O O . LYS A 1 589 ? 26.792 -14.873 32.652 1.00 43.50 589 LYS A O 1
ATOM 4703 N N . PRO A 1 590 ? 26.886 -15.333 34.867 1.00 38.03 590 PRO A N 1
ATOM 4704 C CA . PRO A 1 590 ? 28.253 -14.831 35.045 1.00 38.03 590 PRO A CA 1
ATOM 4705 C C . PRO A 1 590 ? 29.237 -15.499 34.067 1.00 38.03 590 PRO A C 1
ATOM 4707 O O . PRO A 1 590 ? 28.957 -16.607 33.599 1.00 38.03 590 PRO A O 1
ATOM 4710 N N . PRO A 1 591 ? 30.360 -14.835 33.729 1.00 38.53 591 PRO A N 1
ATOM 4711 C CA . PRO A 1 591 ? 31.327 -15.372 32.780 1.00 38.53 591 PRO A CA 1
ATOM 4712 C C . PRO A 1 591 ? 31.817 -16.743 33.245 1.00 38.53 591 PRO A C 1
ATOM 4714 O O . PRO A 1 591 ? 32.327 -16.892 34.353 1.00 38.53 591 PRO A O 1
ATOM 4717 N N . VAL A 1 592 ? 31.628 -17.734 32.379 1.00 43.41 592 VAL A N 1
ATOM 4718 C CA . VAL A 1 592 ? 32.179 -19.079 32.545 1.00 43.41 592 VAL A CA 1
ATOM 4719 C C . VAL A 1 592 ? 33.714 -18.981 32.476 1.00 43.41 592 VAL A C 1
ATOM 4721 O O . VAL A 1 592 ? 34.203 -18.177 31.671 1.00 43.41 592 VAL A O 1
ATOM 4724 N N . PRO A 1 593 ? 34.476 -19.731 33.300 1.00 48.53 593 PRO A N 1
ATOM 4725 C CA . PRO A 1 593 ? 35.938 -19.768 33.230 1.00 48.53 593 PRO A CA 1
ATOM 4726 C C . PRO A 1 593 ? 36.460 -20.067 31.821 1.00 48.53 593 PRO A C 1
ATOM 4728 O O . PRO A 1 593 ? 35.782 -20.705 31.010 1.00 48.53 593 PRO A O 1
ATOM 4731 N N . LEU A 1 594 ? 37.662 -19.575 31.518 1.00 47.22 594 LEU A N 1
ATOM 4732 C CA . LEU A 1 594 ? 38.174 -19.545 30.146 1.00 47.22 594 LEU A CA 1
ATOM 4733 C C . LEU A 1 594 ? 38.422 -20.957 29.585 1.00 47.22 594 LEU A C 1
ATOM 4735 O O . LEU A 1 594 ? 38.286 -21.168 28.382 1.00 47.22 594 LEU A O 1
ATOM 4739 N N . GLU A 1 595 ? 38.703 -21.918 30.465 1.00 49.66 595 GLU A N 1
ATOM 4740 C CA . GLU A 1 595 ? 38.919 -23.335 30.173 1.00 49.66 595 GLU A CA 1
ATOM 4741 C C . GLU A 1 595 ? 37.676 -24.048 29.607 1.00 49.66 595 GLU A C 1
ATOM 4743 O O . GLU A 1 595 ? 37.814 -25.033 28.887 1.00 49.66 595 GLU A O 1
ATOM 4748 N N . GLU A 1 596 ? 36.452 -23.577 29.881 1.00 50.41 596 GLU A N 1
ATOM 4749 C CA . GLU A 1 596 ? 35.230 -24.251 29.400 1.00 50.41 596 GLU A CA 1
ATOM 4750 C C . GLU A 1 596 ? 34.791 -23.789 27.993 1.00 50.41 596 GLU A C 1
ATOM 4752 O O . GLU A 1 596 ? 33.827 -24.308 27.424 1.00 50.41 596 GLU A O 1
ATOM 4757 N N . LEU A 1 597 ? 35.500 -22.820 27.397 1.00 51.66 597 LEU A N 1
ATOM 4758 C CA . LEU A 1 597 ? 35.097 -22.165 26.147 1.00 51.66 597 LEU A CA 1
ATOM 4759 C C . LEU A 1 597 ? 35.379 -22.986 24.871 1.00 51.66 597 LEU A C 1
ATOM 4761 O O . LEU A 1 597 ? 34.914 -22.616 23.792 1.00 51.66 597 LEU A O 1
ATOM 4765 N N . GLU A 1 598 ? 36.114 -24.098 24.969 1.00 56.50 598 GLU A N 1
ATOM 4766 C CA . GLU A 1 598 ? 36.528 -24.908 23.810 1.00 56.50 598 GLU A CA 1
ATOM 4767 C C . GLU A 1 598 ? 35.364 -25.643 23.117 1.00 56.50 598 GLU A C 1
ATOM 4769 O O . GLU A 1 598 ? 35.433 -25.958 21.928 1.00 56.50 598 GLU A O 1
ATOM 4774 N N . LYS A 1 599 ? 34.256 -25.893 23.828 1.00 70.25 599 LYS A N 1
ATOM 4775 C CA . LYS A 1 599 ? 33.114 -26.682 23.330 1.00 70.25 599 LYS A CA 1
ATOM 4776 C C . LYS A 1 599 ? 32.033 -25.807 22.694 1.00 70.25 599 LYS A C 1
ATOM 4778 O O . LYS A 1 599 ? 30.899 -25.738 23.171 1.00 70.25 599 LYS A O 1
ATOM 4783 N N . LEU A 1 600 ? 32.375 -25.154 21.582 1.00 82.31 600 LEU A N 1
ATOM 4784 C CA . LEU A 1 600 ? 31.386 -24.485 20.729 1.00 82.31 600 LEU A CA 1
ATOM 4785 C C . LEU A 1 600 ? 30.351 -25.505 20.195 1.00 82.31 600 LEU A C 1
ATOM 4787 O O . LEU A 1 600 ? 30.750 -26.560 19.705 1.00 82.31 600 LEU A O 1
ATOM 4791 N N . PRO A 1 601 ? 29.036 -25.207 20.237 1.00 89.12 601 PRO A N 1
ATOM 4792 C CA . PRO A 1 601 ? 27.999 -26.112 19.751 1.00 89.12 601 PRO A CA 1
ATOM 4793 C C . PRO A 1 601 ? 28.111 -26.260 18.238 1.00 89.12 601 PRO A C 1
ATOM 4795 O O . PRO A 1 601 ? 28.193 -25.256 17.520 1.00 89.12 601 PRO A O 1
ATOM 4798 N N . ASP A 1 602 ? 28.074 -27.502 17.757 1.00 90.81 602 ASP A N 1
ATOM 4799 C CA . ASP A 1 602 ? 28.179 -27.798 16.332 1.00 90.81 602 ASP A CA 1
ATOM 4800 C C . ASP A 1 602 ? 27.053 -27.073 15.555 1.00 90.81 602 ASP A C 1
ATOM 4802 O O . ASP A 1 602 ? 25.868 -27.316 15.802 1.00 90.81 602 ASP A O 1
ATOM 4806 N N . PRO A 1 603 ? 27.375 -26.179 14.594 1.00 92.44 603 PRO A N 1
ATOM 4807 C CA . PRO A 1 603 ? 26.390 -25.517 13.736 1.00 92.44 603 PRO A CA 1
ATOM 4808 C C . PRO A 1 603 ? 25.544 -26.475 12.889 1.00 92.44 603 PRO A C 1
ATOM 4810 O O . PRO A 1 603 ? 24.585 -26.036 12.237 1.00 92.44 603 PRO A O 1
ATOM 4813 N N . ASP A 1 604 ? 25.960 -27.733 12.805 1.00 91.94 604 ASP A N 1
ATOM 4814 C CA . ASP A 1 604 ? 25.413 -28.804 11.995 1.00 91.94 604 ASP A CA 1
ATOM 4815 C C . ASP A 1 604 ? 24.895 -29.999 12.838 1.00 91.94 604 ASP A C 1
ATOM 4817 O O . ASP A 1 604 ? 24.401 -30.951 12.234 1.00 91.94 604 ASP A O 1
ATOM 4821 N N . ASP A 1 605 ? 24.879 -29.890 14.183 1.00 92.94 605 ASP A N 1
ATOM 4822 C CA . ASP A 1 605 ? 24.407 -30.911 15.146 1.00 92.94 605 ASP A CA 1
ATOM 4823 C C . ASP A 1 605 ? 23.091 -31.592 14.694 1.00 92.94 605 ASP A C 1
ATOM 4825 O O . ASP A 1 605 ? 22.091 -30.896 14.460 1.00 92.94 605 ASP A O 1
ATOM 4829 N N . PRO A 1 606 ? 23.043 -32.937 14.584 1.00 93.69 606 PRO A N 1
ATOM 4830 C CA . PRO A 1 606 ? 21.892 -33.656 14.032 1.00 93.69 606 PRO A CA 1
ATOM 4831 C C . PRO A 1 606 ? 20.687 -33.723 14.983 1.00 93.69 606 PRO A C 1
ATOM 4833 O O . PRO A 1 606 ? 19.565 -33.952 14.531 1.00 93.69 606 PRO A O 1
ATOM 4836 N N . THR A 1 607 ? 20.896 -33.513 16.285 1.00 95.81 607 THR A N 1
ATOM 4837 C CA . THR A 1 607 ? 19.840 -33.423 17.308 1.00 95.81 607 THR A CA 1
ATOM 4838 C C . THR A 1 607 ? 19.335 -31.991 17.502 1.00 95.81 607 THR A C 1
ATOM 4840 O O . THR A 1 607 ? 18.302 -31.777 18.137 1.00 95.81 607 THR A O 1
ATOM 4843 N N . PHE A 1 608 ? 20.041 -31.005 16.936 1.00 97.44 608 PHE A N 1
ATOM 4844 C CA . PHE A 1 608 ? 19.814 -29.572 17.114 1.00 97.44 608 PHE A CA 1
ATOM 4845 C C . PHE A 1 608 ? 19.966 -29.110 18.577 1.00 97.44 608 PHE A C 1
ATOM 4847 O O . PHE A 1 608 ? 19.215 -28.238 19.037 1.00 97.44 608 PHE A O 1
ATOM 4854 N N . TYR A 1 609 ? 20.911 -29.703 19.315 1.00 96.56 609 TYR A N 1
ATOM 4855 C CA . TYR A 1 609 ? 21.203 -29.396 20.718 1.00 96.56 609 TYR A CA 1
ATOM 4856 C C . TYR A 1 609 ? 22.224 -28.259 20.880 1.00 96.56 609 TYR A C 1
ATOM 4858 O O . TYR A 1 609 ? 23.277 -28.247 20.253 1.00 96.56 609 TYR A O 1
ATOM 4866 N N . CYS A 1 610 ? 21.934 -27.282 21.746 1.00 96.88 610 CYS A N 1
ATOM 4867 C CA . CYS A 1 610 ? 22.886 -26.225 22.100 1.00 96.88 610 CYS A CA 1
ATOM 4868 C C . CYS A 1 610 ? 23.489 -26.484 23.485 1.00 96.88 610 CYS A C 1
ATOM 4870 O O . CYS A 1 610 ? 22.830 -26.203 24.487 1.00 96.88 610 CYS A O 1
ATOM 4872 N N . CYS A 1 611 ? 24.748 -26.927 23.539 1.00 94.12 611 CYS A N 1
ATOM 4873 C CA . CYS A 1 611 ? 25.496 -27.156 24.784 1.00 94.12 611 CYS A CA 1
ATOM 4874 C C . CYS A 1 611 ? 25.739 -25.894 25.635 1.00 94.12 611 CYS A C 1
ATOM 4876 O O . CYS A 1 611 ? 25.971 -26.014 26.828 1.00 94.12 611 CYS A O 1
ATOM 4878 N N . ILE A 1 612 ? 25.646 -24.678 25.076 1.00 91.94 612 ILE A N 1
ATOM 4879 C CA . ILE A 1 612 ? 25.847 -23.435 25.854 1.00 91.94 612 ILE A CA 1
ATOM 4880 C C . ILE A 1 612 ? 24.602 -23.087 26.706 1.00 91.94 612 ILE A C 1
ATOM 4882 O O . ILE A 1 612 ? 24.653 -22.216 27.575 1.00 91.94 612 ILE A O 1
ATOM 4886 N N . CYS A 1 613 ? 23.434 -23.696 26.455 1.00 94.00 613 CYS A N 1
ATOM 4887 C CA . CYS A 1 613 ? 22.223 -23.396 27.239 1.00 94.00 613 CYS A CA 1
ATOM 4888 C C . CYS A 1 613 ? 21.179 -24.522 27.308 1.00 94.00 613 CYS A C 1
ATOM 4890 O O . CYS A 1 613 ? 19.998 -24.236 27.548 1.00 94.00 613 CYS A O 1
ATOM 4892 N N . ASP A 1 614 ? 21.623 -25.750 27.050 1.00 94.06 614 ASP A N 1
ATOM 4893 C CA . ASP A 1 614 ? 20.905 -27.022 27.179 1.00 94.06 614 ASP A CA 1
ATOM 4894 C C . ASP A 1 614 ? 19.537 -27.039 26.495 1.00 94.06 614 ASP A C 1
ATOM 4896 O O . ASP A 1 614 ? 18.493 -27.340 27.078 1.00 94.06 614 ASP A O 1
ATOM 4900 N N . LYS A 1 615 ? 19.533 -26.624 25.222 1.00 93.50 615 LYS A N 1
ATOM 4901 C CA . LYS A 1 615 ? 18.306 -26.386 24.451 1.00 93.50 615 LYS A CA 1
ATOM 4902 C C . LYS A 1 615 ? 18.346 -26.992 23.059 1.00 93.50 615 LYS A C 1
ATOM 4904 O O . LYS A 1 615 ? 18.780 -26.348 22.104 1.00 93.50 615 LYS A O 1
ATOM 4909 N N . THR A 1 616 ? 17.738 -28.166 22.943 1.00 95.38 616 THR A N 1
ATOM 4910 C CA . THR A 1 616 ? 17.283 -28.763 21.682 1.00 95.38 616 THR A CA 1
ATOM 4911 C C . THR A 1 616 ? 16.325 -27.823 20.932 1.00 95.38 616 THR A C 1
ATOM 4913 O O . THR A 1 616 ? 15.641 -26.979 21.537 1.00 95.38 616 THR A O 1
ATOM 4916 N N . LYS A 1 617 ? 16.255 -27.950 19.601 1.00 97.50 617 LYS A N 1
ATOM 4917 C CA . LYS A 1 617 ? 15.316 -27.216 18.735 1.00 97.50 617 LYS A CA 1
ATOM 4918 C C . LYS A 1 617 ? 14.616 -28.149 17.755 1.00 97.50 617 LYS A C 1
ATOM 4920 O O . LYS A 1 617 ? 15.172 -29.139 17.319 1.00 97.50 617 LYS A O 1
ATOM 4925 N N . GLU A 1 618 ? 13.402 -27.783 17.358 1.00 92.62 618 GLU A N 1
ATOM 4926 C CA . GLU A 1 618 ? 12.569 -28.560 16.425 1.00 92.62 618 GLU A CA 1
ATOM 4927 C C . GLU A 1 618 ? 13.135 -28.667 14.994 1.00 92.62 618 GLU A C 1
ATOM 4929 O O . GLU A 1 618 ? 12.654 -29.470 14.200 1.00 92.62 618 GLU A O 1
ATOM 4934 N N . SER A 1 619 ? 14.113 -27.831 14.619 1.00 95.31 619 SER A N 1
ATOM 4935 C CA . SER A 1 619 ? 14.722 -27.868 13.288 1.00 95.31 619 SER A CA 1
ATOM 4936 C C . SER A 1 619 ? 16.080 -27.169 13.231 1.00 95.31 619 SER A C 1
ATOM 4938 O O . SER A 1 619 ? 16.308 -26.158 13.898 1.00 95.31 619 SER A O 1
ATOM 4940 N N . ARG A 1 620 ? 16.921 -27.598 12.287 1.00 94.44 620 ARG A N 1
ATOM 4941 C CA . ARG A 1 620 ? 18.148 -26.917 11.832 1.00 94.44 620 ARG A CA 1
ATOM 4942 C C . ARG A 1 620 ? 17.991 -25.403 11.617 1.00 94.44 620 ARG A C 1
ATOM 4944 O O . ARG A 1 620 ? 18.889 -24.629 11.944 1.00 94.44 620 ARG A O 1
ATOM 4951 N N . GLY A 1 621 ? 16.847 -24.960 11.086 1.00 90.94 621 GLY A N 1
ATOM 4952 C CA . GLY A 1 621 ? 16.577 -23.542 10.822 1.00 90.94 621 GLY A CA 1
ATOM 4953 C C . GLY A 1 621 ? 16.309 -22.733 12.095 1.00 90.94 621 GLY A C 1
ATOM 4954 O O . GLY A 1 621 ? 16.836 -21.626 12.254 1.00 90.94 621 GLY A O 1
ATOM 4955 N N . THR A 1 622 ? 15.537 -23.292 13.032 1.00 93.25 622 THR A N 1
ATOM 4956 C CA . THR A 1 622 ? 15.300 -22.671 14.345 1.00 93.25 622 THR A CA 1
ATOM 4957 C C . THR A 1 622 ? 16.534 -22.770 15.245 1.00 93.25 622 THR A C 1
ATOM 4959 O O . THR A 1 622 ? 16.805 -21.833 15.992 1.00 93.25 622 THR A O 1
ATOM 4962 N N . PHE A 1 623 ? 17.355 -23.809 15.082 1.00 96.62 623 PHE A N 1
ATOM 4963 C CA . PHE A 1 623 ? 18.659 -23.986 15.725 1.00 96.62 623 PHE A CA 1
ATOM 4964 C C . PHE A 1 623 ? 19.697 -22.945 15.302 1.00 96.62 623 PHE A C 1
ATOM 4966 O O . PHE A 1 623 ? 20.172 -22.176 16.133 1.00 96.62 623 PHE A O 1
ATOM 4973 N N . ARG A 1 624 ? 19.966 -22.803 14.001 1.00 93.88 624 ARG A N 1
ATOM 4974 C CA . ARG A 1 624 ? 20.896 -21.781 13.480 1.00 93.88 624 ARG A CA 1
ATOM 4975 C C . ARG A 1 624 ? 20.431 -20.349 13.735 1.00 93.88 624 ARG A C 1
ATOM 4977 O O . ARG A 1 624 ? 21.247 -19.431 13.785 1.00 93.88 624 ARG A O 1
ATOM 4984 N N . THR A 1 625 ? 19.126 -20.143 13.903 1.00 92.19 625 THR A N 1
ATOM 4985 C CA . THR A 1 625 ? 18.573 -18.859 14.354 1.00 92.19 625 THR A CA 1
ATOM 4986 C C . THR A 1 625 ? 18.808 -18.663 15.853 1.00 92.19 625 THR A C 1
ATOM 4988 O O . THR A 1 625 ? 19.324 -17.626 16.246 1.00 92.19 625 THR A O 1
ATOM 4991 N N . HIS A 1 626 ? 18.559 -19.677 16.684 1.00 96.12 626 HIS A N 1
ATOM 4992 C CA . HIS A 1 626 ? 18.863 -19.662 18.116 1.00 96.12 626 HIS A CA 1
ATOM 4993 C C . HIS A 1 626 ? 20.351 -19.399 18.414 1.00 96.12 626 HIS A C 1
ATOM 4995 O O . HIS A 1 626 ? 20.653 -18.505 19.206 1.00 96.12 626 HIS A O 1
ATOM 5001 N N . LEU A 1 627 ? 21.274 -20.110 17.762 1.00 94.81 627 LEU A N 1
ATOM 5002 C CA . LEU A 1 627 ? 22.716 -19.916 17.944 1.00 94.81 627 LEU A CA 1
ATOM 5003 C C . LEU A 1 627 ? 23.179 -18.508 17.514 1.00 94.81 627 LEU A C 1
ATOM 5005 O O . LEU A 1 627 ? 24.036 -17.908 18.162 1.00 94.81 627 LEU A O 1
ATOM 5009 N N . ARG A 1 628 ? 22.567 -17.927 16.474 1.00 93.94 628 ARG A N 1
ATOM 5010 C CA . ARG A 1 628 ? 22.840 -16.545 16.044 1.00 93.94 628 ARG A CA 1
ATOM 5011 C C . ARG A 1 628 ? 22.255 -15.507 17.004 1.00 93.94 628 ARG A C 1
ATOM 5013 O O . ARG A 1 628 ? 22.912 -14.523 17.329 1.00 93.94 628 ARG A O 1
ATOM 5020 N N . ASP A 1 629 ? 21.021 -15.701 17.450 1.00 88.00 629 ASP A N 1
ATOM 5021 C CA . ASP A 1 629 ? 20.277 -14.665 18.168 1.00 88.00 629 ASP A CA 1
ATOM 5022 C C . ASP A 1 629 ? 20.587 -14.676 19.672 1.00 88.00 629 ASP A C 1
ATOM 5024 O O . ASP A 1 629 ? 20.655 -13.607 20.284 1.00 88.00 629 ASP A O 1
ATOM 5028 N N . VAL A 1 630 ? 20.849 -15.850 20.258 1.00 93.50 630 VAL A N 1
ATOM 5029 C CA . VAL A 1 630 ? 21.244 -16.014 21.669 1.00 93.50 630 VAL A CA 1
ATOM 5030 C C . VAL A 1 630 ? 22.767 -15.971 21.814 1.00 93.50 630 VAL A C 1
ATOM 5032 O O . VAL A 1 630 ? 23.277 -15.092 22.502 1.00 93.50 630 VAL A O 1
ATOM 5035 N N . HIS A 1 631 ? 23.495 -16.841 21.107 1.00 91.88 631 HIS A N 1
ATOM 5036 C CA . HIS A 1 631 ? 24.948 -17.034 21.278 1.00 91.88 631 HIS A CA 1
ATOM 5037 C C . HIS A 1 631 ? 25.814 -16.197 20.319 1.00 91.88 631 HIS A C 1
ATOM 5039 O O . HIS A 1 631 ? 27.034 -16.311 20.320 1.00 91.88 631 HIS A O 1
ATOM 5045 N N . LYS A 1 632 ? 25.193 -15.337 19.498 1.00 87.75 632 LYS A N 1
ATOM 5046 C CA . LYS A 1 632 ? 25.850 -14.414 18.545 1.00 87.75 632 LYS A CA 1
ATOM 5047 C C . LYS A 1 632 ? 26.746 -15.087 17.497 1.00 87.75 632 LYS A C 1
ATOM 5049 O O . LYS A 1 632 ? 27.509 -14.401 16.820 1.00 87.75 632 LYS A O 1
ATOM 5054 N N . MET A 1 633 ? 26.603 -16.398 17.292 1.00 89.38 633 MET A N 1
ATOM 5055 C CA . MET A 1 633 ? 27.412 -17.160 16.341 1.00 89.38 633 MET A CA 1
ATOM 5056 C C . MET A 1 633 ? 27.165 -16.696 14.897 1.00 89.38 633 MET A C 1
ATOM 5058 O O . MET A 1 633 ? 26.031 -16.665 14.403 1.00 89.38 633 MET A O 1
ATOM 5062 N N . VAL A 1 634 ? 28.244 -16.322 14.205 1.00 83.56 634 VAL A N 1
ATOM 5063 C CA . VAL A 1 634 ? 28.194 -15.738 12.857 1.00 83.56 634 VAL A CA 1
ATOM 5064 C C . VAL A 1 634 ? 28.312 -16.831 11.799 1.00 83.56 634 VAL A C 1
ATOM 5066 O O . VAL A 1 634 ? 29.378 -17.089 11.249 1.00 83.56 634 VAL A O 1
ATOM 5069 N N . PHE A 1 635 ? 27.189 -17.468 11.474 1.00 80.88 635 PHE A N 1
ATOM 5070 C CA . PHE A 1 635 ? 27.143 -18.420 10.362 1.00 80.88 635 PHE A CA 1
ATOM 5071 C C . PHE A 1 635 ? 27.243 -17.702 9.010 1.00 80.88 635 PHE A C 1
ATOM 5073 O O . PHE A 1 635 ? 26.413 -16.823 8.734 1.00 80.88 635 PHE A O 1
ATOM 5080 N N . PRO A 1 636 ? 28.165 -18.110 8.115 1.00 67.00 636 PRO A N 1
ATOM 5081 C CA . PRO A 1 636 ? 28.042 -17.814 6.696 1.00 67.00 636 PRO A CA 1
ATOM 5082 C C . PRO A 1 636 ? 26.664 -18.284 6.223 1.00 67.00 636 PRO A C 1
ATOM 5084 O O . PRO A 1 636 ? 26.289 -19.436 6.437 1.00 67.00 636 PRO A O 1
ATOM 5087 N N . SER A 1 637 ? 25.883 -17.384 5.624 1.00 52.44 637 SER A N 1
ATOM 5088 C CA . SER A 1 637 ? 24.533 -17.712 5.162 1.00 52.44 637 SER A CA 1
ATOM 5089 C C . SER A 1 637 ? 24.567 -18.900 4.200 1.00 52.44 637 SER A C 1
ATOM 5091 O O . SER A 1 637 ? 25.460 -18.988 3.365 1.00 52.44 637 SER A O 1
ATOM 5093 N N . GLU A 1 638 ? 23.583 -19.800 4.281 1.00 50.28 638 GLU A N 1
ATOM 5094 C CA . GLU A 1 638 ? 23.596 -21.087 3.556 1.00 50.28 638 GLU A CA 1
ATOM 5095 C C . GLU A 1 638 ? 23.747 -20.930 2.030 1.00 50.28 638 GLU A C 1
ATOM 5097 O O . GLU A 1 638 ? 24.302 -21.796 1.371 1.00 50.28 638 GLU A O 1
ATOM 5102 N N . ALA A 1 639 ? 23.409 -19.760 1.477 1.00 50.12 639 ALA A N 1
ATOM 5103 C CA . ALA A 1 639 ? 23.730 -19.355 0.104 1.00 50.12 639 ALA A CA 1
ATOM 5104 C C . ALA A 1 639 ? 25.244 -19.175 -0.212 1.00 50.12 639 ALA A C 1
ATOM 5106 O O . ALA A 1 639 ? 25.579 -18.688 -1.295 1.00 50.12 639 ALA A O 1
ATOM 5107 N N . ARG A 1 640 ? 26.153 -19.502 0.720 1.00 51.34 640 ARG A N 1
ATOM 5108 C CA . ARG A 1 640 ? 27.621 -19.432 0.582 1.00 51.34 640 ARG A CA 1
ATOM 5109 C C . ARG A 1 640 ? 28.372 -20.732 0.906 1.00 51.34 640 ARG A C 1
ATOM 5111 O O . ARG A 1 640 ? 29.570 -20.759 0.651 1.00 51.34 640 ARG A O 1
ATOM 5118 N N . ARG A 1 641 ? 27.735 -21.775 1.452 1.00 49.50 641 ARG A N 1
ATOM 5119 C CA . ARG A 1 641 ? 28.385 -23.084 1.671 1.00 49.50 641 ARG A CA 1
ATOM 5120 C C . ARG A 1 641 ? 27.940 -24.060 0.576 1.00 49.50 641 ARG A C 1
ATOM 5122 O O . ARG A 1 641 ? 26.744 -24.245 0.399 1.00 49.50 641 ARG A O 1
ATOM 5129 N N . PHE A 1 642 ? 28.917 -24.632 -0.129 1.00 47.44 642 PHE A N 1
ATOM 5130 C CA . PHE A 1 642 ? 28.814 -25.742 -1.088 1.00 47.44 642 PHE A CA 1
ATOM 5131 C C . PHE A 1 642 ? 27.709 -25.649 -2.156 1.00 47.44 642 PHE A C 1
ATOM 5133 O O . PHE A 1 642 ? 26.605 -26.157 -2.009 1.00 47.44 642 PHE A O 1
ATOM 5140 N N . PHE A 1 643 ? 28.066 -25.053 -3.292 1.00 52.97 643 PHE A N 1
ATOM 5141 C CA . PHE A 1 643 ? 28.641 -25.866 -4.371 1.00 52.97 643 PHE A CA 1
ATOM 5142 C C . PHE A 1 643 ? 29.934 -25.188 -4.817 1.00 52.97 643 PHE A C 1
ATOM 5144 O O . PHE A 1 643 ? 30.000 -23.953 -4.782 1.00 52.97 643 PHE A O 1
ATOM 5151 N N . ASP A 1 644 ? 30.930 -25.964 -5.238 1.00 60.12 644 ASP A N 1
ATOM 5152 C CA . ASP A 1 644 ? 32.124 -25.417 -5.874 1.00 60.12 644 ASP A CA 1
ATOM 5153 C C . ASP A 1 644 ? 31.712 -24.739 -7.173 1.00 60.12 644 ASP A C 1
ATOM 5155 O O . ASP A 1 644 ? 31.270 -25.375 -8.135 1.00 60.12 644 ASP A O 1
ATOM 5159 N N . LYS A 1 645 ? 31.775 -23.408 -7.149 1.00 68.94 645 LYS A N 1
ATOM 5160 C CA . LYS A 1 645 ? 31.499 -22.594 -8.319 1.00 68.94 645 LYS A CA 1
ATOM 5161 C C . LYS A 1 645 ? 32.705 -22.701 -9.214 1.00 68.94 645 LYS A C 1
ATOM 5163 O O . LYS A 1 645 ? 33.712 -22.054 -8.937 1.00 68.94 645 LYS A O 1
ATOM 5168 N N . ASP A 1 646 ? 32.571 -23.467 -10.285 1.00 75.62 646 ASP A N 1
ATOM 5169 C CA . ASP A 1 646 ? 33.490 -23.350 -11.403 1.00 75.62 646 ASP A CA 1
ATOM 5170 C C . ASP A 1 646 ? 33.495 -21.868 -11.843 1.00 75.62 646 ASP A C 1
ATOM 5172 O O . ASP A 1 646 ? 32.436 -21.350 -12.236 1.00 75.62 646 ASP A O 1
ATOM 5176 N N . PRO A 1 647 ? 34.630 -21.154 -11.695 1.00 79.00 647 PRO A N 1
ATOM 5177 C CA . PRO A 1 647 ? 34.707 -19.726 -11.982 1.00 79.00 647 PRO A CA 1
ATOM 5178 C C . PRO A 1 647 ? 34.683 -19.445 -13.489 1.00 79.00 647 PRO A C 1
ATOM 5180 O O . PRO A 1 647 ? 34.383 -18.320 -13.888 1.00 79.00 647 PRO A O 1
ATOM 5183 N N . ASN A 1 648 ? 34.958 -20.460 -14.313 1.00 87.50 648 ASN A N 1
ATOM 5184 C CA . ASN A 1 648 ? 35.039 -20.370 -15.765 1.00 87.50 648 ASN A CA 1
ATOM 5185 C C . ASN A 1 648 ? 33.669 -20.626 -16.418 1.00 87.50 648 ASN A C 1
ATOM 5187 O O . ASN A 1 648 ? 33.377 -20.093 -17.490 1.00 87.50 648 ASN A O 1
ATOM 5191 N N . ILE A 1 649 ? 32.783 -21.387 -15.761 1.00 91.06 649 ILE A N 1
ATOM 5192 C CA . ILE A 1 649 ? 31.404 -21.589 -16.226 1.00 91.06 649 ILE A CA 1
ATOM 5193 C C . ILE A 1 649 ? 30.559 -20.348 -15.913 1.00 91.06 649 ILE A C 1
ATOM 5195 O O . ILE A 1 649 ? 30.013 -20.187 -14.820 1.00 91.06 649 ILE A O 1
ATOM 5199 N N . ILE A 1 650 ? 30.371 -19.487 -16.914 1.00 92.00 650 ILE A N 1
ATOM 5200 C CA . ILE A 1 650 ? 29.373 -18.411 -16.865 1.00 92.00 650 ILE A CA 1
ATOM 5201 C C . ILE A 1 650 ? 27.965 -19.045 -16.849 1.00 92.00 650 ILE A C 1
ATOM 5203 O O . ILE A 1 650 ? 27.646 -19.838 -17.737 1.00 92.00 650 ILE A O 1
ATOM 5207 N N . PRO A 1 651 ? 27.083 -18.715 -15.882 1.00 94.81 651 PRO A N 1
ATOM 5208 C CA . PRO A 1 651 ? 25.705 -19.195 -15.905 1.00 94.81 651 PRO A CA 1
ATOM 5209 C C . PRO A 1 651 ? 24.942 -18.651 -17.115 1.00 94.81 651 PRO A C 1
ATOM 5211 O O . PRO A 1 651 ? 24.912 -17.437 -17.330 1.00 94.81 651 PRO A O 1
ATOM 5214 N N . ASP A 1 652 ? 24.239 -19.521 -17.839 1.00 95.56 652 ASP A N 1
ATOM 5215 C CA . ASP A 1 652 ? 23.242 -19.075 -18.811 1.00 95.56 652 ASP A CA 1
ATOM 5216 C C . ASP A 1 652 ? 22.162 -18.258 -18.079 1.00 95.56 652 ASP A C 1
ATOM 5218 O O . ASP A 1 652 ? 21.556 -18.702 -17.101 1.00 95.56 652 ASP A O 1
ATOM 5222 N N . ILE A 1 653 ? 21.955 -17.023 -18.531 1.00 96.06 653 ILE A N 1
ATOM 5223 C CA . ILE A 1 653 ? 21.032 -16.048 -17.940 1.00 96.06 653 ILE A CA 1
ATOM 5224 C C . ILE A 1 653 ? 19.566 -16.459 -18.164 1.00 96.06 653 ILE A C 1
ATOM 5226 O O . ILE A 1 653 ? 18.674 -16.037 -17.412 1.00 96.06 653 ILE A O 1
ATOM 5230 N N . ASP A 1 654 ? 19.325 -17.264 -19.196 1.00 91.56 654 ASP A N 1
ATOM 5231 C CA . ASP A 1 654 ? 18.019 -17.569 -19.761 1.00 91.56 654 ASP A CA 1
ATOM 5232 C C . ASP A 1 654 ? 17.770 -19.071 -19.988 1.00 91.56 654 ASP A C 1
ATOM 5234 O O . ASP A 1 654 ? 16.807 -19.423 -20.670 1.00 91.56 654 ASP A O 1
ATOM 5238 N N . ASP A 1 655 ? 18.553 -19.923 -19.306 1.00 92.19 655 ASP A N 1
ATOM 5239 C CA . ASP A 1 655 ? 18.388 -21.384 -19.236 1.00 92.19 655 ASP A CA 1
ATOM 5240 C C . ASP A 1 655 ? 16.902 -21.772 -19.057 1.00 92.19 655 ASP A C 1
ATOM 5242 O O . ASP A 1 655 ? 16.256 -21.312 -18.100 1.00 92.19 655 ASP A O 1
ATOM 5246 N N . PRO A 1 656 ? 16.334 -22.606 -19.953 1.00 88.75 656 PRO A N 1
ATOM 5247 C CA . PRO A 1 656 ? 14.894 -22.858 -20.006 1.00 88.75 656 PRO A CA 1
ATOM 5248 C C . PRO A 1 656 ? 14.375 -23.644 -18.797 1.00 88.75 656 PRO A C 1
ATOM 5250 O O . PRO A 1 656 ? 13.204 -23.509 -18.442 1.00 88.75 656 PRO A O 1
ATOM 5253 N N . ASN A 1 657 ? 15.245 -24.413 -18.137 1.00 92.00 657 ASN A N 1
ATOM 5254 C CA . ASN A 1 657 ? 14.928 -25.198 -16.946 1.00 92.00 657 ASN A CA 1
ATOM 5255 C C . ASN A 1 657 ? 15.319 -24.466 -15.648 1.00 92.00 657 ASN A C 1
ATOM 5257 O O . ASN A 1 657 ? 15.169 -25.009 -14.552 1.00 92.00 657 ASN A O 1
ATOM 5261 N N . PHE A 1 658 ? 15.818 -23.228 -15.760 1.00 96.69 658 PHE A N 1
ATOM 5262 C CA . PHE A 1 658 ? 16.308 -22.400 -14.658 1.00 96.69 658 PHE A CA 1
ATOM 5263 C C . PHE A 1 658 ? 17.436 -23.075 -13.854 1.00 96.69 658 PHE A C 1
ATOM 5265 O O . PHE A 1 658 ? 17.517 -22.934 -12.623 1.00 96.69 658 PHE A O 1
ATOM 5272 N N . TYR A 1 659 ? 18.298 -23.821 -14.550 1.00 96.69 659 TYR A N 1
ATOM 5273 C CA . TYR A 1 659 ? 19.438 -24.534 -13.988 1.00 96.69 659 TYR A CA 1
ATOM 5274 C C . TYR A 1 659 ? 20.717 -23.697 -14.052 1.00 96.69 659 TYR A C 1
ATOM 5276 O O . TYR A 1 659 ? 21.254 -23.410 -15.120 1.00 96.69 659 TYR A O 1
ATOM 5284 N N . CYS A 1 660 ? 21.264 -23.330 -12.891 1.00 97.31 660 CYS A N 1
ATOM 5285 C CA . CYS A 1 660 ? 22.542 -22.631 -12.858 1.00 97.31 660 CYS A CA 1
ATOM 5286 C C . CYS A 1 660 ? 23.677 -23.643 -12.970 1.00 97.31 660 CYS A C 1
ATOM 5288 O O . CYS A 1 660 ? 24.031 -24.261 -11.967 1.00 97.31 660 CYS A O 1
ATOM 5290 N N . ARG A 1 661 ? 24.277 -23.773 -14.159 1.00 95.19 661 ARG A N 1
ATOM 5291 C CA . ARG A 1 661 ? 25.403 -24.691 -14.409 1.00 95.19 661 ARG A CA 1
ATOM 5292 C C . ARG A 1 661 ? 26.573 -24.466 -13.438 1.00 95.19 661 ARG A C 1
ATOM 5294 O O . ARG A 1 661 ? 27.022 -25.420 -12.816 1.00 95.19 661 ARG A O 1
ATOM 5301 N N . SER A 1 662 ? 26.977 -23.209 -13.220 1.00 93.94 662 SER A N 1
ATOM 5302 C CA . SER A 1 662 ? 28.075 -22.826 -12.306 1.00 93.94 662 SER A CA 1
ATOM 5303 C C . SER A 1 662 ? 27.834 -23.223 -10.842 1.00 93.94 662 SER A C 1
ATOM 5305 O O . SER A 1 662 ? 28.763 -23.623 -10.156 1.00 93.94 662 SER A O 1
ATOM 5307 N N . CYS A 1 663 ? 26.593 -23.147 -10.346 1.00 94.31 663 CYS A N 1
ATOM 5308 C CA . CYS A 1 663 ? 26.251 -23.580 -8.983 1.00 94.31 663 CYS A CA 1
ATOM 5309 C C . CYS A 1 663 ? 25.619 -24.980 -8.913 1.00 94.31 663 CYS A C 1
ATOM 5311 O O . CYS A 1 663 ? 25.218 -25.380 -7.828 1.00 94.31 663 CYS A O 1
ATOM 5313 N N . LYS A 1 664 ? 25.451 -25.687 -10.037 1.00 94.69 664 LYS A N 1
ATOM 5314 C CA . LYS A 1 664 ? 24.731 -26.969 -10.163 1.00 94.69 664 LYS A CA 1
ATOM 5315 C C . LYS A 1 664 ? 23.335 -27.002 -9.496 1.00 94.69 664 LYS A C 1
ATOM 5317 O O . LYS A 1 664 ? 22.893 -28.042 -9.017 1.00 94.69 664 LYS A O 1
ATOM 5322 N N . ILE A 1 665 ? 22.600 -25.875 -9.475 1.00 92.12 665 ILE A N 1
ATOM 5323 C CA . ILE A 1 665 ? 21.279 -25.773 -8.809 1.00 92.12 665 ILE A CA 1
ATOM 5324 C C . ILE A 1 665 ? 20.129 -25.299 -9.707 1.00 92.12 665 ILE A C 1
ATOM 5326 O O . ILE A 1 665 ? 20.180 -24.228 -10.310 1.00 92.12 665 ILE A O 1
ATOM 5330 N N . TYR A 1 666 ? 19.016 -26.034 -9.650 1.00 95.81 666 TYR A N 1
ATOM 5331 C CA . TYR A 1 666 ? 17.710 -25.648 -10.199 1.00 95.81 666 TYR A CA 1
ATOM 5332 C C . TYR A 1 666 ? 17.017 -24.554 -9.376 1.00 95.81 666 TYR A C 1
ATOM 5334 O O . TYR A 1 666 ? 17.236 -24.430 -8.163 1.00 95.81 666 TYR A O 1
ATOM 5342 N N . LYS A 1 667 ? 16.144 -23.759 -10.005 1.00 96.75 667 LYS A N 1
ATOM 5343 C CA . LYS A 1 667 ? 15.273 -22.764 -9.350 1.00 96.75 667 LYS A CA 1
ATOM 5344 C C . LYS A 1 667 ? 13.854 -22.858 -9.922 1.00 96.75 667 LYS A C 1
ATOM 5346 O O . LYS A 1 667 ? 13.677 -23.130 -11.094 1.00 96.75 667 LYS A O 1
ATOM 5351 N N . SER A 1 668 ? 12.828 -22.614 -9.108 1.00 84.00 668 SER A N 1
ATOM 5352 C CA . SER A 1 668 ? 11.432 -22.895 -9.491 1.00 84.00 668 SER A CA 1
ATOM 5353 C C . SER A 1 668 ? 10.771 -21.876 -10.431 1.00 84.00 668 SER A C 1
ATOM 5355 O O . SER A 1 668 ? 9.696 -22.158 -10.952 1.00 84.00 668 SER A O 1
ATOM 5357 N N . ASP A 1 669 ? 11.372 -20.702 -10.660 1.00 88.94 669 ASP A N 1
ATOM 5358 C CA . ASP A 1 669 ? 10.966 -19.788 -11.737 1.00 88.94 669 ASP A CA 1
ATOM 5359 C C . ASP A 1 669 ? 12.124 -18.875 -12.199 1.00 88.94 669 ASP A C 1
ATOM 5361 O O . ASP A 1 669 ? 13.076 -18.614 -11.452 1.00 88.94 669 ASP A O 1
ATOM 5365 N N . ARG A 1 670 ? 12.013 -18.316 -13.416 1.00 90.75 670 ARG A N 1
ATOM 5366 C CA . ARG A 1 670 ? 12.988 -17.390 -14.041 1.00 90.75 670 ARG A CA 1
ATOM 5367 C C . ARG A 1 670 ? 13.289 -16.129 -13.211 1.00 90.75 670 ARG A C 1
ATOM 5369 O O . ARG A 1 670 ? 14.333 -15.500 -13.384 1.00 90.75 670 ARG A O 1
ATOM 5376 N N . ARG A 1 671 ? 12.398 -15.719 -12.300 1.00 89.81 671 ARG A N 1
ATOM 5377 C CA . ARG A 1 671 ? 12.550 -14.531 -11.437 1.00 89.81 671 ARG A CA 1
ATOM 5378 C C . ARG A 1 671 ? 13.350 -14.853 -10.174 1.00 89.81 671 ARG A C 1
ATOM 5380 O O . ARG A 1 671 ? 14.148 -14.019 -9.741 1.00 89.81 671 ARG A O 1
ATOM 5387 N N . ILE A 1 672 ? 13.162 -16.043 -9.609 1.00 91.31 672 ILE A N 1
ATOM 5388 C CA . ILE A 1 672 ? 13.989 -16.634 -8.553 1.00 91.31 672 ILE A CA 1
ATOM 5389 C C . ILE A 1 672 ? 15.370 -16.965 -9.130 1.00 91.31 672 ILE A C 1
ATOM 5391 O O . ILE A 1 672 ? 16.374 -16.629 -8.506 1.00 91.31 672 ILE A O 1
ATOM 5395 N N . TYR A 1 673 ? 15.434 -17.488 -10.356 1.00 96.12 673 TYR A N 1
ATOM 5396 C CA . TYR A 1 673 ? 16.671 -17.719 -11.103 1.00 96.12 673 TYR A CA 1
ATOM 5397 C C . TYR A 1 673 ? 17.476 -16.428 -11.308 1.00 96.12 673 TYR A C 1
ATOM 5399 O O . TYR A 1 673 ? 18.559 -16.275 -10.744 1.00 96.12 673 TYR A O 1
ATOM 5407 N N . ARG A 1 674 ? 16.888 -15.398 -11.938 1.00 94.31 674 ARG A N 1
ATOM 5408 C CA . ARG A 1 674 ? 17.500 -14.058 -12.040 1.00 94.31 674 ARG A CA 1
ATOM 5409 C C . ARG A 1 674 ? 17.727 -13.359 -10.688 1.00 94.31 674 ARG A C 1
ATOM 5411 O O . ARG A 1 674 ? 18.343 -12.292 -10.659 1.00 94.31 674 ARG A O 1
ATOM 5418 N N . LYS A 1 675 ? 17.212 -13.862 -9.559 1.00 94.12 675 LYS A N 1
ATOM 5419 C CA . LYS A 1 675 ? 17.595 -13.398 -8.208 1.00 94.12 675 LYS A CA 1
ATOM 5420 C C . LYS A 1 675 ? 18.830 -14.151 -7.705 1.00 94.12 675 LYS A C 1
ATOM 5422 O O . LYS A 1 675 ? 19.721 -13.510 -7.161 1.00 94.12 675 LYS A O 1
ATOM 5427 N N . HIS A 1 676 ? 18.894 -15.463 -7.918 1.00 96.81 676 HIS A N 1
ATOM 5428 C CA . HIS A 1 676 ? 20.058 -16.296 -7.627 1.00 96.81 676 HIS A CA 1
ATOM 5429 C C . HIS A 1 676 ? 21.292 -15.829 -8.414 1.00 96.81 676 HIS A C 1
ATOM 5431 O O . HIS A 1 676 ? 22.301 -15.535 -7.784 1.00 96.81 676 HIS A O 1
ATOM 5437 N N . LEU A 1 677 ? 21.195 -15.627 -9.732 1.00 95.44 677 LEU A N 1
ATOM 5438 C CA . LEU A 1 677 ? 22.319 -15.156 -10.557 1.00 95.44 677 LEU A CA 1
ATOM 5439 C C . LEU A 1 677 ? 22.914 -13.823 -10.062 1.00 95.44 677 LEU A C 1
ATOM 5441 O O . LEU A 1 677 ? 24.128 -13.683 -9.936 1.00 95.44 677 LEU A O 1
ATOM 5445 N N . ARG A 1 678 ? 22.056 -12.874 -9.662 1.00 94.31 678 ARG A N 1
ATOM 5446 C CA . ARG A 1 678 ? 22.470 -11.596 -9.046 1.00 94.31 678 ARG A CA 1
ATOM 5447 C C . ARG A 1 678 ? 23.106 -11.731 -7.658 1.00 94.31 678 ARG A C 1
ATOM 5449 O O . ARG A 1 678 ? 23.822 -10.824 -7.257 1.00 94.31 678 ARG A O 1
ATOM 5456 N N . ALA A 1 679 ? 22.803 -12.791 -6.908 1.00 91.31 679 ALA A N 1
ATOM 5457 C CA . ALA A 1 679 ? 23.207 -12.946 -5.506 1.00 91.31 679 ALA A CA 1
ATOM 5458 C C . ALA A 1 679 ? 24.354 -13.950 -5.291 1.00 91.31 679 ALA A C 1
ATOM 5460 O O . ALA A 1 679 ? 25.058 -13.856 -4.290 1.00 91.31 679 ALA A O 1
ATOM 5461 N N . ALA A 1 680 ? 24.525 -14.912 -6.201 1.00 92.75 680 ALA A N 1
ATOM 5462 C CA . ALA A 1 680 ? 25.562 -15.939 -6.144 1.00 92.75 680 ALA A CA 1
ATOM 5463 C C . ALA A 1 680 ? 26.708 -15.687 -7.136 1.00 92.75 680 ALA A C 1
ATOM 5465 O O . ALA A 1 680 ? 27.843 -16.040 -6.822 1.00 92.75 680 ALA A O 1
ATOM 5466 N N . HIS A 1 681 ? 26.420 -15.061 -8.284 1.00 92.25 681 HIS A N 1
ATOM 5467 C CA . HIS A 1 681 ? 27.376 -14.810 -9.374 1.00 92.25 681 HIS A CA 1
ATOM 5468 C C . HIS A 1 681 ? 27.532 -13.311 -9.692 1.00 92.25 681 HIS A C 1
ATOM 5470 O O . HIS A 1 681 ? 28.129 -12.952 -10.698 1.00 92.25 681 HIS A O 1
ATOM 5476 N N . ASN A 1 682 ? 26.963 -12.425 -8.860 1.00 90.56 682 ASN A N 1
ATOM 5477 C CA . ASN A 1 682 ? 27.013 -10.957 -8.981 1.00 90.56 682 ASN A CA 1
ATOM 5478 C C . ASN A 1 682 ? 26.570 -10.371 -10.344 1.00 90.56 682 ASN A C 1
ATOM 5480 O O . ASN A 1 682 ? 26.767 -9.184 -10.600 1.00 90.56 682 ASN A O 1
ATOM 5484 N N . MET A 1 683 ? 25.933 -11.167 -11.212 1.00 91.88 683 MET A N 1
ATOM 5485 C CA . MET A 1 683 ? 25.616 -10.784 -12.592 1.00 91.88 683 MET A CA 1
ATOM 5486 C C . MET A 1 683 ? 24.683 -9.569 -12.628 1.00 91.88 683 MET A C 1
ATOM 5488 O O . MET A 1 683 ? 23.607 -9.597 -12.026 1.00 91.88 683 MET A O 1
ATOM 5492 N N . VAL A 1 684 ? 25.044 -8.515 -13.368 1.00 90.12 684 VAL A N 1
ATOM 5493 C CA . VAL A 1 684 ? 24.293 -7.243 -13.428 1.00 90.12 684 VAL A CA 1
ATOM 5494 C C . VAL A 1 684 ? 23.057 -7.365 -14.332 1.00 90.12 684 VAL A C 1
ATOM 5496 O O . VAL A 1 684 ? 22.933 -6.749 -15.388 1.00 90.12 684 VAL A O 1
ATOM 5499 N N . LEU A 1 685 ? 22.106 -8.201 -13.918 1.00 90.06 685 LEU A N 1
ATOM 5500 C CA . LEU A 1 685 ? 20.889 -8.467 -14.677 1.00 90.06 685 LEU A CA 1
ATOM 5501 C C . LEU A 1 685 ? 19.897 -7.306 -14.554 1.00 90.06 685 LEU A C 1
ATOM 5503 O O . LEU A 1 685 ? 19.462 -6.964 -13.446 1.00 90.06 685 LEU A O 1
ATOM 5507 N N . LYS A 1 686 ? 19.477 -6.756 -15.704 1.00 80.25 686 LYS A N 1
ATOM 5508 C CA . LYS A 1 686 ? 18.374 -5.787 -15.793 1.00 80.25 686 LYS A CA 1
ATOM 5509 C C . LYS A 1 686 ? 17.159 -6.305 -15.000 1.00 80.25 686 LYS A C 1
ATOM 5511 O O . LYS A 1 686 ? 16.779 -7.471 -15.157 1.00 80.25 686 LYS A O 1
ATOM 5516 N N . PRO A 1 687 ? 16.513 -5.481 -14.152 1.00 69.44 687 PRO A N 1
ATOM 5517 C CA . PRO A 1 687 ? 15.263 -5.874 -13.516 1.00 69.44 687 PRO A CA 1
ATOM 5518 C C . PRO A 1 687 ? 14.208 -6.177 -14.581 1.00 69.44 687 PRO A C 1
ATOM 5520 O O . PRO A 1 687 ? 13.993 -5.345 -15.458 1.00 69.44 687 PRO A O 1
ATOM 5523 N N . LEU A 1 688 ? 13.513 -7.315 -14.462 1.00 72.06 688 LEU A N 1
ATOM 5524 C CA . LEU A 1 688 ? 12.354 -7.654 -15.296 1.00 72.06 688 LEU A CA 1
ATOM 5525 C C . LEU A 1 688 ? 11.213 -6.647 -15.052 1.00 72.06 688 LEU A C 1
ATOM 5527 O O . LEU A 1 688 ? 10.307 -6.877 -14.245 1.00 72.06 688 LEU A O 1
ATOM 5531 N N . LYS A 1 689 ? 11.284 -5.498 -15.727 1.00 53.06 689 LYS A N 1
ATOM 5532 C CA . LYS A 1 689 ? 10.161 -4.586 -15.932 1.00 53.06 689 LYS A CA 1
ATOM 5533 C C . LYS A 1 689 ? 9.249 -5.250 -16.955 1.00 53.06 689 LYS A C 1
ATOM 5535 O O . LYS A 1 689 ? 9.701 -5.579 -18.047 1.00 53.06 689 LYS A O 1
ATOM 5540 N N . GLY A 1 690 ? 7.980 -5.439 -16.603 1.00 55.19 690 GLY A N 1
ATOM 5541 C CA . GLY A 1 690 ? 6.994 -6.152 -17.422 1.00 55.19 690 GLY A CA 1
ATOM 5542 C C . GLY A 1 690 ? 6.525 -5.393 -18.667 1.00 55.19 690 GLY A C 1
ATOM 5543 O O . GLY A 1 690 ? 5.332 -5.355 -18.923 1.00 55.19 690 GLY A O 1
ATOM 5544 N N . GLU A 1 691 ? 7.438 -4.763 -19.399 1.00 51.84 691 GLU A N 1
ATOM 5545 C CA . GLU A 1 691 ? 7.239 -4.227 -20.750 1.00 51.84 691 GLU A CA 1
ATOM 5546 C C . GLU A 1 691 ? 8.273 -4.867 -21.690 1.00 51.84 691 GLU A C 1
ATOM 5548 O O . GLU A 1 691 ? 7.888 -5.409 -22.713 1.00 51.84 691 GLU A O 1
ATOM 5553 N N . GLU A 1 692 ? 9.548 -4.951 -21.281 1.00 51.47 692 GLU A N 1
ATOM 5554 C CA . GLU A 1 692 ? 10.625 -5.619 -22.042 1.00 51.47 692 GLU A CA 1
ATOM 5555 C C . GLU A 1 692 ? 10.494 -7.157 -22.082 1.00 51.47 692 GLU A C 1
ATOM 5557 O O . GLU A 1 692 ? 11.049 -7.796 -22.966 1.00 51.47 692 GLU A O 1
ATOM 5562 N N . SER A 1 693 ? 9.757 -7.768 -21.143 1.00 55.19 693 SER A N 1
ATOM 5563 C CA . SER A 1 693 ? 9.468 -9.215 -21.134 1.00 55.19 693 SER A CA 1
ATOM 5564 C C . SER A 1 693 ? 8.076 -9.562 -21.679 1.00 55.19 693 SER A C 1
ATOM 5566 O O . SER A 1 693 ? 7.538 -10.623 -21.347 1.00 55.19 693 SER A O 1
ATOM 5568 N N . ARG A 1 694 ? 7.448 -8.641 -22.418 1.00 62.78 694 ARG A N 1
ATOM 5569 C CA . ARG A 1 694 ? 6.189 -8.885 -23.119 1.00 62.78 694 ARG A CA 1
ATOM 5570 C C . ARG A 1 694 ? 6.461 -8.925 -24.610 1.00 62.78 694 ARG A C 1
ATOM 5572 O O . ARG A 1 694 ? 6.757 -7.892 -25.200 1.00 62.78 694 ARG A O 1
ATOM 5579 N N . ASP A 1 695 ? 6.272 -10.089 -25.210 1.00 67.38 695 ASP A N 1
ATOM 5580 C CA . ASP A 1 695 ? 5.930 -10.129 -26.624 1.00 67.38 695 ASP A CA 1
ATOM 5581 C C . ASP A 1 695 ? 4.531 -9.481 -26.787 1.00 67.38 695 ASP A C 1
ATOM 5583 O O . ASP A 1 695 ? 3.581 -9.927 -26.120 1.00 67.38 695 ASP A O 1
ATOM 5587 N N . PRO A 1 696 ? 4.386 -8.399 -27.584 1.00 70.00 696 PRO A N 1
ATOM 5588 C CA . PRO A 1 696 ? 3.093 -7.772 -27.861 1.00 70.00 696 PRO A CA 1
ATOM 5589 C C . PRO A 1 696 ? 2.201 -8.613 -28.784 1.00 70.00 696 PRO A C 1
ATOM 5591 O O . PRO A 1 696 ? 0.987 -8.422 -28.778 1.00 70.00 696 PRO A O 1
ATOM 5594 N N . ASN A 1 697 ? 2.805 -9.513 -29.565 1.00 79.94 697 ASN A N 1
ATOM 5595 C CA . ASN A 1 697 ? 2.172 -10.306 -30.615 1.00 79.94 697 ASN A CA 1
ATOM 5596 C C . ASN A 1 697 ? 1.834 -11.731 -30.147 1.00 79.94 697 ASN A C 1
ATOM 5598 O O . ASN A 1 697 ? 1.005 -12.392 -30.770 1.00 79.94 697 ASN A O 1
ATOM 5602 N N . ALA A 1 698 ? 2.437 -12.200 -29.047 1.00 86.44 698 ALA A N 1
ATOM 5603 C CA . ALA A 1 698 ? 2.141 -13.499 -28.449 1.00 86.44 698 ALA A CA 1
ATOM 5604 C C . ALA A 1 698 ? 0.648 -13.634 -28.112 1.00 86.44 698 ALA A C 1
ATOM 5606 O O . ALA A 1 698 ? 0.148 -13.024 -27.159 1.00 86.44 698 ALA A O 1
ATOM 5607 N N . VAL A 1 699 ? -0.045 -14.479 -28.880 1.00 91.69 699 VAL A N 1
ATOM 5608 C CA . VAL A 1 699 ? -1.461 -14.800 -28.690 1.00 91.69 699 VAL A CA 1
ATOM 5609 C C . VAL A 1 699 ? -1.653 -15.384 -27.291 1.00 91.69 699 VAL A C 1
ATOM 5611 O O . VAL A 1 699 ? -1.113 -16.434 -26.950 1.00 91.69 699 VAL A O 1
ATOM 5614 N N . ILE A 1 700 ? -2.410 -14.675 -26.456 1.00 96.56 700 ILE A N 1
ATOM 5615 C CA . ILE A 1 700 ? -2.735 -15.128 -25.106 1.00 96.56 700 ILE A CA 1
ATOM 5616 C C . ILE A 1 700 ? -3.959 -16.033 -25.198 1.00 96.56 700 ILE A C 1
ATOM 5618 O O . ILE A 1 700 ? -5.083 -15.530 -25.276 1.00 96.56 700 ILE A O 1
ATOM 5622 N N . ASP A 1 701 ? -3.754 -17.348 -25.124 1.00 95.88 701 ASP A N 1
ATOM 5623 C CA . ASP A 1 701 ? -4.862 -18.258 -24.848 1.00 95.88 701 ASP A CA 1
ATOM 5624 C C . ASP A 1 701 ? -5.469 -17.906 -23.477 1.00 95.88 701 ASP A C 1
ATOM 5626 O O . ASP A 1 701 ? -4.800 -17.831 -22.442 1.00 95.88 701 ASP A O 1
ATOM 5630 N N . VAL A 1 702 ? -6.767 -17.624 -23.493 1.00 96.50 702 VAL A N 1
ATOM 5631 C CA . VAL A 1 702 ? -7.579 -17.224 -22.343 1.00 96.50 702 VAL A CA 1
ATOM 5632 C C . VAL A 1 702 ? -7.837 -18.393 -21.386 1.00 96.50 702 VAL A C 1
ATOM 5634 O O . VAL A 1 702 ? -8.104 -18.159 -20.199 1.00 96.50 702 VAL A O 1
ATOM 5637 N N . ASP A 1 703 ? -7.743 -19.626 -21.883 1.00 93.69 703 ASP A N 1
ATOM 5638 C CA . ASP A 1 703 ? -8.034 -20.866 -21.168 1.00 93.69 703 ASP A CA 1
ATOM 5639 C C . ASP A 1 703 ? -6.931 -21.931 -21.280 1.00 93.69 703 ASP A C 1
ATOM 5641 O O . ASP A 1 703 ? -7.197 -23.100 -21.003 1.00 93.69 703 ASP A O 1
ATOM 5645 N N . ASP A 1 704 ? -5.695 -21.485 -21.550 1.00 93.69 704 ASP A N 1
ATOM 5646 C CA . ASP A 1 704 ? -4.457 -22.277 -21.519 1.00 93.69 704 ASP A CA 1
ATOM 5647 C C . ASP A 1 704 ? -4.482 -23.323 -20.378 1.00 93.69 704 ASP A C 1
ATOM 5649 O O . ASP A 1 704 ? -4.625 -22.943 -19.202 1.00 93.69 704 ASP A O 1
ATOM 5653 N N . PRO A 1 705 ? -4.356 -24.631 -20.686 1.00 94.31 705 PRO A N 1
ATOM 5654 C CA . PRO A 1 705 ? -4.551 -25.702 -19.707 1.00 94.31 705 PRO A CA 1
ATOM 5655 C C . PRO A 1 705 ? -3.450 -25.741 -18.640 1.00 94.31 705 PRO A C 1
ATOM 5657 O O . PRO A 1 705 ? -3.694 -26.202 -17.525 1.00 94.31 705 PRO A O 1
ATOM 5660 N N . ASN A 1 706 ? -2.269 -25.198 -18.950 1.00 94.12 706 ASN A N 1
ATOM 5661 C CA . ASN A 1 706 ? -1.133 -25.061 -18.040 1.00 94.12 706 ASN A CA 1
ATOM 5662 C C . ASN A 1 706 ? -1.151 -23.717 -17.287 1.00 94.12 706 ASN A C 1
ATOM 5664 O O . ASN A 1 706 ? -0.238 -23.405 -16.521 1.00 94.12 706 ASN A O 1
ATOM 5668 N N . PHE A 1 707 ? -2.188 -22.893 -17.474 1.00 96.94 707 PHE A N 1
ATOM 5669 C CA . PHE A 1 707 ? -2.337 -21.572 -16.865 1.00 96.94 707 PHE A CA 1
ATOM 5670 C C . PHE A 1 707 ? -1.137 -20.640 -17.142 1.00 96.94 707 PHE A C 1
ATOM 5672 O O . PHE A 1 707 ? -0.750 -19.826 -16.285 1.00 96.94 707 PHE A O 1
ATOM 5679 N N . TYR A 1 708 ? -0.528 -20.776 -18.321 1.00 95.38 708 TYR A N 1
ATOM 5680 C CA . TYR A 1 708 ? 0.689 -20.098 -18.751 1.00 95.38 708 TYR A CA 1
ATOM 5681 C C . TYR A 1 708 ? 0.388 -18.868 -19.615 1.00 95.38 708 TYR A C 1
ATOM 5683 O O . TYR A 1 708 ? -0.158 -18.957 -20.706 1.00 95.38 708 TYR A O 1
ATOM 5691 N N . CYS A 1 709 ? 0.779 -17.675 -19.149 1.00 96.69 709 CYS A N 1
ATOM 5692 C CA . CYS A 1 709 ? 0.635 -16.468 -19.968 1.00 96.69 709 CYS A CA 1
ATOM 5693 C C . CYS A 1 709 ? 1.848 -16.320 -20.888 1.00 96.69 709 CYS A C 1
ATOM 5695 O O . CYS A 1 709 ? 2.892 -15.868 -20.412 1.00 96.69 709 CYS A O 1
ATOM 5697 N N . ALA A 1 710 ? 1.701 -16.624 -22.180 1.00 92.00 710 ALA A N 1
ATOM 5698 C CA . ALA A 1 710 ? 2.750 -16.440 -23.187 1.00 92.00 710 ALA A CA 1
ATOM 5699 C C . ALA A 1 710 ? 3.318 -15.004 -23.180 1.00 92.00 710 ALA A C 1
ATOM 5701 O O . ALA A 1 710 ? 4.507 -14.805 -22.934 1.00 92.00 710 ALA A O 1
ATOM 5702 N N . SER A 1 711 ? 2.448 -13.990 -23.275 1.00 90.25 711 SER A N 1
ATOM 5703 C CA . SER A 1 711 ? 2.802 -12.555 -23.258 1.00 90.25 711 SER A CA 1
ATOM 5704 C C . SER A 1 711 ? 3.416 -12.046 -21.930 1.00 90.25 711 SER A C 1
ATOM 5706 O O . SER A 1 711 ? 3.711 -10.861 -21.787 1.00 90.25 711 SER A O 1
ATOM 5708 N N . CYS A 1 712 ? 3.626 -12.892 -20.915 1.00 90.69 712 CYS A N 1
ATOM 5709 C CA . CYS A 1 712 ? 4.424 -12.548 -19.726 1.00 90.69 712 CYS A CA 1
ATOM 5710 C C . CYS A 1 712 ? 5.354 -13.676 -19.239 1.00 90.69 712 CYS A C 1
ATOM 5712 O O . CYS A 1 712 ? 5.958 -13.526 -18.177 1.00 90.69 712 CYS A O 1
ATOM 5714 N N . MET A 1 713 ? 5.436 -14.794 -19.968 1.00 90.38 713 MET A N 1
ATOM 5715 C CA . MET A 1 713 ? 6.113 -16.045 -19.590 1.00 90.38 713 MET A CA 1
ATOM 5716 C C . MET A 1 713 ? 5.840 -16.461 -18.134 1.00 90.38 713 MET A C 1
ATOM 5718 O O . MET A 1 713 ? 6.750 -16.667 -17.328 1.00 90.38 713 MET A O 1
ATOM 5722 N N . LEU A 1 714 ? 4.556 -16.480 -17.755 1.00 90.06 714 LEU A N 1
ATOM 5723 C CA . LEU A 1 714 ? 4.136 -16.470 -16.350 1.00 90.06 714 LEU A CA 1
ATOM 5724 C C . LEU A 1 714 ? 3.031 -17.498 -16.040 1.00 90.06 714 LEU A C 1
ATOM 5726 O O . LEU A 1 714 ? 1.851 -17.143 -15.947 1.00 90.06 714 LEU A O 1
ATOM 5730 N N . HIS A 1 715 ? 3.429 -18.735 -15.731 1.00 92.81 715 HIS A N 1
ATOM 5731 C CA . HIS A 1 715 ? 2.571 -19.791 -15.161 1.00 92.81 715 HIS A CA 1
ATOM 5732 C C . HIS A 1 715 ? 1.818 -19.306 -13.907 1.00 92.81 715 HIS A C 1
ATOM 5734 O O . HIS A 1 715 ? 2.338 -18.518 -13.101 1.00 92.81 715 HIS A O 1
ATOM 5740 N N . LYS A 1 716 ? 0.569 -19.739 -13.724 1.00 95.88 716 LYS A N 1
ATOM 5741 C CA . LYS A 1 716 ? -0.217 -19.547 -12.490 1.00 95.88 716 LYS A CA 1
ATOM 5742 C C . LYS A 1 716 ? -0.647 -20.910 -11.934 1.00 95.88 716 LYS A C 1
ATOM 5744 O O . LYS A 1 716 ? -0.816 -21.828 -12.715 1.00 95.88 716 LYS A O 1
ATOM 5749 N N . PRO A 1 717 ? -0.833 -21.075 -10.615 1.00 87.75 717 PRO A N 1
ATOM 5750 C CA . PRO A 1 717 ? -1.140 -22.389 -10.038 1.00 87.75 717 PRO A CA 1
ATOM 5751 C C . PRO A 1 717 ? -2.612 -22.812 -10.192 1.00 87.75 717 PRO A C 1
ATOM 5753 O O . PRO A 1 717 ? -2.974 -23.893 -9.753 1.00 87.75 717 PRO A O 1
ATOM 5756 N N . ASP A 1 718 ? -3.482 -21.948 -10.732 1.00 92.50 718 ASP A N 1
ATOM 5757 C CA . ASP A 1 718 ? -4.896 -22.257 -10.970 1.00 92.50 718 ASP A CA 1
ATOM 5758 C C . ASP A 1 718 ? -5.521 -21.310 -12.020 1.00 92.50 718 ASP A C 1
ATOM 5760 O O . ASP A 1 718 ? -5.161 -20.126 -12.094 1.00 92.50 718 ASP A O 1
ATOM 5764 N N . ARG A 1 719 ? -6.513 -21.800 -12.788 1.00 93.12 719 ARG A N 1
ATOM 5765 C CA . ARG A 1 719 ? -7.272 -21.051 -13.823 1.00 93.12 719 ARG A CA 1
ATOM 5766 C C . ARG A 1 719 ? -7.864 -19.731 -13.309 1.00 93.12 719 ARG A C 1
ATOM 5768 O O . ARG A 1 719 ? -7.997 -18.751 -14.047 1.00 93.12 719 ARG A O 1
ATOM 5775 N N . ARG A 1 720 ? -8.189 -19.655 -12.013 1.00 88.12 720 ARG A N 1
ATOM 5776 C CA . ARG A 1 720 ? -8.736 -18.453 -11.365 1.00 88.12 720 ARG A CA 1
ATOM 5777 C C . ARG A 1 720 ? -7.660 -17.388 -11.147 1.00 88.12 720 ARG A C 1
ATOM 5779 O O . ARG A 1 720 ? -7.935 -16.208 -11.374 1.00 88.12 720 ARG A O 1
ATOM 5786 N N . ARG A 1 721 ? -6.438 -17.759 -10.758 1.00 90.38 721 ARG A N 1
ATOM 5787 C CA . ARG A 1 721 ? -5.254 -16.887 -10.726 1.00 90.38 721 ARG A CA 1
ATOM 5788 C C . ARG A 1 721 ? -4.780 -16.542 -12.132 1.00 90.38 721 ARG A C 1
ATOM 5790 O O . ARG A 1 721 ? -4.360 -15.402 -12.315 1.00 90.38 721 ARG A O 1
ATOM 5797 N N . TYR A 1 722 ? -4.934 -17.439 -13.106 1.00 96.12 722 TYR A N 1
ATOM 5798 C CA . TYR A 1 722 ? -4.670 -17.167 -14.520 1.00 96.12 722 TYR A CA 1
ATOM 5799 C C . TYR A 1 722 ? -5.557 -16.051 -15.073 1.00 96.12 722 TYR A C 1
ATOM 5801 O O . TYR A 1 722 ? -5.083 -14.943 -15.323 1.00 96.12 722 TYR A O 1
ATOM 5809 N N . ARG A 1 723 ? -6.878 -16.249 -15.106 1.00 94.12 723 ARG A N 1
ATOM 5810 C CA . ARG A 1 723 ? -7.816 -15.235 -15.618 1.00 94.12 723 ARG A CA 1
ATOM 5811 C C . ARG A 1 723 ? -7.844 -13.959 -14.755 1.00 94.12 723 ARG A C 1
ATOM 5813 O O . ARG A 1 723 ? -8.182 -12.890 -15.256 1.00 94.12 723 ARG A O 1
ATOM 5820 N N . ASN A 1 724 ? -7.440 -14.016 -13.476 1.00 89.25 724 ASN A N 1
ATOM 5821 C CA . ASN A 1 724 ? -7.170 -12.818 -12.658 1.00 89.25 724 ASN A CA 1
ATOM 5822 C C . ASN A 1 724 ? -5.868 -12.089 -13.043 1.00 89.25 724 ASN A C 1
ATOM 5824 O O . ASN A 1 724 ? -5.813 -10.867 -12.915 1.00 89.25 724 ASN A O 1
ATOM 5828 N N . HIS A 1 725 ? -4.823 -12.803 -13.463 1.00 95.12 725 HIS A N 1
ATOM 5829 C CA . HIS A 1 725 ? -3.581 -12.226 -13.980 1.00 95.12 725 HIS A CA 1
ATOM 5830 C C . HIS A 1 725 ? -3.842 -11.538 -15.321 1.00 95.12 725 HIS A C 1
ATOM 5832 O O . HIS A 1 725 ? -3.523 -10.356 -15.443 1.00 95.12 725 HIS A O 1
ATOM 5838 N N . LEU A 1 726 ? -4.529 -12.204 -16.253 1.00 95.19 726 LEU A N 1
ATOM 5839 C CA . LEU A 1 726 ? -4.937 -11.624 -17.535 1.00 95.19 726 LEU A CA 1
ATOM 5840 C C . LEU A 1 726 ? -5.762 -10.336 -17.344 1.00 95.19 726 LEU A C 1
ATOM 5842 O O . LEU A 1 726 ? -5.347 -9.268 -17.797 1.00 95.19 726 LEU A O 1
ATOM 5846 N N . ARG A 1 727 ? -6.833 -10.376 -16.531 1.00 92.44 727 ARG A N 1
ATOM 5847 C CA . ARG A 1 727 ? -7.656 -9.190 -16.193 1.00 92.44 727 ARG A CA 1
ATOM 5848 C C . ARG A 1 727 ? -6.898 -8.037 -15.513 1.00 92.44 727 ARG A C 1
ATOM 5850 O O . ARG A 1 727 ? -7.382 -6.909 -15.544 1.00 92.44 727 ARG A O 1
ATOM 5857 N N . ARG A 1 728 ? -5.752 -8.279 -14.858 1.00 89.88 728 ARG A N 1
ATOM 5858 C CA . ARG A 1 728 ? -5.016 -7.251 -14.079 1.00 89.88 728 ARG A CA 1
ATOM 5859 C C . ARG A 1 728 ? -3.687 -6.798 -14.681 1.00 89.88 728 ARG A C 1
ATOM 5861 O O . ARG A 1 728 ? -3.197 -5.754 -14.263 1.00 89.88 728 ARG A O 1
ATOM 5868 N N . VAL A 1 729 ? -3.101 -7.577 -15.587 1.00 90.88 729 VAL A N 1
ATOM 5869 C CA . VAL A 1 729 ? -1.779 -7.318 -16.189 1.00 90.88 729 VAL A CA 1
ATOM 5870 C C . VAL A 1 729 ? -1.881 -7.084 -17.696 1.00 90.88 729 VAL A C 1
ATOM 5872 O O . VAL A 1 729 ? -1.100 -6.300 -18.222 1.00 90.88 729 VAL A O 1
ATOM 5875 N N . HIS A 1 730 ? -2.860 -7.701 -18.365 1.00 91.31 730 HIS A N 1
ATOM 5876 C CA . HIS A 1 730 ? -3.127 -7.546 -19.803 1.00 91.31 730 HIS A CA 1
ATOM 5877 C C . HIS A 1 730 ? -4.458 -6.818 -20.067 1.00 91.31 730 HIS A C 1
ATOM 5879 O O . HIS A 1 730 ? -4.816 -6.573 -21.210 1.00 91.31 730 HIS A O 1
ATOM 5885 N N . HIS A 1 731 ? -5.197 -6.463 -19.006 1.00 88.44 731 HIS A N 1
ATOM 5886 C CA . HIS A 1 731 ? -6.487 -5.759 -19.046 1.00 88.44 731 HIS A CA 1
ATOM 5887 C C . HIS A 1 731 ? -7.590 -6.436 -19.886 1.00 88.44 731 HIS A C 1
ATOM 5889 O O . HIS A 1 731 ? -8.602 -5.808 -20.189 1.00 88.44 731 HIS A O 1
ATOM 5895 N N . MET A 1 732 ? -7.431 -7.725 -20.206 1.00 92.19 732 MET A N 1
ATOM 5896 C CA . MET A 1 732 ? -8.385 -8.495 -21.010 1.00 92.19 732 MET A CA 1
ATOM 5897 C C . MET A 1 732 ? -9.748 -8.581 -20.316 1.00 92.19 732 MET A C 1
ATOM 5899 O O . MET A 1 732 ? -9.826 -8.918 -19.132 1.00 92.19 732 MET A O 1
ATOM 5903 N N . VAL A 1 733 ? -10.828 -8.317 -21.053 1.00 89.75 733 VAL A N 1
ATOM 5904 C CA . VAL A 1 733 ? -12.203 -8.503 -20.571 1.00 89.75 733 VAL A CA 1
ATOM 5905 C C . VAL A 1 733 ? -12.564 -9.975 -20.740 1.00 89.75 733 VAL A C 1
ATOM 5907 O O . VAL A 1 733 ? -12.843 -10.427 -21.841 1.00 89.75 733 VAL A O 1
ATOM 5910 N N . LEU A 1 734 ? -12.508 -10.732 -19.643 1.00 90.31 734 LEU A N 1
ATOM 5911 C CA . LEU A 1 734 ? -12.763 -12.174 -19.641 1.00 90.31 734 LEU A CA 1
ATOM 5912 C C . LEU A 1 734 ? -14.081 -12.492 -18.941 1.00 90.31 734 LEU A C 1
ATOM 5914 O O . LEU A 1 734 ? -14.317 -11.995 -17.836 1.00 90.31 734 LEU A O 1
ATOM 5918 N N . GLU A 1 735 ? -14.875 -13.382 -19.537 1.00 84.19 735 GLU A N 1
ATOM 5919 C CA . GLU A 1 735 ? -16.105 -13.900 -18.931 1.00 84.19 735 GLU A CA 1
ATOM 5920 C C . GLU A 1 735 ? -15.851 -14.514 -17.535 1.00 84.19 735 GLU A C 1
ATOM 5922 O O . GLU A 1 735 ? -14.747 -15.023 -17.262 1.00 84.19 735 GLU A O 1
ATOM 5927 N N . PRO A 1 736 ? -16.859 -14.509 -16.639 1.00 77.88 736 PRO A N 1
ATOM 5928 C CA . PRO A 1 736 ? -16.831 -15.295 -15.410 1.00 77.88 736 PRO A CA 1
ATOM 5929 C C . PRO A 1 736 ? -16.521 -16.770 -15.699 1.00 77.88 736 PRO A C 1
ATOM 5931 O O . PRO A 1 736 ? -17.018 -17.343 -16.659 1.00 77.88 736 PRO A O 1
ATOM 5934 N N . ILE A 1 737 ? -15.701 -17.391 -14.847 1.00 73.50 737 ILE A N 1
ATOM 5935 C CA . ILE A 1 737 ? -15.266 -18.796 -15.013 1.00 73.50 737 ILE A CA 1
ATOM 5936 C C . ILE A 1 737 ? -16.448 -19.772 -14.911 1.00 73.50 737 ILE A C 1
ATOM 5938 O O . ILE A 1 737 ? -16.432 -20.838 -15.514 1.00 73.50 737 ILE A O 1
ATOM 5942 N N . TYR A 1 738 ? -17.478 -19.385 -14.164 1.00 72.12 738 TYR A N 1
ATOM 5943 C CA . TYR A 1 738 ? -18.692 -20.155 -13.955 1.00 72.12 738 TYR A CA 1
ATOM 5944 C C . TYR A 1 738 ? -19.783 -19.593 -14.873 1.00 72.12 738 TYR A C 1
ATOM 5946 O O . TYR A 1 738 ? -20.446 -18.620 -14.509 1.00 72.12 738 TYR A O 1
ATOM 5954 N N . LYS A 1 739 ? -19.938 -20.169 -16.077 1.00 60.00 739 LYS A N 1
ATOM 5955 C CA . LYS A 1 739 ? -21.077 -19.855 -16.969 1.00 60.00 739 LYS A CA 1
ATOM 5956 C C . LYS A 1 739 ? -22.405 -20.292 -16.349 1.00 60.00 739 LYS A C 1
ATOM 5958 O O . LYS A 1 739 ? -23.411 -19.612 -16.502 1.00 60.00 739 LYS A O 1
ATOM 5963 N N . GLN A 1 740 ? -22.365 -21.376 -15.580 1.00 70.25 740 GLN A N 1
ATOM 5964 C CA . GLN A 1 740 ? -23.390 -21.765 -14.623 1.00 70.25 740 GLN A CA 1
ATOM 5965 C C . GLN A 1 740 ? -22.735 -21.818 -13.240 1.00 70.25 740 GLN A C 1
ATOM 5967 O O . GLN A 1 740 ? -21.625 -22.332 -13.084 1.00 70.25 740 GLN A O 1
ATOM 5972 N N . TRP A 1 741 ? -23.397 -21.235 -12.245 1.00 81.81 741 TRP A N 1
ATOM 5973 C CA . TRP A 1 741 ? -23.031 -21.411 -10.840 1.00 81.81 741 TRP A CA 1
ATOM 5974 C C . TRP A 1 741 ? -23.591 -22.752 -10.342 1.00 81.81 741 TRP A C 1
ATOM 5976 O O . TRP A 1 741 ? -24.649 -23.135 -10.833 1.00 81.81 741 TRP A O 1
ATOM 5986 N N . PRO A 1 742 ? -22.973 -23.431 -9.353 1.00 84.44 742 PRO A N 1
ATOM 5987 C CA . PRO A 1 742 ? -23.498 -24.698 -8.822 1.00 84.44 742 PRO A CA 1
ATOM 5988 C C . PRO A 1 742 ? -24.953 -24.600 -8.346 1.00 84.44 742 PRO A C 1
ATOM 5990 O O . PRO A 1 742 ? -25.737 -25.518 -8.546 1.00 84.44 742 PRO A O 1
ATOM 5993 N N . PHE A 1 743 ? -25.318 -23.451 -7.770 1.00 89.19 743 PHE A N 1
ATOM 5994 C CA . PHE A 1 743 ? -26.682 -23.126 -7.365 1.00 89.19 743 PHE A CA 1
ATOM 5995 C C . PHE A 1 743 ? -26.980 -21.680 -7.795 1.00 89.19 743 PHE A C 1
ATOM 5997 O O . PHE A 1 743 ? -26.721 -20.748 -7.026 1.00 89.19 743 PHE A O 1
ATOM 6004 N N . PRO A 1 744 ? -27.443 -21.443 -9.038 1.00 87.44 744 PRO A N 1
ATOM 6005 C CA . PRO A 1 744 ? -27.569 -20.093 -9.582 1.00 87.44 744 PRO A CA 1
ATOM 6006 C C . PRO A 1 744 ? -28.634 -19.267 -8.862 1.00 87.44 744 PRO A C 1
ATOM 6008 O O . PRO A 1 744 ? -28.481 -18.050 -8.797 1.00 87.44 744 PRO A O 1
ATOM 6011 N N . ASP A 1 745 ? -29.623 -19.899 -8.236 1.00 90.25 745 ASP A N 1
ATOM 6012 C CA . ASP A 1 745 ? -30.736 -19.221 -7.559 1.00 90.25 745 ASP A CA 1
ATOM 6013 C C . ASP A 1 745 ? -30.612 -19.223 -6.027 1.00 90.25 745 ASP A C 1
ATOM 6015 O O . ASP A 1 745 ? -31.427 -18.621 -5.329 1.00 90.25 745 ASP A O 1
ATOM 6019 N N . ALA A 1 746 ? -29.555 -19.836 -5.476 1.00 94.44 746 ALA A N 1
ATOM 6020 C CA . ALA A 1 746 ? -29.356 -19.900 -4.031 1.00 94.44 746 ALA A CA 1
ATOM 6021 C C . ALA A 1 746 ? -29.161 -18.494 -3.416 1.00 94.44 746 ALA A C 1
ATOM 6023 O O . ALA A 1 746 ? -28.235 -17.763 -3.804 1.00 94.44 746 ALA A O 1
ATOM 6024 N N . PRO A 1 747 ? -29.980 -18.100 -2.419 1.00 94.50 747 PRO A N 1
ATOM 6025 C CA . PRO A 1 747 ? -29.929 -16.764 -1.840 1.00 94.50 747 PRO A CA 1
ATOM 6026 C C . PRO A 1 747 ? -28.636 -16.552 -1.042 1.00 94.50 747 PRO A C 1
ATOM 6028 O O . PRO A 1 747 ? -28.321 -17.277 -0.098 1.00 94.50 747 PRO A O 1
ATOM 6031 N N . ILE A 1 748 ? -27.875 -15.510 -1.388 1.00 96.31 748 ILE A N 1
ATOM 6032 C CA . ILE A 1 748 ? -26.628 -15.186 -0.683 1.00 96.31 748 ILE A CA 1
ATOM 6033 C C . ILE A 1 748 ? -26.947 -14.519 0.660 1.00 96.31 748 ILE A C 1
ATOM 6035 O O . ILE A 1 748 ? -27.178 -13.308 0.731 1.00 96.31 748 ILE A O 1
ATOM 6039 N N . ASN A 1 749 ? -26.874 -15.289 1.747 1.00 96.06 749 ASN A N 1
ATOM 6040 C CA . ASN A 1 749 ? -26.957 -14.751 3.102 1.00 96.06 749 ASN A CA 1
ATOM 6041 C C . ASN A 1 749 ? -25.745 -13.848 3.412 1.00 96.06 749 ASN A C 1
ATOM 6043 O O . ASN A 1 749 ? -24.685 -14.286 3.851 1.00 96.06 749 ASN A O 1
ATOM 6047 N N . VAL A 1 750 ? -25.925 -12.536 3.245 1.00 95.19 750 VAL A N 1
ATOM 6048 C CA . VAL A 1 750 ? -24.929 -11.473 3.502 1.00 95.19 750 VAL A CA 1
ATOM 6049 C C . VAL A 1 750 ? -24.385 -11.474 4.945 1.00 95.19 750 VAL A C 1
ATOM 6051 O O . VAL A 1 750 ? -23.343 -10.865 5.231 1.00 95.19 750 VAL A O 1
ATOM 6054 N N . ASN A 1 751 ? -25.093 -12.129 5.865 1.00 91.56 751 ASN A N 1
ATOM 6055 C CA . ASN A 1 751 ? -24.759 -12.225 7.277 1.00 91.56 751 ASN A CA 1
ATOM 6056 C C . ASN A 1 751 ? -24.406 -13.644 7.739 1.00 91.56 751 ASN A C 1
ATOM 6058 O O . ASN A 1 751 ? -24.268 -13.811 8.949 1.00 91.56 751 ASN A O 1
ATOM 6062 N N . ASP A 1 752 ? -24.202 -14.595 6.819 1.00 93.50 752 ASP A N 1
ATOM 6063 C CA . ASP A 1 752 ? -23.837 -15.977 7.138 1.00 93.50 752 ASP A CA 1
ATOM 6064 C C . ASP A 1 752 ? -22.708 -16.047 8.194 1.00 93.50 752 ASP A C 1
ATOM 6066 O O . ASP A 1 752 ? -21.672 -15.384 8.022 1.00 93.50 752 ASP A O 1
ATOM 6070 N N . PRO A 1 753 ? -22.894 -16.791 9.304 1.00 93.62 753 PRO A N 1
ATOM 6071 C CA . PRO A 1 753 ? -21.937 -16.823 10.410 1.00 93.62 753 PRO A CA 1
ATOM 6072 C C . PRO A 1 753 ? -20.646 -17.572 10.053 1.00 93.62 753 PRO A C 1
ATOM 6074 O O . PRO A 1 753 ? -19.589 -17.239 10.585 1.00 93.62 753 PRO A O 1
ATOM 6077 N N . ASN A 1 754 ? -20.722 -18.526 9.120 1.00 95.81 754 ASN A N 1
ATOM 6078 C CA . ASN A 1 754 ? -19.592 -19.288 8.591 1.00 95.81 754 ASN A CA 1
ATOM 6079 C C . ASN A 1 754 ? -18.916 -18.588 7.400 1.00 95.81 754 ASN A C 1
ATOM 6081 O O . ASN A 1 754 ? -17.937 -19.104 6.853 1.00 95.81 754 ASN A O 1
ATOM 6085 N N . PHE A 1 755 ? -19.439 -17.426 6.992 1.00 97.25 755 PHE A N 1
ATOM 6086 C CA . PHE A 1 755 ? -19.014 -16.660 5.825 1.00 97.25 755 PHE A CA 1
ATOM 6087 C C . PHE A 1 755 ? -19.024 -17.491 4.527 1.00 97.25 755 PHE A C 1
ATOM 6089 O O . PHE A 1 755 ? -18.123 -17.369 3.688 1.00 97.25 755 PHE A O 1
ATOM 6096 N N . HIS A 1 756 ? -20.027 -18.359 4.399 1.00 96.94 756 HIS A N 1
ATOM 6097 C CA . HIS A 1 756 ? -20.296 -19.217 3.250 1.00 96.94 756 HIS A CA 1
ATOM 6098 C C . HIS A 1 756 ? -21.165 -18.511 2.208 1.00 96.94 756 HIS A C 1
ATOM 6100 O O . HIS A 1 756 ? -22.110 -17.797 2.540 1.00 96.94 756 HIS A O 1
ATOM 6106 N N . CYS A 1 757 ? -20.833 -18.694 0.931 1.00 97.25 757 CYS A N 1
ATOM 6107 C CA . CYS A 1 757 ? -21.632 -18.212 -0.186 1.00 97.25 757 CYS A CA 1
ATOM 6108 C C . CYS A 1 757 ? -22.313 -19.388 -0.887 1.00 97.25 757 CYS A C 1
ATOM 6110 O O . CYS A 1 757 ? -21.717 -19.983 -1.782 1.00 97.25 757 CYS A O 1
ATOM 6112 N N . ALA A 1 758 ? -23.562 -19.686 -0.519 1.00 94.81 758 ALA A N 1
ATOM 6113 C CA . ALA A 1 758 ? -24.348 -20.770 -1.117 1.00 94.81 758 ALA A CA 1
ATOM 6114 C C . ALA A 1 758 ? -24.351 -20.737 -2.661 1.00 94.81 758 ALA A C 1
ATOM 6116 O O . ALA A 1 758 ? -24.156 -21.765 -3.298 1.00 94.81 758 ALA A O 1
ATOM 6117 N N . ARG A 1 759 ? -24.436 -19.545 -3.271 1.00 93.25 759 ARG A N 1
ATOM 6118 C CA . ARG A 1 759 ? -24.442 -19.351 -4.736 1.00 93.25 759 ARG A CA 1
ATOM 6119 C C . ARG A 1 759 ? -23.151 -19.777 -5.460 1.00 93.25 759 ARG A C 1
ATOM 6121 O O . ARG A 1 759 ? -23.118 -19.772 -6.683 1.00 93.25 759 ARG A O 1
ATOM 6128 N N . CYS A 1 760 ? -22.065 -20.104 -4.758 1.00 94.00 760 CYS A N 1
ATOM 6129 C CA . CYS A 1 760 ? -20.856 -20.669 -5.378 1.00 94.00 760 CYS A CA 1
ATOM 6130 C C . CYS A 1 760 ? -20.077 -21.647 -4.487 1.00 94.00 760 CYS A C 1
ATOM 6132 O O . CYS A 1 760 ? -18.904 -21.891 -4.754 1.00 94.00 760 CYS A O 1
ATOM 6134 N N . ASP A 1 761 ? -20.685 -22.112 -3.399 1.00 93.56 761 ASP A N 1
ATOM 6135 C CA . ASP A 1 761 ? -20.098 -22.975 -2.368 1.00 93.56 761 ASP A CA 1
ATOM 6136 C C . ASP A 1 761 ? -18.718 -22.540 -1.803 1.00 93.56 761 ASP A C 1
ATOM 6138 O O . ASP A 1 761 ? -17.845 -23.347 -1.494 1.00 93.56 761 ASP A O 1
ATOM 6142 N N . VAL A 1 762 ? -18.474 -21.230 -1.641 1.00 92.88 762 VAL A N 1
ATOM 6143 C CA . VAL A 1 762 ? -17.186 -20.726 -1.107 1.00 92.88 762 VAL A CA 1
ATOM 6144 C C . VAL A 1 762 ? -17.323 -20.246 0.341 1.00 92.88 762 VAL A C 1
ATOM 6146 O O . VAL A 1 762 ? -17.976 -19.236 0.608 1.00 92.88 762 VAL A O 1
ATOM 6149 N N . ARG A 1 763 ? -16.628 -20.911 1.279 1.00 94.62 763 ARG A N 1
ATOM 6150 C CA . ARG A 1 763 ? -16.400 -20.439 2.667 1.00 94.62 763 ARG A CA 1
ATOM 6151 C C . ARG A 1 763 ? -15.204 -19.475 2.726 1.00 94.62 763 ARG A C 1
ATOM 6153 O O . ARG A 1 763 ? -14.211 -19.670 2.024 1.00 94.62 763 ARG A O 1
ATOM 6160 N N . LEU A 1 764 ? -15.260 -18.420 3.550 1.00 95.94 764 LEU A N 1
ATOM 6161 C CA . LEU A 1 764 ? -14.210 -17.383 3.617 1.00 95.94 764 LEU A CA 1
ATOM 6162 C C . LEU A 1 764 ? -13.840 -16.967 5.043 1.00 95.94 764 LEU A C 1
ATOM 6164 O O . LEU A 1 764 ? -14.689 -16.611 5.838 1.00 95.94 764 LEU A O 1
ATOM 6168 N N . LYS A 1 765 ? -12.545 -16.843 5.351 1.00 93.38 765 LYS A N 1
ATOM 6169 C CA . LYS A 1 765 ? -12.060 -16.663 6.737 1.00 93.38 765 LYS A CA 1
ATOM 6170 C C . LYS A 1 765 ? -12.494 -15.410 7.532 1.00 93.38 765 LYS A C 1
ATOM 6172 O O . LYS A 1 765 ? -12.019 -15.238 8.647 1.00 93.38 765 LYS A O 1
ATOM 6177 N N . ASN A 1 766 ? -13.292 -14.487 6.979 1.00 94.31 766 ASN A N 1
ATOM 6178 C CA . ASN A 1 766 ? -13.986 -13.435 7.747 1.00 94.31 766 ASN A CA 1
ATOM 6179 C C . ASN A 1 766 ? -15.023 -12.652 6.918 1.00 94.31 766 ASN A C 1
ATOM 6181 O O . ASN A 1 766 ? -14.907 -12.511 5.697 1.00 94.31 766 ASN A O 1
ATOM 6185 N N . LYS A 1 767 ? -15.955 -11.993 7.626 1.00 93.94 767 LYS A N 1
ATOM 6186 C CA . LYS A 1 767 ? -17.002 -11.107 7.077 1.00 93.94 767 LYS A CA 1
ATOM 6187 C C . LYS A 1 767 ? -16.503 -10.013 6.122 1.00 93.94 767 LYS A C 1
ATOM 6189 O O . LYS A 1 767 ? -17.246 -9.601 5.233 1.00 93.94 767 LYS A O 1
ATOM 6194 N N . SER A 1 768 ? -15.266 -9.528 6.272 1.00 90.88 768 SER A N 1
ATOM 6195 C CA . SER A 1 768 ? -14.693 -8.511 5.373 1.00 90.88 768 SER A CA 1
ATOM 6196 C C . SER A 1 768 ? -14.329 -9.112 4.011 1.00 90.88 768 SER A C 1
ATOM 6198 O O . SER A 1 768 ? -14.729 -8.585 2.972 1.00 90.88 768 SER A O 1
ATOM 6200 N N . LYS A 1 769 ? -13.654 -10.271 4.004 1.00 93.06 769 LYS A N 1
ATOM 6201 C CA . LYS A 1 769 ? -13.376 -11.047 2.785 1.00 93.06 769 LYS A CA 1
ATOM 6202 C C . LYS A 1 769 ? -14.662 -11.557 2.133 1.00 93.06 769 LYS A C 1
ATOM 6204 O O . LYS A 1 769 ? -14.780 -11.458 0.917 1.00 93.06 769 LYS A O 1
ATOM 6209 N N . PHE A 1 770 ? -15.641 -11.992 2.922 1.00 96.06 770 PHE A N 1
ATOM 6210 C CA . PHE A 1 770 ? -16.956 -12.415 2.437 1.00 96.06 770 PHE A CA 1
ATOM 6211 C C . PHE A 1 770 ? -17.721 -11.294 1.728 1.00 96.06 770 PHE A C 1
ATOM 6213 O O . PHE A 1 770 ? -18.060 -11.410 0.554 1.00 96.06 770 PHE A O 1
ATOM 6220 N N . ARG A 1 771 ? -17.893 -10.139 2.382 1.00 94.06 771 ARG A N 1
ATOM 6221 C CA . ARG A 1 771 ? -18.570 -8.975 1.781 1.00 94.06 771 ARG A CA 1
ATOM 6222 C C . ARG A 1 771 ? -17.795 -8.348 0.615 1.00 94.06 771 ARG A C 1
ATOM 6224 O O . ARG A 1 771 ? -18.378 -7.601 -0.166 1.00 94.06 771 ARG A O 1
ATOM 6231 N N . HIS A 1 772 ? -16.498 -8.628 0.491 1.00 92.44 772 HIS A N 1
ATOM 6232 C CA . HIS A 1 772 ? -15.715 -8.323 -0.705 1.00 92.44 772 HIS A CA 1
ATOM 6233 C C . HIS A 1 772 ? -16.040 -9.321 -1.829 1.00 92.44 772 HIS A C 1
ATOM 6235 O O . HIS A 1 772 ? -16.422 -8.903 -2.915 1.00 92.44 772 HIS A O 1
ATOM 6241 N N . HIS A 1 773 ? -15.976 -10.626 -1.559 1.00 95.56 773 HIS A N 1
ATOM 6242 C CA . HIS A 1 773 ? -16.336 -11.685 -2.505 1.00 95.56 773 HIS A CA 1
ATOM 6243 C C . HIS A 1 773 ? -17.749 -11.507 -3.083 1.00 95.56 773 HIS A C 1
ATOM 6245 O O . HIS A 1 773 ? -17.883 -11.410 -4.298 1.00 95.56 773 HIS A O 1
ATOM 6251 N N . VAL A 1 774 ? -18.775 -11.344 -2.246 1.00 94.44 774 VAL A N 1
ATOM 6252 C CA . VAL A 1 774 ? -20.170 -11.180 -2.698 1.00 94.44 774 VAL A CA 1
ATOM 6253 C C . VAL A 1 774 ? -20.355 -9.950 -3.609 1.00 94.44 774 VAL A C 1
ATOM 6255 O O . VAL A 1 774 ? -21.138 -9.995 -4.555 1.00 94.44 774 VAL A O 1
ATOM 6258 N N . ARG A 1 775 ? -19.576 -8.878 -3.400 1.00 92.94 775 ARG A N 1
ATOM 6259 C CA . ARG A 1 775 ? -19.576 -7.685 -4.269 1.00 92.94 775 ARG A CA 1
ATOM 6260 C C . ARG A 1 775 ? -18.838 -7.860 -5.596 1.00 92.94 775 ARG A C 1
ATOM 6262 O O . ARG A 1 775 ? -19.234 -7.229 -6.561 1.00 92.94 775 ARG A O 1
ATOM 6269 N N . TYR A 1 776 ? -17.749 -8.629 -5.632 1.00 87.44 776 TYR A N 1
ATOM 6270 C CA . TYR A 1 776 ? -16.851 -8.718 -6.799 1.00 87.44 776 TYR A CA 1
ATOM 6271 C C . TYR A 1 776 ? -16.971 -10.025 -7.595 1.00 87.44 776 TYR A C 1
ATOM 6273 O O . TYR A 1 776 ? -16.372 -10.142 -8.659 1.00 87.44 776 TYR A O 1
ATOM 6281 N N . VAL A 1 777 ? -17.691 -11.019 -7.071 1.00 89.75 777 VAL A N 1
ATOM 6282 C CA . VAL A 1 777 ? -17.932 -12.317 -7.725 1.00 89.75 777 VAL A CA 1
ATOM 6283 C C . VAL A 1 777 ? -19.399 -12.466 -8.133 1.00 89.75 777 VAL A C 1
ATOM 6285 O O . VAL A 1 777 ? -19.670 -13.017 -9.191 1.00 89.75 777 VAL A O 1
ATOM 6288 N N . HIS A 1 778 ? -20.328 -11.909 -7.347 1.00 91.12 778 HIS A N 1
ATOM 6289 C CA . HIS A 1 778 ? -21.772 -11.954 -7.618 1.00 91.12 778 HIS A CA 1
ATOM 6290 C C . HIS A 1 778 ? -22.390 -10.574 -7.900 1.00 91.12 778 HIS A C 1
ATOM 6292 O O . HIS A 1 778 ? -23.606 -10.463 -8.007 1.00 91.12 778 HIS A O 1
ATOM 6298 N N . ASN A 1 779 ? -21.572 -9.516 -7.985 1.00 88.50 779 ASN A N 1
ATOM 6299 C CA . ASN A 1 779 ? -21.979 -8.124 -8.236 1.00 88.50 779 ASN A CA 1
ATOM 6300 C C . ASN A 1 779 ? -23.049 -7.536 -7.281 1.00 88.50 779 ASN A C 1
ATOM 6302 O O . ASN A 1 779 ? -23.555 -6.441 -7.525 1.00 88.50 779 ASN A O 1
ATOM 6306 N N . ILE A 1 780 ? -23.368 -8.195 -6.156 1.00 92.06 780 ILE A N 1
ATOM 6307 C CA . ILE A 1 780 ? -24.460 -7.760 -5.270 1.00 92.06 780 ILE A CA 1
ATOM 6308 C C . ILE A 1 780 ? -24.066 -6.500 -4.488 1.00 92.06 780 ILE A C 1
ATOM 6310 O O . ILE A 1 780 ? -23.065 -6.459 -3.758 1.00 92.06 780 ILE A O 1
ATOM 6314 N N . ILE A 1 781 ? -24.901 -5.462 -4.589 1.00 87.31 781 ILE A N 1
ATOM 6315 C CA . ILE A 1 781 ? -24.681 -4.141 -3.985 1.00 87.31 781 ILE A CA 1
ATOM 6316 C C . ILE A 1 781 ? -24.987 -4.178 -2.479 1.00 87.31 781 ILE A C 1
ATOM 6318 O O . ILE A 1 781 ? -26.026 -3.735 -1.996 1.00 87.31 781 ILE A O 1
ATOM 6322 N N . LEU A 1 782 ? -24.047 -4.707 -1.693 1.00 87.50 782 LEU A N 1
ATOM 6323 C CA . LEU A 1 782 ? -24.221 -4.811 -0.242 1.00 87.50 782 LEU A CA 1
ATOM 6324 C C . LEU A 1 782 ? -24.299 -3.432 0.435 1.00 87.50 782 LEU A C 1
ATOM 6326 O O . LEU A 1 782 ? -23.263 -2.753 0.535 1.00 87.50 782 LEU A O 1
ATOM 6330 N N . LYS A 1 783 ? -25.485 -3.089 0.977 1.00 81.12 783 LYS A N 1
ATOM 6331 C CA . LYS A 1 783 ? -25.769 -1.911 1.831 1.00 81.12 783 LYS A CA 1
ATOM 6332 C C . LYS A 1 783 ? -24.568 -1.630 2.768 1.00 81.12 783 LYS A C 1
ATOM 6334 O O . LYS A 1 783 ? -24.104 -2.571 3.431 1.00 81.12 783 LYS A O 1
ATOM 6339 N N . PRO A 1 784 ? -23.982 -0.410 2.789 1.00 68.12 784 PRO A N 1
ATOM 6340 C CA . PRO A 1 784 ? -22.764 -0.122 3.551 1.00 68.12 784 PRO A CA 1
ATOM 6341 C C . PRO A 1 784 ? -22.888 -0.492 5.032 1.00 68.12 784 PRO A C 1
ATOM 6343 O O . PRO A 1 784 ? -23.940 -0.294 5.630 1.00 68.12 784 PRO A O 1
ATOM 6346 N N . ILE A 1 785 ? -21.803 -0.984 5.644 1.00 68.94 785 ILE A N 1
ATOM 6347 C CA . ILE A 1 785 ? -21.770 -1.154 7.103 1.00 68.94 785 ILE A CA 1
ATOM 6348 C C . ILE A 1 785 ? -21.860 0.246 7.713 1.00 68.94 785 ILE A C 1
ATOM 6350 O O . ILE A 1 785 ? -20.946 1.059 7.544 1.00 68.94 785 ILE A O 1
ATOM 6354 N N . THR A 1 786 ? -22.969 0.525 8.393 1.00 50.50 786 THR A N 1
ATOM 6355 C CA . THR A 1 786 ? -23.239 1.785 9.082 1.00 50.50 786 THR A CA 1
ATOM 6356 C C . THR A 1 786 ? -22.249 1.954 10.230 1.00 50.50 786 THR A C 1
ATOM 6358 O O . THR A 1 786 ? -22.445 1.464 11.340 1.00 50.50 786 THR A O 1
ATOM 6361 N N . ARG A 1 787 ? -21.130 2.635 9.956 1.00 50.44 787 ARG A N 1
ATOM 6362 C CA . ARG A 1 787 ? -20.166 3.005 10.998 1.00 50.44 787 ARG A CA 1
ATOM 6363 C C . ARG A 1 787 ? -20.889 3.831 12.062 1.00 50.44 787 ARG A C 1
ATOM 6365 O O . ARG A 1 787 ? -21.612 4.766 11.711 1.00 50.44 787 ARG A O 1
ATOM 6372 N N . ARG A 1 788 ? -20.678 3.482 13.338 1.00 47.97 788 ARG A N 1
ATOM 6373 C CA . ARG A 1 788 ? -21.172 4.258 14.483 1.00 47.97 788 ARG A CA 1
ATOM 6374 C C . ARG A 1 788 ? -20.783 5.729 14.292 1.00 47.97 788 ARG A C 1
ATOM 6376 O O . ARG A 1 788 ? -19.664 6.024 13.866 1.00 47.97 788 ARG A O 1
ATOM 6383 N N . LYS A 1 789 ? -21.723 6.636 14.563 1.00 52.81 789 LYS A N 1
ATOM 6384 C CA . LYS A 1 789 ? -21.407 8.059 14.730 1.00 52.81 789 LYS A CA 1
ATOM 6385 C C . LYS A 1 789 ? -20.634 8.231 16.042 1.00 52.81 789 LYS A C 1
ATOM 6387 O O . LYS A 1 789 ? -20.706 7.356 16.902 1.00 52.81 789 LYS A O 1
ATOM 6392 N N . TYR A 1 790 ? -19.931 9.354 16.171 1.00 57.44 790 TYR A N 1
ATOM 6393 C CA . TYR A 1 790 ? -19.367 9.823 17.439 1.00 57.44 790 TYR A CA 1
ATOM 6394 C C . TYR A 1 790 ? -20.428 9.722 18.536 1.00 57.44 790 TYR A C 1
ATOM 6396 O O . TYR A 1 790 ? -21.554 10.176 18.326 1.00 57.44 790 TYR A O 1
ATOM 6404 N N . THR A 1 791 ? -20.083 9.085 19.650 1.00 62.91 791 THR A N 1
ATOM 6405 C CA . THR A 1 791 ? -20.976 8.938 20.803 1.00 62.91 791 THR A CA 1
ATOM 6406 C C . THR A 1 791 ? -21.066 10.247 21.570 1.00 62.91 791 THR A C 1
ATOM 6408 O O . THR A 1 791 ? -22.172 10.680 21.867 1.00 62.91 791 THR A O 1
ATOM 6411 N N . ASN A 1 792 ? -19.927 10.918 21.775 1.00 76.25 792 ASN A N 1
ATOM 6412 C CA . ASN A 1 792 ? -19.835 12.195 22.478 1.00 76.25 792 ASN A CA 1
ATOM 6413 C C . ASN A 1 792 ? -19.137 13.236 21.580 1.00 76.25 792 ASN A C 1
ATOM 6415 O O . ASN A 1 792 ? -17.903 13.291 21.563 1.00 76.25 792 ASN A O 1
ATOM 6419 N N . PRO A 1 793 ? -19.878 14.033 20.783 1.00 73.19 793 PRO A N 1
ATOM 6420 C CA . PRO A 1 793 ? -19.277 15.012 19.876 1.00 73.19 793 PRO A CA 1
ATOM 6421 C C . PRO A 1 793 ? -18.689 16.229 20.605 1.00 73.19 793 PRO A C 1
ATOM 6423 O O . PRO A 1 793 ? -17.773 16.851 20.073 1.00 73.19 793 PRO A O 1
ATOM 6426 N N . ASP A 1 794 ? -19.187 16.534 21.806 1.00 84.44 794 ASP A N 1
ATOM 6427 C CA . ASP A 1 794 ? -18.831 17.731 22.581 1.00 84.44 794 ASP A CA 1
ATOM 6428 C C . ASP A 1 794 ? -17.643 17.498 23.536 1.00 84.44 794 ASP A C 1
ATOM 6430 O O . ASP A 1 794 ? -16.996 18.445 23.977 1.00 84.44 794 ASP A O 1
ATOM 6434 N N . ILE A 1 795 ? -17.296 16.232 23.809 1.00 86.38 795 ILE A N 1
ATOM 6435 C CA . ILE A 1 795 ? -16.071 15.880 24.537 1.00 86.38 795 ILE A CA 1
ATOM 6436 C C . ILE A 1 795 ? -14.881 16.051 23.593 1.00 86.38 795 ILE A C 1
ATOM 6438 O O . ILE A 1 795 ? -14.718 15.288 22.638 1.00 86.38 795 ILE A O 1
ATOM 6442 N N . ILE A 1 796 ? -14.009 17.013 23.888 1.00 90.69 796 ILE A N 1
ATOM 6443 C CA . ILE A 1 796 ? -12.710 17.135 23.222 1.00 90.69 796 ILE A CA 1
ATOM 6444 C C . ILE A 1 796 ? -11.847 15.929 23.645 1.00 90.69 796 ILE A C 1
ATOM 6446 O O . ILE A 1 796 ? -11.664 15.711 24.843 1.00 90.69 796 ILE A O 1
ATOM 6450 N N . PRO A 1 797 ? -11.319 15.117 22.708 1.00 92.75 797 PRO A N 1
ATOM 6451 C CA . PRO A 1 797 ? -10.379 14.059 23.055 1.00 92.75 797 PRO A CA 1
ATOM 6452 C C . PRO A 1 797 ? -9.115 14.636 23.687 1.00 92.75 797 PRO A C 1
ATOM 6454 O O . PRO A 1 797 ? -8.560 15.609 23.183 1.00 92.75 797 PRO A O 1
ATOM 6457 N N . ASP A 1 798 ? -8.608 13.981 24.722 1.00 95.25 798 ASP A N 1
ATOM 6458 C CA . ASP A 1 798 ? -7.259 14.242 25.210 1.00 95.25 798 ASP A CA 1
ATOM 6459 C C . ASP A 1 798 ? -6.241 13.836 24.123 1.00 95.25 798 ASP A C 1
ATOM 6461 O O . ASP A 1 798 ? -6.344 12.759 23.530 1.00 95.25 798 ASP A O 1
ATOM 6465 N N . ILE A 1 799 ? -5.294 14.724 23.805 1.00 95.81 799 ILE A N 1
ATOM 6466 C CA . ILE A 1 799 ? -4.270 14.521 22.766 1.00 95.81 799 ILE A CA 1
ATOM 6467 C C . ILE A 1 799 ? -3.199 13.522 23.221 1.00 95.81 799 ILE A C 1
ATOM 6469 O O . ILE A 1 799 ? -2.582 12.841 22.390 1.00 95.81 799 ILE A O 1
ATOM 6473 N N . ASP A 1 800 ? -2.987 13.438 24.529 1.00 92.56 800 ASP A N 1
ATOM 6474 C CA . ASP A 1 800 ? -1.855 12.779 25.157 1.00 92.56 800 ASP A CA 1
ATOM 6475 C C . ASP A 1 800 ? -2.254 11.621 26.086 1.00 92.56 800 ASP A C 1
ATOM 6477 O O . ASP A 1 800 ? -1.356 10.990 26.640 1.00 92.56 800 ASP A O 1
ATOM 6481 N N . ASP A 1 801 ? -3.554 11.281 26.121 1.00 92.75 801 ASP A N 1
ATOM 6482 C CA . ASP A 1 801 ? -4.163 10.120 26.795 1.00 92.75 801 ASP A CA 1
ATOM 6483 C C . ASP A 1 801 ? -3.233 8.883 26.785 1.00 92.75 801 ASP A C 1
ATOM 6485 O O . ASP A 1 801 ? -2.901 8.371 25.702 1.00 92.75 801 ASP A O 1
ATOM 6489 N N . PRO A 1 802 ? -2.796 8.393 27.964 1.00 90.00 802 PRO A N 1
ATOM 6490 C CA . PRO A 1 802 ? -1.749 7.374 28.062 1.00 90.00 802 PRO A CA 1
ATOM 6491 C C . PRO A 1 802 ? -2.208 6.005 27.550 1.00 90.00 802 PRO A C 1
ATOM 6493 O O . PRO A 1 802 ? -1.393 5.228 27.063 1.00 90.00 802 PRO A O 1
ATOM 6496 N N . ASN A 1 803 ? -3.518 5.740 27.583 1.00 92.94 803 ASN A N 1
ATOM 6497 C CA . ASN A 1 803 ? -4.131 4.518 27.067 1.00 92.94 803 ASN A CA 1
ATOM 6498 C C . ASN A 1 803 ? -4.487 4.625 25.575 1.00 92.94 803 ASN A C 1
ATOM 6500 O O . ASN A 1 803 ? -5.121 3.725 25.021 1.00 92.94 803 ASN A O 1
ATOM 6504 N N . PHE A 1 804 ? -4.116 5.727 24.913 1.00 96.56 804 PHE A N 1
ATOM 6505 C CA . PHE A 1 804 ? -4.427 5.997 23.510 1.00 96.56 804 PHE A CA 1
ATOM 6506 C C . PHE A 1 804 ? -5.942 5.943 23.226 1.00 96.56 804 PHE A C 1
ATOM 6508 O O . PHE A 1 804 ? -6.377 5.466 22.167 1.00 96.56 804 PHE A O 1
ATOM 6515 N N . TYR A 1 805 ? -6.754 6.395 24.188 1.00 95.75 805 TYR A N 1
ATOM 6516 C CA . TYR A 1 805 ? -8.204 6.230 24.206 1.00 95.75 805 TYR A CA 1
ATOM 6517 C C . TYR A 1 805 ? -8.970 7.510 23.854 1.00 95.75 805 TYR A C 1
ATOM 6519 O O . TYR A 1 805 ? -9.022 8.487 24.598 1.00 95.75 805 TYR A O 1
ATOM 6527 N N . CYS A 1 806 ? -9.664 7.495 22.713 1.00 96.12 806 CYS A N 1
ATOM 6528 C CA . CYS A 1 806 ? -10.444 8.648 22.285 1.00 96.12 806 CYS A CA 1
ATOM 6529 C C . CYS A 1 806 ? -11.802 8.692 22.997 1.00 96.12 806 CYS A C 1
ATOM 6531 O O . CYS A 1 806 ? -12.765 8.088 22.521 1.00 96.12 806 CYS A O 1
ATOM 6533 N N . LYS A 1 807 ? -11.911 9.479 24.072 1.00 91.69 807 LYS A N 1
ATOM 6534 C CA . LYS A 1 807 ? -13.146 9.679 24.866 1.00 91.69 807 LYS A CA 1
ATOM 6535 C C . LYS A 1 807 ? -14.369 10.159 24.043 1.00 91.69 807 LYS A C 1
ATOM 6537 O O . LYS A 1 807 ? -15.505 9.896 24.422 1.00 91.69 807 LYS A O 1
ATOM 6542 N N . SER A 1 808 ? -14.155 10.782 22.876 1.00 89.88 808 SER A N 1
ATOM 6543 C CA . SER A 1 808 ? -15.215 11.213 21.935 1.00 89.88 808 SER A CA 1
ATOM 6544 C C . SER A 1 808 ? -15.725 10.104 20.992 1.00 89.88 808 SER A C 1
ATOM 6546 O O . SER A 1 808 ? -16.889 10.101 20.583 1.00 89.88 808 SER A O 1
ATOM 6548 N N . CYS A 1 809 ? -14.857 9.152 20.628 1.00 91.81 809 CYS A N 1
ATOM 6549 C CA . CYS A 1 809 ? -15.199 8.007 19.772 1.00 91.81 809 CYS A CA 1
ATOM 6550 C C . CYS A 1 809 ? -15.446 6.702 20.546 1.00 91.81 809 CYS A C 1
ATOM 6552 O O . CYS A 1 809 ? -15.990 5.764 19.964 1.00 91.81 809 CYS A O 1
ATOM 6554 N N . LEU A 1 810 ? -14.994 6.622 21.803 1.00 91.25 810 LEU A N 1
ATOM 6555 C CA . LEU A 1 810 ? -14.817 5.392 22.585 1.00 91.25 810 LEU A CA 1
ATOM 6556 C C . LEU A 1 810 ? -13.961 4.363 21.818 1.00 91.25 810 LEU A C 1
ATOM 6558 O O . LEU A 1 810 ? -14.335 3.206 21.626 1.00 91.25 810 LEU A O 1
ATOM 6562 N N . ILE A 1 811 ? -12.818 4.828 21.295 1.00 90.81 811 ILE A N 1
ATOM 6563 C CA . ILE A 1 811 ? -11.887 4.033 20.482 1.00 90.81 811 ILE A CA 1
ATOM 6564 C C . ILE A 1 811 ? -10.469 4.154 21.042 1.00 90.81 811 ILE A C 1
ATOM 6566 O O . ILE A 1 811 ? -9.831 5.199 20.913 1.00 90.81 811 ILE A O 1
ATOM 6570 N N . THR A 1 812 ? -9.957 3.044 21.569 1.00 93.56 812 THR A N 1
ATOM 6571 C CA . THR A 1 812 ? -8.537 2.826 21.876 1.00 93.56 812 THR A CA 1
ATOM 6572 C C . THR A 1 812 ? -7.721 2.632 20.592 1.00 93.56 812 THR A C 1
ATOM 6574 O O . THR A 1 812 ? -8.250 2.208 19.550 1.00 93.56 812 THR A O 1
ATOM 6577 N N . LYS A 1 813 ? -6.417 2.920 20.644 1.00 96.44 813 LYS A N 1
ATOM 6578 C CA . LYS A 1 813 ? -5.447 2.582 19.592 1.00 96.44 813 LYS A CA 1
ATOM 6579 C C . LYS A 1 813 ? -4.282 1.774 20.143 1.00 96.44 813 LYS A C 1
ATOM 6581 O O . LYS A 1 813 ? -3.940 1.881 21.306 1.00 96.44 813 LYS A O 1
ATOM 6586 N N . ASP A 1 814 ? -3.672 0.990 19.261 1.00 90.31 814 ASP A N 1
ATOM 6587 C CA . ASP A 1 814 ? -2.487 0.168 19.542 1.00 90.31 814 ASP A CA 1
ATOM 6588 C C . ASP A 1 814 ? -1.214 0.983 19.849 1.00 90.31 814 ASP A C 1
ATOM 6590 O O . ASP A 1 814 ? -0.216 0.426 20.292 1.00 90.31 814 ASP A O 1
ATOM 6594 N N . SER A 1 815 ? -1.217 2.288 19.562 1.00 91.50 815 SER A N 1
ATOM 6595 C CA . SER A 1 815 ? -0.033 3.139 19.638 1.00 91.50 815 SER A CA 1
ATOM 6596 C C . SER A 1 815 ? -0.386 4.626 19.609 1.00 91.50 815 SER A C 1
ATOM 6598 O O . SER A 1 815 ? -1.308 5.061 18.908 1.00 91.50 815 SER A O 1
ATOM 6600 N N . ARG A 1 816 ? 0.452 5.435 20.267 1.00 91.81 816 ARG A N 1
ATOM 6601 C CA . ARG A 1 816 ? 0.442 6.911 20.247 1.00 91.81 816 ARG A CA 1
ATOM 6602 C C . ARG A 1 816 ? 0.414 7.491 18.823 1.00 91.81 816 ARG A C 1
ATOM 6604 O O . ARG A 1 816 ? -0.267 8.485 18.559 1.00 91.81 816 ARG A O 1
ATOM 6611 N N . SER A 1 817 ? 1.080 6.825 17.877 1.00 89.31 817 SER A N 1
ATOM 6612 C CA . SER A 1 817 ? 1.141 7.206 16.458 1.00 89.31 817 SER A CA 1
ATOM 6613 C C . SER A 1 817 ? -0.138 6.884 15.675 1.00 89.31 817 SER A C 1
ATOM 6615 O O . SER A 1 817 ? -0.537 7.667 14.806 1.00 89.31 817 SER A O 1
ATOM 6617 N N . HIS A 1 818 ? -0.833 5.779 15.974 1.00 91.81 818 HIS A N 1
ATOM 6618 C CA . HIS A 1 818 ? -2.194 5.563 15.469 1.00 91.81 818 HIS A CA 1
ATOM 6619 C C . HIS A 1 818 ? -3.221 6.457 16.176 1.00 91.81 818 HIS A C 1
ATOM 6621 O O . HIS A 1 818 ? -4.198 6.859 15.540 1.00 91.81 818 HIS A O 1
ATOM 6627 N N . TYR A 1 819 ? -2.980 6.829 17.436 1.00 96.31 819 TYR A N 1
ATOM 6628 C CA . TYR A 1 819 ? -3.834 7.724 18.212 1.00 96.31 819 TYR A CA 1
ATOM 6629 C C . TYR A 1 819 ? -3.836 9.159 17.686 1.00 96.31 819 TYR A C 1
ATOM 6631 O O . TYR A 1 819 ? -4.874 9.635 17.225 1.00 96.31 819 TYR A O 1
ATOM 6639 N N . ARG A 1 820 ? -2.674 9.820 17.609 1.00 93.50 820 ARG A N 1
ATOM 6640 C CA . ARG A 1 820 ? -2.571 11.177 17.040 1.00 93.50 820 ARG A CA 1
ATOM 6641 C C . ARG A 1 820 ? -3.114 11.230 15.604 1.00 93.50 820 ARG A C 1
ATOM 6643 O O . ARG A 1 820 ? -3.871 12.136 15.260 1.00 93.50 820 ARG A O 1
ATOM 6650 N N . ARG A 1 821 ? -2.845 10.204 14.783 1.00 92.56 821 ARG A N 1
ATOM 6651 C CA . ARG A 1 821 ? -3.426 10.059 13.432 1.00 92.56 821 ARG A CA 1
ATOM 6652 C C . ARG A 1 821 ? -4.950 9.879 13.449 1.00 92.56 821 ARG A C 1
ATOM 6654 O O . ARG A 1 821 ? -5.619 10.408 12.562 1.00 92.56 821 ARG A O 1
ATOM 6661 N N . HIS A 1 822 ? -5.523 9.193 14.436 1.00 95.44 822 HIS A N 1
ATOM 6662 C CA . HIS A 1 822 ? -6.974 9.095 14.635 1.00 95.44 822 HIS A CA 1
ATOM 6663 C C . HIS A 1 822 ? -7.593 10.447 15.029 1.00 95.44 822 HIS A C 1
ATOM 6665 O O . HIS A 1 822 ? -8.574 10.852 14.404 1.00 95.44 822 HIS A O 1
ATOM 6671 N N . LEU A 1 823 ? -6.989 11.192 15.959 1.00 94.69 823 LEU A N 1
ATOM 6672 C CA . LEU A 1 823 ? -7.454 12.530 16.345 1.00 94.69 823 LEU A CA 1
ATOM 6673 C C . LEU A 1 823 ? -7.427 13.520 15.169 1.00 94.69 823 LEU A C 1
ATOM 6675 O O . LEU A 1 823 ? -8.412 14.217 14.916 1.00 94.69 823 LEU A O 1
ATOM 6679 N N . ILE A 1 824 ? -6.354 13.512 14.373 1.00 92.56 824 ILE A N 1
ATOM 6680 C CA . ILE A 1 824 ? -6.238 14.336 13.159 1.00 92.56 824 ILE A CA 1
ATOM 6681 C C . ILE A 1 824 ? -7.287 13.935 12.104 1.00 92.56 824 ILE A C 1
ATOM 6683 O O . ILE A 1 824 ? -7.923 14.800 11.506 1.00 92.56 824 ILE A O 1
ATOM 6687 N N . THR A 1 825 ? -7.497 12.637 11.850 1.00 89.38 825 THR A N 1
ATOM 6688 C CA . THR A 1 825 ? -8.343 12.187 10.721 1.00 89.38 825 THR A CA 1
ATOM 6689 C C . THR A 1 825 ? -9.839 12.093 11.027 1.00 89.38 825 THR A C 1
ATOM 6691 O O . THR A 1 825 ? -10.642 12.261 10.109 1.00 89.38 825 THR A O 1
ATOM 6694 N N . PHE A 1 826 ? -10.230 11.854 12.282 1.00 91.06 826 PHE A N 1
ATOM 6695 C CA . PHE A 1 826 ? -11.636 11.733 12.690 1.00 91.06 826 PHE A CA 1
ATOM 6696 C C . PHE A 1 826 ? -12.135 12.990 13.416 1.00 91.06 826 PHE A C 1
ATOM 6698 O O . PHE A 1 826 ? -13.180 13.521 13.046 1.00 91.06 826 PHE A O 1
ATOM 6705 N N . HIS A 1 827 ? -11.357 13.532 14.359 1.00 90.69 827 HIS A N 1
ATOM 6706 C CA . HIS A 1 827 ? -11.745 14.710 15.153 1.00 90.69 827 HIS A CA 1
ATOM 6707 C C . HIS A 1 827 ? -11.252 16.035 14.554 1.00 90.69 827 HIS A C 1
ATOM 6709 O O . HIS A 1 827 ? -11.664 17.101 15.001 1.00 90.69 827 HIS A O 1
ATOM 6715 N N . LYS A 1 828 ? -10.405 15.988 13.512 1.00 91.00 828 LYS A N 1
ATOM 6716 C CA . LYS A 1 828 ? -9.793 17.161 12.852 1.00 91.00 828 LYS A CA 1
ATOM 6717 C C . LYS A 1 828 ? -8.994 18.062 13.796 1.00 91.00 828 LYS A C 1
ATOM 6719 O O . LYS A 1 828 ? -8.789 19.242 13.508 1.00 91.00 828 LYS A O 1
ATOM 6724 N N . MET A 1 829 ? -8.525 17.505 14.908 1.00 91.44 829 MET A N 1
ATOM 6725 C CA . MET A 1 829 ? -7.741 18.240 15.891 1.00 91.44 829 MET A CA 1
ATOM 6726 C C . MET A 1 829 ? -6.405 18.668 15.287 1.00 91.44 829 MET A C 1
ATOM 6728 O O . MET A 1 829 ? -5.705 17.863 14.667 1.00 91.44 829 MET A O 1
ATOM 6732 N N . LYS A 1 830 ? -6.024 19.930 15.512 1.00 88.62 830 LYS A N 1
ATOM 6733 C CA . LYS A 1 830 ? -4.683 20.448 15.214 1.00 88.62 830 LYS A CA 1
ATOM 6734 C C . LYS A 1 830 ? -3.691 19.956 16.275 1.00 88.62 830 LYS A C 1
ATOM 6736 O O . LYS A 1 830 ? -3.190 20.740 17.071 1.00 88.62 830 LYS A O 1
ATOM 6741 N N . VAL A 1 831 ? -3.445 18.648 16.300 1.00 90.44 831 VAL A N 1
ATOM 6742 C CA . VAL A 1 831 ? -2.438 18.035 17.174 1.00 90.44 831 VAL A CA 1
ATOM 6743 C C . VAL A 1 831 ? -1.062 18.620 16.824 1.00 90.44 831 VAL A C 1
ATOM 6745 O O . VAL A 1 831 ? -0.659 18.514 15.661 1.00 90.44 831 VAL A O 1
ATOM 6748 N N . PRO A 1 832 ? -0.329 19.227 17.777 1.00 77.25 832 PRO A N 1
ATOM 6749 C CA . PRO A 1 832 ? 1.022 19.704 17.516 1.00 77.25 832 PRO A CA 1
ATOM 6750 C C . PRO A 1 832 ? 1.955 18.546 17.120 1.00 77.25 832 PRO A C 1
ATOM 6752 O O . PRO A 1 832 ? 1.838 17.452 17.688 1.00 77.25 832 PRO A O 1
ATOM 6755 N N . PRO A 1 833 ? 2.910 18.756 16.192 1.00 66.38 833 PRO A N 1
ATOM 6756 C CA . PRO A 1 833 ? 4.029 17.830 16.047 1.00 66.38 833 PRO A CA 1
ATOM 6757 C C . PRO A 1 833 ? 4.789 17.763 17.378 1.00 66.38 833 PRO A C 1
ATOM 6759 O O . PRO A 1 833 ? 4.891 18.772 18.081 1.00 66.38 833 PRO A O 1
ATOM 6762 N N . LEU A 1 834 ? 5.306 16.582 17.729 1.00 65.06 834 LEU A N 1
ATOM 6763 C CA . LEU A 1 834 ? 5.984 16.335 19.004 1.00 65.06 834 LEU A CA 1
ATOM 6764 C C . LEU A 1 834 ? 7.302 17.122 19.089 1.00 65.06 834 LEU A C 1
ATOM 6766 O O . LEU A 1 834 ? 8.372 16.619 18.761 1.00 65.06 834 LEU A O 1
ATOM 6770 N N . LYS A 1 835 ? 7.223 18.374 19.548 1.00 47.09 835 LYS A N 1
ATOM 6771 C CA . LYS A 1 835 ? 8.383 19.165 19.961 1.00 47.09 835 LYS A CA 1
ATOM 6772 C C . LYS A 1 835 ? 8.842 18.700 21.341 1.00 47.09 835 LYS A C 1
ATOM 6774 O O . LYS A 1 835 ? 8.534 19.344 22.342 1.00 47.09 835 LYS A O 1
ATOM 6779 N N . VAL A 1 836 ? 9.606 17.612 21.386 1.00 46.81 836 VAL A N 1
ATOM 6780 C CA . VAL A 1 836 ? 10.496 17.377 22.528 1.00 46.81 836 VAL A CA 1
ATOM 6781 C C . VAL A 1 836 ? 11.502 18.531 22.531 1.00 46.81 836 VAL A C 1
ATOM 6783 O O . VAL A 1 836 ? 12.295 18.663 21.600 1.00 46.81 836 VAL A O 1
ATOM 6786 N N . LYS A 1 837 ? 11.427 19.421 23.527 1.00 40.97 837 LYS A N 1
ATOM 6787 C CA . LYS A 1 837 ? 12.550 20.314 23.839 1.00 40.97 837 LYS A CA 1
ATOM 6788 C C . LYS A 1 837 ? 13.600 19.440 24.535 1.00 40.97 837 LYS A C 1
ATOM 6790 O O . LYS A 1 837 ? 13.268 18.922 25.601 1.00 40.97 837 LYS A O 1
ATOM 6795 N N . PRO A 1 838 ? 14.815 19.258 23.992 1.00 40.06 838 PRO A N 1
ATOM 6796 C CA . PRO A 1 838 ? 15.872 18.624 24.762 1.00 40.06 838 PRO A CA 1
ATOM 6797 C C . PRO A 1 838 ? 16.202 19.520 25.962 1.00 40.06 838 PRO A C 1
ATOM 6799 O O . PRO A 1 838 ? 16.479 20.710 25.791 1.00 40.06 838 PRO A O 1
ATOM 6802 N N . LYS A 1 839 ? 16.146 18.955 27.171 1.00 42.91 839 LYS A N 1
ATOM 6803 C CA . LYS A 1 839 ? 16.951 19.457 28.285 1.00 42.91 839 LYS A CA 1
ATOM 6804 C C . LYS A 1 839 ? 18.358 18.888 28.094 1.00 42.91 839 LYS A C 1
ATOM 6806 O O . LYS A 1 839 ? 18.494 17.689 27.871 1.00 42.91 839 LYS A O 1
ATOM 6811 N N . GLU A 1 840 ? 19.352 19.771 28.145 1.00 52.69 840 GLU A N 1
ATOM 6812 C CA . GLU A 1 840 ? 20.784 19.491 27.966 1.00 52.69 840 GLU A CA 1
ATOM 6813 C C . GLU A 1 840 ? 21.217 18.801 26.650 1.00 52.69 840 GLU A C 1
ATOM 6815 O O . GLU A 1 840 ? 20.423 18.402 25.796 1.00 52.69 840 GLU A O 1
ATOM 6820 N N . LYS A 1 841 ? 22.539 18.756 26.434 1.00 61.50 841 LYS A N 1
ATOM 6821 C CA . LYS A 1 841 ? 23.199 18.375 25.170 1.00 61.50 841 LYS A CA 1
ATOM 6822 C C . LYS A 1 841 ? 23.346 16.852 25.000 1.00 61.50 841 LYS A C 1
ATOM 6824 O O . LYS A 1 841 ? 24.391 16.377 24.560 1.00 61.50 841 LYS A O 1
ATOM 6829 N N . ILE A 1 842 ? 22.323 16.073 25.352 1.00 72.94 842 ILE A N 1
ATOM 6830 C CA . ILE A 1 842 ? 22.362 14.612 25.186 1.00 72.94 842 ILE A CA 1
ATOM 6831 C C . ILE A 1 842 ? 22.324 14.279 23.686 1.00 72.94 842 ILE A C 1
ATOM 6833 O O . ILE A 1 842 ? 21.407 14.684 22.972 1.00 72.94 842 ILE A O 1
ATOM 6837 N N . VAL A 1 843 ? 23.320 13.532 23.202 1.00 84.69 843 VAL A N 1
ATOM 6838 C CA . VAL A 1 843 ? 23.369 13.011 21.825 1.00 84.69 843 VAL A CA 1
ATOM 6839 C C . VAL A 1 843 ? 22.715 11.621 21.794 1.00 84.69 843 VAL A C 1
ATOM 6841 O O . VAL A 1 843 ? 22.965 10.827 22.702 1.00 84.69 843 VAL A O 1
ATOM 6844 N N . PRO A 1 844 ? 21.887 11.275 20.787 1.00 89.88 844 PRO A N 1
ATOM 6845 C CA . PRO A 1 844 ? 21.335 9.927 20.681 1.00 89.88 844 PRO A CA 1
ATOM 6846 C C . PRO A 1 844 ? 22.429 8.889 20.411 1.00 89.88 844 PRO A C 1
ATOM 6848 O O . PRO A 1 844 ? 23.208 9.044 19.468 1.00 89.88 844 PRO A O 1
ATOM 6851 N N . ASP A 1 845 ? 22.444 7.795 21.173 1.00 92.81 845 ASP A N 1
ATOM 6852 C CA . ASP A 1 845 ? 23.323 6.665 20.872 1.00 92.81 845 ASP A CA 1
ATOM 6853 C C . ASP A 1 845 ? 22.847 5.950 19.597 1.00 92.81 845 ASP A C 1
ATOM 6855 O O . ASP A 1 845 ? 21.755 5.383 19.521 1.00 92.81 845 ASP A O 1
ATOM 6859 N N . VAL A 1 846 ? 23.705 5.982 18.579 1.00 94.56 846 VAL A N 1
ATOM 6860 C CA . VAL A 1 846 ? 23.528 5.384 17.250 1.00 94.56 846 VAL A CA 1
ATOM 6861 C C . VAL A 1 846 ? 23.394 3.856 17.283 1.00 94.56 846 VAL A C 1
ATOM 6863 O O . VAL A 1 846 ? 22.850 3.259 16.344 1.00 94.56 846 VAL A O 1
ATOM 6866 N N . ASN A 1 847 ? 23.929 3.209 18.317 1.00 90.12 847 ASN A N 1
ATOM 6867 C CA . ASN A 1 847 ? 23.982 1.759 18.449 1.00 90.12 847 ASN A CA 1
ATOM 6868 C C . ASN A 1 847 ? 23.400 1.267 19.784 1.00 90.12 847 ASN A C 1
ATOM 6870 O O . ASN A 1 847 ? 23.718 0.144 20.170 1.00 90.12 847 ASN A O 1
ATOM 6874 N N . ASP A 1 848 ? 22.521 2.054 20.424 1.00 91.12 848 ASP A N 1
ATOM 6875 C CA . ASP A 1 848 ? 21.786 1.637 21.627 1.00 91.12 848 ASP A CA 1
ATOM 6876 C C . ASP A 1 848 ? 21.187 0.226 21.416 1.00 91.12 848 ASP A C 1
ATOM 6878 O O . ASP A 1 848 ? 20.407 0.026 20.470 1.00 91.12 848 ASP A O 1
ATOM 6882 N N . PRO A 1 849 ? 21.565 -0.770 22.242 1.00 87.38 849 PRO A N 1
ATOM 6883 C CA . PRO A 1 849 ? 21.232 -2.172 21.994 1.00 87.38 849 PRO A CA 1
ATOM 6884 C C . PRO A 1 849 ? 19.745 -2.478 22.209 1.00 87.38 849 PRO A C 1
ATOM 6886 O O . PRO A 1 849 ? 19.251 -3.474 21.685 1.00 87.38 849 PRO A O 1
ATOM 6889 N N . ASN A 1 850 ? 19.030 -1.608 22.928 1.00 89.38 850 ASN A N 1
ATOM 6890 C CA . ASN A 1 850 ? 17.594 -1.699 23.184 1.00 89.38 850 ASN A CA 1
ATOM 6891 C C . ASN A 1 850 ? 16.771 -0.844 22.205 1.00 89.38 850 ASN A C 1
ATOM 6893 O O . ASN A 1 850 ? 15.553 -0.735 22.352 1.00 89.38 850 ASN A O 1
ATOM 6897 N N . PHE A 1 851 ? 17.428 -0.226 21.213 1.00 95.94 851 PHE A N 1
ATOM 6898 C CA . PHE A 1 851 ? 16.821 0.683 20.240 1.00 95.94 851 PHE A CA 1
ATOM 6899 C C . PHE A 1 851 ? 16.093 1.865 20.905 1.00 95.94 851 PHE A C 1
ATOM 6901 O O . PHE A 1 851 ? 15.056 2.330 20.415 1.00 95.94 851 PHE A O 1
ATOM 6908 N N . TYR A 1 852 ? 16.629 2.336 22.034 1.00 94.00 852 TYR A N 1
ATOM 6909 C CA . TYR A 1 852 ? 16.046 3.377 22.870 1.00 94.00 852 TYR A CA 1
ATOM 6910 C C . TYR A 1 852 ? 16.733 4.728 22.667 1.00 94.00 852 TYR A C 1
ATOM 6912 O O . TYR A 1 852 ? 17.887 4.944 23.037 1.00 94.00 852 TYR A O 1
ATOM 6920 N N . CYS A 1 853 ? 16.000 5.698 22.119 1.00 94.81 853 CYS A N 1
ATOM 6921 C CA . CYS A 1 853 ? 16.534 7.043 21.978 1.00 94.81 853 CYS A CA 1
ATOM 6922 C C . CYS A 1 853 ? 16.413 7.798 23.304 1.00 94.81 853 CYS A C 1
ATOM 6924 O O . CYS A 1 853 ? 15.361 8.373 23.587 1.00 94.81 853 CYS A O 1
ATOM 6926 N N . LYS A 1 854 ? 17.508 7.882 24.068 1.00 87.31 854 LYS A N 1
ATOM 6927 C CA . LYS A 1 854 ? 17.589 8.647 25.330 1.00 87.31 854 LYS A CA 1
ATOM 6928 C C . LYS A 1 854 ? 17.116 10.110 25.202 1.00 87.31 854 LYS A C 1
ATOM 6930 O O . LYS A 1 854 ? 16.575 10.657 26.153 1.00 87.31 854 LYS A O 1
ATOM 6935 N N . VAL A 1 855 ? 17.246 10.718 24.016 1.00 88.75 855 VAL A N 1
ATOM 6936 C 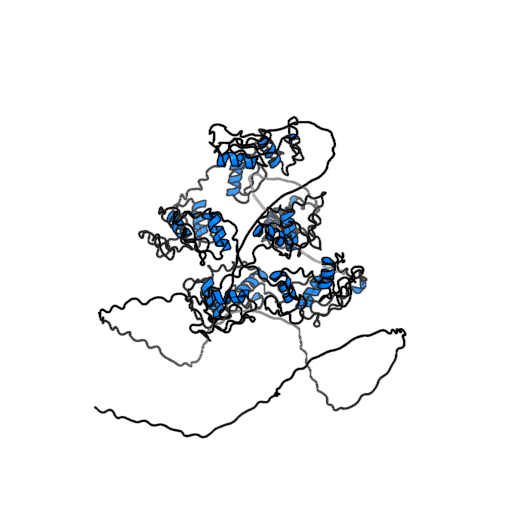CA . VAL A 1 855 ? 16.863 12.120 23.729 1.00 88.75 855 VAL A CA 1
ATOM 6937 C C . VAL A 1 855 ? 15.361 12.299 23.457 1.00 88.75 855 VAL A C 1
ATOM 6939 O O . VAL A 1 855 ? 14.804 13.353 23.751 1.00 88.75 855 VAL A O 1
ATOM 6942 N N . CYS A 1 856 ? 14.685 11.285 22.908 1.00 87.56 856 CYS A N 1
ATOM 6943 C CA . CYS A 1 856 ? 13.228 11.299 22.693 1.00 87.56 856 CYS A CA 1
ATOM 6944 C C . CYS A 1 856 ? 12.443 10.437 23.692 1.00 87.56 856 CYS A C 1
ATOM 6946 O O . CYS A 1 856 ? 11.217 10.415 23.610 1.00 87.56 856 CYS A O 1
ATOM 6948 N N . GLN A 1 857 ? 13.137 9.718 24.580 1.00 89.75 857 GLN A N 1
ATOM 6949 C CA . GLN A 1 857 ? 12.597 8.673 25.456 1.00 89.75 857 GLN A CA 1
ATOM 6950 C C . GLN A 1 857 ? 11.711 7.674 24.685 1.00 89.75 857 GLN A C 1
ATOM 6952 O O . GLN A 1 857 ? 10.601 7.337 25.091 1.00 89.75 857 GLN A O 1
ATOM 6957 N N . LEU A 1 858 ? 12.195 7.239 23.514 1.00 91.06 858 LEU A N 1
ATOM 6958 C CA . LEU A 1 858 ? 11.419 6.460 22.548 1.00 91.06 858 LEU A CA 1
ATOM 6959 C C . LEU A 1 858 ? 12.150 5.174 22.154 1.00 91.06 858 LEU A C 1
ATOM 6961 O O . LEU A 1 858 ? 13.192 5.219 21.499 1.00 91.06 858 LEU A O 1
ATOM 6965 N N . SER A 1 859 ? 11.562 4.034 22.517 1.00 90.62 859 SER A N 1
ATOM 6966 C CA . SER A 1 859 ? 11.994 2.698 22.093 1.00 90.62 859 SER A CA 1
ATOM 6967 C C . SER A 1 859 ? 11.410 2.353 20.722 1.00 90.62 859 SER A C 1
ATOM 6969 O O . SER A 1 859 ? 10.197 2.432 20.517 1.00 90.62 859 SER A O 1
ATOM 6971 N N . CYS A 1 860 ? 12.257 1.946 19.780 1.00 91.75 860 CYS A N 1
ATOM 6972 C CA . CYS A 1 860 ? 11.833 1.402 18.489 1.00 91.75 860 CYS A CA 1
ATOM 6973 C C . CYS A 1 860 ? 11.770 -0.133 18.536 1.00 91.75 860 CYS A C 1
ATOM 6975 O O . CYS A 1 860 ? 12.529 -0.767 19.259 1.00 91.75 860 CYS A O 1
ATOM 6977 N N . SER A 1 861 ? 10.893 -0.757 17.743 1.00 83.31 861 SER A N 1
ATOM 6978 C CA . SER A 1 861 ? 10.738 -2.226 17.741 1.00 83.31 861 SER A CA 1
ATOM 6979 C C . SER A 1 861 ? 11.918 -2.990 17.135 1.00 83.31 861 SER A C 1
ATOM 6981 O O . SER A 1 861 ? 12.028 -4.196 17.326 1.00 83.31 861 SER A O 1
ATOM 6983 N N . ASP A 1 862 ? 12.755 -2.314 16.350 1.00 91.31 862 ASP A N 1
ATOM 6984 C CA . ASP A 1 862 ? 13.858 -2.903 15.599 1.00 91.31 862 ASP A CA 1
ATOM 6985 C C . ASP A 1 862 ? 14.875 -1.824 15.189 1.00 91.31 862 ASP A C 1
ATOM 6987 O O . ASP A 1 862 ? 14.580 -0.623 15.174 1.00 91.31 862 ASP A O 1
ATOM 6991 N N . ASN A 1 863 ? 16.080 -2.256 14.805 1.00 91.50 863 ASN A N 1
ATOM 6992 C CA . ASN A 1 863 ? 17.168 -1.346 14.453 1.00 91.50 863 ASN A CA 1
ATOM 6993 C C . ASN A 1 863 ? 16.899 -0.498 13.195 1.00 91.50 863 ASN A C 1
ATOM 6995 O O . ASN A 1 863 ? 17.465 0.588 13.062 1.00 91.50 863 ASN A O 1
ATOM 6999 N N . TYR A 1 864 ? 16.050 -0.963 12.272 1.00 89.50 864 TYR A N 1
ATOM 7000 C CA . TYR A 1 864 ? 15.718 -0.214 11.060 1.00 89.50 864 TYR A CA 1
ATOM 7001 C C . TYR A 1 864 ? 14.789 0.958 11.388 1.00 89.50 864 TYR A C 1
ATOM 7003 O O . TYR A 1 864 ? 15.056 2.085 10.969 1.00 89.50 864 TYR A O 1
ATOM 7011 N N . GLN A 1 865 ? 13.759 0.729 12.206 1.00 87.94 865 GLN A N 1
ATOM 7012 C CA . GLN A 1 865 ? 12.910 1.795 12.735 1.00 87.94 865 GLN A CA 1
ATOM 7013 C C . GLN A 1 865 ? 13.695 2.736 13.655 1.00 87.94 865 GLN A C 1
ATOM 7015 O O . GLN A 1 865 ? 13.504 3.947 13.566 1.00 87.94 865 GLN A O 1
ATOM 7020 N N . TYR A 1 866 ? 14.653 2.223 14.436 1.00 95.31 866 TYR A N 1
ATOM 7021 C CA . TYR A 1 866 ? 15.547 3.061 15.240 1.00 95.31 866 TYR A CA 1
ATOM 7022 C C . TYR A 1 866 ? 16.404 3.997 14.385 1.00 95.31 866 TYR A C 1
ATOM 7024 O O . TYR A 1 866 ? 16.388 5.212 14.575 1.00 95.31 866 TYR A O 1
ATOM 7032 N N . ARG A 1 867 ? 17.092 3.464 13.368 1.00 90.44 867 ARG A N 1
ATOM 7033 C CA . ARG A 1 867 ? 17.870 4.287 12.430 1.00 90.44 867 ARG A CA 1
ATOM 7034 C C . ARG A 1 867 ? 16.981 5.250 11.639 1.00 90.44 867 ARG A C 1
ATOM 7036 O O . ARG A 1 867 ? 17.391 6.385 11.413 1.00 90.44 867 ARG A O 1
ATOM 7043 N N . ALA A 1 868 ? 15.755 4.861 11.286 1.00 88.75 868 ALA A N 1
ATOM 7044 C CA . ALA A 1 868 ? 14.788 5.764 10.662 1.00 88.75 868 ALA A CA 1
ATOM 7045 C C . ALA A 1 868 ? 14.373 6.917 11.598 1.00 88.75 868 ALA A C 1
ATOM 7047 O O . ALA A 1 868 ? 14.348 8.060 11.149 1.00 88.75 868 ALA A O 1
ATOM 7048 N N . HIS A 1 869 ? 14.121 6.647 12.883 1.00 94.50 869 HIS A N 1
ATOM 7049 C CA . HIS A 1 869 ? 13.837 7.651 13.915 1.00 94.50 869 HIS A CA 1
ATOM 7050 C C . HIS A 1 869 ? 15.018 8.621 14.109 1.00 94.50 869 HIS A C 1
ATOM 7052 O O . HIS A 1 869 ? 14.842 9.837 14.018 1.00 94.50 869 HIS A O 1
ATOM 7058 N N . LEU A 1 870 ? 16.244 8.107 14.264 1.00 93.56 870 LEU A N 1
ATOM 7059 C CA . LEU A 1 870 ? 17.452 8.938 14.372 1.00 93.56 870 LEU A CA 1
ATOM 7060 C C . LEU A 1 870 ? 17.689 9.813 13.124 1.00 93.56 870 LEU A C 1
ATOM 7062 O O . LEU A 1 870 ? 18.118 10.962 13.233 1.00 93.56 870 LEU A O 1
ATOM 7066 N N . VAL A 1 871 ? 17.366 9.316 11.927 1.00 91.12 871 VAL A N 1
ATOM 7067 C CA . VAL A 1 871 ? 17.459 10.089 10.676 1.00 91.12 871 VAL A CA 1
ATOM 7068 C C . VAL A 1 871 ? 16.341 11.131 10.536 1.00 91.12 871 VAL A C 1
ATOM 7070 O O . VAL A 1 871 ? 16.604 12.223 10.030 1.00 91.12 871 VAL A O 1
ATOM 7073 N N . GLN A 1 872 ? 15.107 10.822 10.946 1.00 88.06 872 GLN A N 1
ATOM 7074 C CA . GLN A 1 872 ? 13.938 11.686 10.729 1.00 88.06 872 GLN A CA 1
ATOM 7075 C C . GLN A 1 872 ? 13.778 12.750 11.819 1.00 88.06 872 GLN A C 1
ATOM 7077 O O . GLN A 1 872 ? 13.672 13.935 11.499 1.00 88.06 872 GLN A O 1
ATOM 7082 N N . ASP A 1 873 ? 13.810 12.343 13.088 1.00 88.88 873 ASP A N 1
ATOM 7083 C CA . ASP A 1 873 ? 13.519 13.218 14.226 1.00 88.88 873 ASP A CA 1
ATOM 7084 C C . ASP A 1 873 ? 14.793 13.915 14.735 1.00 88.88 873 ASP A C 1
ATOM 7086 O O . ASP A 1 873 ? 14.797 15.131 14.943 1.00 88.88 873 ASP A O 1
ATOM 7090 N N . HIS A 1 874 ? 15.914 13.183 14.809 1.00 90.12 874 HIS A N 1
ATOM 7091 C CA . HIS A 1 874 ? 17.223 13.706 15.254 1.00 90.12 874 HIS A CA 1
ATOM 7092 C C . HIS A 1 874 ? 18.135 14.173 14.113 1.00 90.12 874 HIS A C 1
ATOM 7094 O O . HIS A 1 874 ? 19.219 14.701 14.354 1.00 90.12 874 HIS A O 1
ATOM 7100 N N . LYS A 1 875 ? 17.695 14.031 12.854 1.00 87.56 875 LYS A N 1
ATOM 7101 C CA . LYS A 1 875 ? 18.400 14.496 11.641 1.00 87.56 875 LYS A CA 1
ATOM 7102 C C . LYS A 1 875 ? 19.815 13.920 11.466 1.00 87.56 875 LYS A C 1
ATOM 7104 O O . LYS A 1 875 ? 20.643 14.539 10.794 1.00 87.56 875 LYS A O 1
ATOM 7109 N N . MET A 1 876 ? 20.098 12.733 12.007 1.00 89.25 876 MET A N 1
ATOM 7110 C CA . MET A 1 876 ? 21.414 12.074 11.968 1.00 89.25 876 MET A CA 1
ATOM 7111 C C . MET A 1 876 ? 21.722 11.485 10.577 1.00 89.25 876 MET A C 1
ATOM 7113 O O . MET A 1 876 ? 21.825 10.276 10.385 1.00 89.25 876 MET A O 1
ATOM 7117 N N . LYS A 1 877 ? 21.851 12.354 9.566 1.00 81.00 877 LYS A N 1
ATOM 7118 C CA . LYS A 1 877 ? 21.963 11.994 8.137 1.00 81.00 877 LYS A CA 1
ATOM 7119 C C . LYS A 1 877 ? 23.134 11.066 7.798 1.00 81.00 877 LYS A C 1
ATOM 7121 O O . LYS A 1 877 ? 23.046 10.347 6.808 1.00 81.00 877 LYS A O 1
ATOM 7126 N N . HIS A 1 878 ? 24.204 11.056 8.595 1.00 76.69 878 HIS A N 1
ATOM 7127 C CA . HIS A 1 878 ? 25.345 10.157 8.387 1.00 76.69 878 HIS A CA 1
ATOM 7128 C C . HIS A 1 878 ? 24.945 8.670 8.491 1.00 76.69 878 HIS A C 1
ATOM 7130 O O . HIS A 1 878 ? 25.544 7.828 7.832 1.00 76.69 878 HIS A O 1
ATOM 7136 N N . LEU A 1 879 ? 23.862 8.343 9.211 1.00 76.56 879 LEU A N 1
ATOM 7137 C CA . LEU A 1 879 ? 23.325 6.979 9.341 1.00 76.56 879 LEU A CA 1
ATOM 7138 C C . LEU A 1 879 ? 22.704 6.407 8.054 1.00 76.56 879 LEU A C 1
ATOM 7140 O O . LEU A 1 879 ? 22.270 5.257 8.049 1.00 76.56 879 LEU A O 1
ATOM 7144 N N . ILE A 1 880 ? 22.647 7.200 6.981 1.00 67.81 880 ILE A N 1
ATOM 7145 C CA . ILE A 1 880 ? 22.198 6.783 5.646 1.00 67.81 880 ILE A CA 1
ATOM 7146 C C . ILE A 1 880 ? 23.361 6.158 4.840 1.00 67.81 880 ILE A C 1
ATOM 7148 O O . ILE A 1 880 ? 23.119 5.468 3.852 1.00 67.81 880 ILE A O 1
ATOM 7152 N N . GLN A 1 881 ? 24.621 6.370 5.243 1.00 50.03 881 GLN A N 1
ATOM 7153 C CA . GLN A 1 881 ? 25.784 5.785 4.566 1.00 50.03 881 GLN A CA 1
ATOM 7154 C C . GLN A 1 881 ? 25.993 4.309 4.947 1.00 50.03 881 GLN A C 1
ATOM 7156 O O . GLN A 1 881 ? 25.678 3.873 6.055 1.00 50.03 881 GLN A O 1
ATOM 7161 N N . CYS A 1 882 ? 26.496 3.523 3.991 1.00 33.84 882 CYS A N 1
ATOM 7162 C CA . CYS A 1 882 ? 26.609 2.072 4.123 1.00 33.84 882 CYS A CA 1
ATOM 7163 C C . CYS A 1 882 ? 27.723 1.670 5.104 1.00 33.84 882 CYS A C 1
ATOM 7165 O O . CYS A 1 882 ? 28.791 2.281 5.130 1.00 33.84 882 CYS A O 1
ATOM 7167 N N . LYS A 1 883 ? 27.483 0.619 5.898 1.00 48.59 883 LYS A N 1
ATOM 7168 C CA . LYS A 1 883 ? 28.465 0.077 6.845 1.00 48.59 883 LYS A CA 1
ATOM 7169 C C . LYS A 1 883 ? 29.451 -0.858 6.142 1.00 48.59 883 LYS A C 1
ATOM 7171 O O . LYS A 1 883 ? 29.101 -2.003 5.897 1.00 48.59 883 LYS A O 1
ATOM 7176 N N . ASP A 1 884 ? 30.658 -0.362 5.893 1.00 44.53 884 ASP A N 1
ATOM 7177 C CA . ASP A 1 884 ? 31.924 -1.109 5.976 1.00 44.53 884 ASP A CA 1
ATOM 7178 C C . ASP A 1 884 ? 33.076 -0.086 5.969 1.00 44.53 884 ASP A C 1
ATOM 7180 O O . ASP A 1 884 ? 33.470 0.417 4.922 1.00 44.53 884 ASP A O 1
ATOM 7184 N N . LYS A 1 885 ? 33.550 0.294 7.165 1.00 47.31 885 LYS A N 1
ATOM 7185 C CA . LYS A 1 885 ? 34.715 1.174 7.404 1.00 47.31 885 LYS A CA 1
ATOM 7186 C C . LYS A 1 885 ? 35.368 0.836 8.754 1.00 47.31 885 LYS A C 1
ATOM 7188 O O . LYS A 1 885 ? 35.264 1.594 9.716 1.00 47.31 885 LYS A O 1
ATOM 7193 N N . ARG A 1 886 ? 35.995 -0.338 8.841 1.00 49.47 886 ARG A N 1
ATOM 7194 C CA . ARG A 1 886 ? 36.988 -0.689 9.872 1.00 49.47 886 ARG A CA 1
ATOM 7195 C C . ARG A 1 886 ? 38.107 -1.460 9.170 1.00 49.47 886 ARG A C 1
ATOM 7197 O O . ARG A 1 886 ? 37.799 -2.412 8.463 1.00 49.47 886 ARG A O 1
ATOM 7204 N N . LEU A 1 887 ? 39.347 -1.012 9.385 1.00 52.66 887 LEU A N 1
ATOM 7205 C CA . LEU A 1 887 ? 40.532 -1.151 8.517 1.00 52.66 887 LEU A CA 1
ATOM 7206 C C . LEU A 1 887 ? 40.513 -0.224 7.277 1.00 52.66 887 LEU A C 1
ATOM 7208 O O . LEU A 1 887 ? 39.501 -0.181 6.572 1.00 52.66 887 LEU A O 1
ATOM 7212 N N . PRO A 1 888 ? 41.598 0.535 7.009 1.00 71.75 888 PRO A N 1
ATOM 7213 C CA . PRO A 1 888 ? 41.802 1.214 5.728 1.00 71.75 888 PRO A CA 1
ATOM 7214 C C . PRO A 1 888 ? 42.054 0.186 4.606 1.00 71.75 888 PRO A C 1
ATOM 7216 O O . PRO A 1 888 ? 42.371 -0.972 4.893 1.00 71.75 888 PRO A O 1
ATOM 7219 N N . PRO A 1 889 ? 41.895 0.567 3.327 1.00 77.50 889 PRO A N 1
ATOM 7220 C CA . PRO A 1 889 ? 42.334 -0.270 2.225 1.00 77.50 889 PRO A CA 1
ATOM 7221 C C . PRO A 1 889 ? 43.864 -0.244 2.161 1.00 77.50 889 PRO A C 1
ATOM 7223 O O . PRO A 1 889 ? 44.495 0.784 2.395 1.00 77.50 889 PRO A O 1
ATOM 7226 N N . ASP A 1 890 ? 44.436 -1.398 1.861 1.00 84.50 890 ASP A N 1
ATOM 7227 C CA . ASP A 1 890 ? 45.874 -1.621 1.812 1.00 84.50 890 ASP A CA 1
ATOM 7228 C C . ASP A 1 890 ? 46.456 -0.933 0.553 1.00 84.50 890 ASP A C 1
ATOM 7230 O O . ASP A 1 890 ? 46.002 -1.245 -0.555 1.00 84.50 890 ASP A O 1
ATOM 7234 N N . PRO A 1 891 ? 47.358 0.062 0.686 1.00 87.56 891 PRO A N 1
ATOM 7235 C CA . PRO A 1 891 ? 47.838 0.869 -0.441 1.00 87.56 891 PRO A CA 1
ATOM 7236 C C . PRO A 1 891 ? 48.628 0.054 -1.476 1.00 87.56 891 PRO A C 1
ATOM 7238 O O . PRO A 1 891 ? 48.646 0.423 -2.654 1.00 87.56 891 PRO A O 1
ATOM 7241 N N . ASP A 1 892 ? 49.196 -1.077 -1.052 1.00 88.94 892 ASP A N 1
ATOM 7242 C CA . ASP A 1 892 ? 50.029 -1.965 -1.862 1.00 88.94 892 ASP A CA 1
ATOM 7243 C C . ASP A 1 892 ? 49.440 -3.384 -1.967 1.00 88.94 892 ASP A C 1
ATOM 7245 O O . ASP A 1 892 ? 50.151 -4.352 -2.233 1.00 88.94 892 ASP A O 1
ATOM 7249 N N . ASP A 1 893 ? 48.109 -3.498 -1.835 1.00 88.00 893 ASP A N 1
ATOM 7250 C CA . ASP A 1 893 ? 47.354 -4.715 -2.155 1.00 88.00 893 ASP A CA 1
ATOM 7251 C C . ASP A 1 893 ? 47.694 -5.174 -3.586 1.00 88.00 893 ASP A C 1
ATOM 7253 O O . ASP A 1 893 ? 47.307 -4.539 -4.573 1.00 88.00 893 ASP A O 1
ATOM 7257 N N . SER A 1 894 ? 48.434 -6.279 -3.697 1.00 88.50 894 SER A N 1
ATOM 7258 C CA . SER A 1 894 ? 49.029 -6.763 -4.953 1.00 88.50 894 SER A CA 1
ATOM 7259 C C . SER A 1 894 ? 48.008 -7.188 -6.012 1.00 88.50 894 SER A C 1
ATOM 7261 O O . SER A 1 894 ? 48.352 -7.311 -7.184 1.00 88.50 894 SER A O 1
ATOM 7263 N N . ASN A 1 895 ? 46.742 -7.366 -5.619 1.00 91.94 895 ASN A N 1
ATOM 7264 C CA . ASN A 1 895 ? 45.619 -7.646 -6.513 1.00 91.94 895 ASN A CA 1
ATOM 7265 C C . ASN A 1 895 ? 44.779 -6.390 -6.806 1.00 91.94 895 ASN A C 1
ATOM 7267 O O . ASN A 1 895 ? 43.670 -6.494 -7.335 1.00 91.94 895 ASN A O 1
ATOM 7271 N N . PHE A 1 896 ? 45.266 -5.202 -6.427 1.00 95.81 896 PHE A N 1
ATOM 7272 C CA . PHE A 1 896 ? 44.591 -3.913 -6.590 1.00 95.81 896 PHE A CA 1
ATOM 7273 C C . PHE A 1 896 ? 43.160 -3.914 -6.017 1.00 95.81 896 PHE A C 1
ATOM 7275 O O . PHE A 1 896 ? 42.238 -3.310 -6.580 1.00 95.81 896 PHE A O 1
ATOM 7282 N N . TYR A 1 897 ? 42.947 -4.635 -4.909 1.00 94.62 897 TYR A N 1
ATOM 7283 C CA . TYR A 1 897 ? 41.624 -4.887 -4.348 1.00 94.62 897 TYR A CA 1
ATOM 7284 C C . TYR A 1 897 ? 41.283 -3.928 -3.203 1.00 94.62 897 TYR A C 1
ATOM 7286 O O . TYR A 1 897 ? 41.738 -4.057 -2.066 1.00 94.62 897 TYR A O 1
ATOM 7294 N N . CYS A 1 898 ? 40.372 -2.985 -3.459 1.00 93.19 898 CYS A N 1
ATOM 7295 C CA . CYS A 1 898 ? 39.937 -2.073 -2.409 1.00 93.19 898 CYS A CA 1
ATOM 7296 C C . CYS A 1 898 ? 38.988 -2.775 -1.437 1.00 93.19 898 CYS A C 1
ATOM 7298 O O . CYS A 1 898 ? 37.782 -2.862 -1.681 1.00 93.19 898 CYS A O 1
ATOM 7300 N N . ARG A 1 899 ? 39.510 -3.192 -0.282 1.00 84.25 899 ARG A N 1
ATOM 7301 C CA . ARG A 1 899 ? 38.757 -3.897 0.772 1.00 84.25 899 ARG A CA 1
ATOM 7302 C C . ARG A 1 899 ? 37.531 -3.108 1.282 1.00 84.25 899 ARG A C 1
ATOM 7304 O O . ARG A 1 899 ? 36.522 -3.721 1.633 1.00 84.25 899 ARG A O 1
ATOM 7311 N N . LEU A 1 900 ? 37.567 -1.767 1.236 1.00 82.19 900 LEU A N 1
ATOM 7312 C CA . LEU A 1 900 ? 36.440 -0.887 1.603 1.00 82.19 900 LEU A CA 1
ATOM 7313 C C . LEU A 1 900 ? 35.313 -0.830 0.556 1.00 82.19 900 LEU A C 1
ATOM 7315 O O . LEU A 1 900 ? 34.140 -0.829 0.924 1.00 82.19 900 LEU A O 1
ATOM 7319 N N . CYS A 1 901 ? 35.634 -0.768 -0.741 1.00 87.19 901 CYS A N 1
ATOM 7320 C CA . CYS A 1 901 ? 34.617 -0.724 -1.805 1.00 87.19 901 CYS A CA 1
ATOM 7321 C C . CYS A 1 901 ? 34.285 -2.094 -2.409 1.00 87.19 901 CYS A C 1
ATOM 7323 O O . CYS A 1 901 ? 33.272 -2.214 -3.097 1.00 87.19 901 CYS A O 1
ATOM 7325 N N . LYS A 1 902 ? 35.101 -3.112 -2.124 1.00 91.69 902 LYS A N 1
ATOM 7326 C CA . LYS A 1 902 ? 35.008 -4.489 -2.628 1.00 91.69 902 LYS A CA 1
ATOM 7327 C C . LYS A 1 902 ? 35.042 -4.533 -4.159 1.00 91.69 902 LYS A C 1
ATOM 7329 O O . LYS A 1 902 ? 34.248 -5.214 -4.802 1.00 91.69 902 LYS A O 1
ATOM 7334 N N . LEU A 1 903 ? 35.978 -3.762 -4.718 1.00 88.31 903 LEU A N 1
ATOM 7335 C CA . LEU A 1 903 ? 36.251 -3.623 -6.148 1.00 88.31 903 LEU A CA 1
ATOM 7336 C C . LEU A 1 903 ? 37.731 -3.920 -6.415 1.00 88.31 903 LEU A C 1
ATOM 7338 O O . LEU A 1 903 ? 38.597 -3.403 -5.710 1.00 88.31 903 LEU A O 1
ATOM 7342 N N . ILE A 1 904 ? 37.982 -4.746 -7.429 1.00 90.38 904 ILE A N 1
ATOM 7343 C CA . ILE A 1 904 ? 39.301 -5.022 -8.013 1.00 90.38 904 ILE A CA 1
ATOM 7344 C C . ILE A 1 904 ? 39.515 -4.023 -9.155 1.00 90.38 904 ILE A C 1
ATOM 7346 O O . ILE A 1 904 ? 38.574 -3.733 -9.901 1.00 90.38 904 ILE A O 1
ATOM 7350 N N . TYR A 1 905 ? 40.730 -3.499 -9.289 1.00 93.44 905 TYR A N 1
ATOM 7351 C CA . TYR A 1 905 ? 41.115 -2.577 -10.357 1.00 93.44 905 TYR A CA 1
ATOM 7352 C C . TYR A 1 905 ? 42.119 -3.244 -11.302 1.00 93.44 905 TYR A C 1
ATOM 7354 O O . TYR A 1 905 ? 42.883 -4.105 -10.892 1.00 93.44 905 TYR A O 1
ATOM 7362 N N . ALA A 1 906 ? 42.098 -2.870 -12.583 1.00 88.38 906 ALA A N 1
ATOM 7363 C CA . ALA A 1 906 ? 42.926 -3.523 -13.604 1.00 88.38 906 ALA A CA 1
ATOM 7364 C C . ALA A 1 906 ? 44.429 -3.186 -13.503 1.00 88.38 906 ALA A C 1
ATOM 7366 O O . ALA A 1 906 ? 45.240 -3.837 -14.151 1.00 88.38 906 ALA A O 1
ATOM 7367 N N . ASP A 1 907 ? 44.789 -2.161 -12.727 1.00 93.25 907 ASP A N 1
ATOM 7368 C CA . ASP A 1 907 ? 46.148 -1.639 -12.594 1.00 93.25 907 ASP A CA 1
ATOM 7369 C C . ASP A 1 907 ? 46.288 -0.727 -11.362 1.00 93.25 907 ASP A C 1
ATOM 7371 O O . ASP A 1 907 ? 45.302 -0.193 -10.830 1.00 93.25 907 ASP A O 1
ATOM 7375 N N . ARG A 1 908 ? 47.545 -0.513 -10.946 1.00 93.75 908 ARG A N 1
ATOM 7376 C CA . ARG A 1 908 ? 47.933 0.305 -9.785 1.00 93.75 908 ARG A CA 1
ATOM 7377 C C . ARG A 1 908 ? 47.473 1.762 -9.911 1.00 93.75 908 ARG A C 1
ATOM 7379 O O . ARG A 1 908 ? 47.090 2.361 -8.909 1.00 93.75 908 ARG A O 1
ATOM 7386 N N . GLU A 1 909 ? 47.444 2.337 -11.114 1.00 92.44 909 GLU A N 1
ATOM 7387 C CA . GLU A 1 909 ? 47.039 3.736 -11.306 1.00 92.44 909 GLU A CA 1
ATOM 7388 C C . GLU A 1 909 ? 45.531 3.927 -11.086 1.00 92.44 909 GLU A C 1
ATOM 7390 O O . GLU A 1 909 ? 45.117 4.823 -10.344 1.00 92.44 909 GLU A O 1
ATOM 7395 N N . LYS A 1 910 ? 44.689 3.049 -11.649 1.00 92.00 910 LYS A N 1
ATOM 7396 C CA . LYS A 1 910 ? 43.241 3.038 -11.387 1.00 92.00 910 LYS A CA 1
ATOM 7397 C C . LYS A 1 910 ? 42.938 2.720 -9.923 1.00 92.00 910 LYS A C 1
ATOM 7399 O O . LYS A 1 910 ? 42.006 3.313 -9.375 1.00 92.00 910 LYS A O 1
ATOM 7404 N N . TYR A 1 911 ? 43.739 1.871 -9.273 1.00 96.44 911 TYR A N 1
ATOM 7405 C CA . TYR A 1 911 ? 43.637 1.614 -7.835 1.00 96.44 911 TYR A CA 1
ATOM 7406 C C . TYR A 1 911 ? 43.914 2.873 -7.002 1.00 96.44 911 TYR A C 1
ATOM 7408 O O . TYR A 1 911 ? 43.049 3.317 -6.249 1.00 96.44 911 TYR A O 1
ATOM 7416 N N . TRP A 1 912 ? 45.051 3.540 -7.206 1.00 93.25 912 TRP A N 1
ATOM 7417 C CA . TRP A 1 912 ? 45.392 4.775 -6.490 1.00 93.25 912 TRP A CA 1
ATOM 7418 C C . TRP A 1 912 ? 44.515 5.973 -6.865 1.00 93.25 912 TRP A C 1
ATOM 7420 O O . TRP A 1 912 ? 44.286 6.865 -6.046 1.00 93.25 912 TRP A O 1
ATOM 7430 N N . SER A 1 913 ? 43.982 6.011 -8.086 1.00 92.81 913 SER A N 1
ATOM 7431 C CA . SER A 1 913 ? 42.928 6.951 -8.469 1.00 92.81 913 SER A CA 1
ATOM 7432 C C . SER A 1 913 ? 41.639 6.673 -7.690 1.00 92.81 913 SER A C 1
ATOM 7434 O O . SER A 1 913 ? 41.002 7.608 -7.205 1.00 92.81 913 SER A O 1
ATOM 7436 N N . HIS A 1 914 ? 41.274 5.405 -7.480 1.00 94.75 914 HIS A N 1
ATOM 7437 C CA . HIS A 1 914 ? 40.150 5.032 -6.626 1.00 94.75 914 HIS A CA 1
ATOM 7438 C C . HIS A 1 914 ? 40.383 5.387 -5.148 1.00 94.75 914 HIS A C 1
ATOM 7440 O O . HIS A 1 914 ? 39.497 6.005 -4.552 1.00 94.75 914 HIS A O 1
ATOM 7446 N N . LEU A 1 915 ? 41.548 5.057 -4.575 1.00 93.31 915 LEU A N 1
ATOM 7447 C CA . LEU A 1 915 ? 41.873 5.361 -3.176 1.00 93.31 915 LEU A CA 1
ATOM 7448 C C . LEU A 1 915 ? 41.805 6.869 -2.898 1.00 93.31 915 LEU A C 1
ATOM 7450 O O . LEU A 1 915 ? 41.070 7.279 -1.997 1.00 93.31 915 LEU A O 1
ATOM 7454 N N . ARG A 1 916 ? 42.436 7.694 -3.750 1.00 92.12 916 ARG A N 1
ATOM 7455 C CA . ARG A 1 916 ? 42.316 9.163 -3.712 1.00 92.12 916 ARG A CA 1
ATOM 7456 C C . ARG A 1 916 ? 40.861 9.627 -3.814 1.00 92.12 916 ARG A C 1
ATOM 7458 O O . ARG A 1 916 ? 40.381 10.356 -2.959 1.00 92.12 916 ARG A O 1
ATOM 7465 N N . ASN A 1 917 ? 40.123 9.182 -4.834 1.00 88.69 917 ASN A N 1
ATOM 7466 C CA . ASN A 1 917 ? 38.790 9.719 -5.141 1.00 88.69 917 ASN A CA 1
ATOM 7467 C C . ASN A 1 917 ? 37.634 9.153 -4.290 1.00 88.69 917 ASN A C 1
ATOM 7469 O O . ASN A 1 917 ? 36.482 9.540 -4.530 1.00 88.69 917 ASN A O 1
ATOM 7473 N N . LYS A 1 918 ? 37.855 8.177 -3.398 1.00 88.81 918 LYS A N 1
ATOM 7474 C CA . LYS A 1 918 ? 36.777 7.523 -2.617 1.00 88.81 918 LYS A CA 1
ATOM 7475 C C . LYS A 1 918 ? 37.091 7.305 -1.137 1.00 88.81 918 LYS A C 1
ATOM 7477 O O . LYS A 1 918 ? 36.139 7.166 -0.365 1.00 88.81 918 LYS A O 1
ATOM 7482 N N . HIS A 1 919 ? 38.367 7.284 -0.756 1.00 89.69 919 HIS A N 1
ATOM 7483 C CA . HIS A 1 919 ? 38.813 7.053 0.623 1.00 89.69 919 HIS A CA 1
ATOM 7484 C C . HIS A 1 919 ? 39.786 8.122 1.129 1.00 89.69 919 HIS A C 1
ATOM 7486 O O . HIS A 1 919 ? 40.296 7.977 2.234 1.00 89.69 919 HIS A O 1
ATOM 7492 N N . ASP A 1 920 ? 39.999 9.183 0.342 1.00 85.31 920 ASP A N 1
ATOM 7493 C CA . ASP A 1 920 ? 40.770 10.382 0.687 1.00 85.31 920 ASP A CA 1
ATOM 7494 C C . ASP A 1 920 ? 42.244 10.096 1.070 1.00 85.31 920 ASP A C 1
ATOM 7496 O O . ASP A 1 920 ? 42.866 10.845 1.819 1.00 85.31 920 ASP A O 1
ATOM 7500 N N . MET A 1 921 ? 42.820 9.009 0.537 1.00 85.62 921 MET A N 1
ATOM 7501 C CA . MET A 1 921 ? 44.224 8.623 0.754 1.00 85.62 921 MET A CA 1
ATOM 7502 C C . MET A 1 921 ? 45.152 9.276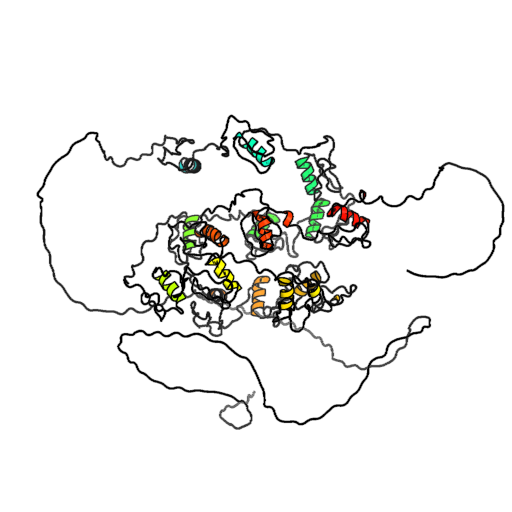 -0.275 1.00 85.62 921 MET A C 1
ATOM 7504 O O . MET A 1 921 ? 44.950 9.115 -1.479 1.00 85.62 921 MET A O 1
ATOM 7508 N N . ILE A 1 922 ? 46.189 9.970 0.198 1.00 81.94 922 ILE A N 1
ATOM 7509 C CA . ILE A 1 922 ? 47.170 10.702 -0.620 1.00 81.94 922 ILE A CA 1
ATOM 7510 C C . ILE A 1 922 ? 48.484 9.888 -0.689 1.00 81.94 922 ILE A C 1
ATOM 7512 O O . ILE A 1 922 ? 48.968 9.483 0.368 1.00 81.94 922 ILE A O 1
ATOM 7516 N N . PRO A 1 923 ? 49.078 9.642 -1.880 1.00 65.75 923 PRO A N 1
ATOM 7517 C CA . PRO A 1 923 ? 50.305 8.840 -2.012 1.00 65.75 923 PRO A CA 1
ATOM 7518 C C . PRO A 1 923 ? 51.531 9.420 -1.289 1.00 65.75 923 PRO A C 1
ATOM 7520 O O . PRO A 1 923 ? 52.346 8.676 -0.754 1.00 65.75 923 PRO A O 1
ATOM 7523 N N . GLU A 1 924 ? 51.640 10.749 -1.251 1.00 61.28 924 GLU A N 1
ATOM 7524 C CA . GLU A 1 924 ? 52.808 11.509 -0.768 1.00 61.28 924 GLU A CA 1
ATOM 7525 C C . GLU A 1 924 ? 53.144 11.290 0.721 1.00 61.28 924 GLU A C 1
ATOM 7527 O O . GLU A 1 924 ? 54.225 11.659 1.163 1.00 61.28 924 GLU A O 1
ATOM 7532 N N . LEU A 1 925 ? 52.249 10.665 1.496 1.00 55.12 925 LEU A N 1
ATOM 7533 C CA . LEU A 1 925 ? 52.439 10.393 2.928 1.00 55.12 925 LEU A CA 1
ATOM 7534 C C . LEU A 1 925 ? 53.027 9.004 3.241 1.00 55.12 925 LEU A C 1
ATOM 7536 O O . LEU A 1 925 ? 53.239 8.699 4.412 1.00 55.12 925 LEU A O 1
ATOM 7540 N N . PHE A 1 926 ? 53.272 8.160 2.232 1.00 62.50 926 PHE A N 1
ATOM 7541 C CA . PHE A 1 926 ? 53.706 6.763 2.425 1.00 62.50 926 PHE A CA 1
ATOM 7542 C C . PHE A 1 926 ? 55.024 6.399 1.718 1.00 62.50 926 PHE A C 1
ATOM 7544 O O . PHE A 1 926 ? 55.460 5.255 1.795 1.00 62.50 926 PHE A O 1
ATOM 7551 N N . GLY A 1 927 ? 55.674 7.350 1.043 1.00 46.03 927 GLY A N 1
ATOM 7552 C CA . GLY A 1 927 ? 56.866 7.100 0.227 1.00 46.03 927 GLY A CA 1
ATOM 7553 C C . GLY A 1 927 ? 58.135 7.790 0.725 1.00 46.03 927 GLY A C 1
ATOM 7554 O O . GLY A 1 927 ? 58.596 8.694 0.039 1.00 46.03 927 GLY A O 1
ATOM 7555 N N . ASN A 1 928 ? 58.690 7.383 1.881 1.00 43.56 928 ASN A N 1
ATOM 7556 C CA . ASN A 1 928 ? 60.119 7.582 2.211 1.00 43.56 928 ASN A CA 1
ATOM 7557 C C . ASN A 1 928 ? 60.583 6.845 3.495 1.00 43.56 928 ASN A C 1
ATOM 7559 O O . ASN A 1 928 ? 60.887 7.464 4.511 1.00 43.56 928 ASN A O 1
ATOM 7563 N N . THR A 1 929 ? 60.696 5.513 3.440 1.00 41.66 929 THR A N 1
ATOM 7564 C CA . THR A 1 929 ? 61.515 4.719 4.386 1.00 41.66 929 THR A CA 1
ATOM 7565 C C . THR A 1 929 ? 62.133 3.513 3.671 1.00 41.66 929 THR A C 1
ATOM 7567 O O . THR A 1 929 ? 61.547 2.432 3.640 1.00 41.66 929 THR A O 1
ATOM 7570 N N . GLY A 1 930 ? 63.316 3.699 3.084 1.00 31.73 930 GLY A N 1
ATOM 7571 C CA . GLY A 1 930 ? 64.136 2.647 2.471 1.00 31.73 930 GLY A CA 1
ATOM 7572 C C . GLY A 1 930 ? 65.594 3.125 2.355 1.00 31.73 930 GLY A C 1
ATOM 7573 O O . GLY A 1 930 ? 65.788 4.332 2.196 1.00 31.73 930 GLY A O 1
ATOM 7574 N N . PRO A 1 931 ? 66.619 2.263 2.507 1.00 37.59 931 PRO A N 1
ATOM 7575 C CA . PRO A 1 931 ? 67.986 2.740 2.741 1.00 37.59 931 PRO A CA 1
ATOM 7576 C C . PRO A 1 931 ? 68.664 3.296 1.484 1.00 37.59 931 PRO A C 1
ATOM 7578 O O . PRO A 1 931 ? 68.563 2.712 0.407 1.00 37.59 931 PRO A O 1
ATOM 7581 N N . GLN A 1 932 ? 69.428 4.378 1.643 1.00 30.56 932 GLN A N 1
ATOM 7582 C CA . GLN A 1 932 ? 70.391 4.815 0.632 1.00 30.56 932 GLN A CA 1
ATOM 7583 C C . GLN A 1 932 ? 71.642 3.929 0.684 1.00 30.56 932 GLN A C 1
ATOM 7585 O O . GLN A 1 932 ? 72.289 3.834 1.726 1.00 30.56 932 GLN A O 1
ATOM 7590 N N . ILE A 1 933 ? 72.019 3.354 -0.458 1.00 34.00 933 ILE A N 1
ATOM 7591 C CA . ILE A 1 933 ? 73.406 2.971 -0.746 1.00 34.00 933 ILE A CA 1
ATOM 7592 C C . ILE A 1 933 ? 74.012 4.127 -1.554 1.00 34.00 933 ILE A C 1
ATOM 7594 O O . ILE A 1 933 ? 73.331 4.697 -2.407 1.00 34.00 933 ILE A O 1
ATOM 7598 N N . LYS A 1 934 ? 75.251 4.517 -1.238 1.00 37.81 934 LYS A N 1
ATOM 7599 C CA . LYS A 1 934 ? 75.938 5.655 -1.862 1.00 37.81 934 LYS A CA 1
ATOM 7600 C C . LYS A 1 934 ? 76.877 5.227 -2.990 1.00 37.81 934 LYS A C 1
ATOM 7602 O O . LYS A 1 934 ? 77.685 4.330 -2.776 1.00 37.81 934 LYS A O 1
ATOM 7607 N N . THR A 1 935 ? 76.829 5.998 -4.070 1.00 31.38 935 THR A N 1
ATOM 7608 C CA . THR A 1 935 ? 77.911 6.396 -4.996 1.00 31.38 935 THR A CA 1
ATOM 7609 C C . THR A 1 935 ? 77.293 7.532 -5.839 1.00 31.38 935 THR A C 1
ATOM 7611 O O . THR A 1 935 ? 76.129 7.416 -6.217 1.00 31.38 935 THR A O 1
ATOM 7614 N N . GLU A 1 936 ? 77.836 8.743 -5.998 1.00 30.34 936 GLU A N 1
ATOM 7615 C CA . GLU A 1 936 ? 79.205 9.199 -6.322 1.00 30.34 936 GLU A CA 1
ATOM 7616 C C . GLU A 1 936 ? 79.712 8.661 -7.677 1.00 30.34 936 GLU A C 1
ATOM 7618 O O . GLU A 1 936 ? 79.790 7.448 -7.844 1.00 30.34 936 GLU A O 1
ATOM 7623 N N . ASP A 1 937 ? 80.101 9.481 -8.662 1.00 30.83 937 ASP A N 1
ATOM 7624 C CA . ASP A 1 937 ? 79.800 10.908 -8.930 1.00 30.83 937 ASP A CA 1
ATOM 7625 C C . ASP A 1 937 ? 80.186 11.255 -10.397 1.00 30.83 937 ASP A C 1
ATOM 7627 O O . ASP A 1 937 ? 81.026 10.545 -10.941 1.00 30.83 937 ASP A O 1
ATOM 7631 N N . VAL A 1 938 ? 79.653 12.351 -10.982 1.00 31.72 938 VAL A N 1
ATOM 7632 C CA . VAL A 1 938 ? 80.021 12.998 -12.292 1.00 31.72 938 VAL A CA 1
ATOM 7633 C C . VAL A 1 938 ? 80.089 12.093 -13.570 1.00 31.72 938 VAL A C 1
ATOM 7635 O O . VAL A 1 938 ? 80.321 10.898 -13.507 1.00 31.72 938 VAL A O 1
ATOM 7638 N N . PHE A 1 939 ? 79.861 12.522 -14.823 1.00 31.06 939 PHE A N 1
ATOM 7639 C CA . PHE A 1 939 ? 80.017 13.814 -15.513 1.00 31.06 939 PHE A CA 1
ATOM 7640 C C . PHE A 1 939 ? 79.056 13.934 -16.730 1.00 31.06 939 PHE A C 1
ATOM 7642 O O . PHE A 1 939 ? 78.506 12.938 -17.202 1.00 31.06 939 PHE A O 1
ATOM 7649 N N . ASP A 1 940 ? 78.894 15.145 -17.276 1.00 36.00 940 ASP A N 1
ATOM 7650 C CA . ASP A 1 940 ? 78.213 15.431 -18.553 1.00 36.00 940 ASP A CA 1
ATOM 7651 C C . ASP A 1 940 ? 78.909 14.843 -19.801 1.00 36.00 940 ASP A C 1
ATOM 7653 O O . ASP A 1 940 ? 80.122 14.631 -19.801 1.00 36.00 940 ASP A O 1
ATOM 7657 N N . ASN A 1 941 ? 78.169 14.728 -20.920 1.00 33.03 941 ASN A N 1
ATOM 7658 C CA . ASN A 1 941 ? 78.469 15.535 -22.121 1.00 33.03 941 ASN A CA 1
ATOM 7659 C C . ASN A 1 941 ? 77.422 15.438 -23.255 1.00 33.03 941 ASN A C 1
ATOM 7661 O O . ASN A 1 941 ? 76.871 14.382 -23.562 1.00 33.03 941 ASN A O 1
ATOM 7665 N N . GLN A 1 942 ? 77.244 16.562 -23.953 1.00 35.44 942 GLN A N 1
ATOM 7666 C CA . GLN A 1 942 ? 76.891 16.638 -25.376 1.00 35.44 942 GLN A CA 1
ATOM 7667 C C . GLN A 1 942 ? 78.016 17.415 -26.076 1.00 35.44 942 GLN A C 1
ATOM 7669 O O . GLN A 1 942 ? 78.535 18.329 -25.444 1.00 35.44 942 GLN A O 1
ATOM 7674 N N . VAL A 1 943 ? 78.305 17.125 -27.359 1.00 35.25 943 VAL A N 1
ATOM 7675 C CA . VAL A 1 943 ? 78.660 18.072 -28.460 1.00 35.25 943 VAL A CA 1
ATOM 7676 C C . VAL A 1 943 ? 79.569 17.429 -29.538 1.00 35.25 943 VAL A C 1
ATOM 7678 O O . VAL A 1 943 ? 80.579 16.819 -29.228 1.00 35.25 943 VAL A O 1
ATOM 7681 N N . LEU A 1 944 ? 79.146 17.606 -30.800 1.00 35.81 944 LEU A N 1
ATOM 7682 C CA . LEU A 1 944 ? 79.849 17.644 -32.107 1.00 35.81 944 LEU A CA 1
ATOM 7683 C C . LEU A 1 944 ? 81.162 16.859 -32.398 1.00 35.81 944 LEU A C 1
ATOM 7685 O O . LEU A 1 944 ? 82.212 17.160 -31.852 1.00 35.81 944 LEU A O 1
ATOM 7689 N N . ASN A 1 945 ? 81.071 16.069 -33.483 1.00 33.41 945 ASN A N 1
ATOM 7690 C CA . ASN A 1 945 ? 81.952 15.991 -34.676 1.00 33.41 945 ASN A CA 1
ATOM 7691 C C . ASN A 1 945 ? 83.456 15.612 -34.620 1.00 33.41 945 ASN A C 1
ATOM 7693 O O . ASN A 1 945 ? 84.248 16.314 -34.009 1.00 33.41 945 ASN A O 1
ATOM 7697 N N . GLN A 1 946 ? 83.811 14.691 -35.547 1.00 31.89 946 GLN A N 1
ATOM 7698 C CA . GLN A 1 946 ? 85.110 14.523 -36.256 1.00 31.89 946 GLN A CA 1
ATOM 7699 C C . GLN A 1 946 ? 86.319 14.062 -35.395 1.00 31.89 946 GLN A C 1
ATOM 7701 O O . GLN A 1 946 ? 86.411 14.408 -34.227 1.00 31.89 946 GLN A O 1
ATOM 7706 N N . GLU A 1 947 ? 87.281 13.255 -35.871 1.00 31.39 947 GLU A N 1
ATOM 7707 C CA . GLU A 1 947 ? 87.451 12.477 -37.123 1.00 31.39 947 GLU A CA 1
ATOM 7708 C C . GLU A 1 947 ? 88.430 11.282 -36.871 1.00 31.39 947 GLU A C 1
ATOM 7710 O O . GLU A 1 947 ? 88.893 11.112 -35.749 1.00 31.39 947 GLU A O 1
ATOM 7715 N N . ASP A 1 948 ? 88.712 10.462 -37.897 1.00 33.00 948 ASP A N 1
ATOM 7716 C CA . ASP A 1 948 ? 89.839 9.499 -38.045 1.00 33.00 948 ASP A CA 1
ATOM 7717 C C . ASP A 1 948 ? 90.066 8.287 -37.083 1.00 33.00 948 ASP A C 1
ATOM 7719 O O . ASP A 1 948 ? 90.534 8.398 -35.957 1.00 33.00 948 ASP A O 1
ATOM 7723 N N . GLN A 1 949 ? 89.769 7.081 -37.611 1.00 33.41 949 GLN A N 1
ATOM 7724 C CA . GLN A 1 949 ? 90.686 5.949 -37.944 1.00 33.41 949 GLN A CA 1
ATOM 7725 C C . GLN A 1 949 ? 92.014 5.663 -37.157 1.00 33.41 949 GLN A C 1
ATOM 7727 O O . GLN A 1 949 ? 92.710 6.598 -36.783 1.00 33.41 949 GLN A O 1
ATOM 7732 N N . PRO A 1 950 ? 92.561 4.410 -37.190 1.00 55.16 950 PRO A N 1
ATOM 7733 C CA . PRO A 1 950 ? 91.960 3.082 -36.922 1.00 55.16 950 PRO A CA 1
ATOM 7734 C C . PRO A 1 950 ? 92.931 2.105 -36.155 1.00 55.16 950 PRO A C 1
ATOM 7736 O O . PRO A 1 950 ? 94.003 2.511 -35.722 1.00 55.16 950 PRO A O 1
ATOM 7739 N N . MET A 1 951 ? 92.610 0.793 -36.110 1.00 30.34 951 MET A N 1
ATOM 7740 C CA . MET A 1 951 ? 93.482 -0.354 -35.699 1.00 30.34 951 MET A CA 1
ATOM 7741 C C . MET A 1 951 ? 93.807 -0.465 -34.177 1.00 30.34 951 MET A C 1
ATOM 7743 O O . MET A 1 951 ? 93.675 0.513 -33.453 1.00 30.34 951 MET A O 1
ATOM 7747 N N . GLU A 1 952 ? 94.182 -1.615 -33.588 1.00 31.05 952 GLU A N 1
ATOM 7748 C CA . GLU A 1 952 ? 94.255 -3.011 -34.076 1.00 31.05 952 GLU A CA 1
ATOM 7749 C C . GLU A 1 952 ? 94.067 -4.033 -32.921 1.00 31.05 952 GLU A C 1
ATOM 7751 O O . GLU A 1 952 ? 94.511 -3.788 -31.806 1.00 31.05 952 GLU A O 1
ATOM 7756 N N . ASP A 1 953 ? 93.435 -5.167 -33.251 1.00 29.12 953 ASP A N 1
ATOM 7757 C CA . ASP A 1 953 ? 93.638 -6.557 -32.782 1.00 29.12 953 ASP A CA 1
ATOM 7758 C C . ASP A 1 953 ? 93.714 -7.046 -31.307 1.00 29.12 953 ASP A C 1
ATOM 7760 O O . ASP A 1 953 ? 94.132 -6.375 -30.373 1.00 29.12 953 ASP A O 1
ATOM 7764 N N . ALA A 1 954 ? 93.403 -8.353 -31.204 1.00 31.80 954 ALA A N 1
ATOM 7765 C CA . ALA A 1 954 ? 93.808 -9.356 -30.201 1.00 31.80 954 ALA A CA 1
ATOM 7766 C C . ALA A 1 954 ? 93.359 -9.230 -28.716 1.00 31.80 954 ALA A C 1
ATOM 7768 O O . ALA A 1 954 ? 93.258 -8.149 -28.158 1.00 31.80 954 ALA A O 1
ATOM 7769 N N . SER A 1 955 ? 93.185 -10.313 -27.936 1.00 31.30 955 SER A N 1
ATOM 7770 C CA . SER A 1 955 ? 92.781 -11.723 -28.177 1.00 31.30 955 SER A CA 1
ATOM 7771 C C . SER A 1 955 ? 92.671 -12.457 -26.812 1.00 31.30 955 SER A C 1
ATOM 7773 O O . SER A 1 955 ? 93.116 -11.916 -25.805 1.00 31.30 955 SER A O 1
ATOM 7775 N N . ALA A 1 956 ? 92.199 -13.713 -26.823 1.00 31.55 956 ALA A N 1
ATOM 7776 C CA . ALA A 1 956 ? 92.424 -14.765 -25.810 1.00 31.55 956 ALA A CA 1
ATOM 7777 C C . ALA A 1 956 ? 91.575 -14.801 -24.506 1.00 31.55 956 ALA A C 1
ATOM 7779 O O . ALA A 1 956 ? 91.666 -13.960 -23.616 1.00 31.55 956 ALA A O 1
ATOM 7780 N N . GLU A 1 957 ? 90.819 -15.901 -24.391 1.00 37.81 957 GLU A N 1
ATOM 7781 C CA . GLU A 1 957 ? 90.474 -16.644 -23.157 1.00 37.81 957 GLU A CA 1
ATOM 7782 C C . GLU A 1 957 ? 91.743 -17.434 -22.662 1.00 37.81 957 GLU A C 1
ATOM 7784 O O . GLU A 1 957 ? 92.803 -17.201 -23.255 1.00 37.81 957 GLU A O 1
ATOM 7789 N N . PRO A 1 958 ? 91.744 -18.395 -21.689 1.00 54.06 958 PRO A N 1
ATOM 7790 C CA . PRO A 1 958 ? 90.626 -19.029 -20.958 1.00 54.06 958 PRO A CA 1
ATOM 7791 C C . PRO A 1 958 ? 90.890 -19.401 -19.463 1.00 54.06 958 PRO A C 1
ATOM 7793 O O . PRO A 1 958 ? 91.906 -19.018 -18.892 1.00 54.06 958 PRO A O 1
ATOM 7796 N N . ASP A 1 959 ? 89.990 -20.229 -18.890 1.00 31.83 959 ASP A N 1
ATOM 7797 C CA . ASP A 1 959 ? 90.288 -21.340 -17.943 1.00 31.83 959 ASP A CA 1
ATOM 7798 C C . ASP A 1 959 ? 90.773 -21.035 -16.488 1.00 31.83 959 ASP A C 1
ATOM 7800 O O . ASP A 1 959 ? 91.379 -20.006 -16.221 1.00 31.83 959 ASP A O 1
ATOM 7804 N N . VAL A 1 960 ? 90.580 -21.873 -15.440 1.00 33.69 960 VAL A N 1
ATOM 7805 C CA . VAL A 1 960 ? 89.685 -23.036 -15.154 1.00 33.69 960 VAL A CA 1
ATOM 7806 C C . VAL A 1 960 ? 89.725 -23.385 -13.631 1.00 33.69 960 VAL A C 1
ATOM 7808 O O . VAL A 1 960 ? 90.685 -23.015 -12.960 1.00 33.69 960 VAL A O 1
ATOM 7811 N N . TYR A 1 961 ? 88.762 -24.180 -13.112 1.00 31.92 961 TYR A N 1
ATOM 7812 C CA . TYR A 1 961 ? 88.755 -24.857 -11.775 1.00 31.92 961 TYR A CA 1
ATOM 7813 C C . TYR A 1 961 ? 88.706 -23.951 -10.495 1.00 31.92 961 TYR A C 1
ATOM 7815 O O . TYR A 1 961 ? 88.960 -22.757 -10.567 1.00 31.92 961 TYR A O 1
ATOM 7823 N N . ASN A 1 962 ? 88.334 -24.413 -9.278 1.00 30.67 962 ASN A N 1
ATOM 7824 C CA . ASN A 1 962 ? 87.852 -25.737 -8.825 1.00 30.67 962 ASN A CA 1
ATOM 7825 C C . ASN A 1 962 ? 86.799 -25.693 -7.675 1.00 30.67 962 ASN A C 1
ATOM 7827 O O . ASN A 1 962 ? 86.428 -24.632 -7.184 1.00 30.67 962 ASN A O 1
ATOM 7831 N N . GLU A 1 963 ? 86.352 -26.880 -7.241 1.00 33.28 963 GLU A N 1
ATOM 7832 C CA . GLU A 1 963 ? 85.439 -27.176 -6.119 1.00 33.28 963 GLU A CA 1
ATOM 7833 C C . GLU A 1 963 ? 85.863 -26.645 -4.728 1.00 33.28 963 GLU A C 1
ATOM 7835 O O . GLU A 1 963 ? 87.048 -26.597 -4.405 1.00 33.28 963 GLU A O 1
ATOM 7840 N N . THR A 1 964 ? 84.896 -26.462 -3.810 1.00 32.59 964 THR A N 1
ATOM 7841 C CA . THR A 1 964 ? 84.729 -27.353 -2.625 1.00 32.59 964 THR A CA 1
ATOM 7842 C C . THR A 1 964 ? 83.399 -27.118 -1.880 1.00 32.59 964 THR A C 1
ATOM 7844 O O . THR A 1 964 ? 82.654 -26.186 -2.177 1.00 32.59 964 THR A O 1
ATOM 7847 N N . LYS A 1 965 ? 83.047 -28.033 -0.963 1.00 37.44 965 LYS A N 1
ATOM 7848 C CA . LYS A 1 965 ? 81.790 -28.081 -0.184 1.00 37.44 965 LYS A CA 1
ATOM 7849 C C . LYS A 1 965 ? 82.037 -27.576 1.242 1.00 37.44 965 LYS A C 1
ATOM 7851 O O . LYS A 1 965 ? 83.132 -27.815 1.730 1.00 37.44 965 LYS A O 1
ATOM 7856 N N . GLU A 1 966 ? 81.006 -27.082 1.945 1.00 34.09 966 GLU A N 1
ATOM 7857 C CA . GLU A 1 966 ? 80.599 -27.681 3.236 1.00 34.09 966 GLU A CA 1
ATOM 7858 C C . GLU A 1 966 ? 79.234 -27.208 3.793 1.00 34.09 966 GLU A C 1
ATOM 7860 O O . GLU A 1 966 ? 78.510 -26.421 3.194 1.00 34.09 966 GLU A O 1
ATOM 7865 N N . THR A 1 967 ? 78.851 -27.844 4.895 1.00 38.84 967 THR A N 1
ATOM 7866 C CA . THR A 1 967 ? 77.531 -28.154 5.466 1.00 38.84 967 THR A CA 1
ATOM 7867 C C . THR A 1 967 ? 76.621 -27.035 6.015 1.00 38.84 967 THR A C 1
ATOM 7869 O O . THR A 1 967 ? 77.057 -26.088 6.660 1.00 38.84 967 THR A O 1
ATOM 7872 N N . PHE A 1 968 ? 75.311 -27.306 5.896 1.00 45.22 968 PHE A N 1
ATOM 7873 C CA . PHE A 1 968 ? 74.187 -27.031 6.828 1.00 45.22 968 PHE A CA 1
ATOM 7874 C C . PHE A 1 968 ? 74.549 -26.988 8.346 1.00 45.22 968 PHE A C 1
ATOM 7876 O O . PHE A 1 968 ? 75.510 -27.658 8.725 1.00 45.22 968 PHE A O 1
ATOM 7883 N N . PRO A 1 969 ? 73.765 -26.323 9.247 1.00 62.41 969 PRO A N 1
ATOM 7884 C CA . PRO A 1 969 ? 72.326 -26.602 9.411 1.00 62.41 969 PRO A CA 1
ATOM 7885 C C . PRO A 1 969 ? 71.359 -25.447 9.766 1.00 62.41 969 PRO A C 1
ATOM 7887 O O . PRO A 1 969 ? 71.724 -24.303 10.010 1.00 62.41 969 PRO A O 1
ATOM 7890 N N . CYS A 1 970 ? 70.076 -25.822 9.769 1.00 32.12 970 CYS A N 1
ATOM 7891 C CA . CYS A 1 970 ? 68.871 -25.003 9.920 1.00 32.12 970 CYS A CA 1
ATOM 7892 C C . CYS A 1 970 ? 68.755 -24.191 11.223 1.00 32.12 970 CYS A C 1
ATOM 7894 O O . CYS A 1 970 ? 69.066 -24.697 12.305 1.00 32.12 970 CYS A O 1
ATOM 7896 N N . ARG A 1 971 ? 67.999 -23.086 11.142 1.00 38.69 971 ARG A N 1
ATOM 7897 C CA . ARG A 1 971 ? 66.693 -23.036 11.822 1.00 38.69 971 ARG A CA 1
ATOM 7898 C C . ARG A 1 971 ? 65.656 -22.250 11.022 1.00 38.69 971 ARG A C 1
ATOM 7900 O O . ARG A 1 971 ? 66.089 -21.427 10.191 1.00 38.69 971 ARG A O 1
#

pLDDT: mean 72.02, std 25.33, range [27.52, 97.56]

InterPro domains:
  IPR003604 Matrin/U1-C-like, C2H2-type zinc finger [SM00451] (207-240)
  IPR003604 Matrin/U1-C-like, C2H2-type zinc finger [SM00451] (257-290)
  IPR003604 Matrin/U1-C-like, C2H2-type zinc finger [SM00451] (306-339)
  IPR003604 Matrin/U1-C-like, C2H2-type zinc finger [SM00451] (355-388)
  IPR003604 Matrin/U1-C-like, C2H2-type zinc finger [SM00451] (404-437)
  IPR003604 Matrin/U1-C-like, C2H2-type zinc finger [SM00451] (504-537)
  IPR003604 Matrin/U1-C-like, C2H2-type zinc finger [SM00451] (553-586)
  IPR003604 Matrin/U1-C-like, C2H2-type zinc finger [SM00451] (605-633)
  IPR003604 Matrin/U1-C-like, C2H2-type zinc finger [SM00451] (655-688)
  IPR003604 Matrin/U1-C-like, C2H2-type zinc finger [SM00451] (752-785)
  IPR003604 Matrin/U1-C-like, C2H2-type zinc finger [SM00451] (848-885)
  IPR003604 Matrin/U1-C-like, C2H2-type zinc finger [SM00451] (893-926)
  IPR013087 Zinc finger C2H2-type [PF12874] (407-428)
  IPR013087 Zinc finger C2H2-type [PF12874] (851-870)
  IPR013087 Zinc finger C2H2-type [PS00028] (212-233)
  IPR013087 Zinc finger C2H2-type [PS00028] (262-283)
  IPR013087 Zinc finger C2H2-type [PS00028] (757-778)
  IPR013087 Zinc finger C2H2-type [PS00028] (898-919)
  IPR013087 Zinc finger C2H2-type [PS50157] (556-584)
  IPR013087 Zinc finger C2H2-type [PS50157] (608-636)

Solvent-accessible surface area (backbone atoms only — not comparable to full-atom values): 66566 Å² total; per-residue (Å²): 133,85,85,83,79,88,81,89,88,86,84,89,83,86,84,91,85,81,90,79,90,79,89,87,87,88,89,89,90,86,91,87,87,83,87,81,89,88,84,84,85,87,83,84,87,86,80,90,88,88,87,87,83,84,88,87,86,87,86,87,88,84,90,81,88,87,86,89,86,83,89,90,90,91,89,91,83,90,86,92,87,84,87,89,83,88,84,90,81,84,88,82,87,91,85,85,87,88,80,90,86,91,83,88,83,91,87,87,86,88,86,83,89,85,88,82,83,89,80,88,85,81,89,85,86,85,89,78,92,80,89,81,79,92,79,83,80,86,74,87,84,80,89,78,86,85,80,88,87,82,87,80,92,83,90,84,89,81,84,89,80,87,88,91,84,81,90,78,88,91,80,90,85,86,89,85,90,81,91,86,83,90,89,79,85,87,83,92,79,91,82,77,95,81,84,78,82,74,89,78,61,76,57,65,92,72,45,88,76,21,47,34,72,71,75,73,46,72,28,103,40,67,68,57,30,57,48,44,40,41,71,78,68,63,47,86,71,82,85,77,75,71,88,68,66,65,75,38,80,89,41,81,56,62,89,75,43,92,72,23,42,35,66,17,52,75,44,74,34,102,40,66,72,55,30,53,51,43,41,40,66,69,68,65,47,89,71,78,81,87,72,76,89,78,83,81,66,90,80,56,75,55,63,94,74,45,91,74,22,48,33,68,71,73,74,48,70,32,100,36,68,66,58,27,52,51,42,41,42,72,75,68,63,46,85,73,77,81,78,76,59,82,72,78,86,52,74,90,56,61,54,61,95,74,44,90,72,21,50,34,67,76,78,73,47,69,35,97,38,65,71,55,28,59,46,46,39,40,76,68,65,68,45,88,71,76,80,83,66,60,37,100,73,28,41,75,87,49,77,60,62,93,73,42,95,73,24,48,33,55,31,32,48,47,72,33,100,36,66,73,54,29,60,46,46,40,36,74,77,67,67,44,90,65,77,78,82,72,82,63,78,63,63,61,75,38,79,87,47,74,59,64,91,72,47,90,71,23,49,32,70,17,64,70,49,68,39,91,37,68,68,59,28,64,43,46,43,35,72,60,68,62,52,84,80,80,84,89,80,91,80,85,84,79,86,69,86,64,78,57,70,71,74,48,91,74,22,53,33,76,72,80,74,45,72,39,96,42,67,67,62,25,34,60,39,41,30,75,74,68,70,44,90,74,75,81,85,64,51,39,99,73,32,44,78,86,50,78,60,62,88,75,44,90,73,23,47,32,52,32,31,42,49,69,35,98,38,64,71,55,26,60,48,45,40,38,74,76,67,66,47,88,72,78,77,88,73,75,76,79,87,74,63,78,85,70,65,80,70,68,55,61,92,75,46,91,72,23,52,32,73,89,73,78,45,66,38,100,35,71,70,59,28,56,46,46,42,32,73,75,71,61,50,83,70,80,56,73,92,73,60,84,58,83,57,49,86,82,49,76,55,64,90,73,44,92,74,25,46,32,68,23,58,75,42,74,37,98,40,71,68,57,28,58,46,45,44,43,71,72,66,65,45,90,68,79,78,88,51,89,61,87,59,35,54,90,79,48,74,66,64,84,75,42,91,71,18,47,36,60,37,56,75,44,68,34,100,38,67,69,56,25,51,50,43,39,45,71,77,68,63,48,92,71,80,72,92,58,89,66,44,92,32,76,80,44,74,66,54,92,75,43,89,72,22,44,33,60,35,65,75,46,69,33,102,37,67,68,61,30,60,46,43,44,37,76,74,68,65,46,85,71,77,72,85,80,72,81,70,66,80,36,81,84,49,80,53,63,86,74,44,90,71,22,45,30,73,18,63,77,43,69,37,100,36,66,72,56,27,52,52,44,40,40,72,73,70,62,45,88,72,75,79,88,77,76,75,72,79,72,91,69,75,65,62,92,73,43,91,72,26,44,32,77,64,73,76,42,69,33,98,41,68,65,56,28,53,47,45,40,37,68,79,68,55,44,63,74,76,77,57,81,94,63,86,81,75,81,56,62,95,76,42,89,69,28,47,36,71,60,79,72,44,72,35,98,40,68,66,61,28,53,51,44,38,38,76,74,70,73,50,65,73,88,81,74,76,87,88,77,87,87,82,91,78,88,76,90,81,90,86,86,82,83,82,90,81,84,89,82,90,82,84,89,84,83,85,83,90,78,88,83,90,86,85,88,82,86,85,88,132

Radius of gyration: 47.88 Å; Cα contacts (8 Å, |Δi|>4): 785; chains: 1; bounding box: 164×124×117 Å

Organism: NCBI:txid35722

Secondary structure (DSSP, 8-state):
---------------------------------------------------------------------------------------------------------------------PPP---------------PPPP----PPP----------------------------------------------------TT-PPPTT-SS-EEGGGTEE-SSHHHHHHHHHHHS------PPP----S-TTSPPPTT-TT-EETTTTEE-SSHHHHHHHHHHHS---PPP-PPSS---TT-PPPTT-TT-EEGGGTEE-SSHHHHHHHHHHHS-------------SGGGPPPTT-TT-EETTTTEE-SSHHHHHHHHHHHS---PPPS---TT--TTSPPPSS-TT-EETTTTEE-SSHHHHHHHHHHHH---PPP--------SSSSSPPPSS-TT-EETTTTEE-SSHHHHHHHHHHTS----------------SPPPSS-TT-EETTTTEE-SSHHHHHHHHHHHS--------S-TT--TTSPPPSS-TT-EEGGGTEE-SSHHHHHHHHHHHS---PPP-PPPSPPPGGGGG-PPPTT-TT---TTTT---SSHHHHHHHHHHTS---PPPGGGSS----SS-PPPSS-TT-EETTTTEE-SSHHHHHHHHHHHS---PPP--TTTT--SSS---SS-TT-EEGGGTEE-SSHHHHHHHIIIII------S-SS-SSTT----TT-TT-EEGGGTEE-SSHHHHHHHHHHHS--------PPPPS-SSSPPPSS-TT-EETTTTEE-SSHHHHHHHIIIII---PPP---PPSS-PPPPTT-TT-EETTTTEE-SSHHHHHHHHHHTS--GGGGS-S--SSPPPTT-TT-EETTTTEE-SSHHHHHHHHHHHH---GGGS---SPPPP-------------------------------------

Mean predicted aligned error: 24.23 Å